Protein AF-A0A841KCP3-F1 (afdb_monomer)

Foldseek 3Di:
DQPAFEEEEEDQDPVVQVVLQVLVVVVRYHYDYHNHLVVVVVVVVPPDGQAYEYEQPHPDDGVLNSLLVDVVVHLRAYEYEYQDPDPVVQVSSVVSPHPYYDYPVGDSVVVVVSVVVSSVVVVVPPDDDDDDFDWAAQAQWTCRLVPQWTAGPVRDTDHDDQLLSQLVVVQVVAAPDFDALVNSCVSSPDPDPPDPRPVVVVSVLVNCVVRAPDSVDRQAWDADPPGGIHGHRVSDDDDPDDDDDDDDDDDDDDDDDDDDDDDDDDDDDDDDDDDDDDDDDDDFPVVLVCVLPVPLVVLVVVLVVVLVVLVVLLVLLVVLLVLLVVLLVLLVVLVVLLVCLVQDDPVVNPVSLVSNLVSLVVSLVSLVVNCVSQPDPVLNVLSVVLNVLSVVLNVLSVVLVVLVNVLSVLLVVLLVLLVVLLVLLVVQLVVLVVVLVVLVVVLVVLVVVLVLLVQLLVLLVQLLVLLVVLLVQLPDPVNHDSVVSLVSNLVSLVSNLVSCPDVVVVLSVVSVVLNVCLVPDDSVVNNVSSVVVNVSSVVVNVVSVVVSVVSVVVSVVSVVVSVLSVVLSVLSVVLSVVSVVLSVQLSVCLSVLPLVSLVVSLVVLVVSLVSLCVRPGDVVSSVVSNVSSVVSSVSSVVSSVSSVVSVVSVVVSVVSSVVSSVSSVVSSCSSVVVSVVSVVVSVVSSVVSVVVSVVVSVVSVVVSCCVPVVLVVLQVVQVVVCVVDVPDDQDDLCPDPGPVNVVSVVVVVCSVVVVVCVVVVVVVVVVVVVVVVVVVVVVVVVVVVVVVVVVVVVVVVLVVQLVVLVVQLVVLVVVLVVLVVVVVVVVVVVDDDPVSVVVNVVSNVVSVVSNCVSVVSSVVSVVVVVCVVCLVPQQAWAKDFDQVLVVVLVVVCVVLCVQLQEEEAEADDPRAIFTFRSSLVSLLVVLLVVCCSPPQADRNDYWYWYWHWDDPDQKIKIKIKIQGQWDDPVCQVPLLPQQDDPPVVVVDRSHSSVSNQCSLVPGQVWHWDKDIDGNGIIMIIIMGGRHDPPCVVVVVVVVD

Nearest PDB structures (foldseek):
  4kfc-assembly1_A  TM=5.337E-01  e=4.955E-15  Escherichia coli K-12
  4kfc-assembly1_B  TM=5.167E-01  e=1.569E-15  Escherichia coli K-12
  4kny-assembly1_B  TM=5.182E-01  e=6.362E-15  Escherichia coli K-12
  6azr-assembly1_C  TM=6.642E-01  e=7.015E-14  Thermotoga maritima MSB8
  8fk2-assembly1_B  TM=9.644E-01  e=6.933E-09  Streptococcus mutans UA159

Secondary structure (DSSP, 8-state):
---S-EEEEE-S-HHHHHHHHHHHHHTT-EEEEESSHHHHHHHHTT---SEEEEES--SSS-HHHHHHHHHHH----EEEEES---HHHHHHHHHTT-SEEEESS--HHHHHHHHHHHHHHHTT-S----PPP-EEEETTEEEEGGGTEEE-TT--EEE--HHHHHHHHHHHHSTT-EE-HHHHHHHTT---TT-TTHHHHHHHHHHHHHH-S-TTS-SSEEEETTTEEEE-TT-PPP----------------------------------------------HHHHHHHHHHHHHHHHHHHHHHHHHHHHHHHHHHHHHHHHHHHHHHHHHHHHHHHHHHHS-TTTHHHHHHHHHHHHHHHHHHHHHHGGG--SHHHHHHHHHHHHHHHHHHHHHHHHHHHHHHHHHHHHHHHHHHHHHHHHHHHHHHHHHHHHHHHHHHHHHHHHHHHHHHHHHHHHHHHHHHHHHHHHHHT-TT----HHHHHHHHHHHHHHHHHHTTTTTTHHHHHHHHHHHHHT--HHHHHHHHHHHHHHHHHHHHHHHHHHHHHHHHHHHHHHHHHHHHHHHHHHHHHHHHHHHHHHHHHHHHHTT-HHHHHHHHHHHHHHHHHHHT--S-HHHHHHHHHHHHHHHHHHHHHHHHHHHHHHHHHHHHHHHHHHHHHHHHHHHHHHHHHHHHHHHHHHHHHHHHHHHHHHHHHHHHHHHHHHHHHHHHHHHHHHHHHH-TTPPPPTTTT--SHHHHHHHHHHHHHHHHTTTTTGGGHHHHHHHHHHHHHHHHHHHHHHHHHHHHHHHHHHHHHHHHHHHHHHHHHHHHHHHHHHHHHHHHHHTT---HHHHHHHHHHHHHHHHHHHHHHHHHHHHHHHHHHHHHTTS----EEEEHHHHHHHHHHHTHHHHHHHTPEEEEE--SS-EEEE-HHHHHHHHHHHHHHIIIIIS-TT---EEEEEEEEETTEEEEEEEE-SS---HHHHTTTTSTT--S-GGGT--S-HHHHHHHIIIIIS--EEEEEE-TTS-EEEEEEEESB-TTHHHHHHTT--

Structure (mmCIF, N/CA/C/O backbone):
data_AF-A0A841KCP3-F1
#
_entry.id   AF-A0A841KCP3-F1
#
loop_
_atom_site.group_PDB
_atom_site.id
_atom_site.type_symbol
_atom_site.label_atom_id
_atom_site.label_alt_id
_atom_site.label_comp_id
_atom_site.label_asym_id
_atom_site.label_entity_id
_atom_site.label_seq_id
_atom_site.pdbx_PDB_ins_code
_atom_site.Cartn_x
_atom_site.Cartn_y
_atom_site.Cartn_z
_atom_site.occupancy
_atom_site.B_iso_or_equiv
_atom_site.auth_seq_id
_atom_site.auth_comp_id
_atom_site.auth_asym_id
_atom_site.auth_atom_id
_atom_site.pdbx_PDB_model_num
ATOM 1 N N . MET A 1 1 ? 7.882 -47.779 -9.286 1.00 39.72 1 MET A N 1
ATOM 2 C CA . MET A 1 1 ? 7.839 -46.883 -8.107 1.00 39.72 1 MET A CA 1
ATOM 3 C C . MET A 1 1 ? 8.364 -45.533 -8.555 1.00 39.72 1 MET A C 1
ATOM 5 O O . MET A 1 1 ? 9.314 -45.532 -9.327 1.00 39.72 1 MET A O 1
ATOM 9 N N . ASN A 1 2 ? 7.727 -44.424 -8.175 1.00 41.16 2 ASN A N 1
ATOM 10 C CA . ASN A 1 2 ? 8.101 -43.103 -8.686 1.00 41.16 2 ASN A CA 1
ATOM 11 C C . ASN A 1 2 ? 9.270 -42.545 -7.856 1.00 41.16 2 ASN A C 1
ATOM 13 O O . ASN A 1 2 ? 9.111 -42.350 -6.657 1.00 41.16 2 ASN A O 1
ATOM 17 N N . THR A 1 3 ? 10.439 -42.337 -8.466 1.00 56.62 3 THR A N 1
ATOM 18 C CA . THR A 1 3 ? 11.686 -41.951 -7.768 1.00 56.62 3 THR A CA 1
ATOM 19 C C . THR A 1 3 ? 11.960 -40.442 -7.816 1.00 56.62 3 THR A C 1
ATOM 21 O O . THR A 1 3 ? 13.115 -40.021 -7.796 1.00 56.62 3 THR A O 1
ATOM 24 N N . GLY A 1 4 ? 10.911 -39.631 -7.958 1.00 74.31 4 GLY A N 1
ATOM 25 C CA . GLY A 1 4 ? 10.990 -38.172 -7.896 1.00 74.31 4 GLY A CA 1
ATOM 26 C C . GLY A 1 4 ? 10.765 -37.647 -6.472 1.00 74.31 4 GLY A C 1
ATOM 27 O O . GLY A 1 4 ? 10.148 -38.350 -5.670 1.00 74.31 4 GLY A O 1
ATOM 28 N N . PRO A 1 5 ? 11.231 -36.423 -6.156 1.00 86.69 5 PRO A N 1
ATOM 29 C CA . PRO A 1 5 ? 11.044 -35.832 -4.834 1.00 86.69 5 PRO A CA 1
ATOM 30 C C . PRO A 1 5 ? 9.558 -35.654 -4.492 1.00 86.69 5 PRO A C 1
ATOM 32 O O . PRO A 1 5 ? 8.718 -35.439 -5.375 1.00 86.69 5 PRO A O 1
ATOM 35 N N . HIS A 1 6 ? 9.248 -35.778 -3.204 1.00 92.56 6 HIS A N 1
ATOM 36 C CA . HIS A 1 6 ? 7.902 -35.827 -2.654 1.00 92.56 6 HIS A CA 1
ATOM 37 C C . HIS A 1 6 ? 7.454 -34.444 -2.180 1.00 92.56 6 HIS A C 1
ATOM 39 O O . HIS A 1 6 ? 7.952 -33.916 -1.188 1.00 92.56 6 HIS A O 1
ATOM 45 N N . ILE A 1 7 ? 6.484 -33.869 -2.883 1.00 94.81 7 ILE A N 1
ATOM 46 C CA . ILE A 1 7 ? 5.868 -32.588 -2.551 1.00 94.81 7 ILE A CA 1
ATOM 47 C C . ILE A 1 7 ? 4.605 -32.839 -1.717 1.00 94.81 7 ILE A C 1
ATOM 49 O O . ILE A 1 7 ? 3.774 -33.672 -2.086 1.00 94.81 7 ILE A O 1
ATOM 53 N N . ALA A 1 8 ? 4.432 -32.107 -0.619 1.00 94.62 8 ALA A N 1
ATOM 54 C CA . ALA A 1 8 ? 3.132 -31.976 0.038 1.00 94.62 8 ALA A CA 1
ATOM 55 C C . ALA A 1 8 ? 2.440 -30.708 -0.480 1.00 94.62 8 ALA A C 1
ATOM 57 O O . ALA A 1 8 ? 3.048 -29.641 -0.456 1.00 94.62 8 ALA A O 1
ATOM 58 N N . VAL A 1 9 ? 1.195 -30.812 -0.946 1.00 94.56 9 VAL A N 1
ATOM 59 C CA . VAL A 1 9 ? 0.373 -29.659 -1.358 1.00 94.56 9 VAL A CA 1
ATOM 60 C C . VAL A 1 9 ? -0.744 -29.479 -0.337 1.00 94.56 9 VAL A C 1
ATOM 62 O O . VAL A 1 9 ? -1.522 -30.406 -0.114 1.00 94.56 9 VAL A O 1
ATOM 65 N N . VAL A 1 10 ? -0.792 -28.310 0.297 1.00 93.06 10 VAL A N 1
ATOM 66 C CA . VAL A 1 10 ? -1.649 -27.990 1.444 1.00 93.06 10 VAL A CA 1
ATOM 67 C C . VAL A 1 10 ? -2.501 -26.776 1.086 1.00 93.06 10 VAL A C 1
ATOM 69 O O . VAL A 1 10 ? -1.977 -25.673 0.949 1.00 93.06 10 VAL A O 1
ATOM 72 N N . ASP A 1 11 ? -3.787 -27.013 0.857 1.00 89.94 11 ASP A N 1
ATOM 73 C CA . ASP A 1 11 ? -4.752 -26.048 0.316 1.00 89.94 11 ASP A CA 1
ATOM 74 C C . ASP A 1 11 ? -6.158 -26.587 0.652 1.00 89.94 11 ASP A C 1
ATOM 76 O O . ASP A 1 11 ? -6.399 -27.792 0.513 1.00 89.94 11 ASP A O 1
ATOM 80 N N . ASP A 1 12 ? -7.072 -25.760 1.161 1.00 87.75 12 ASP A N 1
ATOM 81 C CA . ASP A 1 12 ? -8.410 -26.221 1.556 1.00 87.75 12 ASP A CA 1
ATOM 82 C C . ASP A 1 12 ? -9.362 -26.380 0.357 1.00 87.75 12 ASP A C 1
ATOM 84 O O . ASP A 1 12 ? -10.295 -27.192 0.402 1.00 87.75 12 ASP A O 1
ATOM 88 N N . GLU A 1 13 ? -9.094 -25.701 -0.764 1.00 88.00 13 GLU A N 1
ATOM 89 C CA . GLU A 1 13 ? -9.902 -25.817 -1.972 1.00 88.00 13 GLU A CA 1
ATOM 90 C C . GLU A 1 13 ? -9.540 -27.093 -2.749 1.00 88.00 13 GLU A C 1
ATOM 92 O O . GLU A 1 13 ? -8.538 -27.174 -3.464 1.00 88.00 13 GLU A O 1
ATOM 97 N N . LEU A 1 14 ? -10.412 -28.107 -2.656 1.00 85.44 14 LEU A N 1
ATOM 98 C CA . LEU A 1 14 ? -10.242 -29.410 -3.315 1.00 85.44 14 LEU A CA 1
ATOM 99 C C . LEU A 1 14 ? -9.833 -29.295 -4.795 1.00 85.44 14 LEU A C 1
ATOM 101 O O . LEU A 1 14 ? -8.878 -29.950 -5.202 1.00 85.44 14 LEU A O 1
ATOM 105 N N . ALA A 1 15 ? -10.508 -28.446 -5.575 1.00 80.44 15 ALA A N 1
ATOM 106 C CA . ALA A 1 15 ? -10.261 -28.310 -7.011 1.00 80.44 15 ALA A CA 1
ATOM 107 C C . ALA A 1 15 ? -8.874 -27.717 -7.326 1.00 80.44 15 ALA A C 1
ATOM 109 O O . ALA A 1 15 ? -8.154 -28.246 -8.176 1.00 80.44 15 ALA A O 1
ATOM 110 N N . THR A 1 16 ? -8.467 -26.656 -6.620 1.00 84.31 16 THR A N 1
ATOM 111 C CA . THR A 1 16 ? -7.138 -26.042 -6.783 1.00 84.31 16 THR A CA 1
ATOM 112 C C . THR A 1 16 ? -6.037 -27.002 -6.335 1.00 84.31 16 THR A C 1
ATOM 114 O O . THR A 1 16 ? -5.050 -27.197 -7.052 1.00 84.31 16 THR A O 1
ATOM 117 N N . ARG A 1 17 ? -6.240 -27.689 -5.207 1.00 91.81 17 ARG A N 1
ATOM 118 C CA . ARG A 1 17 ? -5.329 -28.708 -4.675 1.00 91.81 17 ARG A CA 1
ATOM 119 C C . ARG A 1 17 ? -5.126 -29.894 -5.622 1.00 91.81 17 ARG A C 1
ATOM 121 O O . ARG A 1 17 ? -3.988 -30.317 -5.826 1.00 91.81 17 ARG A O 1
ATOM 128 N N . GLU A 1 18 ? -6.197 -30.431 -6.207 1.00 89.38 18 GLU A N 1
ATOM 129 C CA . GLU A 1 18 ? -6.121 -31.527 -7.182 1.00 89.38 18 GLU A CA 1
ATOM 130 C C . GLU A 1 18 ? -5.447 -31.076 -8.485 1.00 89.38 18 GLU A C 1
ATOM 132 O O . GLU A 1 18 ? -4.532 -31.754 -8.957 1.00 89.38 18 GLU A O 1
ATOM 137 N N . MET A 1 19 ? -5.799 -29.893 -9.005 1.00 89.81 19 MET A N 1
ATOM 138 C CA . MET A 1 19 ? -5.176 -29.308 -10.199 1.00 89.81 19 MET A CA 1
ATOM 139 C C . MET A 1 19 ? -3.658 -29.129 -10.034 1.00 89.81 19 MET A C 1
ATOM 141 O O . MET A 1 19 ? -2.888 -29.553 -10.899 1.00 89.81 19 MET A O 1
ATOM 145 N N . VAL A 1 20 ? -3.209 -28.533 -8.922 1.00 90.00 20 VAL A N 1
ATOM 146 C CA . VAL A 1 20 ? -1.775 -28.407 -8.602 1.00 90.00 20 VAL A CA 1
ATOM 147 C C . VAL A 1 20 ? -1.146 -29.794 -8.437 1.00 90.00 20 VAL A C 1
ATOM 149 O O . VAL A 1 20 ? -0.067 -30.054 -8.975 1.00 90.00 20 VAL A O 1
ATOM 152 N N . GLY A 1 21 ? -1.835 -30.706 -7.748 1.00 91.12 21 GLY A N 1
ATOM 153 C CA . GLY A 1 21 ? -1.392 -32.075 -7.506 1.00 91.12 21 GLY A CA 1
ATOM 154 C C . GLY A 1 21 ? -1.061 -32.853 -8.777 1.00 91.12 21 GLY A C 1
ATOM 155 O O . GLY A 1 21 ? 0.053 -33.362 -8.927 1.00 91.12 21 GLY A O 1
ATOM 156 N N . ASP A 1 22 ? -2.005 -32.919 -9.711 1.00 89.25 22 ASP A N 1
ATOM 157 C CA . ASP A 1 22 ? -1.843 -33.655 -10.966 1.00 89.25 22 ASP A CA 1
ATOM 158 C C . ASP A 1 22 ? -0.855 -32.982 -11.920 1.00 89.25 22 ASP A C 1
ATOM 160 O O . ASP A 1 22 ? -0.075 -33.672 -12.587 1.00 89.25 22 ASP A O 1
ATOM 164 N N . TYR A 1 23 ? -0.781 -31.648 -11.914 1.00 89.50 23 TYR A N 1
ATOM 165 C CA . TYR A 1 23 ? 0.237 -30.926 -12.672 1.00 89.50 23 TYR A CA 1
ATOM 166 C C . TYR A 1 23 ? 1.659 -31.262 -12.199 1.00 89.50 23 TYR A C 1
ATOM 168 O O . TYR A 1 23 ? 2.558 -31.481 -13.017 1.00 89.50 23 TYR A O 1
ATOM 176 N N . LEU A 1 24 ? 1.872 -31.359 -10.883 1.00 92.12 24 LEU A N 1
ATOM 177 C CA . LEU A 1 24 ? 3.157 -31.754 -10.305 1.00 92.12 24 LEU A CA 1
ATOM 178 C C . LEU A 1 24 ? 3.469 -33.240 -10.556 1.00 92.12 24 LEU A C 1
ATOM 180 O O . LEU A 1 24 ? 4.599 -33.564 -10.935 1.00 92.12 24 LEU A O 1
ATOM 184 N N . ARG A 1 25 ? 2.481 -34.141 -10.456 1.00 92.44 25 ARG A N 1
ATOM 185 C CA . ARG A 1 25 ? 2.643 -35.566 -10.822 1.00 92.44 25 ARG A CA 1
ATOM 186 C C . ARG A 1 25 ? 3.097 -35.724 -12.277 1.00 92.44 25 ARG A C 1
ATOM 188 O O . ARG A 1 25 ? 4.064 -36.437 -12.542 1.00 92.44 25 ARG A O 1
ATOM 195 N N . MET A 1 26 ? 2.476 -34.990 -13.205 1.00 86.19 26 MET A N 1
ATOM 196 C CA . MET A 1 26 ? 2.849 -34.961 -14.627 1.00 86.19 26 MET A CA 1
ATOM 197 C C . MET A 1 26 ? 4.293 -34.470 -14.858 1.00 86.19 26 MET A C 1
ATOM 199 O O . MET A 1 26 ? 4.952 -34.902 -15.801 1.00 86.19 26 MET A O 1
ATOM 203 N N . HIS A 1 27 ? 4.818 -33.617 -13.974 1.00 85.06 27 HIS A N 1
ATOM 204 C CA . HIS A 1 27 ? 6.187 -33.089 -14.030 1.00 85.06 27 HIS A CA 1
ATOM 205 C C . HIS A 1 27 ? 7.242 -33.949 -13.306 1.00 85.06 27 HIS A C 1
ATOM 207 O O . HIS A 1 27 ? 8.395 -33.514 -13.178 1.00 85.06 27 HIS A O 1
ATOM 213 N N . GLY A 1 28 ? 6.873 -35.167 -12.891 1.00 85.25 28 GLY A N 1
ATOM 214 C CA . GLY A 1 28 ? 7.776 -36.181 -12.338 1.00 85.25 28 GLY A CA 1
ATOM 215 C C . GLY A 1 28 ? 7.915 -36.174 -10.814 1.00 85.25 28 GLY A C 1
ATOM 216 O O . GLY A 1 28 ? 8.799 -36.850 -10.293 1.00 85.25 28 GLY A O 1
ATOM 217 N N . PHE A 1 29 ? 7.074 -35.430 -10.093 1.00 92.50 29 PHE A N 1
ATOM 218 C CA . PHE A 1 29 ? 7.081 -35.397 -8.628 1.00 92.50 29 PHE A CA 1
ATOM 219 C C . PHE A 1 29 ? 6.214 -36.514 -8.020 1.00 92.50 29 PHE A C 1
ATOM 221 O O . PHE A 1 29 ? 5.213 -36.934 -8.606 1.00 92.50 29 PHE A O 1
ATOM 228 N N . ALA A 1 30 ? 6.564 -36.980 -6.820 1.00 92.19 30 ALA A N 1
ATOM 229 C CA . ALA A 1 30 ? 5.607 -37.665 -5.949 1.00 92.19 30 ALA A CA 1
ATOM 230 C C . ALA A 1 30 ? 4.790 -36.596 -5.204 1.00 92.19 30 ALA A C 1
ATOM 232 O O . ALA A 1 30 ? 5.353 -35.571 -4.825 1.00 92.19 30 ALA A O 1
ATOM 233 N N . VAL A 1 31 ? 3.474 -36.778 -5.031 1.00 94.31 31 VAL A N 1
ATOM 234 C CA . VAL A 1 31 ? 2.612 -35.709 -4.486 1.00 94.31 31 VAL A CA 1
ATOM 235 C C . VAL A 1 31 ? 1.506 -36.235 -3.573 1.00 94.31 31 VAL A C 1
ATOM 237 O O . VAL A 1 31 ? 0.583 -36.915 -4.041 1.00 94.31 31 VAL A O 1
ATOM 240 N N . THR A 1 32 ? 1.572 -35.832 -2.303 1.00 94.62 32 THR A N 1
ATOM 241 C CA . THR A 1 32 ? 0.510 -35.982 -1.295 1.00 94.62 32 THR A CA 1
ATOM 242 C C . THR A 1 32 ? -0.303 -34.689 -1.198 1.00 94.62 32 THR A C 1
ATOM 244 O O . THR A 1 32 ? 0.259 -33.595 -1.245 1.00 94.62 32 THR A O 1
ATOM 247 N N . LEU A 1 33 ? -1.626 -34.818 -1.062 1.00 94.44 33 LEU A N 1
ATOM 248 C CA . LEU A 1 33 ? -2.563 -33.700 -0.935 1.00 94.44 33 LEU A CA 1
ATOM 249 C C . LEU A 1 33 ? -3.091 -33.631 0.504 1.00 94.44 33 LEU A C 1
ATOM 251 O O . LEU A 1 33 ? -3.559 -34.636 1.035 1.00 94.44 33 LEU A O 1
ATOM 255 N N . CYS A 1 34 ? -3.038 -32.447 1.107 1.00 93.06 34 CYS A N 1
ATOM 256 C CA . CYS A 1 34 ? -3.469 -32.153 2.473 1.00 93.06 34 CYS A CA 1
ATOM 257 C C . CYS A 1 34 ? -4.531 -31.046 2.430 1.00 93.06 34 CYS A C 1
ATOM 259 O O . CYS A 1 34 ? -4.403 -30.107 1.658 1.00 93.06 34 CYS A O 1
ATOM 261 N N . ASP A 1 35 ? -5.599 -31.177 3.210 1.00 87.88 35 ASP A N 1
ATOM 262 C CA . ASP A 1 35 ? -6.709 -30.205 3.341 1.00 87.88 35 ASP A CA 1
ATOM 263 C C . ASP A 1 35 ? -6.445 -29.127 4.407 1.00 87.88 35 ASP A C 1
ATOM 265 O O . ASP A 1 35 ? -7.294 -28.283 4.672 1.00 87.88 35 ASP A O 1
ATOM 269 N N . GLY A 1 36 ? -5.269 -29.161 5.035 1.00 88.00 36 GLY A N 1
ATOM 270 C CA . GLY A 1 36 ? -4.827 -28.161 5.994 1.00 88.00 36 GLY A CA 1
ATOM 271 C C . GLY A 1 36 ? -3.715 -28.680 6.900 1.00 88.00 36 GLY A C 1
ATOM 272 O O . GLY A 1 36 ? -3.132 -29.749 6.686 1.00 88.00 36 GLY A O 1
ATOM 273 N N . ALA A 1 37 ? -3.442 -27.932 7.968 1.00 86.56 37 ALA A N 1
ATOM 274 C CA . ALA A 1 37 ? -2.389 -28.242 8.933 1.00 86.56 37 ALA A CA 1
ATOM 275 C C . ALA A 1 37 ? -2.549 -29.627 9.600 1.00 86.56 37 ALA A C 1
ATOM 277 O O . ALA A 1 37 ? -1.563 -30.316 9.873 1.00 86.56 37 ALA A O 1
ATOM 278 N N . ALA A 1 38 ? -3.787 -30.074 9.843 1.00 85.94 38 ALA A N 1
ATOM 279 C CA . ALA A 1 38 ? -4.068 -31.350 10.502 1.00 85.94 38 ALA A CA 1
ATOM 280 C C . ALA A 1 38 ? -3.658 -32.572 9.656 1.00 85.94 38 ALA A C 1
ATOM 282 O O . ALA A 1 38 ? -2.977 -33.469 10.162 1.00 85.94 38 ALA A O 1
ATOM 283 N N . SER A 1 39 ? -4.015 -32.598 8.369 1.00 89.44 39 SER A N 1
ATOM 284 C CA . SER A 1 39 ? -3.625 -33.671 7.446 1.00 89.44 39 SER A CA 1
ATOM 285 C C . SER A 1 39 ? -2.143 -33.601 7.077 1.00 89.44 39 SER A C 1
ATOM 287 O O . SER A 1 39 ? -1.499 -34.650 7.021 1.00 89.44 39 SER A O 1
ATOM 289 N N . LEU A 1 40 ? -1.559 -32.398 6.962 1.00 90.38 40 LEU A N 1
ATOM 290 C CA . LEU A 1 40 ? -0.108 -32.224 6.827 1.00 90.38 40 LEU A CA 1
ATOM 291 C C . LEU A 1 40 ? 0.648 -32.877 7.994 1.00 90.38 40 LEU A C 1
ATOM 293 O O . LEU A 1 40 ? 1.541 -33.692 7.763 1.00 90.38 40 LEU A O 1
ATOM 297 N N . ARG A 1 41 ? 0.252 -32.603 9.245 1.00 88.44 41 ARG A N 1
ATOM 298 C CA . ARG A 1 41 ? 0.839 -33.253 10.432 1.00 88.44 41 ARG A CA 1
ATOM 299 C C . ARG A 1 41 ? 0.637 -34.772 10.423 1.00 88.44 41 ARG A C 1
ATOM 301 O O . ARG A 1 41 ? 1.562 -35.512 10.755 1.00 88.44 41 ARG A O 1
ATOM 308 N N . HIS A 1 42 ? -0.536 -35.255 10.006 1.00 87.75 42 HIS A N 1
ATOM 309 C CA . HIS A 1 42 ? -0.823 -36.692 9.917 1.00 87.75 42 HIS A CA 1
ATOM 310 C C . HIS A 1 42 ? 0.015 -37.411 8.839 1.00 87.75 42 HIS A C 1
ATOM 312 O O . HIS A 1 42 ? 0.373 -38.581 9.010 1.00 87.75 42 HIS A O 1
ATOM 318 N N . PHE A 1 43 ? 0.361 -36.717 7.752 1.00 88.94 43 PHE A N 1
ATOM 319 C CA . PHE A 1 43 ? 1.295 -37.189 6.730 1.00 88.94 43 PHE A CA 1
ATOM 320 C C . PHE A 1 43 ? 2.749 -37.157 7.229 1.00 88.94 43 PHE A C 1
ATOM 322 O O . PHE A 1 43 ? 3.418 -38.192 7.206 1.00 88.94 43 PHE A O 1
ATOM 329 N N . MET A 1 44 ? 3.208 -36.026 7.779 1.00 87.38 44 MET A N 1
ATOM 330 C CA . MET A 1 44 ? 4.579 -35.856 8.288 1.00 87.38 44 MET A CA 1
ATOM 331 C C . MET A 1 44 ? 4.940 -36.831 9.417 1.00 87.38 44 MET A C 1
ATOM 333 O O . MET A 1 44 ? 6.090 -37.249 9.516 1.00 87.38 44 MET A O 1
ATOM 337 N N . ALA A 1 45 ? 3.958 -37.268 10.213 1.00 85.88 45 ALA A N 1
ATOM 338 C CA . ALA A 1 45 ? 4.124 -38.325 11.214 1.00 85.88 45 ALA A CA 1
ATOM 339 C C . ALA A 1 45 ? 4.425 -39.727 10.627 1.00 85.88 45 ALA A C 1
ATOM 341 O O . ALA A 1 45 ? 4.742 -40.646 11.381 1.00 85.88 45 ALA A O 1
ATOM 342 N N . ARG A 1 46 ? 4.312 -39.913 9.303 1.00 86.31 46 ARG A N 1
ATOM 343 C CA . ARG A 1 46 ? 4.659 -41.154 8.582 1.00 86.31 46 ARG A CA 1
ATOM 344 C C . ARG A 1 46 ? 5.802 -40.970 7.585 1.00 86.31 46 ARG A C 1
ATOM 346 O O . ARG A 1 46 ? 6.605 -41.883 7.420 1.00 86.31 46 ARG A O 1
ATOM 353 N N . GLN A 1 47 ? 5.854 -39.830 6.898 1.00 84.00 47 GLN A N 1
ATOM 354 C CA . GLN A 1 47 ? 6.851 -39.525 5.874 1.00 84.00 47 GLN A CA 1
ATOM 355 C C . GLN A 1 47 ? 7.064 -38.010 5.780 1.00 84.00 47 GLN A C 1
ATOM 357 O O . GLN A 1 47 ? 6.105 -37.262 5.614 1.00 84.00 47 GLN A O 1
ATOM 362 N N . GLN A 1 48 ? 8.316 -37.550 5.832 1.00 85.06 48 GLN A N 1
ATOM 363 C CA . GLN A 1 48 ? 8.635 -36.152 5.533 1.00 85.06 48 GLN A CA 1
ATOM 364 C C . GLN A 1 48 ? 8.599 -35.901 4.011 1.00 85.06 48 GLN A C 1
ATOM 366 O O . GLN A 1 48 ? 9.093 -36.744 3.255 1.00 85.06 48 GLN A O 1
ATOM 371 N N . PRO A 1 49 ? 8.030 -34.772 3.546 1.00 90.81 49 PRO A N 1
ATOM 372 C CA . PRO A 1 49 ? 8.180 -34.315 2.168 1.00 90.81 49 PRO A CA 1
ATOM 373 C C . PRO A 1 49 ? 9.542 -33.640 1.947 1.00 90.81 49 PRO A C 1
ATOM 375 O O . PRO A 1 49 ? 10.112 -33.053 2.865 1.00 90.81 49 PRO A O 1
ATOM 378 N N . ASP A 1 50 ? 10.013 -33.647 0.701 1.00 90.38 50 ASP A N 1
ATOM 379 C CA . ASP A 1 50 ? 11.184 -32.882 0.257 1.00 90.38 50 ASP A CA 1
ATOM 380 C C . ASP A 1 50 ? 10.881 -31.376 0.110 1.00 90.38 50 ASP A C 1
ATOM 382 O O . ASP A 1 50 ? 11.806 -30.567 0.062 1.00 90.38 50 ASP A O 1
ATOM 386 N N . LEU A 1 51 ? 9.597 -30.996 -0.007 1.00 93.50 51 LEU A N 1
ATOM 387 C CA . LEU A 1 51 ? 9.109 -29.611 -0.067 1.00 93.50 51 LEU A CA 1
ATOM 388 C C . LEU A 1 51 ? 7.601 -29.537 0.245 1.00 93.50 51 LEU A C 1
ATOM 390 O O . LEU A 1 51 ? 6.836 -30.417 -0.155 1.00 93.50 51 LEU A O 1
ATOM 394 N N . VAL A 1 52 ? 7.156 -28.460 0.896 1.00 94.00 52 VAL A N 1
ATOM 395 C CA . VAL A 1 52 ? 5.734 -28.136 1.113 1.00 94.00 52 VAL A CA 1
ATOM 396 C C . VAL A 1 52 ? 5.319 -26.949 0.236 1.00 94.00 52 VAL A C 1
ATOM 398 O O . VAL A 1 52 ? 5.982 -25.914 0.234 1.00 94.00 52 VAL A O 1
ATOM 401 N N . VAL A 1 53 ? 4.214 -27.088 -0.496 1.00 93.62 53 VAL A N 1
ATOM 402 C CA . VAL A 1 53 ? 3.460 -25.981 -1.104 1.00 93.62 53 VAL A CA 1
ATOM 403 C C . VAL A 1 53 ? 2.244 -25.727 -0.217 1.00 93.62 53 VAL A C 1
ATOM 405 O O . VAL A 1 53 ? 1.492 -26.662 0.048 1.00 93.62 53 VAL A O 1
ATOM 408 N N . LEU A 1 54 ? 2.076 -24.499 0.266 1.00 92.31 54 LEU A N 1
ATOM 409 C CA . LEU A 1 54 ? 1.152 -24.158 1.353 1.00 92.31 54 LEU A CA 1
ATOM 410 C C . LEU A 1 54 ? 0.350 -22.900 1.008 1.00 92.31 54 LEU A C 1
ATOM 412 O O . LEU A 1 54 ? 0.959 -21.857 0.788 1.00 92.31 54 LEU A O 1
ATOM 416 N N . ASP A 1 55 ? -0.982 -22.960 0.989 1.00 89.25 55 ASP A N 1
ATOM 417 C CA . ASP A 1 55 ? -1.795 -21.737 0.991 1.00 89.25 55 ASP A CA 1
ATOM 418 C C . ASP A 1 55 ? -1.751 -21.058 2.369 1.00 89.25 55 ASP A C 1
ATOM 420 O O . ASP A 1 55 ? -1.708 -21.705 3.417 1.00 89.25 55 ASP A O 1
ATOM 424 N N . LEU A 1 56 ? -1.746 -19.731 2.355 1.00 80.88 56 LEU A N 1
ATOM 425 C CA . LEU A 1 56 ? -1.809 -18.883 3.536 1.00 80.88 56 LEU A CA 1
ATOM 426 C C . LEU A 1 56 ? -3.246 -18.703 4.044 1.00 80.88 56 LEU A C 1
ATOM 428 O O . LEU A 1 56 ? -3.448 -18.623 5.255 1.00 80.88 56 LEU A O 1
ATOM 432 N N . ASN A 1 57 ? -4.239 -18.697 3.149 1.00 75.06 57 ASN A N 1
ATOM 433 C CA . ASN A 1 57 ? -5.617 -18.289 3.458 1.00 75.06 57 ASN A CA 1
ATOM 434 C C . ASN A 1 57 ? -6.554 -19.437 3.894 1.00 75.06 57 ASN A C 1
ATOM 436 O O . ASN A 1 57 ? -7.769 -19.341 3.723 1.00 75.06 57 ASN A O 1
ATOM 440 N N . MET A 1 58 ? -6.011 -20.505 4.483 1.00 79.44 58 MET A N 1
ATOM 441 C CA . MET A 1 58 ? -6.799 -21.667 4.916 1.00 79.44 58 MET A CA 1
ATOM 442 C C . MET A 1 58 ? -7.666 -21.365 6.159 1.00 79.44 58 MET A C 1
ATOM 444 O O . MET A 1 58 ? -7.199 -20.715 7.102 1.00 79.44 58 MET A O 1
ATOM 448 N N . PRO A 1 59 ? -8.907 -21.880 6.241 1.00 61.78 59 PRO A N 1
ATOM 449 C CA . PRO A 1 59 ? -9.775 -21.686 7.396 1.00 61.78 59 PRO A CA 1
ATOM 450 C C . PRO A 1 59 ? -9.329 -22.517 8.612 1.00 61.78 59 PRO A C 1
ATOM 452 O O . PRO A 1 59 ? -9.149 -23.731 8.541 1.00 61.78 59 PRO A O 1
ATOM 455 N N . GLY A 1 60 ? -9.238 -21.863 9.773 1.00 70.62 60 GLY A N 1
ATOM 456 C CA . GLY A 1 60 ? -9.060 -22.496 11.087 1.00 70.62 60 GLY A CA 1
ATOM 457 C C . GLY A 1 60 ? -7.650 -22.384 11.673 1.00 70.62 60 GLY A C 1
ATOM 458 O O . GLY A 1 60 ? -7.519 -21.987 12.828 1.00 70.62 60 GLY A O 1
ATOM 459 N N . GLU A 1 61 ? -6.606 -22.682 10.898 1.00 70.94 61 GLU A N 1
ATOM 460 C CA . GLU A 1 61 ? -5.205 -22.553 11.329 1.00 70.94 61 GLU A CA 1
ATOM 461 C C . GLU A 1 61 ? -4.381 -21.846 10.246 1.00 70.94 61 GLU A C 1
ATOM 463 O O . GLU A 1 61 ? -4.174 -22.384 9.160 1.00 70.94 61 GLU A O 1
ATOM 468 N N . ASP A 1 62 ? -3.938 -20.626 10.559 1.00 71.50 62 ASP A N 1
ATOM 469 C CA . ASP A 1 62 ? -3.248 -19.715 9.639 1.00 71.50 62 ASP A CA 1
ATOM 470 C C . ASP A 1 62 ? -1.946 -20.314 9.071 1.00 71.50 62 ASP A C 1
ATOM 472 O O . ASP A 1 62 ? -1.123 -20.883 9.799 1.00 71.50 62 ASP A O 1
ATOM 476 N N . GLY A 1 63 ? -1.724 -20.137 7.764 1.00 74.00 63 GLY A N 1
ATOM 477 C CA . GLY A 1 63 ? -0.547 -20.670 7.082 1.00 74.00 63 GLY A CA 1
ATOM 478 C C . GLY A 1 63 ? 0.786 -20.137 7.624 1.00 74.00 63 GLY A C 1
ATOM 479 O O . GLY A 1 63 ? 1.756 -20.892 7.668 1.00 74.00 63 GLY A O 1
ATOM 480 N N . LEU A 1 64 ? 0.860 -18.895 8.121 1.00 78.56 64 LEU A N 1
ATOM 481 C CA . LEU A 1 64 ? 2.081 -18.356 8.745 1.00 78.56 64 LEU A CA 1
ATOM 482 C C . LEU A 1 64 ? 2.425 -19.101 10.045 1.00 78.56 64 LEU A C 1
ATOM 484 O O . LEU A 1 64 ? 3.596 -19.373 10.328 1.00 78.56 64 LEU A O 1
ATOM 488 N N . SER A 1 65 ? 1.411 -19.488 10.819 1.00 79.62 65 SER A N 1
ATOM 489 C CA . SER A 1 65 ? 1.555 -20.337 12.004 1.00 79.62 65 SER A CA 1
ATOM 490 C C . SER A 1 65 ? 2.019 -21.755 11.640 1.00 79.62 65 SER A C 1
ATOM 492 O O . SER A 1 65 ? 2.876 -22.313 12.334 1.00 79.62 65 SER A O 1
ATOM 494 N N . VAL A 1 66 ? 1.563 -22.302 10.506 1.00 83.88 66 VAL A N 1
ATOM 495 C CA . VAL A 1 66 ? 2.073 -23.572 9.957 1.00 83.88 66 VAL A CA 1
ATOM 496 C C . VAL A 1 66 ? 3.544 -23.452 9.535 1.00 83.88 66 VAL A C 1
ATOM 498 O O . VAL A 1 66 ? 4.337 -24.315 9.907 1.00 83.88 66 VAL A O 1
ATOM 501 N N . VAL A 1 67 ? 3.957 -22.377 8.844 1.00 84.75 67 VAL A N 1
ATOM 502 C CA . VAL A 1 67 ? 5.377 -22.134 8.487 1.00 84.75 67 VAL A CA 1
ATOM 503 C C . VAL A 1 67 ? 6.261 -22.104 9.739 1.00 84.75 67 VAL A C 1
ATOM 505 O O . VAL A 1 67 ? 7.280 -22.798 9.788 1.00 84.75 67 VAL A O 1
ATOM 508 N N . ARG A 1 68 ? 5.841 -21.373 10.784 1.00 80.19 68 ARG A N 1
ATOM 509 C CA . ARG A 1 68 ? 6.546 -21.325 12.079 1.00 80.19 68 ARG A CA 1
ATOM 510 C C . ARG A 1 68 ? 6.688 -22.716 12.707 1.00 80.19 68 ARG A C 1
ATOM 512 O O . ARG A 1 68 ? 7.773 -23.063 13.167 1.00 80.19 68 ARG A O 1
ATOM 519 N N . GLN A 1 69 ? 5.626 -23.527 12.712 1.00 79.50 69 GLN A N 1
ATOM 520 C CA . GLN A 1 69 ? 5.671 -24.890 13.258 1.00 79.50 69 GLN A CA 1
ATOM 521 C C . GLN A 1 69 ? 6.563 -25.828 12.427 1.00 79.50 69 GLN A C 1
ATOM 523 O O . GLN A 1 69 ? 7.291 -26.643 13.001 1.00 79.50 69 GLN A O 1
ATOM 528 N N . LEU A 1 70 ? 6.547 -25.705 11.095 1.00 82.88 70 LEU A N 1
ATOM 529 C CA . LEU A 1 70 ? 7.417 -26.471 10.201 1.00 82.88 70 LEU A CA 1
ATOM 530 C C . LEU A 1 70 ? 8.889 -26.163 10.490 1.00 82.88 70 LEU A C 1
ATOM 532 O O . LEU A 1 70 ? 9.616 -27.066 10.896 1.00 82.88 70 LEU A O 1
ATOM 536 N N . LYS A 1 71 ? 9.316 -24.897 10.402 1.00 79.31 71 LYS A N 1
ATOM 537 C CA . LYS A 1 71 ? 10.723 -24.522 10.638 1.00 79.31 71 LYS A CA 1
ATOM 538 C C . LYS A 1 71 ? 11.191 -24.745 12.085 1.00 79.31 71 LYS A C 1
ATOM 540 O O . LYS A 1 71 ? 12.379 -24.960 12.304 1.00 79.31 71 LYS A O 1
ATOM 545 N N . ALA A 1 72 ? 10.282 -24.781 13.064 1.00 74.94 72 ALA A N 1
ATOM 546 C CA . ALA A 1 72 ? 10.596 -25.189 14.439 1.00 74.94 72 ALA A CA 1
ATOM 547 C C . ALA A 1 72 ? 10.766 -26.714 14.629 1.00 74.94 72 ALA A C 1
ATOM 549 O O . ALA A 1 72 ? 11.307 -27.136 15.651 1.00 74.94 72 ALA A O 1
ATOM 550 N N . SER A 1 73 ? 10.307 -27.544 13.683 1.00 66.62 73 SER A N 1
ATOM 551 C CA . SER A 1 73 ? 10.364 -29.017 13.760 1.00 66.62 73 SER A CA 1
ATOM 552 C C . SER A 1 73 ? 11.285 -29.675 12.720 1.00 66.62 73 SER A C 1
ATOM 554 O O . SER A 1 73 ? 11.671 -30.831 12.896 1.00 66.62 73 SER A O 1
ATOM 556 N N . GLY A 1 74 ? 11.705 -28.945 11.685 1.00 66.81 74 GLY A N 1
ATOM 557 C CA . GLY A 1 74 ? 12.762 -29.341 10.754 1.00 66.81 74 GLY A CA 1
ATOM 558 C C . GLY A 1 74 ? 12.941 -28.332 9.618 1.00 66.81 74 GLY A C 1
ATOM 559 O O . GLY A 1 74 ? 12.042 -27.548 9.324 1.00 66.81 74 GLY A O 1
ATOM 560 N N . ASP A 1 75 ? 14.081 -28.365 8.927 1.00 71.62 75 ASP A N 1
ATOM 561 C CA . ASP A 1 75 ? 14.346 -27.460 7.795 1.00 71.62 75 ASP A CA 1
ATOM 562 C C . ASP A 1 75 ? 13.710 -27.957 6.480 1.00 71.62 75 ASP A C 1
ATOM 564 O O . ASP A 1 75 ? 14.342 -28.033 5.426 1.00 71.62 75 ASP A O 1
ATOM 568 N N . VAL A 1 76 ? 12.433 -28.349 6.551 1.00 84.38 76 VAL A N 1
ATOM 569 C CA . VAL A 1 76 ? 11.647 -28.711 5.367 1.00 84.38 76 VAL A CA 1
ATOM 570 C C . VAL A 1 76 ? 11.429 -27.438 4.537 1.00 84.38 76 VAL A C 1
ATOM 572 O O . VAL A 1 76 ? 11.033 -26.414 5.107 1.00 84.38 76 VAL A O 1
ATOM 575 N N . PRO A 1 77 ? 11.680 -27.444 3.217 1.00 89.31 77 PRO A N 1
ATOM 576 C CA . PRO A 1 77 ? 11.515 -26.249 2.403 1.00 89.31 77 PRO A CA 1
ATOM 577 C C . PRO A 1 77 ? 10.041 -25.905 2.178 1.00 89.31 77 PRO A C 1
ATOM 579 O O . PRO A 1 77 ? 9.247 -26.803 1.890 1.00 89.31 77 PRO A O 1
ATOM 582 N N . VAL A 1 78 ? 9.672 -24.623 2.255 1.00 91.06 78 VAL A N 1
ATOM 583 C CA . VAL A 1 78 ? 8.270 -24.184 2.084 1.00 91.06 78 VAL A CA 1
ATOM 584 C C . VAL A 1 78 ? 8.130 -23.127 0.989 1.00 91.06 78 VAL A C 1
ATOM 586 O O . VAL A 1 78 ? 8.847 -22.129 0.990 1.00 91.06 78 VAL A O 1
ATOM 589 N N . ILE A 1 79 ? 7.172 -23.325 0.080 1.00 91.69 79 ILE A N 1
ATOM 590 C CA . ILE A 1 79 ? 6.698 -22.311 -0.870 1.00 91.69 79 ILE A CA 1
ATOM 591 C C . ILE A 1 79 ? 5.269 -21.934 -0.493 1.00 91.69 79 ILE A C 1
ATOM 593 O O . ILE A 1 79 ? 4.381 -22.787 -0.506 1.00 91.69 79 ILE A O 1
ATOM 597 N N . MET A 1 80 ? 5.038 -20.659 -0.192 1.00 88.62 80 MET A N 1
ATOM 598 C CA . MET A 1 80 ? 3.693 -20.168 0.121 1.00 88.62 80 MET A CA 1
ATOM 599 C C . MET A 1 80 ? 2.941 -19.740 -1.141 1.00 88.62 80 MET A C 1
ATOM 601 O O . MET A 1 80 ? 3.523 -19.111 -2.029 1.00 88.62 80 MET A O 1
ATOM 605 N N . LEU A 1 81 ? 1.640 -20.009 -1.172 1.00 86.06 81 LEU A N 1
ATOM 606 C CA . LEU A 1 81 ? 0.671 -19.394 -2.071 1.00 86.06 81 LEU A CA 1
ATOM 607 C C . LEU A 1 81 ? -0.103 -18.315 -1.289 1.00 86.06 81 LEU A C 1
ATOM 609 O O . LEU A 1 81 ? -0.441 -18.527 -0.130 1.00 86.06 81 LEU A O 1
ATOM 613 N N . THR A 1 82 ? -0.368 -17.157 -1.897 1.00 74.75 82 THR A N 1
ATOM 614 C CA . THR A 1 82 ? -1.191 -16.079 -1.300 1.00 74.75 82 THR A CA 1
ATOM 615 C C . THR A 1 82 ? -2.201 -15.541 -2.304 1.00 74.75 82 THR A C 1
ATOM 617 O O . THR A 1 82 ? -1.867 -15.389 -3.476 1.00 74.75 82 THR A O 1
ATOM 620 N N . ALA A 1 83 ? -3.415 -15.198 -1.867 1.00 64.88 83 ALA A N 1
ATOM 621 C CA . ALA A 1 83 ? -4.391 -14.494 -2.704 1.00 64.88 83 ALA A CA 1
ATOM 622 C C . ALA A 1 83 ? -4.029 -13.015 -2.966 1.00 64.88 83 ALA A C 1
ATOM 624 O O . ALA A 1 83 ? -4.602 -12.393 -3.860 1.00 64.88 83 ALA A O 1
ATOM 625 N N . THR A 1 84 ? -3.090 -12.440 -2.207 1.00 53.91 84 THR A N 1
ATOM 626 C CA . THR A 1 84 ? -2.739 -11.017 -2.283 1.00 53.91 84 THR A CA 1
ATOM 627 C C . THR A 1 84 ? -1.360 -10.820 -2.909 1.00 53.91 84 THR A C 1
ATOM 629 O O . THR A 1 84 ? -0.352 -11.295 -2.392 1.00 53.91 84 THR A O 1
ATOM 632 N N . ALA A 1 85 ? -1.257 -9.979 -3.942 1.00 50.50 85 ALA A N 1
ATOM 633 C CA . ALA A 1 85 ? 0.031 -9.487 -4.457 1.00 50.50 85 ALA A CA 1
ATOM 634 C C . ALA A 1 85 ? 0.708 -8.440 -3.529 1.00 50.50 85 ALA A C 1
ATOM 636 O O . ALA A 1 85 ? 1.521 -7.626 -3.972 1.00 50.50 85 ALA A O 1
ATOM 637 N N . SER A 1 86 ? 0.351 -8.443 -2.241 1.00 47.97 86 SER A N 1
ATOM 638 C CA . SER A 1 86 ? 0.835 -7.535 -1.203 1.00 47.97 86 SER A CA 1
ATOM 639 C C . SER A 1 86 ? 2.341 -7.686 -0.998 1.00 47.97 86 SER A C 1
ATOM 641 O O . SER A 1 86 ? 2.887 -8.791 -0.933 1.00 47.97 86 SER A O 1
ATOM 643 N N . ALA A 1 87 ? 3.035 -6.557 -0.856 1.00 49.56 87 ALA A N 1
ATOM 644 C CA . ALA A 1 87 ? 4.443 -6.575 -0.482 1.00 49.56 87 ALA A CA 1
ATOM 645 C C . ALA A 1 87 ? 4.651 -7.044 0.969 1.00 49.56 87 ALA A C 1
ATOM 647 O O . ALA A 1 87 ? 5.714 -7.595 1.251 1.00 49.56 87 ALA A O 1
ATOM 648 N N . ILE A 1 88 ? 3.660 -6.845 1.847 1.00 51.28 88 ILE A N 1
ATOM 649 C CA . ILE A 1 88 ? 3.732 -7.104 3.293 1.00 51.28 88 ILE A CA 1
ATOM 650 C C . ILE A 1 88 ? 3.671 -8.608 3.562 1.00 51.28 88 ILE A C 1
ATOM 652 O O . ILE A 1 88 ? 4.597 -9.155 4.148 1.00 51.28 88 ILE A O 1
ATOM 656 N N . ASP A 1 89 ? 2.647 -9.293 3.051 1.00 52.31 89 ASP A N 1
ATOM 657 C CA . ASP A 1 89 ? 2.393 -10.725 3.267 1.00 52.31 89 ASP A CA 1
ATOM 658 C C . ASP A 1 89 ? 3.603 -11.566 2.810 1.00 52.31 89 ASP A C 1
ATOM 660 O O . ASP A 1 89 ? 4.030 -12.508 3.479 1.00 52.31 89 ASP A O 1
ATOM 664 N N . ARG A 1 90 ? 4.228 -11.148 1.699 1.00 57.25 90 ARG A N 1
ATOM 665 C CA . ARG A 1 90 ? 5.501 -11.684 1.201 1.00 57.25 90 ARG A CA 1
ATOM 666 C C . ARG A 1 90 ? 6.660 -11.480 2.176 1.00 57.25 90 ARG A C 1
ATOM 668 O O . ARG A 1 90 ? 7.458 -12.396 2.345 1.00 57.25 90 ARG A O 1
ATOM 675 N N . ILE A 1 91 ? 6.817 -10.277 2.729 1.00 57.53 91 ILE A N 1
ATOM 676 C CA . ILE A 1 91 ? 7.911 -9.962 3.660 1.00 57.53 91 ILE A CA 1
ATOM 677 C C . ILE A 1 91 ? 7.741 -10.797 4.930 1.00 57.53 91 ILE A C 1
ATOM 679 O O . ILE A 1 91 ? 8.646 -11.554 5.264 1.00 57.53 91 ILE A O 1
ATOM 683 N N . VAL A 1 92 ? 6.552 -10.769 5.541 1.00 55.66 92 VAL A N 1
ATOM 684 C CA . VAL A 1 92 ? 6.232 -11.541 6.752 1.00 55.66 92 VAL A CA 1
ATOM 685 C C . VAL A 1 92 ? 6.460 -13.039 6.534 1.00 55.66 92 VAL A C 1
ATOM 687 O O . VAL A 1 92 ? 7.117 -13.684 7.346 1.00 55.66 92 VAL A O 1
ATOM 690 N N . GLY A 1 93 ? 5.984 -13.609 5.425 1.00 56.28 93 GLY A N 1
ATOM 691 C CA . GLY A 1 93 ? 6.174 -15.033 5.141 1.00 56.28 93 GLY A CA 1
ATOM 692 C C . GLY A 1 93 ? 7.642 -15.444 4.932 1.00 56.28 93 GLY A C 1
ATOM 693 O O . GLY A 1 93 ? 8.053 -16.514 5.383 1.00 56.28 93 GLY A O 1
ATOM 694 N N . LEU A 1 94 ? 8.455 -14.595 4.291 1.00 61.94 94 LEU A N 1
ATOM 695 C CA . LEU A 1 94 ? 9.894 -14.840 4.114 1.00 61.94 94 LEU A CA 1
ATOM 696 C C . LEU A 1 94 ? 10.680 -14.642 5.424 1.00 61.94 94 LEU A C 1
ATOM 698 O O . LEU A 1 94 ? 11.589 -15.418 5.709 1.00 61.94 94 LEU A O 1
ATOM 702 N N . GLU A 1 95 ? 10.318 -13.655 6.247 1.00 58.34 95 GLU A N 1
ATOM 703 C CA . GLU A 1 95 ? 10.919 -13.421 7.572 1.00 58.34 95 GLU A CA 1
ATOM 704 C C . GLU A 1 95 ? 10.586 -14.536 8.573 1.00 58.34 95 GLU A C 1
ATOM 706 O O . GLU A 1 95 ? 11.402 -14.860 9.435 1.00 58.34 95 GLU A O 1
ATOM 711 N N . LEU A 1 96 ? 9.431 -15.191 8.418 1.00 58.53 96 LEU A N 1
ATOM 712 C CA . LEU A 1 96 ? 9.068 -16.406 9.155 1.00 58.53 96 LEU A CA 1
ATOM 713 C C . LEU A 1 96 ? 9.691 -17.692 8.584 1.00 58.53 96 LEU A C 1
ATOM 715 O O . LEU A 1 96 ? 9.454 -18.773 9.123 1.00 58.53 96 LEU A O 1
ATOM 719 N N . GLY A 1 97 ? 10.533 -17.579 7.553 1.00 59.41 97 GLY A N 1
ATOM 720 C CA . GLY A 1 97 ? 11.412 -18.650 7.089 1.00 59.41 97 GLY A CA 1
ATOM 721 C C . GLY A 1 97 ? 10.925 -19.438 5.874 1.00 59.41 97 GLY A C 1
ATOM 722 O O . GLY A 1 97 ? 11.471 -20.509 5.619 1.00 59.41 97 GLY A O 1
ATOM 723 N N . ALA A 1 98 ? 9.935 -18.963 5.113 1.00 76.50 98 ALA A N 1
ATOM 724 C CA . ALA A 1 98 ? 9.598 -19.593 3.836 1.00 76.50 98 ALA A CA 1
ATOM 725 C C . ALA A 1 98 ? 10.739 -19.453 2.805 1.00 76.50 98 ALA A C 1
ATOM 727 O O . ALA A 1 98 ? 11.416 -18.428 2.720 1.00 76.50 98 ALA A O 1
ATOM 728 N N . ASP A 1 99 ? 10.937 -20.485 1.986 1.00 81.25 99 ASP A N 1
ATOM 729 C CA . ASP A 1 99 ? 12.040 -20.581 1.024 1.00 81.25 99 ASP A CA 1
ATOM 730 C C . ASP A 1 99 ? 11.754 -19.850 -0.298 1.00 81.25 99 ASP A C 1
ATOM 732 O O . ASP A 1 99 ? 12.693 -19.469 -1.015 1.00 81.25 99 ASP A O 1
ATOM 736 N N . ASP A 1 100 ? 10.472 -19.689 -0.640 1.00 82.94 100 ASP A N 1
ATOM 737 C CA . ASP A 1 100 ? 9.954 -18.850 -1.726 1.00 82.94 100 ASP A CA 1
ATOM 738 C C . ASP A 1 100 ? 8.459 -18.517 -1.499 1.00 82.94 100 ASP A C 1
ATOM 740 O O . ASP A 1 100 ? 7.807 -19.069 -0.610 1.00 82.94 100 ASP A O 1
ATOM 744 N N . TYR A 1 101 ? 7.892 -17.636 -2.323 1.00 82.31 101 TYR A N 1
ATOM 745 C CA . TYR A 1 101 ? 6.465 -17.289 -2.320 1.00 82.31 101 TYR A CA 1
ATOM 746 C C . TYR A 1 101 ? 5.929 -17.156 -3.757 1.00 82.31 101 TYR A C 1
ATOM 748 O O . TYR A 1 101 ? 6.693 -16.927 -4.700 1.00 82.31 101 TYR A O 1
ATOM 756 N N . LEU A 1 102 ? 4.610 -17.264 -3.926 1.00 83.31 102 LEU A N 1
ATOM 757 C CA . LEU A 1 102 ? 3.932 -17.114 -5.211 1.00 83.31 102 LEU A CA 1
ATOM 758 C C . LEU A 1 102 ? 2.500 -16.581 -5.008 1.00 83.31 102 LEU A C 1
ATOM 760 O O . LEU A 1 102 ? 1.793 -17.020 -4.106 1.00 83.31 102 LEU A O 1
ATOM 764 N N . ALA A 1 103 ? 2.056 -15.629 -5.832 1.00 78.81 103 ALA A N 1
ATOM 765 C CA . ALA A 1 103 ? 0.709 -15.057 -5.726 1.00 78.81 103 ALA A CA 1
ATOM 766 C C . ALA A 1 103 ? -0.294 -15.814 -6.617 1.00 78.81 103 ALA A C 1
ATOM 768 O O . ALA A 1 103 ? -0.023 -16.036 -7.796 1.00 78.81 103 ALA A O 1
ATOM 769 N N . LYS A 1 104 ? -1.453 -16.189 -6.064 1.00 77.44 104 LYS A N 1
ATOM 770 C CA . LYS A 1 104 ? -2.633 -16.666 -6.797 1.00 77.44 104 LYS A CA 1
ATOM 771 C C . LYS A 1 104 ? -3.288 -15.466 -7.526 1.00 77.44 104 LYS A C 1
ATOM 773 O O . LYS A 1 104 ? -3.362 -14.389 -6.937 1.00 77.44 104 LYS A O 1
ATOM 778 N N . PRO A 1 105 ? -3.800 -15.621 -8.764 1.00 65.94 105 PRO A N 1
ATOM 779 C CA . PRO A 1 105 ? -3.687 -16.798 -9.624 1.00 65.94 105 PRO A CA 1
ATOM 780 C C . PRO A 1 105 ? -2.258 -16.952 -10.169 1.00 65.94 105 PRO A C 1
ATOM 782 O O . PRO A 1 105 ? -1.721 -16.039 -10.792 1.00 65.94 105 PRO A O 1
ATOM 785 N N . CYS A 1 106 ? -1.656 -18.122 -9.953 1.00 71.06 106 CYS A N 1
ATOM 786 C CA . CYS A 1 106 ? -0.287 -18.412 -10.367 1.00 71.06 106 CYS A CA 1
ATOM 787 C C . CYS A 1 106 ? -0.237 -19.311 -11.607 1.00 71.06 106 CYS A C 1
ATOM 789 O O . CYS A 1 106 ? -1.127 -20.130 -11.841 1.00 71.06 106 CYS A O 1
ATOM 791 N N . GLU A 1 107 ? 0.827 -19.187 -12.402 1.00 79.62 107 GLU A N 1
ATOM 792 C CA . GLU A 1 107 ? 1.056 -20.071 -13.545 1.00 79.62 107 GLU A CA 1
ATOM 793 C C . GLU A 1 107 ? 1.811 -21.332 -13.073 1.00 79.62 107 GLU A C 1
ATOM 795 O O . GLU A 1 107 ? 2.824 -21.263 -12.370 1.00 79.62 107 GLU A O 1
ATOM 800 N N . LEU A 1 108 ? 1.289 -22.517 -13.406 1.00 85.50 108 LEU A N 1
ATOM 801 C CA . LEU A 1 108 ? 1.737 -23.780 -12.799 1.00 85.50 108 LEU A CA 1
ATOM 802 C C . LEU A 1 108 ? 3.170 -24.191 -13.200 1.00 85.50 108 LEU A C 1
ATOM 804 O O . LEU A 1 108 ? 3.826 -24.945 -12.477 1.00 85.50 108 LEU A O 1
ATOM 808 N N . ARG A 1 109 ? 3.704 -23.676 -14.313 1.00 76.62 109 ARG A N 1
ATOM 809 C CA . ARG A 1 109 ? 5.105 -23.854 -14.736 1.00 76.62 109 ARG A CA 1
ATOM 810 C C . ARG A 1 109 ? 6.028 -22.954 -13.926 1.00 76.62 109 ARG A C 1
ATOM 812 O O . ARG A 1 109 ? 7.152 -23.371 -13.646 1.00 76.62 109 ARG A O 1
ATOM 819 N N . GLU A 1 110 ? 5.569 -21.770 -13.513 1.00 80.81 110 GLU A N 1
ATOM 820 C CA . GLU A 1 110 ? 6.296 -20.935 -12.550 1.00 80.81 110 GLU A CA 1
ATOM 821 C C . GLU A 1 110 ? 6.421 -21.660 -11.204 1.00 80.81 110 GLU A C 1
ATOM 823 O O . GLU A 1 110 ? 7.529 -21.783 -10.678 1.00 80.81 110 GLU A O 1
ATOM 828 N N . LEU A 1 111 ? 5.330 -22.248 -10.698 1.00 86.62 111 LEU A N 1
ATOM 829 C CA . LEU A 1 111 ? 5.361 -23.075 -9.486 1.00 86.62 111 LEU A CA 1
ATOM 830 C C . LEU A 1 111 ? 6.352 -24.249 -9.625 1.00 86.62 111 LEU A C 1
ATOM 832 O O . LEU A 1 111 ? 7.215 -24.432 -8.766 1.00 86.62 111 LEU A O 1
ATOM 836 N N . VAL A 1 112 ? 6.321 -24.989 -10.742 1.00 88.06 112 VAL A N 1
ATOM 837 C CA . VAL A 1 112 ? 7.307 -26.051 -11.043 1.00 88.06 112 VAL A CA 1
ATOM 838 C C . VAL A 1 112 ? 8.747 -25.515 -11.090 1.00 88.06 112 VAL A C 1
ATOM 840 O O . VAL A 1 112 ? 9.667 -26.183 -10.607 1.00 88.06 112 VAL A O 1
ATOM 843 N N . ALA A 1 113 ? 8.978 -24.325 -11.652 1.00 75.38 113 ALA A N 1
ATOM 844 C CA . ALA A 1 113 ? 10.303 -23.709 -11.709 1.00 75.38 113 ALA A CA 1
ATOM 845 C C . ALA A 1 113 ? 10.817 -23.319 -10.311 1.00 75.38 113 ALA A C 1
ATOM 847 O O . ALA A 1 113 ? 11.979 -23.591 -9.991 1.00 75.38 113 ALA A O 1
ATOM 848 N N . ARG A 1 114 ? 9.949 -22.760 -9.458 1.00 85.00 114 ARG A N 1
ATOM 849 C CA . ARG A 1 114 ? 10.259 -22.407 -8.064 1.00 85.00 114 ARG A CA 1
ATOM 850 C C . ARG A 1 114 ? 10.553 -23.645 -7.223 1.00 85.00 114 ARG A C 1
ATOM 852 O O . ARG A 1 114 ? 11.628 -23.707 -6.629 1.00 85.00 114 ARG A O 1
ATOM 859 N N . ILE A 1 115 ? 9.713 -24.683 -7.292 1.00 89.75 115 ILE A N 1
ATOM 860 C CA . ILE A 1 115 ? 9.938 -25.993 -6.645 1.00 89.75 115 ILE A CA 1
ATOM 861 C C . ILE A 1 115 ? 11.312 -26.563 -7.024 1.00 89.75 115 ILE A C 1
ATOM 863 O O . ILE A 1 115 ? 12.116 -26.896 -6.152 1.00 89.75 115 ILE A O 1
ATOM 867 N N . ARG A 1 116 ? 11.643 -26.607 -8.323 1.00 87.62 116 ARG A N 1
ATOM 868 C CA . ARG A 1 116 ? 12.955 -27.089 -8.803 1.00 87.62 116 ARG A CA 1
ATOM 869 C C . ARG A 1 116 ? 14.119 -26.201 -8.350 1.00 87.62 116 ARG A C 1
ATOM 871 O O . ARG A 1 116 ? 15.229 -26.702 -8.173 1.00 87.62 116 ARG A O 1
ATOM 878 N N . SER A 1 117 ? 13.896 -24.902 -8.153 1.00 80.94 117 SER A N 1
ATOM 879 C CA . SER A 1 117 ? 14.917 -23.977 -7.652 1.00 80.94 117 SER A CA 1
ATOM 880 C C . SER A 1 117 ? 15.152 -24.118 -6.143 1.00 80.94 117 SER A C 1
ATOM 882 O O . SER A 1 117 ? 16.307 -24.090 -5.718 1.00 80.94 117 SER A O 1
ATOM 884 N N . VAL A 1 118 ? 14.091 -24.313 -5.350 1.00 84.62 118 VAL A N 1
ATOM 885 C CA . VAL A 1 118 ? 14.150 -24.569 -3.900 1.00 84.62 118 VAL A CA 1
ATOM 886 C C . VAL A 1 118 ? 14.816 -25.914 -3.616 1.00 84.62 118 VAL A C 1
ATOM 888 O O . VAL A 1 118 ? 15.859 -25.930 -2.973 1.00 84.62 118 VAL A O 1
ATOM 891 N N . LEU A 1 119 ? 14.329 -27.021 -4.191 1.00 85.25 119 LEU A N 1
ATOM 892 C CA . LEU A 1 119 ? 14.913 -28.359 -3.984 1.00 85.25 119 LEU A CA 1
ATOM 893 C C . LEU A 1 119 ? 16.419 -28.406 -4.308 1.00 85.25 119 LEU A C 1
ATOM 895 O O . LEU A 1 119 ? 17.205 -29.040 -3.609 1.00 85.25 119 LEU A O 1
ATOM 899 N N . ARG A 1 120 ? 16.851 -27.675 -5.344 1.00 77.75 120 ARG A N 1
ATOM 900 C CA . ARG A 1 120 ? 18.265 -27.534 -5.735 1.00 77.75 120 ARG A CA 1
ATOM 901 C C . ARG A 1 120 ? 19.099 -26.685 -4.759 1.00 77.75 120 ARG A C 1
ATOM 903 O O . ARG A 1 120 ? 20.322 -26.832 -4.750 1.00 77.75 120 ARG A O 1
ATOM 910 N N . ARG A 1 121 ? 18.481 -25.796 -3.970 1.00 71.88 121 ARG A N 1
ATOM 911 C CA . ARG A 1 121 ? 19.129 -25.131 -2.824 1.00 71.88 121 ARG A CA 1
ATOM 912 C C . ARG A 1 121 ? 19.286 -26.130 -1.678 1.00 71.88 121 ARG A C 1
ATOM 914 O O . ARG A 1 121 ? 20.412 -26.381 -1.267 1.00 71.88 121 ARG A O 1
ATOM 921 N N . SER A 1 122 ? 18.197 -26.761 -1.246 1.00 66.62 122 SER A N 1
ATOM 922 C CA . SER A 1 122 ? 18.161 -27.666 -0.086 1.00 66.62 122 SER A CA 1
ATOM 923 C C . SER A 1 122 ? 19.062 -28.898 -0.256 1.00 66.62 122 SER A C 1
ATOM 925 O O . SER A 1 122 ? 19.783 -29.275 0.663 1.00 66.62 122 SER A O 1
ATOM 927 N N . ALA A 1 123 ? 19.149 -29.455 -1.470 1.00 57.91 123 ALA A N 1
ATOM 928 C CA . ALA A 1 123 ? 20.065 -30.552 -1.802 1.00 57.91 123 ALA A CA 1
ATOM 929 C C . ALA A 1 123 ? 21.570 -30.191 -1.718 1.00 57.91 123 ALA A C 1
ATOM 931 O O . ALA A 1 123 ? 22.417 -31.065 -1.898 1.00 57.91 123 ALA A O 1
ATOM 932 N N . ARG A 1 124 ? 21.930 -28.923 -1.459 1.00 53.03 124 ARG A N 1
ATOM 933 C CA . ARG A 1 124 ? 23.311 -28.488 -1.176 1.00 53.03 124 ARG A CA 1
ATOM 934 C C . ARG A 1 124 ? 23.619 -28.346 0.322 1.00 53.03 124 ARG A C 1
ATOM 936 O O . ARG A 1 124 ? 24.768 -28.071 0.648 1.00 53.03 124 ARG A O 1
ATOM 943 N N . SER A 1 125 ? 22.645 -28.555 1.212 1.00 42.78 125 SER A N 1
ATOM 944 C CA . SER A 1 125 ? 22.794 -28.369 2.667 1.00 42.78 125 SER A CA 1
ATOM 945 C C . SER A 1 125 ? 23.270 -29.617 3.430 1.00 42.78 125 SER A C 1
ATOM 947 O O . SER A 1 125 ? 23.371 -29.587 4.654 1.00 42.78 125 SER A O 1
ATOM 949 N N . ALA A 1 126 ? 23.583 -30.721 2.742 1.00 36.09 126 ALA A N 1
ATOM 950 C CA . ALA A 1 126 ? 24.212 -31.881 3.376 1.00 36.09 126 ALA A CA 1
ATOM 951 C C . ALA A 1 126 ? 25.655 -31.543 3.823 1.00 36.09 126 ALA A C 1
ATOM 953 O O . ALA A 1 126 ? 26.378 -30.890 3.065 1.00 36.09 126 ALA A O 1
ATOM 954 N N . PRO A 1 127 ? 26.112 -31.991 5.011 1.00 35.56 127 PRO A N 1
ATOM 955 C CA . PRO A 1 127 ? 27.422 -31.630 5.552 1.00 35.56 127 PRO A CA 1
ATOM 956 C C . PRO A 1 127 ? 28.562 -32.337 4.804 1.00 35.56 127 PRO A C 1
ATOM 958 O O . PRO A 1 127 ? 29.036 -33.404 5.198 1.00 35.56 127 PRO A O 1
ATOM 961 N N . ALA A 1 128 ? 29.017 -31.723 3.713 1.00 28.44 128 ALA A N 1
ATOM 962 C CA . ALA A 1 128 ? 30.253 -32.100 3.047 1.00 28.44 128 ALA A CA 1
ATOM 963 C C . ALA A 1 128 ? 31.464 -31.825 3.956 1.00 28.44 128 ALA A C 1
ATOM 965 O O . ALA A 1 128 ? 31.503 -30.846 4.704 1.00 28.44 128 ALA A O 1
ATOM 966 N N . GLN A 1 129 ? 32.470 -32.695 3.872 1.00 28.58 129 GLN A N 1
ATOM 967 C CA . GLN A 1 129 ? 33.763 -32.497 4.530 1.00 28.58 129 GLN A CA 1
ATOM 968 C C . GLN A 1 129 ? 34.471 -31.251 3.956 1.00 28.58 129 GLN A C 1
ATOM 970 O O . GLN A 1 129 ? 34.173 -30.861 2.824 1.00 28.58 129 GLN A O 1
ATOM 975 N N . PRO A 1 130 ? 35.398 -30.611 4.698 1.00 33.53 130 PRO A N 1
ATOM 976 C CA . PRO A 1 130 ? 36.043 -29.366 4.275 1.00 33.53 130 PRO A CA 1
ATOM 977 C C . PRO A 1 130 ? 37.064 -29.586 3.143 1.00 33.53 130 PRO A C 1
ATOM 979 O O . PRO A 1 130 ? 38.277 -29.537 3.350 1.00 33.53 130 PRO A O 1
ATOM 982 N N . GLU A 1 131 ? 36.569 -29.802 1.926 1.00 32.53 131 GLU A N 1
ATOM 983 C CA . GLU A 1 131 ? 37.349 -29.620 0.703 1.00 32.53 131 GLU A CA 1
ATOM 984 C C . GLU A 1 131 ? 37.676 -28.129 0.498 1.00 32.53 131 GLU A C 1
ATOM 986 O O . GLU A 1 131 ? 36.958 -27.239 0.959 1.00 32.53 131 GLU A O 1
ATOM 991 N N . ALA A 1 132 ? 38.802 -27.844 -0.161 1.00 35.59 132 ALA A N 1
ATOM 992 C CA . ALA A 1 132 ? 39.354 -26.492 -0.226 1.00 35.59 132 ALA A CA 1
ATOM 993 C C . ALA A 1 132 ? 38.395 -25.483 -0.894 1.00 35.59 132 ALA A C 1
ATOM 995 O O . ALA A 1 132 ? 37.816 -25.762 -1.945 1.00 35.59 132 ALA A O 1
ATOM 996 N N . GLY A 1 133 ? 38.271 -24.297 -0.279 1.00 43.09 133 GLY A N 1
ATOM 997 C CA . GLY A 1 133 ? 37.294 -23.259 -0.636 1.00 43.09 133 GLY A CA 1
ATOM 998 C C . GLY A 1 133 ? 37.252 -22.922 -2.129 1.00 43.09 133 GLY A C 1
ATOM 999 O O . GLY A 1 133 ? 38.284 -22.893 -2.809 1.00 43.09 133 GLY A O 1
ATOM 1000 N N . ARG A 1 134 ? 36.043 -22.673 -2.649 1.00 59.62 134 ARG A N 1
ATOM 1001 C CA . ARG A 1 134 ? 35.717 -22.816 -4.079 1.00 59.62 134 ARG A CA 1
ATOM 1002 C C . ARG A 1 134 ? 36.109 -21.586 -4.905 1.00 59.62 134 ARG A C 1
ATOM 1004 O O . ARG A 1 134 ? 35.284 -20.959 -5.566 1.00 59.62 134 ARG A O 1
ATOM 1011 N N . SER A 1 135 ? 37.391 -21.235 -4.849 1.00 70.25 135 SER A N 1
ATOM 1012 C CA . SER A 1 135 ? 37.971 -20.087 -5.542 1.00 70.25 135 SER A CA 1
ATOM 1013 C C . SER A 1 135 ? 38.093 -20.335 -7.051 1.00 70.25 135 SER A C 1
ATOM 1015 O O . SER A 1 135 ? 38.685 -21.321 -7.491 1.00 70.25 135 SER A O 1
ATOM 1017 N N . VAL A 1 136 ? 37.528 -19.440 -7.864 1.00 79.00 136 VAL A N 1
ATOM 1018 C CA . VAL A 1 136 ? 37.538 -19.541 -9.335 1.00 79.00 136 VAL A CA 1
ATOM 1019 C C . VAL A 1 136 ? 38.430 -18.447 -9.908 1.00 79.00 136 VAL A C 1
ATOM 1021 O O . VAL A 1 136 ? 38.253 -17.272 -9.595 1.00 79.00 136 VAL A O 1
ATOM 1024 N N . ARG A 1 137 ? 39.404 -18.795 -10.755 1.00 82.75 137 ARG A N 1
ATOM 1025 C CA . ARG A 1 137 ? 40.322 -17.803 -11.331 1.00 82.75 137 ARG A CA 1
ATOM 1026 C C . ARG A 1 137 ? 39.647 -17.011 -12.457 1.00 82.75 137 ARG A C 1
ATOM 1028 O O . ARG A 1 137 ? 39.342 -17.557 -13.511 1.00 82.75 137 ARG A O 1
ATOM 1035 N N . PHE A 1 138 ? 39.489 -15.706 -12.255 1.00 84.44 138 PHE A N 1
ATOM 1036 C CA . PHE A 1 138 ? 39.071 -14.733 -13.263 1.00 84.44 138 PHE A CA 1
ATOM 1037 C C . PHE A 1 138 ? 40.285 -13.887 -13.666 1.00 84.44 138 PHE A C 1
ATOM 1039 O O . PHE A 1 138 ? 40.580 -12.850 -13.071 1.00 84.44 138 PHE A O 1
ATOM 1046 N N . GLY A 1 139 ? 41.019 -14.354 -14.679 1.00 83.12 139 GLY A N 1
ATOM 1047 C CA . GLY A 1 139 ? 42.174 -13.650 -15.238 1.00 83.12 139 GLY A CA 1
ATOM 1048 C C . GLY A 1 139 ? 43.302 -13.412 -14.234 1.00 83.12 139 GLY A C 1
ATOM 1049 O O . GLY A 1 139 ? 44.041 -14.335 -13.880 1.00 83.12 139 GLY A O 1
ATOM 1050 N N . THR A 1 140 ? 43.462 -12.158 -13.807 1.00 81.88 140 THR A N 1
ATOM 1051 C CA . THR A 1 140 ? 44.468 -11.739 -12.812 1.00 81.88 140 THR A CA 1
ATOM 1052 C C . THR A 1 140 ? 44.029 -11.944 -11.360 1.00 81.88 140 THR A C 1
ATOM 1054 O O . THR A 1 140 ? 44.868 -11.846 -10.472 1.00 81.88 140 THR A O 1
ATOM 1057 N N . LYS A 1 141 ? 42.744 -12.223 -11.096 1.00 85.94 141 LYS A N 1
ATOM 1058 C CA . LYS A 1 141 ? 42.188 -12.341 -9.738 1.00 85.94 141 LYS A CA 1
ATOM 1059 C C . LYS A 1 141 ? 41.585 -13.721 -9.482 1.00 85.94 141 LYS A C 1
ATOM 1061 O O . LYS A 1 141 ? 41.123 -14.402 -10.396 1.00 85.94 141 LYS A O 1
ATOM 1066 N N . TRP A 1 142 ? 41.518 -14.097 -8.215 1.00 85.06 142 TRP A N 1
ATOM 1067 C CA . TRP A 1 142 ? 40.738 -15.223 -7.711 1.00 85.06 142 TRP A CA 1
ATOM 1068 C C . TRP A 1 142 ? 39.399 -14.713 -7.186 1.00 85.06 142 TRP A C 1
ATOM 1070 O O . TRP A 1 142 ? 39.364 -13.749 -6.430 1.00 85.06 142 TRP A O 1
ATOM 1080 N N . PHE A 1 143 ? 38.299 -15.333 -7.597 1.00 86.44 143 PHE A N 1
ATOM 1081 C CA . PHE A 1 143 ? 36.959 -15.062 -7.092 1.00 86.44 143 PHE A CA 1
ATOM 1082 C C . PHE A 1 143 ? 36.633 -16.074 -5.998 1.00 86.44 143 PHE A C 1
ATOM 1084 O O . PHE A 1 143 ? 36.358 -17.240 -6.283 1.00 86.44 143 PHE A O 1
ATOM 1091 N N . ASP A 1 144 ? 36.706 -15.628 -4.746 1.00 82.12 144 ASP A N 1
ATOM 1092 C CA . ASP A 1 144 ? 36.457 -16.455 -3.569 1.00 82.12 144 ASP A CA 1
ATOM 1093 C C . ASP A 1 144 ? 34.944 -16.437 -3.275 1.00 82.12 144 ASP A C 1
ATOM 1095 O O . ASP A 1 144 ? 34.448 -15.554 -2.566 1.00 82.12 144 ASP A O 1
ATOM 1099 N N . ILE A 1 145 ? 34.214 -17.397 -3.869 1.00 76.38 145 ILE A N 1
ATOM 1100 C CA . ILE A 1 145 ? 32.737 -17.475 -3.869 1.00 76.38 145 ILE A CA 1
ATOM 1101 C C . ILE A 1 145 ? 32.163 -17.340 -2.454 1.00 76.38 145 ILE A C 1
ATOM 1103 O O . ILE A 1 145 ? 31.211 -16.592 -2.256 1.00 76.38 145 ILE A O 1
ATOM 1107 N N . ASP A 1 146 ? 32.785 -17.993 -1.475 1.00 72.69 146 ASP A N 1
ATOM 1108 C CA . ASP A 1 146 ? 32.297 -18.090 -0.095 1.00 72.69 146 ASP A CA 1
ATOM 1109 C C . ASP A 1 146 ? 32.555 -16.815 0.743 1.00 72.69 146 ASP A C 1
ATOM 1111 O O . ASP A 1 146 ? 32.017 -16.668 1.836 1.00 72.69 146 ASP A O 1
ATOM 1115 N N . THR A 1 147 ? 33.371 -15.872 0.245 1.00 71.38 147 THR A N 1
ATOM 1116 C CA . THR A 1 147 ? 33.719 -14.616 0.955 1.00 71.38 147 THR A CA 1
ATOM 1117 C C . THR A 1 147 ? 33.299 -13.341 0.215 1.00 71.38 147 THR A C 1
ATOM 1119 O O . THR A 1 147 ? 33.579 -12.234 0.680 1.00 71.38 147 THR A O 1
ATOM 1122 N N . HIS A 1 148 ? 32.631 -13.484 -0.937 1.00 78.31 148 HIS A N 1
ATOM 1123 C CA . HIS A 1 148 ? 32.143 -12.393 -1.796 1.00 78.31 148 HIS A CA 1
ATOM 1124 C C . HIS A 1 148 ? 33.238 -11.390 -2.246 1.00 78.31 148 HIS A C 1
ATOM 1126 O O . HIS A 1 148 ? 32.970 -10.201 -2.448 1.00 78.31 148 HIS A O 1
ATOM 1132 N N . ARG A 1 149 ? 34.489 -11.847 -2.410 1.00 80.25 149 ARG A N 1
ATOM 1133 C CA . ARG A 1 149 ? 35.662 -10.998 -2.707 1.00 80.25 149 ARG A CA 1
ATOM 1134 C C . ARG A 1 149 ? 36.432 -11.461 -3.946 1.00 80.25 149 ARG A C 1
ATOM 1136 O O . ARG A 1 149 ? 36.413 -12.633 -4.316 1.00 80.25 149 ARG A O 1
ATOM 1143 N N . LEU A 1 150 ? 37.147 -10.517 -4.562 1.00 84.75 150 LEU A N 1
ATOM 1144 C CA . LEU A 1 150 ? 38.252 -10.808 -5.478 1.00 84.75 150 LEU A CA 1
ATOM 1145 C C . LEU A 1 150 ? 39.574 -10.729 -4.711 1.00 84.75 150 LEU A C 1
ATOM 1147 O O . LEU A 1 150 ? 39.785 -9.773 -3.967 1.00 84.75 150 LEU A O 1
ATOM 1151 N N . ARG A 1 151 ? 40.482 -11.679 -4.921 1.00 85.94 151 ARG A N 1
ATOM 1152 C CA . ARG A 1 151 ? 41.829 -11.703 -4.339 1.00 85.94 151 ARG A CA 1
ATOM 1153 C C . ARG A 1 151 ? 42.893 -11.638 -5.434 1.00 85.94 151 ARG A C 1
ATOM 1155 O O . ARG A 1 151 ? 42.796 -12.335 -6.440 1.00 85.94 151 ARG A O 1
ATOM 1162 N N . ASP A 1 152 ? 43.890 -10.786 -5.242 1.00 79.12 152 ASP A N 1
ATOM 1163 C CA . ASP A 1 152 ? 45.020 -10.614 -6.159 1.00 79.12 152 ASP A CA 1
ATOM 1164 C C . ASP A 1 152 ? 46.054 -11.749 -6.052 1.00 79.12 152 ASP A C 1
ATOM 1166 O O . ASP A 1 152 ? 46.034 -12.512 -5.085 1.00 79.12 152 ASP A O 1
ATOM 1170 N N . GLU A 1 153 ? 47.010 -11.824 -6.984 1.00 73.12 153 GLU A N 1
ATOM 1171 C CA . GLU A 1 153 ? 48.171 -12.724 -6.824 1.00 73.12 153 GLU A CA 1
ATOM 1172 C C . GLU A 1 153 ? 49.049 -12.310 -5.619 1.00 73.12 153 GLU A C 1
ATOM 1174 O O . GLU A 1 153 ? 49.576 -13.174 -4.924 1.00 73.12 153 GLU A O 1
ATOM 1179 N N . ASP A 1 154 ? 49.066 -11.016 -5.266 1.00 71.88 154 ASP A N 1
ATOM 1180 C CA . ASP A 1 154 ? 49.632 -10.468 -4.015 1.00 71.88 154 ASP A CA 1
ATOM 1181 C C . ASP A 1 154 ? 48.788 -10.782 -2.748 1.00 71.88 154 ASP A C 1
ATOM 1183 O O . ASP A 1 154 ? 49.021 -10.216 -1.678 1.00 71.88 154 ASP A O 1
ATOM 1187 N N . GLY A 1 155 ? 47.724 -11.588 -2.847 1.00 68.00 155 GLY A N 1
ATOM 1188 C CA . GLY A 1 155 ? 46.837 -11.938 -1.726 1.00 68.00 155 GLY A CA 1
ATOM 1189 C C . GLY A 1 155 ? 45.905 -10.817 -1.230 1.00 68.00 155 GLY A C 1
ATOM 1190 O O . GLY A 1 155 ? 45.075 -11.046 -0.348 1.00 68.00 155 GLY A O 1
ATOM 1191 N N . ARG A 1 156 ? 45.991 -9.607 -1.797 1.00 77.88 156 ARG A N 1
ATOM 1192 C CA . ARG A 1 156 ? 45.144 -8.450 -1.445 1.00 77.88 156 ARG A CA 1
ATOM 1193 C C . ARG A 1 156 ? 43.687 -8.696 -1.846 1.00 77.88 156 ARG A C 1
ATOM 1195 O O . ARG A 1 156 ? 43.437 -9.086 -2.982 1.00 77.88 156 ARG A O 1
ATOM 1202 N N . THR A 1 157 ? 42.725 -8.432 -0.955 1.00 79.25 157 THR A N 1
ATOM 1203 C CA . THR A 1 157 ? 41.291 -8.639 -1.245 1.00 79.25 157 THR A CA 1
ATOM 1204 C C . THR A 1 157 ? 40.550 -7.338 -1.562 1.00 79.25 157 THR A C 1
ATOM 1206 O O . THR A 1 157 ? 40.637 -6.360 -0.821 1.00 79.25 157 THR A O 1
ATOM 1209 N N . GLN A 1 158 ? 39.770 -7.345 -2.642 1.00 79.56 158 GLN A N 1
ATOM 1210 C CA . GLN A 1 158 ? 38.868 -6.278 -3.065 1.00 79.56 158 GLN A CA 1
ATOM 1211 C C . GLN A 1 158 ? 37.404 -6.730 -2.876 1.00 79.56 158 GLN A C 1
ATOM 1213 O O .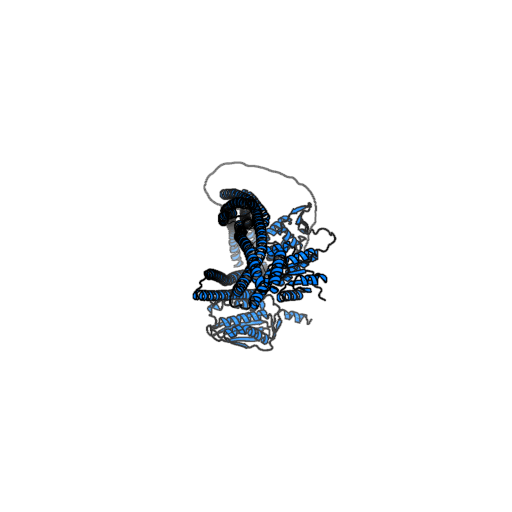 GLN A 1 158 ? 37.049 -7.827 -3.320 1.00 79.56 158 GLN A O 1
ATOM 1218 N N . PRO A 1 159 ? 36.536 -5.917 -2.244 1.00 74.00 159 PRO A N 1
ATOM 1219 C CA . PRO A 1 159 ? 35.113 -6.226 -2.128 1.00 74.00 159 PRO A CA 1
ATOM 1220 C C . PRO A 1 159 ? 34.384 -6.084 -3.474 1.00 74.00 159 PRO A C 1
ATOM 1222 O O . PRO A 1 159 ? 34.748 -5.263 -4.324 1.00 74.00 159 PRO A O 1
ATOM 1225 N N . LEU A 1 160 ? 33.319 -6.867 -3.643 1.00 78.69 160 LEU A N 1
ATOM 1226 C CA . LEU A 1 160 ? 32.395 -6.794 -4.775 1.00 78.69 160 LEU A CA 1
ATOM 1227 C C . LEU A 1 160 ? 31.061 -6.172 -4.348 1.00 78.69 160 LEU A C 1
ATOM 1229 O O . LEU A 1 160 ? 30.614 -6.350 -3.218 1.00 78.69 160 LEU A O 1
ATOM 1233 N N . THR A 1 161 ? 30.399 -5.469 -5.267 1.00 76.56 161 THR A N 1
ATOM 1234 C CA . THR A 1 161 ? 28.989 -5.079 -5.087 1.00 76.56 161 THR A CA 1
ATOM 1235 C C . THR A 1 161 ? 28.055 -6.264 -5.369 1.00 76.56 161 THR A C 1
ATOM 1237 O O . THR A 1 161 ? 28.436 -7.174 -6.107 1.00 76.56 161 THR A O 1
ATOM 1240 N N . LYS A 1 162 ? 26.818 -6.254 -4.837 1.00 71.94 162 LYS A N 1
ATOM 1241 C CA . LYS A 1 162 ? 25.831 -7.350 -4.998 1.00 71.94 162 LYS A CA 1
ATOM 1242 C C . LYS A 1 162 ? 25.712 -7.820 -6.457 1.00 71.94 162 LYS A C 1
ATOM 1244 O O . LYS A 1 162 ? 25.887 -9.001 -6.736 1.00 71.94 162 LYS A O 1
ATOM 1249 N N . SER A 1 163 ? 25.488 -6.900 -7.396 1.00 72.38 163 SER A N 1
ATOM 1250 C CA . SER A 1 163 ? 25.345 -7.244 -8.817 1.00 72.38 163 SER A CA 1
ATOM 1251 C C . SER A 1 163 ? 26.661 -7.655 -9.494 1.00 72.38 163 SER A C 1
ATOM 1253 O O . SER A 1 163 ? 26.623 -8.451 -10.424 1.00 72.38 163 SER A O 1
ATOM 1255 N N . GLU A 1 164 ? 27.831 -7.168 -9.057 1.00 83.06 164 GLU A N 1
ATOM 1256 C CA . GLU A 1 164 ? 29.120 -7.664 -9.579 1.00 83.06 164 GLU A CA 1
ATOM 1257 C C . GLU A 1 164 ? 29.412 -9.090 -9.098 1.00 83.06 164 GLU A C 1
ATOM 1259 O O . GLU A 1 164 ? 29.885 -9.908 -9.883 1.00 83.06 164 GLU A O 1
ATOM 1264 N N . PHE A 1 165 ? 29.093 -9.395 -7.835 1.00 83.19 165 PHE A N 1
ATOM 1265 C CA . PHE A 1 165 ? 29.154 -10.747 -7.284 1.00 83.19 165 PHE A CA 1
ATOM 1266 C C . PHE A 1 165 ? 28.218 -11.695 -8.042 1.00 83.19 165 PHE A C 1
ATOM 1268 O O . PHE A 1 165 ? 28.663 -12.748 -8.489 1.00 83.19 165 PHE A O 1
ATOM 1275 N N . LEU A 1 166 ? 26.955 -11.307 -8.252 1.00 79.56 166 LEU A N 1
ATOM 1276 C CA . LEU A 1 166 ? 25.978 -12.122 -8.981 1.00 79.56 166 LEU A CA 1
ATOM 1277 C C . LEU A 1 166 ? 26.389 -12.360 -10.444 1.00 79.56 166 LEU A C 1
ATOM 1279 O O . LEU A 1 166 ? 26.277 -13.487 -10.919 1.00 79.56 166 LEU A O 1
ATOM 1283 N N . LEU A 1 167 ? 26.945 -11.356 -11.133 1.00 85.50 167 LEU A N 1
ATOM 1284 C CA . LEU A 1 167 ? 27.470 -11.515 -12.496 1.00 85.50 167 LEU A CA 1
ATOM 1285 C C . LEU A 1 167 ? 28.707 -12.429 -12.548 1.00 85.50 167 LEU A C 1
ATOM 1287 O O . LEU A 1 167 ? 28.752 -13.342 -13.369 1.00 85.50 167 LEU A O 1
ATOM 1291 N N . LEU A 1 168 ? 29.698 -12.233 -11.669 1.00 87.00 168 LEU A N 1
ATOM 1292 C CA . LEU A 1 168 ? 30.873 -13.116 -11.589 1.00 87.00 168 LEU A CA 1
ATOM 1293 C C . LEU A 1 168 ? 30.476 -14.552 -11.226 1.00 87.00 168 LEU A C 1
ATOM 1295 O O . LEU A 1 168 ? 30.994 -15.500 -11.813 1.00 87.00 168 LEU A O 1
ATOM 1299 N N . LYS A 1 169 ? 29.501 -14.719 -10.328 1.00 84.25 169 LYS A N 1
ATOM 1300 C CA . LYS A 1 169 ? 28.928 -16.018 -9.977 1.00 84.25 169 LYS A CA 1
ATOM 1301 C C . LYS A 1 169 ? 28.191 -16.661 -11.156 1.00 84.25 169 LYS A C 1
ATOM 1303 O O . LYS A 1 169 ? 28.411 -17.840 -11.401 1.00 84.25 169 LYS A O 1
ATOM 1308 N N . ALA A 1 170 ? 27.404 -15.912 -11.931 1.00 82.00 170 ALA A N 1
ATOM 1309 C CA . ALA A 1 170 ? 26.747 -16.425 -13.139 1.00 82.00 170 ALA A CA 1
ATOM 1310 C C . ALA A 1 170 ? 27.759 -16.934 -14.178 1.00 82.00 170 ALA A C 1
ATOM 1312 O O . ALA A 1 170 ? 27.558 -17.986 -14.781 1.00 82.00 170 ALA A O 1
ATOM 1313 N N . PHE A 1 171 ? 28.881 -16.229 -14.351 1.00 86.94 171 PHE A N 1
ATOM 1314 C CA . PHE A 1 171 ? 29.981 -16.694 -15.196 1.00 86.94 171 PHE A CA 1
ATOM 1315 C C . PHE A 1 171 ? 30.709 -17.917 -14.611 1.00 86.94 171 PHE A C 1
ATOM 1317 O O . PHE A 1 171 ? 31.069 -18.819 -15.365 1.00 86.94 171 PHE A O 1
ATOM 1324 N N . ALA A 1 172 ? 30.890 -17.987 -13.288 1.00 83.69 172 ALA A N 1
ATOM 1325 C CA . ALA A 1 172 ? 31.524 -19.118 -12.604 1.00 83.69 172 ALA A CA 1
ATOM 1326 C C . ALA A 1 172 ? 30.658 -20.395 -12.608 1.00 83.69 172 ALA A C 1
ATOM 1328 O O . ALA A 1 172 ? 31.196 -21.494 -12.725 1.00 83.69 172 ALA A O 1
ATOM 1329 N N . ASP A 1 173 ? 29.331 -20.257 -12.522 1.00 78.75 173 ASP A N 1
ATOM 1330 C CA . ASP A 1 173 ? 28.360 -21.352 -12.653 1.00 78.75 173 ASP A CA 1
ATOM 1331 C C . ASP A 1 173 ? 28.187 -21.808 -14.126 1.00 78.75 173 ASP A C 1
ATOM 1333 O O . ASP A 1 173 ? 27.690 -22.910 -14.381 1.00 78.75 173 ASP A O 1
ATOM 1337 N N . HIS A 1 174 ? 28.589 -20.988 -15.111 1.00 81.12 174 HIS A N 1
ATOM 1338 C CA . HIS A 1 174 ? 28.412 -21.243 -16.553 1.00 81.12 174 HIS A CA 1
ATOM 1339 C C . HIS A 1 174 ? 29.671 -20.970 -17.418 1.00 81.12 174 HIS A C 1
ATOM 1341 O O . HIS A 1 174 ? 29.594 -20.229 -18.407 1.00 81.12 174 HIS A O 1
ATOM 1347 N N . PRO A 1 175 ? 30.835 -21.577 -17.116 1.00 81.44 175 PRO A N 1
ATOM 1348 C CA . PRO A 1 175 ? 32.053 -21.383 -17.901 1.00 81.44 175 PRO A CA 1
ATOM 1349 C C . PRO A 1 175 ? 31.895 -21.885 -19.345 1.00 81.44 175 PRO A C 1
ATOM 1351 O O . PRO A 1 175 ? 31.200 -22.865 -19.617 1.00 81.44 175 PRO A O 1
ATOM 1354 N N . ARG A 1 176 ? 32.555 -21.194 -20.280 1.00 78.81 176 ARG A N 1
ATOM 1355 C CA . ARG A 1 176 ? 32.532 -21.377 -21.747 1.00 78.81 176 ARG A CA 1
ATOM 1356 C C . ARG A 1 176 ? 31.159 -21.268 -22.427 1.00 78.81 176 ARG A C 1
ATOM 1358 O O . ARG A 1 176 ? 31.073 -21.382 -23.650 1.00 78.81 176 ARG A O 1
ATOM 1365 N N . ARG A 1 177 ? 30.081 -21.002 -21.682 1.00 74.12 177 ARG A N 1
ATOM 1366 C CA . ARG A 1 177 ? 28.732 -20.793 -22.224 1.00 74.12 177 ARG A CA 1
ATOM 1367 C C . ARG A 1 177 ? 28.512 -19.319 -22.571 1.00 74.12 177 ARG A C 1
ATOM 1369 O O . ARG A 1 177 ? 28.977 -18.431 -21.860 1.00 74.12 177 ARG A O 1
ATOM 1376 N N . VAL A 1 178 ? 27.778 -19.054 -23.653 1.00 78.88 178 VAL A N 1
ATOM 1377 C CA . VAL A 1 178 ? 27.281 -17.704 -23.960 1.00 78.88 178 VAL A CA 1
ATOM 1378 C C . VAL A 1 178 ? 26.028 -17.442 -23.127 1.00 78.88 178 VAL A C 1
ATOM 1380 O O . VAL A 1 178 ? 25.077 -18.222 -23.178 1.00 78.88 178 VAL A O 1
ATOM 1383 N N . LEU A 1 179 ? 26.044 -16.353 -22.365 1.00 83.38 179 LEU A N 1
ATOM 1384 C CA . LEU A 1 179 ? 24.937 -15.842 -21.566 1.00 83.38 179 LEU A CA 1
ATOM 1385 C C . LEU A 1 179 ? 24.390 -14.574 -22.236 1.00 83.38 179 LEU A C 1
ATOM 1387 O O . LEU A 1 179 ? 25.165 -13.680 -22.598 1.00 83.38 179 LEU A O 1
ATOM 1391 N N . SER A 1 180 ? 23.069 -14.505 -22.425 1.00 82.94 180 SER A N 1
ATOM 1392 C CA . SER A 1 180 ? 22.412 -13.356 -23.058 1.00 82.94 180 SER A CA 1
ATOM 1393 C C . SER A 1 180 ? 22.401 -12.130 -22.144 1.00 82.94 180 SER A C 1
ATOM 1395 O O . SER A 1 180 ? 22.533 -12.245 -20.923 1.00 82.94 180 SER A O 1
ATOM 1397 N N . ARG A 1 181 ? 22.243 -10.933 -22.727 1.00 80.06 181 ARG A N 1
ATOM 1398 C CA . ARG A 1 181 ? 22.138 -9.687 -21.945 1.00 80.06 181 ARG A CA 1
ATOM 1399 C C . ARG A 1 181 ? 20.950 -9.711 -20.991 1.00 80.06 181 ARG A C 1
ATOM 1401 O O . ARG A 1 181 ? 21.115 -9.353 -19.835 1.00 80.06 181 ARG A O 1
ATOM 1408 N N . GLU A 1 182 ? 19.809 -10.207 -21.455 1.00 71.50 182 GLU A N 1
ATOM 1409 C CA . GLU A 1 182 ? 18.580 -10.383 -20.674 1.00 71.50 182 GLU A CA 1
ATOM 1410 C C . GLU A 1 182 ? 18.802 -11.304 -19.465 1.00 71.50 182 GLU A C 1
ATOM 1412 O O . GLU A 1 182 ? 18.526 -10.915 -18.336 1.00 71.50 182 GLU A O 1
ATOM 1417 N N . TYR A 1 183 ? 19.410 -12.479 -19.670 1.00 74.69 183 TYR A N 1
ATOM 1418 C CA . TYR A 1 183 ? 19.727 -13.420 -18.588 1.00 74.69 183 TYR A CA 1
ATOM 1419 C C . TYR A 1 183 ? 20.716 -12.832 -17.565 1.00 74.69 183 TYR A C 1
ATOM 1421 O O . TYR A 1 183 ? 20.631 -13.102 -16.367 1.00 74.69 183 TYR A O 1
ATOM 1429 N N . LEU A 1 184 ? 21.649 -11.992 -18.025 1.00 78.88 184 LEU A N 1
ATOM 1430 C CA . LEU A 1 184 ? 22.584 -11.271 -17.161 1.00 78.88 184 LEU A CA 1
ATOM 1431 C C . LEU A 1 184 ? 21.949 -10.051 -16.465 1.00 78.88 184 LEU A C 1
ATOM 1433 O O . LEU A 1 184 ? 22.419 -9.689 -15.390 1.00 78.88 184 LEU A O 1
ATOM 1437 N N . LEU A 1 185 ? 20.909 -9.426 -17.032 1.00 71.31 185 LEU A N 1
ATOM 1438 C CA . LEU A 1 185 ? 20.100 -8.384 -16.376 1.00 71.31 185 LEU A CA 1
ATOM 1439 C C . LEU A 1 185 ? 19.276 -8.979 -15.233 1.00 71.31 185 LEU A C 1
ATOM 1441 O O . LEU A 1 185 ? 19.343 -8.471 -14.114 1.00 71.31 185 LEU A O 1
ATOM 1445 N N . ASP A 1 186 ? 18.566 -10.071 -15.517 1.00 66.75 186 ASP A N 1
ATOM 1446 C CA . ASP A 1 186 ? 17.690 -10.786 -14.586 1.00 66.75 186 ASP A CA 1
ATOM 1447 C C . ASP A 1 186 ? 18.468 -11.265 -13.345 1.00 66.75 186 ASP A C 1
ATOM 1449 O O . ASP A 1 186 ? 18.169 -10.878 -12.213 1.00 66.75 186 ASP A O 1
ATOM 1453 N N . ILE A 1 187 ? 19.592 -11.966 -13.549 1.00 66.31 187 ILE A N 1
ATOM 1454 C CA . ILE A 1 187 ? 20.474 -12.402 -12.450 1.00 66.31 187 ILE A CA 1
ATOM 1455 C C . ILE A 1 187 ? 21.127 -11.222 -11.703 1.00 66.31 187 ILE A C 1
ATOM 1457 O O . ILE A 1 187 ? 21.500 -11.360 -10.537 1.00 66.31 187 ILE A O 1
ATOM 1461 N N . ALA A 1 188 ? 21.275 -10.050 -12.329 1.00 61.19 188 ALA A N 1
ATOM 1462 C CA . ALA A 1 188 ? 21.890 -8.882 -11.697 1.00 61.19 188 ALA A CA 1
ATOM 1463 C C . ALA A 1 188 ? 20.931 -8.043 -10.823 1.00 61.19 188 ALA A C 1
ATOM 1465 O O . ALA A 1 188 ? 21.383 -7.014 -10.298 1.00 61.19 188 ALA A O 1
ATOM 1466 N N . ASP A 1 189 ? 19.679 -8.496 -10.645 1.00 56.41 189 ASP A N 1
ATOM 1467 C CA . ASP A 1 189 ? 18.634 -7.931 -9.770 1.00 56.41 189 ASP A CA 1
ATOM 1468 C C . ASP A 1 189 ? 18.273 -6.475 -10.126 1.00 56.41 189 ASP A C 1
ATOM 1470 O O . ASP A 1 189 ? 18.435 -5.537 -9.341 1.00 56.41 189 ASP A O 1
ATOM 1474 N N . ALA A 1 190 ? 17.856 -6.271 -11.380 1.00 44.88 190 ALA A N 1
ATOM 1475 C CA . ALA A 1 190 ? 17.566 -4.961 -11.962 1.00 44.88 190 ALA A CA 1
ATOM 1476 C C . ALA A 1 190 ? 16.087 -4.546 -11.799 1.00 44.88 190 ALA A C 1
ATOM 1478 O O . ALA A 1 190 ? 15.312 -4.591 -12.750 1.00 44.88 190 ALA A O 1
ATOM 1479 N N . ARG A 1 191 ? 15.698 -4.076 -10.606 1.00 40.53 191 ARG A N 1
ATOM 1480 C CA . ARG A 1 191 ? 14.359 -3.497 -10.337 1.00 40.53 191 ARG A CA 1
ATOM 1481 C C . ARG A 1 191 ? 14.177 -2.034 -10.807 1.00 40.53 191 ARG A C 1
ATOM 1483 O O . ARG A 1 191 ? 13.366 -1.313 -10.235 1.00 40.53 191 ARG A O 1
ATOM 1490 N N . ASP A 1 192 ? 14.899 -1.601 -11.842 1.00 35.31 192 ASP A N 1
ATOM 1491 C CA . ASP A 1 192 ? 14.794 -0.254 -12.433 1.00 35.31 192 ASP A CA 1
ATOM 1492 C C . ASP A 1 192 ? 14.144 -0.333 -13.828 1.00 35.31 192 ASP A C 1
ATOM 1494 O O . ASP A 1 192 ? 14.770 -0.787 -14.788 1.00 35.31 192 ASP A O 1
ATOM 1498 N N . ALA A 1 193 ? 12.895 0.127 -13.958 1.00 35.47 193 ALA A N 1
ATOM 1499 C CA . ALA A 1 193 ? 12.076 -0.062 -15.165 1.00 35.47 193 ALA A CA 1
ATOM 1500 C C . ALA A 1 193 ? 12.494 0.775 -16.399 1.00 35.47 193 ALA A C 1
ATOM 1502 O O . ALA A 1 193 ? 11.967 0.562 -17.488 1.00 35.47 193 ALA A O 1
ATOM 1503 N N . GLU A 1 194 ? 13.445 1.704 -16.262 1.00 36.47 194 GLU A N 1
ATOM 1504 C CA . GLU A 1 194 ? 13.879 2.616 -17.340 1.00 36.47 194 GLU A CA 1
ATOM 1505 C C . GLU A 1 194 ? 15.198 2.187 -18.027 1.00 36.47 194 GLU A C 1
ATOM 1507 O O . GLU A 1 194 ? 15.655 2.816 -18.982 1.00 36.47 194 GLU A O 1
ATOM 1512 N N . ALA A 1 195 ? 15.849 1.116 -17.559 1.00 38.53 195 ALA A N 1
ATOM 1513 C CA . ALA A 1 195 ? 17.256 0.822 -17.860 1.00 38.53 195 ALA A CA 1
ATOM 1514 C C . ALA A 1 195 ? 17.500 -0.166 -19.029 1.00 38.53 195 ALA A C 1
ATOM 1516 O O . ALA A 1 195 ? 18.294 -1.103 -18.897 1.00 38.53 195 ALA A O 1
ATOM 1517 N N . PHE A 1 196 ? 16.866 0.044 -20.190 1.00 35.25 196 PHE A N 1
ATOM 1518 C CA . PHE A 1 196 ? 17.013 -0.840 -21.362 1.00 35.25 196 PHE A CA 1
ATOM 1519 C C . PHE A 1 196 ? 18.476 -1.019 -21.835 1.00 35.25 196 PHE A C 1
ATOM 1521 O O . PHE A 1 196 ? 19.150 -0.063 -22.229 1.00 35.25 196 PHE A O 1
ATOM 1528 N N . ASP A 1 197 ? 18.920 -2.284 -21.850 1.00 44.34 197 ASP A N 1
ATOM 1529 C CA . ASP A 1 197 ? 20.102 -2.897 -22.497 1.00 44.34 197 ASP A CA 1
ATOM 1530 C C . ASP A 1 197 ? 21.509 -2.341 -22.145 1.00 44.34 197 ASP A C 1
ATOM 1532 O O . ASP A 1 197 ? 22.425 -3.091 -21.794 1.00 44.34 197 ASP A O 1
ATOM 1536 N N . ARG A 1 198 ? 21.711 -1.015 -22.140 1.00 44.69 198 ARG A N 1
ATOM 1537 C CA . ARG A 1 198 ? 23.024 -0.358 -21.937 1.00 44.69 198 ARG A CA 1
ATOM 1538 C C . ARG A 1 198 ? 23.624 -0.561 -20.534 1.00 44.69 198 ARG A C 1
ATOM 1540 O O . ARG A 1 198 ? 24.791 -0.230 -20.315 1.00 44.69 198 ARG A O 1
ATOM 1547 N N . ALA A 1 199 ? 22.860 -1.094 -19.580 1.00 61.62 199 ALA A N 1
ATOM 1548 C CA . ALA A 1 199 ? 23.303 -1.313 -18.203 1.00 61.62 199 ALA A CA 1
ATOM 1549 C C . ALA A 1 199 ? 24.321 -2.465 -18.055 1.00 61.62 199 ALA A C 1
ATOM 1551 O O . ALA A 1 199 ? 25.254 -2.349 -17.252 1.00 61.62 199 ALA A O 1
ATOM 1552 N N . ILE A 1 200 ? 24.192 -3.556 -18.826 1.00 73.94 200 ILE A N 1
ATOM 1553 C CA . ILE A 1 200 ? 25.108 -4.708 -18.717 1.00 73.94 200 ILE A CA 1
ATOM 1554 C C . ILE A 1 200 ? 26.477 -4.392 -19.300 1.00 73.94 200 ILE A C 1
ATOM 1556 O O . ILE A 1 200 ? 27.473 -4.628 -18.621 1.00 73.94 200 ILE A O 1
ATOM 1560 N N . ASP A 1 201 ? 26.565 -3.793 -20.487 1.00 74.56 201 ASP A N 1
ATOM 1561 C CA . ASP A 1 201 ? 27.854 -3.492 -21.123 1.00 74.56 201 ASP A CA 1
ATOM 1562 C C . ASP A 1 201 ? 28.736 -2.589 -20.232 1.00 74.56 201 ASP A C 1
ATOM 1564 O O . ASP A 1 201 ? 29.954 -2.786 -20.152 1.00 74.56 201 ASP A O 1
ATOM 1568 N N . VAL A 1 202 ? 28.131 -1.678 -19.455 1.00 72.25 202 VAL A N 1
ATOM 1569 C CA . VAL A 1 202 ? 28.820 -0.878 -18.424 1.00 72.25 202 VAL A CA 1
ATOM 1570 C C . VAL A 1 202 ? 29.260 -1.731 -17.225 1.00 72.25 202 VAL A C 1
ATOM 1572 O O . VAL A 1 202 ? 30.409 -1.617 -16.788 1.00 72.25 202 VAL A O 1
ATOM 1575 N N . ARG A 1 203 ? 28.391 -2.603 -16.689 1.00 78.12 203 ARG A N 1
ATOM 1576 C CA . ARG A 1 203 ? 28.718 -3.497 -15.557 1.00 78.12 203 ARG A CA 1
ATOM 1577 C C . ARG A 1 203 ? 29.828 -4.494 -15.927 1.00 78.12 203 ARG A C 1
ATOM 1579 O O . ARG A 1 203 ? 30.803 -4.615 -15.187 1.00 78.12 203 ARG A O 1
ATOM 1586 N N . ILE A 1 204 ? 29.767 -5.107 -17.110 1.00 86.06 204 ILE A N 1
ATOM 1587 C CA . ILE A 1 204 ? 30.824 -5.975 -17.653 1.00 86.06 204 ILE A CA 1
ATOM 1588 C C . ILE A 1 204 ? 32.127 -5.196 -17.869 1.00 86.06 204 ILE A C 1
ATOM 1590 O O . ILE A 1 204 ? 33.198 -5.706 -17.553 1.00 86.06 204 ILE A O 1
ATOM 1594 N N . THR A 1 205 ? 32.069 -3.944 -18.333 1.00 80.44 205 THR A N 1
ATOM 1595 C CA . THR A 1 205 ? 33.270 -3.097 -18.468 1.00 80.44 205 THR A CA 1
ATOM 1596 C C . THR A 1 205 ? 33.919 -2.794 -17.110 1.00 80.44 205 THR A C 1
ATOM 1598 O O . THR A 1 205 ? 35.147 -2.819 -17.004 1.00 80.44 205 THR A O 1
ATOM 1601 N N . ARG A 1 206 ? 33.131 -2.579 -16.045 1.00 80.69 206 ARG A N 1
ATOM 1602 C CA . ARG A 1 206 ? 33.652 -2.433 -14.669 1.00 80.69 206 ARG A CA 1
ATOM 1603 C C . ARG A 1 206 ? 34.289 -3.724 -14.149 1.00 80.69 206 ARG A C 1
ATOM 1605 O O . ARG A 1 206 ? 35.381 -3.660 -13.593 1.00 80.69 206 ARG A O 1
ATOM 1612 N N . ILE A 1 207 ? 33.663 -4.880 -14.387 1.00 86.38 207 ILE A N 1
ATOM 1613 C CA . ILE A 1 207 ? 34.224 -6.191 -14.020 1.00 86.38 207 ILE A CA 1
ATOM 1614 C C . ILE A 1 207 ? 35.539 -6.439 -14.773 1.00 86.38 207 ILE A C 1
ATOM 1616 O O . ILE A 1 207 ? 36.548 -6.743 -14.143 1.00 86.38 207 ILE A O 1
ATOM 1620 N N . ARG A 1 208 ? 35.579 -6.212 -16.095 1.00 88.75 208 ARG A N 1
ATOM 1621 C CA . ARG A 1 208 ? 36.802 -6.327 -16.913 1.00 88.75 208 ARG A CA 1
ATOM 1622 C C . ARG A 1 208 ? 37.948 -5.473 -16.372 1.00 88.75 208 ARG A C 1
ATOM 1624 O O . ARG A 1 208 ? 39.047 -5.990 -16.232 1.00 88.75 208 ARG A O 1
ATOM 1631 N N . ARG A 1 209 ? 37.690 -4.218 -15.975 1.00 82.94 209 ARG A N 1
ATOM 1632 C CA . ARG A 1 209 ? 38.689 -3.339 -15.325 1.00 82.94 209 ARG A CA 1
ATOM 1633 C C . ARG A 1 209 ? 39.256 -3.886 -14.001 1.00 82.94 209 ARG A C 1
ATOM 1635 O O . ARG A 1 209 ? 40.285 -3.384 -13.564 1.00 82.94 209 ARG A O 1
ATOM 1642 N N . LYS A 1 210 ? 38.617 -4.877 -13.364 1.00 82.62 210 LYS A N 1
ATOM 1643 C CA . LYS A 1 210 ? 39.109 -5.552 -12.146 1.00 82.62 210 LYS A CA 1
ATOM 1644 C C . LYS A 1 210 ? 39.856 -6.865 -12.427 1.00 82.62 210 LYS A C 1
ATOM 1646 O O . LYS A 1 210 ? 40.713 -7.227 -11.626 1.00 82.62 210 LYS A O 1
ATOM 1651 N N . ILE A 1 211 ? 39.535 -7.578 -13.516 1.00 85.25 211 ILE A N 1
ATOM 1652 C CA . ILE A 1 211 ? 40.007 -8.961 -13.761 1.00 85.25 211 ILE A CA 1
ATOM 1653 C C . ILE A 1 211 ? 40.921 -9.134 -14.989 1.00 85.25 211 ILE A C 1
ATOM 1655 O O . ILE A 1 211 ? 41.795 -10.004 -14.978 1.00 85.25 211 ILE A O 1
ATOM 1659 N N . GLU A 1 212 ? 40.738 -8.333 -16.043 1.00 83.81 212 GLU A N 1
ATOM 1660 C CA . GLU A 1 212 ? 41.471 -8.460 -17.310 1.00 83.81 212 GLU A CA 1
ATOM 1661 C C . GLU A 1 212 ? 42.861 -7.804 -17.215 1.00 83.81 212 GLU A C 1
ATOM 1663 O O . GLU A 1 212 ? 42.965 -6.700 -16.679 1.00 83.81 212 GLU A O 1
ATOM 1668 N N . PRO A 1 213 ? 43.919 -8.403 -17.799 1.00 77.50 213 PRO A N 1
ATOM 1669 C CA . PRO A 1 213 ? 45.214 -7.733 -17.961 1.00 77.50 213 PRO A CA 1
ATOM 1670 C C . PRO A 1 213 ? 45.144 -6.495 -18.872 1.00 77.50 213 PRO A C 1
ATOM 1672 O O . PRO A 1 213 ? 45.887 -5.539 -18.675 1.00 77.50 213 PRO A O 1
ATOM 1675 N N . ASP A 1 214 ? 44.251 -6.523 -19.866 1.00 78.31 214 ASP A N 1
ATOM 1676 C CA . ASP A 1 214 ? 43.930 -5.406 -20.757 1.00 78.31 214 ASP A CA 1
ATOM 1677 C C . ASP A 1 214 ? 42.399 -5.327 -20.939 1.00 78.31 214 ASP A C 1
ATOM 1679 O O . ASP A 1 214 ? 41.819 -6.127 -21.680 1.00 78.31 214 ASP A O 1
ATOM 1683 N N . PRO A 1 215 ? 41.713 -4.372 -20.283 1.00 77.31 215 PRO A N 1
ATOM 1684 C CA . PRO A 1 215 ? 40.267 -4.204 -20.416 1.00 77.31 215 PRO A CA 1
ATOM 1685 C C . PRO A 1 215 ? 39.792 -3.770 -21.813 1.00 77.31 215 PRO A C 1
ATOM 1687 O O . PRO A 1 215 ? 38.597 -3.890 -22.090 1.00 77.31 215 PRO A O 1
ATOM 1690 N N . ALA A 1 216 ? 40.680 -3.262 -22.680 1.00 69.62 216 ALA A N 1
ATOM 1691 C CA . ALA A 1 216 ? 40.354 -2.913 -24.064 1.00 69.62 216 ALA A CA 1
ATOM 1692 C C . ALA A 1 216 ? 40.391 -4.135 -25.000 1.00 69.62 216 ALA A C 1
ATOM 1694 O O . ALA A 1 216 ? 39.704 -4.140 -26.024 1.00 69.62 216 ALA A O 1
ATOM 1695 N N . ASN A 1 217 ? 41.131 -5.185 -24.632 1.00 75.06 217 ASN A N 1
ATOM 1696 C CA . ASN A 1 217 ? 41.269 -6.422 -25.401 1.00 75.06 217 ASN A CA 1
ATOM 1697 C C . ASN A 1 217 ? 40.977 -7.666 -24.524 1.00 75.06 217 ASN A C 1
ATOM 1699 O O . ASN A 1 217 ? 41.869 -8.481 -24.270 1.00 75.06 217 ASN A O 1
ATOM 1703 N N . PRO A 1 218 ? 39.736 -7.795 -24.007 1.00 81.69 218 PRO A N 1
ATOM 1704 C CA . PRO A 1 218 ? 39.395 -8.728 -22.936 1.00 81.69 218 PRO A CA 1
ATOM 1705 C C . PRO A 1 218 ? 39.467 -10.192 -23.383 1.00 81.69 218 PRO A C 1
ATOM 1707 O O . PRO A 1 218 ? 38.873 -10.587 -24.392 1.00 81.69 218 PRO A O 1
ATOM 1710 N N . ARG A 1 219 ? 40.170 -11.004 -22.591 1.00 80.69 219 ARG A N 1
ATOM 1711 C CA . ARG A 1 219 ? 40.468 -12.415 -22.864 1.00 80.69 219 ARG A CA 1
ATOM 1712 C C . ARG A 1 219 ? 39.630 -13.383 -22.040 1.00 80.69 219 ARG A C 1
ATOM 1714 O O . ARG A 1 219 ? 39.400 -14.493 -22.510 1.00 80.69 219 ARG A O 1
ATOM 1721 N N . PHE A 1 220 ? 39.200 -12.987 -20.842 1.00 84.75 220 PHE A N 1
ATOM 1722 C CA . PHE A 1 220 ? 38.525 -13.877 -19.896 1.00 84.75 220 PHE A CA 1
ATOM 1723 C C . PHE A 1 220 ? 37.004 -13.711 -19.931 1.00 84.75 220 PHE A C 1
ATOM 1725 O O . PHE A 1 220 ? 36.305 -14.714 -19.967 1.00 84.75 220 PHE A O 1
ATOM 1732 N N . ILE A 1 221 ? 36.461 -12.491 -20.014 1.00 89.25 221 ILE A N 1
ATOM 1733 C CA . ILE A 1 221 ? 35.035 -12.268 -20.326 1.00 89.25 221 ILE A CA 1
ATOM 1734 C C . ILE A 1 221 ? 34.929 -11.691 -21.736 1.00 89.25 221 ILE A C 1
ATOM 1736 O O . ILE A 1 221 ? 35.090 -10.486 -21.947 1.00 89.25 221 ILE A O 1
ATOM 1740 N N . ARG A 1 222 ? 34.624 -12.538 -22.722 1.00 85.50 222 ARG A N 1
ATOM 1741 C CA . ARG A 1 222 ? 34.557 -12.188 -24.149 1.00 85.50 222 ARG A CA 1
ATOM 1742 C C . ARG A 1 222 ? 33.161 -11.692 -24.539 1.00 85.50 222 ARG A C 1
ATOM 1744 O O . ARG A 1 222 ? 32.158 -12.287 -24.156 1.00 85.50 222 ARG A O 1
ATOM 1751 N N . THR A 1 223 ? 33.085 -10.623 -25.339 1.00 85.00 223 THR A N 1
ATOM 1752 C CA . THR A 1 223 ? 31.820 -10.209 -25.976 1.00 85.00 223 THR A CA 1
ATOM 1753 C C . THR A 1 223 ? 31.546 -11.107 -27.181 1.00 85.00 223 THR A C 1
ATOM 1755 O O . THR A 1 223 ? 32.376 -11.188 -28.088 1.00 85.00 223 THR A O 1
ATOM 1758 N N . VAL A 1 224 ? 30.369 -11.723 -27.237 1.00 81.31 224 VAL A N 1
ATOM 1759 C CA . VAL A 1 224 ? 29.850 -12.394 -28.432 1.00 81.31 224 VAL A CA 1
ATOM 1760 C C . VAL A 1 224 ? 28.858 -11.436 -29.090 1.00 81.31 224 VAL A C 1
ATOM 1762 O O . VAL A 1 224 ? 27.773 -11.191 -28.563 1.00 81.31 224 VAL A O 1
ATOM 1765 N N . ARG A 1 225 ? 29.258 -10.825 -30.216 1.00 67.81 225 ARG A N 1
ATOM 1766 C CA . ARG A 1 225 ? 28.431 -9.835 -30.933 1.00 67.81 225 ARG A CA 1
ATOM 1767 C C . ARG A 1 225 ? 27.055 -10.435 -31.257 1.00 67.81 225 ARG A C 1
ATOM 1769 O O . ARG A 1 225 ? 26.972 -11.597 -31.636 1.00 67.81 225 ARG A O 1
ATOM 1776 N N . GLY A 1 226 ? 25.994 -9.655 -31.054 1.00 59.84 226 GLY A N 1
ATOM 1777 C CA . GLY A 1 226 ? 24.600 -10.089 -31.213 1.00 59.84 226 GLY A CA 1
ATOM 1778 C C . GLY A 1 226 ? 24.036 -10.974 -30.090 1.00 59.84 226 GLY A C 1
ATOM 1779 O O . GLY A 1 226 ? 22.844 -10.895 -29.838 1.00 59.84 226 GLY A O 1
ATOM 1780 N N . LEU A 1 227 ? 24.858 -11.763 -29.381 1.00 64.06 227 LEU A N 1
ATOM 1781 C CA . LEU A 1 227 ? 24.363 -12.804 -28.461 1.00 64.06 227 LEU A CA 1
ATOM 1782 C C . LEU A 1 227 ? 24.599 -12.533 -26.966 1.00 64.06 227 LEU A C 1
ATOM 1784 O O . LEU A 1 227 ? 23.827 -13.022 -26.150 1.00 64.06 227 LEU A O 1
ATOM 1788 N N . GLY A 1 228 ? 25.634 -11.774 -26.584 1.00 83.56 228 GLY A N 1
ATOM 1789 C CA . GLY A 1 228 ? 25.912 -11.442 -25.177 1.00 83.56 228 GLY A CA 1
ATOM 1790 C C . GLY A 1 228 ? 27.368 -11.668 -24.770 1.00 83.56 228 GLY A C 1
ATOM 1791 O O . GLY A 1 228 ? 28.285 -11.173 -25.430 1.00 83.56 228 GLY A O 1
ATOM 1792 N N . TYR A 1 229 ? 27.594 -12.391 -23.671 1.00 88.88 229 TYR A N 1
ATOM 1793 C CA . TYR A 1 229 ? 28.915 -12.551 -23.049 1.00 88.88 229 TYR A CA 1
ATOM 1794 C C . TYR A 1 229 ? 29.224 -14.003 -22.689 1.00 88.88 229 TYR A C 1
ATOM 1796 O O . TYR A 1 229 ? 28.337 -14.748 -22.292 1.00 88.88 229 TYR A O 1
ATOM 1804 N N . ALA A 1 230 ? 30.493 -14.395 -22.788 1.00 84.62 230 ALA A N 1
ATOM 1805 C CA . ALA A 1 230 ? 30.971 -15.713 -22.372 1.00 84.62 230 ALA A CA 1
ATOM 1806 C C . ALA A 1 230 ? 32.230 -15.583 -21.509 1.00 84.62 230 ALA A C 1
ATOM 1808 O O . ALA A 1 230 ? 33.092 -14.749 -21.801 1.00 84.62 230 ALA A O 1
ATOM 1809 N N . PHE A 1 231 ? 32.345 -16.418 -20.476 1.00 90.06 231 PHE A N 1
ATOM 1810 C CA . PHE A 1 231 ? 33.541 -16.515 -19.639 1.00 90.06 231 PHE A CA 1
ATOM 1811 C C . PHE A 1 231 ? 34.420 -17.686 -20.086 1.00 90.06 231 PHE A C 1
ATOM 1813 O O . PHE A 1 231 ? 33.947 -18.816 -20.156 1.00 90.06 231 PHE A O 1
ATOM 1820 N N . GLU A 1 232 ? 35.689 -17.418 -20.378 1.00 83.94 232 GLU A N 1
ATOM 1821 C CA . GLU A 1 232 ? 36.675 -18.387 -20.852 1.00 83.94 232 GLU A CA 1
ATOM 1822 C C . GLU A 1 232 ? 37.815 -18.504 -19.820 1.00 83.94 232 GLU A C 1
ATOM 1824 O O . GLU A 1 232 ? 38.694 -17.636 -19.792 1.00 83.94 232 GLU A O 1
ATOM 1829 N N . PRO A 1 233 ? 37.816 -19.538 -18.950 1.00 76.75 233 PRO A N 1
ATOM 1830 C CA . PRO A 1 233 ? 38.740 -19.626 -17.813 1.00 76.75 233 PRO A CA 1
ATOM 1831 C C . PRO A 1 233 ? 40.223 -19.564 -18.199 1.00 76.75 233 PRO A C 1
ATOM 1833 O O . PRO A 1 233 ? 41.025 -18.946 -17.501 1.00 76.75 233 PRO A O 1
ATOM 1836 N N . ASP A 1 234 ? 40.585 -20.162 -19.336 1.00 74.44 234 ASP A N 1
ATOM 1837 C CA . ASP A 1 234 ? 41.975 -20.283 -19.790 1.00 74.44 234 ASP A CA 1
ATOM 1838 C C . ASP A 1 234 ? 42.483 -19.037 -20.542 1.00 74.44 234 ASP A C 1
ATOM 1840 O O . ASP A 1 234 ? 43.655 -18.961 -20.919 1.00 74.44 234 ASP A O 1
ATOM 1844 N N . GLY A 1 235 ? 41.603 -18.064 -20.827 1.00 61.91 235 GLY A N 1
ATOM 1845 C CA . GLY A 1 235 ? 41.923 -16.877 -21.631 1.00 61.91 235 GLY A CA 1
ATOM 1846 C C . GLY A 1 235 ? 42.468 -17.207 -23.028 1.00 61.91 235 GLY A C 1
ATOM 1847 O O . GLY A 1 235 ? 43.280 -16.448 -23.577 1.00 61.91 235 GLY A O 1
ATOM 1848 N N . ALA A 1 236 ? 42.100 -18.374 -23.565 1.00 51.56 236 ALA A N 1
ATOM 1849 C CA . ALA A 1 236 ? 42.667 -18.963 -24.770 1.00 51.56 236 ALA A CA 1
ATOM 1850 C C . ALA A 1 236 ? 41.961 -18.465 -26.041 1.00 51.56 236 ALA A C 1
ATOM 1852 O O . ALA A 1 236 ? 40.738 -18.490 -26.152 1.00 51.56 236 ALA A O 1
ATOM 1853 N N . LEU A 1 237 ? 42.747 -18.058 -27.040 1.00 46.44 237 LEU A N 1
ATOM 1854 C CA . LEU A 1 237 ? 42.229 -17.813 -28.385 1.00 46.44 237 LEU A CA 1
ATOM 1855 C C . LEU A 1 237 ? 42.015 -19.158 -29.103 1.00 46.44 237 LEU A C 1
ATOM 1857 O O . LEU A 1 237 ? 42.911 -20.010 -29.043 1.00 46.44 237 LEU A O 1
ATOM 1861 N N . PRO A 1 238 ? 40.896 -19.359 -29.826 1.00 35.72 238 PRO A N 1
ATOM 1862 C CA . PRO A 1 238 ? 40.736 -20.531 -30.679 1.00 35.72 238 PRO A CA 1
ATOM 1863 C C . PRO A 1 238 ? 41.837 -20.534 -31.747 1.00 35.72 238 PRO A C 1
ATOM 1865 O O . PRO A 1 238 ? 42.017 -19.561 -32.482 1.00 35.72 238 PRO A O 1
ATOM 1868 N N . ARG A 1 239 ? 42.604 -21.627 -31.819 1.00 30.69 239 ARG A N 1
ATOM 1869 C CA . ARG A 1 239 ? 43.703 -21.767 -32.780 1.00 30.69 239 ARG A CA 1
ATOM 1870 C C . ARG A 1 239 ? 43.156 -21.908 -34.199 1.00 30.69 239 ARG A C 1
ATOM 1872 O O . ARG A 1 239 ? 42.751 -22.997 -34.593 1.00 30.69 239 ARG A O 1
ATOM 1879 N N . VAL A 1 240 ? 43.241 -20.842 -34.992 1.00 30.38 240 VAL A N 1
ATOM 1880 C CA . VAL A 1 240 ? 43.208 -20.965 -36.455 1.00 30.38 240 VAL A CA 1
ATOM 1881 C C . VAL A 1 240 ? 44.506 -21.647 -36.891 1.00 30.38 240 VAL A C 1
ATOM 1883 O O . VAL A 1 240 ? 45.599 -21.105 -36.724 1.00 30.38 240 VAL A O 1
ATOM 1886 N N . SER A 1 241 ? 44.393 -22.873 -37.391 1.00 28.34 241 SER A N 1
ATOM 1887 C CA . SER A 1 241 ? 45.523 -23.701 -37.808 1.00 28.34 241 SER A CA 1
ATOM 1888 C C . SER A 1 241 ? 45.929 -23.400 -39.251 1.00 28.34 241 SER A C 1
ATOM 1890 O O . SER A 1 241 ? 45.342 -23.947 -40.181 1.00 28.34 241 SER A O 1
ATOM 1892 N N . CYS A 1 242 ? 46.958 -22.573 -39.446 1.00 27.34 242 CYS A N 1
ATOM 1893 C CA . CYS A 1 242 ? 47.603 -22.411 -40.752 1.00 27.34 242 CYS A CA 1
ATOM 1894 C C . CYS A 1 242 ? 48.572 -23.575 -41.031 1.00 27.34 242 CYS A C 1
ATOM 1896 O O . CYS A 1 242 ? 49.497 -23.782 -40.237 1.00 27.34 242 CYS A O 1
ATOM 1898 N N . PRO A 1 243 ? 48.446 -24.292 -42.162 1.00 32.47 243 PRO A N 1
ATOM 1899 C CA . PRO A 1 243 ? 49.502 -25.166 -42.651 1.00 32.47 243 PRO A CA 1
ATOM 1900 C C . PRO A 1 243 ? 50.717 -24.367 -43.162 1.00 32.47 243 PRO A C 1
ATOM 1902 O O . PRO A 1 243 ? 50.587 -23.363 -43.854 1.00 32.47 243 PRO A O 1
ATOM 1905 N N . THR A 1 244 ? 51.897 -24.868 -42.800 1.00 33.12 244 THR A N 1
ATOM 1906 C CA . THR A 1 244 ? 53.254 -24.688 -43.373 1.00 33.12 244 THR A CA 1
ATOM 1907 C C . THR A 1 244 ? 53.354 -24.256 -44.851 1.00 33.12 244 THR A C 1
ATOM 1909 O O . THR A 1 244 ? 52.546 -24.701 -45.656 1.00 33.12 244 THR A O 1
ATOM 1912 N N . GLY A 1 245 ? 54.389 -23.540 -45.330 1.00 28.75 245 GLY A N 1
ATOM 1913 C CA . GLY A 1 245 ? 55.700 -23.128 -44.769 1.00 28.75 245 GLY A CA 1
ATOM 1914 C C . GLY A 1 245 ? 56.463 -22.216 -45.778 1.00 28.75 245 GLY A C 1
ATOM 1915 O O . GLY A 1 245 ? 55.831 -21.696 -46.685 1.00 28.75 245 GLY A O 1
ATOM 1916 N N . THR A 1 246 ? 57.791 -21.976 -45.760 1.00 28.53 246 THR A N 1
ATOM 1917 C CA . THR A 1 246 ? 58.910 -22.775 -45.206 1.00 28.53 246 THR A CA 1
ATOM 1918 C C . THR A 1 246 ? 60.262 -21.994 -45.161 1.00 28.53 246 THR A C 1
ATOM 1920 O O . THR A 1 246 ? 60.737 -21.630 -46.228 1.00 28.53 246 THR A O 1
ATOM 1923 N N . ARG A 1 247 ? 60.942 -21.899 -43.986 1.00 32.75 247 ARG A N 1
ATOM 1924 C CA . ARG A 1 247 ? 62.424 -21.680 -43.749 1.00 32.75 247 ARG A CA 1
ATOM 1925 C C . ARG A 1 247 ? 63.067 -20.366 -44.311 1.00 32.75 247 ARG A C 1
ATOM 1927 O O . ARG A 1 247 ? 62.496 -19.748 -45.189 1.00 32.75 247 ARG A O 1
ATOM 1934 N N . ASN A 1 248 ? 64.226 -19.811 -43.892 1.00 30.06 248 ASN A N 1
ATOM 1935 C CA . ASN A 1 248 ? 65.315 -20.072 -42.901 1.00 30.06 248 ASN A CA 1
ATOM 1936 C C . ASN A 1 248 ? 66.040 -18.691 -42.594 1.00 30.06 248 ASN A C 1
ATOM 1938 O O . ASN A 1 248 ? 65.513 -17.684 -43.049 1.00 30.06 248 ASN A O 1
ATOM 1942 N N . ILE A 1 249 ? 67.177 -18.445 -41.889 1.00 29.12 249 ILE A N 1
ATOM 1943 C CA . ILE A 1 249 ? 68.263 -19.241 -41.255 1.00 29.12 249 ILE A CA 1
ATOM 1944 C C . ILE A 1 249 ? 68.986 -18.488 -40.077 1.00 29.12 249 ILE A C 1
ATOM 1946 O O . ILE A 1 249 ? 69.099 -17.269 -40.078 1.00 29.12 249 ILE A O 1
ATOM 1950 N N . VAL A 1 250 ? 69.500 -19.246 -39.094 1.00 29.81 250 VAL A N 1
ATOM 1951 C CA . VAL A 1 250 ? 70.738 -19.130 -38.248 1.00 29.81 250 VAL A CA 1
ATOM 1952 C C . VAL A 1 250 ? 71.454 -17.768 -37.926 1.00 29.81 250 VAL A C 1
ATOM 1954 O O . VAL A 1 250 ? 72.284 -17.283 -38.680 1.00 29.81 250 VAL A O 1
ATOM 1957 N N . SER A 1 251 ? 71.271 -17.304 -36.672 1.00 26.39 251 SER A N 1
ATOM 1958 C CA . SER A 1 251 ? 72.250 -16.943 -35.588 1.00 26.39 251 SER A CA 1
ATOM 1959 C C . SER A 1 251 ? 73.412 -15.893 -35.653 1.00 26.39 251 SER A C 1
ATOM 1961 O O . SER A 1 251 ? 74.273 -15.935 -36.520 1.00 26.39 251 SER A O 1
ATOM 1963 N N . CYS A 1 252 ? 73.584 -15.207 -34.496 1.00 22.86 252 CYS A N 1
ATOM 1964 C CA . CYS A 1 252 ? 74.829 -15.007 -33.687 1.00 22.86 252 CYS A CA 1
ATOM 1965 C C . CYS A 1 252 ? 75.641 -13.665 -33.656 1.00 22.86 252 CYS A C 1
ATOM 1967 O O . CYS A 1 252 ? 76.466 -13.382 -34.510 1.00 22.86 252 CYS A O 1
ATOM 1969 N N . ARG A 1 253 ? 75.542 -12.981 -32.492 1.00 26.53 253 ARG A N 1
ATOM 1970 C CA . ARG A 1 253 ? 76.572 -12.252 -31.680 1.00 26.53 253 ARG A CA 1
ATOM 1971 C C . ARG A 1 253 ? 77.393 -11.020 -32.181 1.00 26.53 253 ARG A C 1
ATOM 1973 O O . ARG A 1 253 ? 78.330 -11.142 -32.951 1.00 26.53 253 ARG A O 1
ATOM 1980 N N . LYS A 1 254 ? 77.276 -9.965 -31.340 1.00 27.77 254 LYS A N 1
ATOM 1981 C CA . LYS A 1 254 ? 78.319 -9.076 -30.725 1.00 27.77 254 LYS A CA 1
ATOM 1982 C C . LYS A 1 254 ? 78.848 -7.788 -31.424 1.00 27.77 254 LYS A C 1
ATOM 1984 O O . LYS A 1 254 ? 79.689 -7.846 -32.303 1.00 27.77 254 LYS A O 1
ATOM 1989 N N . ARG A 1 255 ? 78.599 -6.676 -30.695 1.00 27.50 255 ARG A N 1
ATOM 1990 C CA . ARG A 1 255 ? 79.497 -5.548 -30.298 1.00 27.50 255 ARG A CA 1
ATOM 1991 C C . ARG A 1 255 ? 79.877 -4.404 -31.275 1.00 27.50 255 ARG A C 1
ATOM 1993 O O . ARG A 1 255 ? 80.626 -4.604 -32.212 1.00 27.50 255 ARG A O 1
ATOM 2000 N N . ASN A 1 256 ? 79.559 -3.190 -30.792 1.00 27.39 256 ASN A N 1
ATOM 2001 C CA . ASN A 1 256 ? 80.362 -1.944 -30.739 1.00 27.39 256 ASN A CA 1
ATOM 2002 C C . ASN A 1 256 ? 80.818 -1.244 -32.045 1.00 27.39 256 ASN A C 1
ATOM 2004 O O . ASN A 1 256 ? 81.513 -1.833 -32.859 1.00 27.39 256 ASN A O 1
ATOM 2008 N N . GLY A 1 257 ? 80.602 0.081 -32.148 1.00 24.77 257 GLY A N 1
ATOM 2009 C CA . GLY A 1 257 ? 81.246 0.926 -33.175 1.00 24.77 257 GLY A CA 1
ATOM 2010 C C . GLY A 1 257 ? 80.855 2.415 -33.134 1.00 24.77 257 GLY A C 1
ATOM 2011 O O . GLY A 1 257 ? 79.704 2.758 -33.347 1.00 24.77 257 GLY A O 1
ATOM 2012 N N . ALA A 1 258 ? 81.815 3.291 -32.840 1.00 24.73 258 ALA A N 1
ATOM 2013 C CA . ALA A 1 258 ? 81.686 4.723 -32.542 1.00 24.73 258 ALA A CA 1
ATOM 2014 C C . ALA A 1 258 ? 81.051 5.684 -33.596 1.00 24.73 258 ALA A C 1
ATOM 2016 O O . ALA A 1 258 ? 81.185 5.529 -34.804 1.00 24.73 258 ALA A O 1
ATOM 2017 N N . LEU A 1 259 ? 80.477 6.769 -33.049 1.00 26.39 259 LEU A N 1
ATOM 2018 C CA . LEU A 1 259 ? 80.486 8.194 -33.480 1.00 26.39 259 LEU A CA 1
ATOM 2019 C C . LEU A 1 259 ? 81.840 8.702 -34.082 1.00 26.39 259 LEU A C 1
ATOM 2021 O O . LEU A 1 259 ? 82.827 7.991 -33.904 1.00 26.39 259 LEU A O 1
ATOM 2025 N N . PRO A 1 260 ? 82.007 9.965 -34.594 1.00 53.00 260 PRO A N 1
ATOM 2026 C CA . PRO A 1 260 ? 81.073 11.084 -34.904 1.00 53.00 260 PRO A CA 1
ATOM 2027 C C . PRO A 1 260 ? 81.439 11.882 -36.217 1.00 53.00 260 PRO A C 1
ATOM 2029 O O . PRO A 1 260 ? 82.160 11.387 -37.069 1.00 53.00 260 PRO A O 1
ATOM 2032 N N . HIS A 1 261 ? 81.045 13.179 -36.278 1.00 28.19 261 HIS A N 1
ATOM 2033 C CA . HIS A 1 261 ? 81.691 14.355 -36.942 1.00 28.19 261 HIS A CA 1
ATOM 2034 C C . HIS A 1 261 ? 81.116 14.844 -38.301 1.00 28.19 261 HIS A C 1
ATOM 2036 O O . HIS A 1 261 ? 80.917 14.056 -39.208 1.00 28.19 261 HIS A O 1
ATOM 2042 N N . ARG A 1 262 ? 80.602 16.097 -38.418 1.00 28.22 262 ARG A N 1
ATOM 2043 C CA . ARG A 1 262 ? 81.211 17.477 -38.476 1.00 28.22 262 ARG A CA 1
ATOM 2044 C C . ARG A 1 262 ? 81.624 17.859 -39.927 1.00 28.22 262 ARG A C 1
ATOM 2046 O O . ARG A 1 262 ? 82.033 16.981 -40.659 1.00 28.22 262 ARG A O 1
ATOM 2053 N N . ARG A 1 263 ? 81.592 19.123 -40.407 1.00 27.95 263 ARG A N 1
ATOM 2054 C CA . ARG A 1 263 ? 81.366 20.468 -39.799 1.00 27.95 263 ARG A CA 1
ATOM 2055 C C . ARG A 1 263 ? 80.958 21.517 -40.878 1.00 27.95 263 ARG A C 1
ATOM 2057 O O . ARG A 1 263 ? 81.276 21.310 -42.035 1.00 27.95 263 ARG A O 1
ATOM 2064 N N . ARG A 1 264 ? 80.366 22.653 -40.442 1.00 27.89 264 ARG A N 1
ATOM 2065 C CA . ARG A 1 264 ? 80.452 24.072 -40.939 1.00 27.89 264 ARG A CA 1
ATOM 2066 C C . ARG A 1 264 ? 80.999 24.335 -42.373 1.00 27.89 264 ARG A C 1
ATOM 2068 O O . ARG A 1 264 ? 82.089 23.877 -42.684 1.00 27.89 264 ARG A O 1
ATOM 2075 N N . LYS A 1 265 ? 80.444 25.278 -43.155 1.00 28.52 265 LYS A N 1
ATOM 2076 C CA . LYS A 1 265 ? 80.532 26.748 -42.918 1.00 28.52 265 LYS A CA 1
ATOM 2077 C C . LYS A 1 265 ? 79.578 27.588 -43.810 1.00 28.52 265 LYS A C 1
ATOM 2079 O O . LYS A 1 265 ? 79.400 27.265 -44.974 1.00 28.52 265 LYS A O 1
ATOM 2084 N N . SER A 1 266 ? 79.104 28.720 -43.276 1.00 27.42 266 SER A N 1
ATOM 2085 C CA . SER A 1 266 ? 78.650 29.949 -43.989 1.00 27.42 266 SER A CA 1
ATOM 2086 C C . SER A 1 266 ? 79.860 30.923 -44.181 1.00 27.42 266 SER A C 1
ATOM 2088 O O . SER A 1 266 ? 80.936 30.521 -43.719 1.00 27.42 266 SER A O 1
ATOM 2090 N N . PRO A 1 267 ? 79.791 32.168 -44.749 1.00 42.25 267 PRO A N 1
ATOM 2091 C CA . PRO A 1 267 ? 78.645 33.112 -44.830 1.00 42.25 267 PRO A CA 1
ATOM 2092 C C . PRO A 1 267 ? 78.542 34.007 -46.114 1.00 42.25 267 PRO A C 1
ATOM 2094 O O . PRO A 1 267 ? 79.330 33.846 -47.035 1.00 42.25 267 PRO A O 1
ATOM 2097 N N . ALA A 1 268 ? 77.650 35.024 -46.063 1.00 28.53 268 ALA A N 1
ATOM 2098 C CA . ALA A 1 268 ? 77.719 36.337 -46.761 1.00 28.53 268 ALA A CA 1
ATOM 2099 C C . ALA A 1 268 ? 77.446 36.376 -48.300 1.00 28.53 268 ALA A C 1
ATOM 2101 O O . ALA A 1 268 ? 77.733 35.408 -48.988 1.00 28.53 268 ALA A O 1
ATOM 2102 N N . THR A 1 269 ? 76.885 37.430 -48.934 1.00 30.45 269 THR A N 1
ATOM 2103 C CA . THR A 1 269 ? 76.236 38.696 -48.476 1.00 30.45 269 THR A CA 1
ATOM 2104 C C . THR A 1 269 ? 75.384 39.350 -49.596 1.00 30.45 269 THR A C 1
ATOM 2106 O O . THR A 1 269 ? 75.619 39.086 -50.764 1.00 30.45 269 THR A O 1
ATOM 2109 N N . ALA A 1 270 ? 74.529 40.316 -49.210 1.00 29.72 270 ALA A N 1
ATOM 2110 C CA . ALA A 1 270 ? 74.059 41.490 -49.985 1.00 29.72 270 ALA A CA 1
ATOM 2111 C C . ALA A 1 270 ? 72.946 41.380 -51.073 1.00 29.72 270 ALA A C 1
ATOM 2113 O O . ALA A 1 270 ? 73.123 40.852 -52.161 1.00 29.72 270 ALA A O 1
ATOM 2114 N N . ARG A 1 271 ? 71.825 42.037 -50.727 1.00 29.34 271 ARG A N 1
ATOM 2115 C CA . ARG A 1 271 ? 70.762 42.737 -51.496 1.00 29.34 271 ARG A CA 1
ATOM 2116 C C . ARG A 1 271 ? 70.859 42.869 -53.036 1.00 29.34 271 ARG A C 1
ATOM 2118 O O . ARG A 1 271 ? 71.847 43.367 -53.561 1.00 29.34 271 ARG A O 1
ATOM 2125 N N . GLY A 1 272 ? 69.702 42.683 -53.682 1.00 28.77 272 GLY A N 1
ATOM 2126 C CA . GLY A 1 272 ? 69.290 43.218 -54.993 1.00 28.77 272 GLY A CA 1
ATOM 2127 C C . GLY A 1 272 ? 67.758 43.102 -55.126 1.00 28.77 272 GLY A C 1
ATOM 2128 O O . GLY A 1 272 ? 67.177 42.260 -54.441 1.00 28.77 272 GLY A O 1
ATOM 2129 N N . GLN A 1 273 ? 67.091 43.952 -55.916 1.00 30.16 273 GLN A N 1
ATOM 2130 C CA . GLN A 1 273 ? 65.617 44.041 -55.976 1.00 30.16 273 GLN A CA 1
ATOM 2131 C C . GLN A 1 273 ? 65.010 43.636 -57.336 1.00 30.16 273 GLN A C 1
ATOM 2133 O O . GLN A 1 273 ? 65.666 43.739 -58.369 1.00 30.16 273 GLN A O 1
ATOM 2138 N N . ASP A 1 274 ? 63.715 43.296 -57.264 1.00 26.72 274 ASP A N 1
ATOM 2139 C CA . ASP A 1 274 ? 62.656 43.406 -58.287 1.00 26.72 274 ASP A CA 1
ATOM 2140 C C . ASP A 1 274 ? 62.320 42.247 -59.256 1.00 26.72 274 ASP A C 1
ATOM 2142 O O . ASP A 1 274 ? 63.101 41.351 -59.552 1.00 26.72 274 ASP A O 1
ATOM 2146 N N . ALA A 1 275 ? 61.062 42.325 -59.724 1.00 26.53 275 ALA A N 1
ATOM 2147 C CA . ALA A 1 275 ? 60.431 41.636 -60.859 1.00 26.53 275 ALA A CA 1
ATOM 2148 C C . ALA A 1 275 ? 60.258 40.096 -60.823 1.00 26.53 275 ALA A C 1
ATOM 2150 O O . ALA A 1 275 ? 60.898 39.338 -61.543 1.00 26.53 275 ALA A O 1
ATOM 2151 N N . CYS A 1 276 ? 59.240 39.670 -60.068 1.00 29.64 276 CYS A N 1
ATOM 2152 C CA . CYS A 1 276 ? 58.276 38.603 -60.395 1.00 29.64 276 CYS A CA 1
ATOM 2153 C C . CYS A 1 276 ? 58.420 37.867 -61.757 1.00 29.64 276 CYS A C 1
ATOM 2155 O O . CYS A 1 276 ? 58.034 38.423 -62.786 1.00 29.64 276 CYS A O 1
ATOM 2157 N N . GLN A 1 277 ? 58.797 36.575 -61.736 1.00 30.83 277 GLN A N 1
ATOM 2158 C CA . GLN A 1 277 ? 58.215 35.505 -62.578 1.00 30.83 277 GLN A CA 1
ATOM 2159 C C . GLN A 1 277 ? 58.658 34.082 -62.142 1.00 30.83 277 GLN A C 1
ATOM 2161 O O . GLN A 1 277 ? 59.510 33.918 -61.275 1.00 30.83 277 GLN A O 1
ATOM 2166 N N . SER A 1 278 ? 58.036 33.052 -62.740 1.00 30.36 278 SER A N 1
ATOM 2167 C CA . SER A 1 278 ? 58.309 31.598 -62.615 1.00 30.36 278 SER A CA 1
ATOM 2168 C C . SER A 1 278 ? 58.290 30.949 -61.211 1.00 30.36 278 SER A C 1
ATOM 2170 O O . SER A 1 278 ? 59.313 30.781 -60.555 1.00 30.36 278 SER A O 1
ATOM 2172 N N . VAL A 1 279 ? 57.125 30.418 -60.819 1.00 42.31 279 VAL A N 1
ATOM 2173 C CA . VAL A 1 279 ? 57.014 29.331 -59.822 1.00 42.31 279 VAL A CA 1
ATOM 2174 C C . VAL A 1 279 ? 57.339 27.999 -60.514 1.00 42.31 279 VAL A C 1
ATOM 2176 O O . VAL A 1 279 ? 56.662 27.665 -61.486 1.00 42.31 279 VAL A O 1
ATOM 2179 N N . GLY A 1 280 ? 58.331 27.224 -60.043 1.00 40.50 280 GLY A N 1
ATOM 2180 C CA . GLY A 1 280 ? 58.732 26.011 -60.784 1.00 40.50 280 GLY A CA 1
ATOM 2181 C C . GLY A 1 280 ? 59.647 24.952 -60.146 1.00 40.50 280 GLY A C 1
ATOM 2182 O O . GLY A 1 280 ? 59.941 23.977 -60.833 1.00 40.50 280 GLY A O 1
ATOM 2183 N N . GLU A 1 281 ? 60.103 25.061 -58.889 1.00 38.06 281 GLU A N 1
ATOM 2184 C CA . GLU A 1 281 ? 61.074 24.085 -58.347 1.00 38.06 281 GLU A CA 1
ATOM 2185 C C . GLU A 1 281 ? 60.469 22.841 -57.661 1.00 38.06 281 GLU A C 1
ATOM 2187 O O . GLU A 1 281 ? 59.531 22.887 -56.864 1.00 38.06 281 GLU A O 1
ATOM 2192 N N . LEU A 1 282 ? 61.054 21.690 -58.000 1.00 44.12 282 LEU A N 1
ATOM 2193 C CA . LEU A 1 282 ? 60.547 20.336 -57.800 1.00 44.12 282 LEU A CA 1
ATOM 2194 C C . LEU A 1 282 ? 60.413 19.889 -56.327 1.00 44.12 282 LEU A C 1
ATOM 2196 O O . LEU A 1 282 ? 61.403 19.594 -55.656 1.00 44.12 282 LEU A O 1
ATOM 2200 N N . MET A 1 283 ? 59.182 19.621 -55.873 1.00 49.47 283 MET A N 1
ATOM 2201 C CA . MET A 1 283 ? 58.945 18.768 -54.696 1.00 49.47 283 MET A CA 1
ATOM 2202 C C . MET A 1 283 ? 58.887 17.276 -55.068 1.00 49.47 283 MET A C 1
ATOM 2204 O O . MET A 1 283 ? 57.887 16.811 -55.622 1.00 49.47 283 MET A O 1
ATOM 2208 N N . ARG A 1 284 ? 59.922 16.515 -54.675 1.00 57.34 284 ARG A N 1
ATOM 2209 C CA . ARG A 1 284 ? 59.956 15.035 -54.729 1.00 57.34 284 ARG A CA 1
ATOM 2210 C C . ARG A 1 284 ? 58.776 14.401 -53.978 1.00 57.34 284 ARG A C 1
ATOM 2212 O O . ARG A 1 284 ? 58.374 14.899 -52.923 1.00 57.34 284 ARG A O 1
ATOM 2219 N N . ILE A 1 285 ? 58.293 13.252 -54.466 1.00 54.84 285 ILE A N 1
ATOM 2220 C CA . ILE A 1 285 ? 57.081 12.562 -53.975 1.00 54.84 285 ILE A CA 1
ATOM 2221 C C . ILE A 1 285 ? 57.088 12.368 -52.446 1.00 54.84 285 ILE A C 1
ATOM 2223 O O . ILE A 1 285 ? 56.093 12.661 -51.781 1.00 54.84 285 ILE A O 1
ATOM 2227 N N . ARG A 1 286 ? 58.231 11.976 -51.865 1.00 52.38 286 ARG A N 1
ATOM 2228 C CA . ARG A 1 286 ? 58.397 11.740 -50.416 1.00 52.38 286 ARG A CA 1
ATOM 2229 C C . ARG A 1 286 ? 57.944 12.910 -49.527 1.00 52.38 286 ARG A C 1
ATOM 2231 O O . ARG A 1 286 ? 57.391 12.673 -48.457 1.00 52.38 286 ARG A O 1
ATOM 2238 N N . ASN A 1 287 ? 58.144 14.158 -49.955 1.00 55.72 287 ASN A N 1
ATOM 2239 C CA . ASN A 1 287 ? 57.767 15.325 -49.150 1.00 55.72 287 ASN A CA 1
ATOM 2240 C C . ASN A 1 287 ? 56.257 15.619 -49.227 1.00 55.72 287 ASN A C 1
ATOM 2242 O O . ASN A 1 287 ? 55.686 16.123 -48.264 1.00 55.72 287 ASN A O 1
ATOM 2246 N N . LYS A 1 288 ? 55.592 15.245 -50.329 1.00 56.84 288 LYS A N 1
ATOM 2247 C CA . LYS A 1 288 ? 54.130 15.362 -50.467 1.00 56.84 288 LYS A CA 1
ATOM 2248 C C . LYS A 1 288 ? 53.401 14.366 -49.557 1.00 56.84 288 LYS A C 1
ATOM 2250 O O . LYS A 1 288 ? 52.402 14.726 -48.946 1.00 56.84 288 LYS A O 1
ATOM 2255 N N . ILE A 1 289 ? 53.945 13.154 -49.396 1.00 58.88 289 ILE A N 1
ATOM 2256 C CA . ILE A 1 289 ? 53.409 12.129 -48.479 1.00 58.88 289 ILE A CA 1
ATOM 2257 C C . ILE A 1 289 ? 53.410 12.632 -47.024 1.00 58.88 289 ILE A C 1
ATOM 2259 O O . ILE A 1 289 ? 52.408 12.484 -46.328 1.00 58.88 289 ILE A O 1
ATOM 2263 N N . MET A 1 290 ? 54.486 13.295 -46.579 1.00 57.28 290 MET A N 1
ATOM 2264 C CA . MET A 1 290 ? 54.552 13.910 -45.242 1.00 57.28 290 MET A CA 1
ATOM 2265 C C . MET A 1 290 ? 53.453 14.956 -45.007 1.00 57.28 290 MET A C 1
ATOM 2267 O O . MET A 1 290 ? 52.867 14.983 -43.927 1.00 57.28 290 MET A O 1
ATOM 2271 N N . LEU A 1 291 ? 53.145 15.791 -46.007 1.00 60.12 291 LEU A N 1
ATOM 2272 C CA . LEU A 1 291 ? 52.112 16.826 -45.891 1.00 60.12 291 LEU A CA 1
ATOM 2273 C C . LEU A 1 291 ? 50.698 16.227 -45.780 1.00 60.12 291 LEU A C 1
ATOM 2275 O O . LEU A 1 291 ? 49.883 16.714 -45.002 1.00 60.12 291 LEU A O 1
ATOM 2279 N N . VAL A 1 292 ? 50.430 15.155 -46.534 1.00 59.09 292 VAL A N 1
ATOM 2280 C CA . VAL A 1 292 ? 49.131 14.456 -46.555 1.00 59.09 292 VAL A CA 1
ATOM 2281 C C . VAL A 1 292 ? 48.919 13.592 -45.304 1.00 59.09 292 VAL A C 1
ATOM 2283 O O . VAL A 1 292 ? 47.787 13.459 -44.854 1.00 59.09 292 VAL A O 1
ATOM 2286 N N . GLY A 1 293 ? 49.980 13.023 -44.720 1.00 59.97 293 GLY A N 1
ATOM 2287 C CA . GLY A 1 293 ? 49.882 12.188 -43.516 1.00 59.97 293 GLY A CA 1
ATOM 2288 C C . GLY A 1 293 ? 50.007 12.951 -42.192 1.00 59.97 293 GLY A C 1
ATOM 2289 O O . GLY A 1 293 ? 49.192 12.771 -41.291 1.00 59.97 293 GLY A O 1
ATOM 2290 N N . GLY A 1 294 ? 51.028 13.801 -42.045 1.00 69.88 294 GLY A N 1
ATOM 2291 C CA . GLY A 1 294 ? 51.423 14.342 -40.739 1.00 69.88 294 GLY A CA 1
ATOM 2292 C C . GLY A 1 294 ? 50.444 15.358 -40.146 1.00 69.88 294 GLY A C 1
ATOM 2293 O O . GLY A 1 294 ? 50.166 15.314 -38.949 1.00 69.88 294 GLY A O 1
ATOM 2294 N N . ILE A 1 295 ? 49.897 16.254 -40.973 1.00 70.69 295 ILE A N 1
ATOM 2295 C CA . ILE A 1 295 ? 49.008 17.329 -40.504 1.00 70.69 295 ILE A CA 1
ATOM 2296 C C . ILE A 1 295 ? 47.649 16.774 -40.027 1.00 70.69 295 ILE A C 1
ATOM 2298 O O . ILE A 1 295 ? 47.260 17.105 -38.906 1.00 70.69 295 ILE A O 1
ATOM 2302 N N . PRO A 1 296 ? 46.950 15.884 -40.768 1.00 69.88 296 PRO A N 1
ATOM 2303 C CA . PRO A 1 296 ? 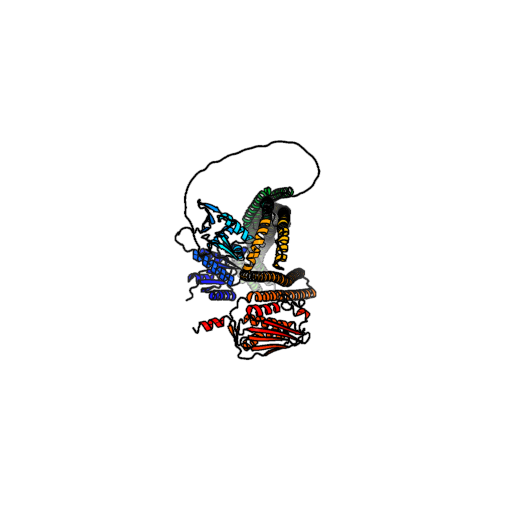45.715 15.271 -40.272 1.00 69.88 296 PRO A CA 1
ATOM 2304 C C . PRO A 1 296 ? 45.901 14.463 -38.981 1.00 69.88 296 PRO A C 1
ATOM 2306 O O . PRO A 1 296 ? 45.050 14.535 -38.099 1.00 69.88 296 PRO A O 1
ATOM 2309 N N . ILE A 1 297 ? 47.026 13.749 -38.825 1.00 75.25 297 ILE A N 1
ATOM 2310 C CA . ILE A 1 297 ? 47.331 12.992 -37.597 1.00 75.25 297 ILE A CA 1
ATOM 2311 C C . ILE A 1 297 ? 47.517 13.935 -36.397 1.00 75.25 297 ILE A C 1
ATOM 2313 O O . ILE A 1 297 ? 46.986 13.663 -35.321 1.00 75.25 297 ILE A O 1
ATOM 2317 N N . ALA A 1 298 ? 48.213 15.064 -36.571 1.00 77.31 298 ALA A N 1
ATOM 2318 C CA . ALA A 1 298 ? 48.381 16.058 -35.510 1.00 77.31 298 ALA A CA 1
ATOM 2319 C C . ALA A 1 298 ? 47.045 16.707 -35.094 1.00 77.31 298 ALA A C 1
ATOM 2321 O O . ALA A 1 298 ? 46.790 16.881 -33.902 1.00 77.31 298 ALA A O 1
ATOM 2322 N N . ILE A 1 299 ? 46.167 17.007 -36.059 1.00 76.94 299 ILE A N 1
ATOM 2323 C CA . ILE A 1 299 ? 44.819 17.538 -35.796 1.00 76.94 299 ILE A CA 1
ATOM 2324 C C . ILE A 1 299 ? 43.966 16.501 -35.048 1.00 76.94 299 ILE A C 1
ATOM 2326 O O . ILE A 1 299 ? 43.356 16.832 -34.032 1.00 76.94 299 ILE A O 1
ATOM 2330 N N . ALA A 1 300 ? 43.973 15.238 -35.487 1.00 74.75 300 ALA A N 1
ATOM 2331 C CA . ALA A 1 300 ? 43.248 14.155 -34.824 1.00 74.75 300 ALA A CA 1
ATOM 2332 C C . ALA A 1 300 ? 43.722 13.930 -33.374 1.00 74.75 300 ALA A C 1
ATOM 2334 O O . ALA A 1 300 ? 42.896 13.741 -32.482 1.00 74.75 300 ALA A O 1
ATOM 2335 N N . ALA A 1 301 ? 45.032 14.018 -33.115 1.00 80.44 301 ALA A N 1
ATOM 2336 C CA . ALA A 1 301 ? 45.585 13.938 -31.764 1.00 80.44 301 ALA A CA 1
ATOM 2337 C C . ALA A 1 301 ? 45.125 15.106 -30.868 1.00 80.44 301 ALA A C 1
ATOM 2339 O O . ALA A 1 301 ? 44.761 14.885 -29.714 1.00 80.44 301 ALA A O 1
ATOM 2340 N N . GLY A 1 302 ? 45.075 16.334 -31.400 1.00 81.81 302 GLY A N 1
ATOM 2341 C CA . GLY A 1 302 ? 44.543 17.497 -30.679 1.00 81.81 302 GLY A CA 1
ATOM 2342 C C . GLY A 1 302 ? 43.060 17.347 -30.318 1.00 81.81 302 GLY A C 1
ATOM 2343 O O . GLY A 1 302 ? 42.677 17.578 -29.171 1.00 81.81 302 GLY A O 1
ATOM 2344 N N . ILE A 1 303 ? 42.241 16.880 -31.268 1.00 81.25 303 ILE A N 1
ATOM 2345 C CA . ILE A 1 303 ? 40.814 16.590 -31.046 1.00 81.25 303 ILE A CA 1
ATOM 2346 C C . ILE A 1 303 ? 40.639 15.497 -29.979 1.00 81.25 303 ILE A C 1
ATOM 2348 O O . ILE A 1 303 ? 39.797 15.643 -29.096 1.00 81.25 303 ILE A O 1
ATOM 2352 N N . ALA A 1 304 ? 41.458 14.439 -30.000 1.00 77.19 304 ALA A N 1
ATOM 2353 C CA . ALA A 1 304 ? 41.391 13.360 -29.013 1.00 77.19 304 ALA A CA 1
ATOM 2354 C C . ALA A 1 304 ? 41.689 13.835 -27.576 1.00 77.19 304 ALA A C 1
ATOM 2356 O O . ALA A 1 304 ? 41.009 13.413 -26.641 1.00 77.19 304 ALA A O 1
ATOM 2357 N N . VAL A 1 305 ? 42.656 14.743 -27.387 1.00 84.69 305 VAL A N 1
ATOM 2358 C CA . VAL A 1 305 ? 42.957 15.328 -26.064 1.00 84.69 305 VAL A CA 1
ATOM 2359 C C . VAL A 1 305 ? 41.816 16.227 -25.577 1.00 84.69 305 VAL A C 1
ATOM 2361 O O . VAL A 1 305 ? 41.422 16.131 -24.415 1.00 84.69 305 VAL A O 1
ATOM 2364 N N . ALA A 1 306 ? 41.238 17.054 -26.455 1.00 81.56 306 ALA A N 1
ATOM 2365 C CA . ALA A 1 306 ? 40.082 17.884 -26.112 1.00 81.56 306 ALA A CA 1
ATOM 2366 C C . ALA A 1 306 ? 38.854 17.032 -25.736 1.00 81.56 306 ALA A C 1
ATOM 2368 O O . ALA A 1 306 ? 38.217 17.278 -24.711 1.00 81.56 306 ALA A O 1
ATOM 2369 N N . ALA A 1 307 ? 38.570 15.981 -26.512 1.00 79.81 307 ALA A N 1
ATOM 2370 C CA . ALA A 1 307 ? 37.495 15.032 -26.237 1.00 79.81 307 ALA A CA 1
ATOM 2371 C C . ALA A 1 307 ? 37.681 14.307 -24.893 1.00 79.81 307 ALA A C 1
ATOM 2373 O O . ALA A 1 307 ? 36.718 14.146 -24.146 1.00 79.81 307 ALA A O 1
ATOM 2374 N N . TRP A 1 308 ? 38.912 13.909 -24.552 1.00 82.94 308 TRP A N 1
ATOM 2375 C CA . TRP A 1 308 ? 39.224 13.265 -23.273 1.00 82.94 308 TRP A CA 1
ATOM 2376 C C . TRP A 1 308 ? 38.994 14.193 -22.069 1.00 82.94 308 TRP A C 1
ATOM 2378 O O . TRP A 1 308 ? 38.390 13.776 -21.079 1.00 82.94 308 TRP A O 1
ATOM 2388 N N . LEU A 1 309 ? 39.410 15.462 -22.166 1.00 84.75 309 LEU A N 1
ATOM 2389 C CA . LEU A 1 309 ? 39.168 16.456 -21.115 1.00 84.75 309 LEU A CA 1
ATOM 2390 C C . LEU A 1 309 ? 37.668 16.700 -20.902 1.00 84.75 309 LEU A C 1
ATOM 2392 O O . LEU A 1 309 ? 37.203 16.638 -19.763 1.00 84.75 309 LEU A O 1
ATOM 2396 N N . LEU A 1 310 ? 36.909 16.905 -21.982 1.00 84.00 310 LEU A N 1
ATOM 2397 C CA . LEU A 1 310 ? 35.461 17.119 -21.918 1.00 84.00 310 LEU A CA 1
ATOM 2398 C C . LEU A 1 310 ? 34.711 15.891 -21.370 1.00 84.00 310 LEU A C 1
ATOM 2400 O O . LEU A 1 310 ? 33.819 16.033 -20.536 1.00 84.00 310 LEU A O 1
ATOM 2404 N N . LEU A 1 311 ? 35.114 14.675 -21.755 1.00 80.69 311 LEU A N 1
ATOM 2405 C CA . LEU A 1 311 ? 34.539 13.437 -21.219 1.00 80.69 311 LEU A CA 1
ATOM 2406 C C . LEU A 1 311 ? 34.725 13.330 -19.692 1.00 80.69 311 LEU A C 1
ATOM 2408 O O . LEU A 1 311 ? 33.811 12.895 -18.993 1.00 80.69 311 LEU A O 1
ATOM 2412 N N . SER A 1 312 ? 35.862 13.801 -19.161 1.00 81.81 312 SER A N 1
ATOM 2413 C CA . SER A 1 312 ? 36.118 13.849 -17.711 1.00 81.81 312 SER A CA 1
ATOM 2414 C C . SER A 1 312 ? 35.217 14.834 -16.951 1.00 81.81 312 SER A C 1
ATOM 2416 O O . SER A 1 312 ? 35.090 14.743 -15.728 1.00 81.81 312 SER A O 1
ATOM 2418 N N . GLU A 1 313 ? 34.618 15.806 -17.642 1.00 82.62 313 GLU A N 1
ATOM 2419 C CA . GLU A 1 313 ? 33.599 16.687 -17.073 1.00 82.62 313 GLU A CA 1
ATOM 2420 C C . GLU A 1 313 ? 32.193 16.094 -17.208 1.00 82.62 313 GLU A C 1
ATOM 2422 O O . GLU A 1 313 ? 31.412 16.182 -16.261 1.00 82.62 313 GLU A O 1
ATOM 2427 N N . ALA A 1 314 ? 31.890 15.422 -18.323 1.00 81.56 314 ALA A N 1
ATOM 2428 C CA . ALA A 1 314 ? 30.615 14.731 -18.521 1.00 81.56 314 ALA A CA 1
ATOM 2429 C C . ALA A 1 314 ? 30.397 13.613 -17.488 1.00 81.56 314 ALA A C 1
ATOM 2431 O O . ALA A 1 314 ? 29.307 13.493 -16.928 1.00 81.56 314 ALA A O 1
ATOM 2432 N N . GLU A 1 315 ? 31.439 12.838 -17.154 1.00 84.00 315 GLU A N 1
ATOM 2433 C CA . GLU A 1 315 ? 31.362 11.850 -16.068 1.00 84.00 315 GLU A CA 1
ATOM 2434 C C . GLU A 1 315 ? 31.087 12.502 -14.698 1.00 84.00 315 GLU A C 1
ATOM 2436 O O . GLU A 1 315 ? 30.394 11.904 -13.872 1.00 84.00 315 GLU A O 1
ATOM 2441 N N . ARG A 1 316 ? 31.553 13.738 -14.456 1.00 84.31 316 ARG A N 1
ATOM 2442 C CA . ARG A 1 316 ? 31.276 14.487 -13.215 1.00 84.31 316 ARG A CA 1
ATOM 2443 C C . ARG A 1 316 ? 29.846 15.029 -13.168 1.00 84.31 316 ARG A C 1
ATOM 2445 O O . ARG A 1 316 ? 29.162 14.775 -12.180 1.00 84.31 316 ARG A O 1
ATOM 2452 N N . ALA A 1 317 ? 29.372 15.684 -14.230 1.00 84.75 317 ALA A N 1
ATOM 2453 C CA . ALA A 1 317 ? 27.994 16.180 -14.314 1.00 84.75 317 ALA A CA 1
ATOM 2454 C C . ALA A 1 317 ? 26.975 15.032 -14.174 1.00 84.75 317 ALA A C 1
ATOM 2456 O O . ALA A 1 317 ? 26.089 15.072 -13.320 1.00 84.75 317 ALA A O 1
ATOM 2457 N N . ARG A 1 318 ? 27.187 13.929 -14.909 1.00 86.75 318 ARG A N 1
ATOM 2458 C CA . ARG A 1 318 ? 26.348 12.724 -14.822 1.00 86.75 318 ARG A CA 1
ATOM 2459 C C . ARG A 1 318 ? 26.375 12.066 -13.437 1.00 86.75 318 ARG A C 1
ATOM 2461 O O . ARG A 1 318 ? 25.358 11.534 -13.002 1.00 86.75 318 ARG A O 1
ATOM 2468 N N . SER A 1 319 ? 27.510 12.103 -12.734 1.00 88.44 319 SER A N 1
ATOM 2469 C CA . SER A 1 319 ? 27.588 11.620 -11.346 1.00 88.44 319 SER A CA 1
ATOM 2470 C C . SER A 1 319 ? 26.766 12.492 -10.391 1.00 88.44 319 SER A C 1
ATOM 2472 O O . SER A 1 319 ? 26.131 11.957 -9.486 1.00 88.44 319 SER A O 1
ATOM 2474 N N . GLY A 1 320 ? 26.723 13.809 -10.626 1.00 88.19 320 GLY A N 1
ATOM 2475 C CA . GLY A 1 320 ? 25.855 14.737 -9.899 1.00 88.19 320 GLY A CA 1
ATOM 2476 C C . GLY A 1 320 ? 24.370 14.438 -10.117 1.00 88.19 320 GLY A C 1
ATOM 2477 O O . GLY A 1 320 ? 23.642 14.266 -9.144 1.00 88.19 320 GLY A O 1
ATOM 2478 N N . ALA A 1 321 ? 23.938 14.268 -11.371 1.00 88.69 321 ALA A N 1
ATOM 2479 C CA . ALA A 1 321 ? 22.551 13.923 -11.709 1.00 88.69 321 ALA A CA 1
ATOM 2480 C C . ALA A 1 321 ? 22.089 12.598 -11.068 1.00 88.69 321 ALA A C 1
ATOM 2482 O O . ALA A 1 321 ? 21.033 12.541 -10.440 1.00 88.69 321 ALA A O 1
ATOM 2483 N N . VAL A 1 322 ? 22.911 11.541 -11.136 1.00 90.44 322 VAL A N 1
ATOM 2484 C CA . VAL A 1 322 ? 22.604 10.243 -10.499 1.00 90.44 322 VAL A CA 1
ATOM 2485 C C . VAL A 1 322 ? 22.462 10.368 -8.976 1.00 90.44 322 VAL A C 1
ATOM 2487 O O . VAL A 1 322 ? 21.614 9.699 -8.384 1.00 90.44 322 VAL A O 1
ATOM 2490 N N . LEU A 1 323 ? 23.269 11.222 -8.339 1.00 90.12 323 LEU A N 1
ATOM 2491 C CA . LEU A 1 323 ? 23.220 11.458 -6.897 1.00 90.12 323 LEU A CA 1
ATOM 2492 C C . LEU A 1 323 ? 22.021 12.336 -6.494 1.00 90.12 323 LEU A C 1
ATOM 2494 O O . LEU A 1 323 ? 21.363 12.026 -5.505 1.00 90.12 323 LEU A O 1
ATOM 2498 N N . ALA A 1 324 ? 21.672 13.357 -7.282 1.00 89.38 324 ALA A N 1
ATOM 2499 C CA . ALA A 1 324 ? 20.464 14.163 -7.084 1.00 89.38 324 ALA A CA 1
ATOM 2500 C C . ALA A 1 324 ? 19.183 13.311 -7.187 1.00 89.38 324 ALA A C 1
ATOM 2502 O O . ALA A 1 324 ? 18.328 13.368 -6.302 1.00 89.38 324 ALA A O 1
ATOM 2503 N N . GLY A 1 325 ? 19.094 12.432 -8.191 1.00 86.94 325 GLY A N 1
ATOM 2504 C CA . GLY A 1 325 ? 17.990 11.477 -8.325 1.00 86.94 325 GLY A CA 1
ATOM 2505 C C . GLY A 1 325 ? 17.946 10.407 -7.221 1.00 86.94 325 GLY A C 1
ATOM 2506 O O . GLY A 1 325 ? 16.877 9.873 -6.924 1.00 86.94 325 GLY A O 1
ATOM 2507 N N . ALA A 1 326 ? 19.078 10.094 -6.576 1.00 88.50 326 ALA A N 1
ATOM 2508 C CA . ALA A 1 326 ? 19.105 9.238 -5.387 1.00 88.50 326 ALA A CA 1
ATOM 2509 C C . ALA A 1 326 ? 18.540 9.962 -4.153 1.00 88.50 326 ALA A C 1
ATOM 2511 O O . ALA A 1 326 ? 17.655 9.414 -3.498 1.00 88.50 326 ALA A O 1
ATOM 2512 N N . ILE A 1 327 ? 18.964 11.211 -3.915 1.00 90.50 327 ILE A N 1
ATOM 2513 C CA . ILE A 1 327 ? 18.446 12.079 -2.842 1.00 90.50 327 ILE A CA 1
ATOM 2514 C C . ILE A 1 327 ? 16.927 12.248 -2.972 1.00 90.50 327 ILE A C 1
ATOM 2516 O O . ILE A 1 327 ? 16.210 12.120 -1.982 1.00 90.50 327 ILE A O 1
ATOM 2520 N N . TYR A 1 328 ? 16.422 12.472 -4.192 1.00 88.25 328 TYR A N 1
ATOM 2521 C CA . TYR A 1 328 ? 14.984 12.579 -4.465 1.00 88.25 328 TYR A CA 1
ATOM 2522 C C . TYR A 1 328 ? 14.206 11.332 -4.009 1.00 88.25 328 TYR A C 1
ATOM 2524 O O . TYR A 1 328 ? 13.178 11.456 -3.343 1.00 88.25 328 TYR A O 1
ATOM 2532 N N . ARG A 1 329 ? 14.709 10.124 -4.309 1.00 87.56 329 ARG A N 1
ATOM 2533 C CA . ARG A 1 329 ? 14.064 8.866 -3.892 1.00 87.56 329 ARG A CA 1
ATOM 2534 C C . ARG A 1 329 ? 14.173 8.612 -2.390 1.00 87.56 329 ARG A C 1
ATOM 2536 O O . ARG A 1 329 ? 13.159 8.287 -1.779 1.00 87.56 329 ARG A O 1
ATOM 2543 N N . ASP A 1 330 ? 15.356 8.772 -1.793 1.00 87.75 330 ASP A N 1
ATOM 2544 C CA . ASP A 1 330 ? 15.540 8.542 -0.352 1.00 87.75 330 ASP A CA 1
ATOM 2545 C C . ASP A 1 330 ? 14.677 9.518 0.486 1.00 87.75 330 ASP A C 1
ATOM 2547 O O . ASP A 1 330 ? 14.147 9.112 1.521 1.00 87.75 330 ASP A O 1
ATOM 2551 N N . LEU A 1 331 ? 14.427 10.754 0.014 1.00 89.56 331 LEU A N 1
ATOM 2552 C CA . LEU A 1 331 ? 13.466 11.670 0.653 1.00 89.56 331 LEU A CA 1
ATOM 2553 C C . LEU A 1 331 ? 12.003 11.233 0.527 1.00 89.56 331 LEU A C 1
ATOM 2555 O O . LEU A 1 331 ? 11.268 11.348 1.504 1.00 89.56 331 LEU A O 1
ATOM 2559 N N . LEU A 1 332 ? 11.559 10.749 -0.639 1.00 89.31 332 LEU A N 1
ATOM 2560 C CA . LEU A 1 332 ? 10.178 10.269 -0.792 1.00 89.31 332 LEU A CA 1
ATOM 2561 C C . LEU A 1 332 ? 9.897 9.075 0.132 1.00 89.31 332 LEU A C 1
ATOM 2563 O O . LEU A 1 332 ? 8.824 8.998 0.726 1.00 89.31 332 LEU A O 1
ATOM 2567 N N . VAL A 1 333 ? 10.880 8.187 0.323 1.00 92.38 333 VAL A N 1
ATOM 2568 C CA . VAL A 1 333 ? 10.776 7.102 1.312 1.00 92.38 333 VAL A CA 1
ATOM 2569 C C . VAL A 1 333 ? 10.793 7.657 2.741 1.00 92.38 333 VAL A C 1
ATOM 2571 O O . VAL A 1 333 ? 9.999 7.207 3.559 1.00 92.38 333 VAL A O 1
ATOM 2574 N N . ALA A 1 334 ? 11.625 8.658 3.056 1.00 90.81 334 ALA A N 1
ATOM 2575 C CA . ALA A 1 334 ? 11.623 9.292 4.381 1.00 90.81 334 ALA A CA 1
ATOM 2576 C C . ALA A 1 334 ? 10.275 9.959 4.720 1.00 90.81 334 ALA A C 1
ATOM 2578 O O . ALA A 1 334 ? 9.813 9.855 5.853 1.00 90.81 334 ALA A O 1
ATOM 2579 N N . MET A 1 335 ? 9.619 10.591 3.741 1.00 91.12 335 MET A N 1
ATOM 2580 C CA . MET A 1 335 ? 8.268 11.142 3.899 1.00 91.12 335 MET A CA 1
ATOM 2581 C C . MET A 1 335 ? 7.228 10.043 4.141 1.00 91.12 335 MET A C 1
ATOM 2583 O O . MET A 1 335 ? 6.469 10.152 5.095 1.00 91.12 335 MET A O 1
ATOM 2587 N N . SER A 1 336 ? 7.249 8.952 3.364 1.00 92.88 336 SER A N 1
ATOM 2588 C CA . SER A 1 336 ? 6.365 7.800 3.612 1.00 92.88 336 SER A CA 1
ATOM 2589 C C . SER A 1 336 ? 6.550 7.242 5.026 1.00 92.88 336 SER A C 1
ATOM 2591 O O . SER A 1 336 ? 5.575 7.041 5.733 1.00 92.88 336 SER A O 1
ATOM 2593 N N . VAL A 1 337 ? 7.797 7.077 5.482 1.00 92.50 337 VAL A N 1
ATOM 2594 C CA . VAL A 1 337 ? 8.106 6.543 6.820 1.00 92.50 337 VAL A CA 1
ATOM 2595 C C . VAL A 1 337 ? 7.697 7.505 7.947 1.00 92.50 337 VAL A C 1
ATOM 2597 O O . VAL A 1 337 ? 7.356 7.050 9.041 1.00 92.50 337 VAL A O 1
ATOM 2600 N N . ARG A 1 338 ? 7.674 8.825 7.704 1.00 93.44 338 ARG A N 1
ATOM 2601 C CA . ARG A 1 338 ? 7.022 9.785 8.612 1.00 93.44 338 ARG A CA 1
ATOM 2602 C C . ARG A 1 338 ? 5.517 9.534 8.661 1.00 93.44 338 ARG A C 1
ATOM 2604 O O . ARG A 1 338 ? 4.961 9.507 9.752 1.00 93.44 338 ARG A O 1
ATOM 2611 N N . ASP A 1 339 ? 4.865 9.381 7.517 1.00 91.94 339 ASP A N 1
ATOM 2612 C CA . ASP A 1 339 ? 3.408 9.225 7.448 1.00 91.94 339 ASP A CA 1
ATOM 2613 C C . ASP A 1 339 ? 2.970 7.910 8.114 1.00 91.94 339 ASP A C 1
ATOM 2615 O O . ASP A 1 339 ? 2.021 7.900 8.902 1.00 91.94 339 ASP A O 1
ATOM 2619 N N . ASP A 1 340 ? 3.759 6.848 7.923 1.00 91.81 340 ASP A N 1
ATOM 2620 C CA . ASP A 1 340 ? 3.652 5.590 8.661 1.00 91.81 340 ASP A CA 1
ATOM 2621 C C . ASP A 1 340 ? 3.791 5.826 10.180 1.00 91.81 340 ASP A C 1
ATOM 2623 O O . ASP A 1 340 ? 2.912 5.427 10.938 1.00 91.81 340 ASP A O 1
ATOM 2627 N N . TYR A 1 341 ? 4.830 6.537 10.651 1.00 93.62 341 TYR A N 1
ATOM 2628 C CA . TYR A 1 341 ? 5.001 6.882 12.077 1.00 93.62 341 TYR A CA 1
ATOM 2629 C C . TYR A 1 341 ? 3.805 7.671 12.642 1.00 93.62 341 TYR A C 1
ATOM 2631 O O . TYR A 1 341 ? 3.360 7.425 13.766 1.00 93.62 341 TYR A O 1
ATOM 2639 N N . VAL A 1 342 ? 3.282 8.632 11.872 1.00 90.19 342 VAL A N 1
ATOM 2640 C CA . VAL A 1 342 ? 2.135 9.461 12.263 1.00 90.19 342 VAL A CA 1
ATOM 2641 C C . VAL A 1 342 ? 0.885 8.592 12.437 1.00 90.19 342 VAL A C 1
ATOM 2643 O O . VAL A 1 342 ? 0.137 8.832 13.390 1.00 90.19 342 VAL A O 1
ATOM 2646 N N . GLY A 1 343 ? 0.668 7.589 11.579 1.00 86.75 343 GLY A N 1
ATOM 2647 C CA . GLY A 1 343 ? -0.474 6.667 11.644 1.00 86.75 343 GLY A CA 1
ATOM 2648 C C . GLY A 1 343 ? -0.317 5.458 12.583 1.00 86.75 343 GLY A C 1
ATOM 2649 O O . GLY A 1 343 ? -1.321 4.963 13.091 1.00 86.75 343 GLY A O 1
ATOM 2650 N N . ALA A 1 344 ? 0.910 4.993 12.830 1.00 88.00 344 ALA A N 1
ATOM 2651 C CA . ALA A 1 344 ? 1.217 3.765 13.571 1.00 88.00 344 ALA A CA 1
ATOM 2652 C C . ALA A 1 344 ? 0.736 3.782 15.033 1.00 88.00 344 ALA A C 1
ATOM 2654 O O . ALA A 1 344 ? 0.631 4.845 15.659 1.00 88.00 344 ALA A O 1
ATOM 2655 N N . ASN A 1 345 ? 0.514 2.602 15.624 1.00 85.94 345 ASN A N 1
ATOM 2656 C CA . ASN A 1 345 ? 0.230 2.484 17.056 1.00 85.94 345 ASN A CA 1
ATOM 2657 C C . ASN A 1 345 ? 1.490 2.800 17.890 1.00 85.94 345 ASN A C 1
ATOM 2659 O O . ASN A 1 345 ? 2.607 2.618 17.402 1.00 85.94 345 ASN A O 1
ATOM 2663 N N . PRO A 1 346 ? 1.370 3.209 19.171 1.00 84.81 346 PRO A N 1
ATOM 2664 C CA . PRO A 1 346 ? 2.533 3.552 19.999 1.00 84.81 346 PRO A CA 1
ATOM 2665 C C . PRO A 1 346 ? 3.611 2.457 20.091 1.00 84.81 346 PRO A C 1
ATOM 2667 O O . PRO A 1 346 ? 4.792 2.774 20.159 1.00 84.81 346 PRO A O 1
ATOM 2670 N N . ALA A 1 347 ? 3.225 1.177 20.030 1.00 84.06 347 ALA A N 1
ATOM 2671 C CA . ALA A 1 347 ? 4.151 0.037 20.055 1.00 84.06 347 ALA A CA 1
ATOM 2672 C C . ALA A 1 347 ? 4.916 -0.202 18.732 1.00 84.06 347 ALA A C 1
ATOM 2674 O O . ALA A 1 347 ? 5.885 -0.954 18.713 1.00 84.06 347 ALA A O 1
ATOM 2675 N N . GLU A 1 348 ? 4.482 0.415 17.632 1.00 88.88 348 GLU A N 1
ATOM 2676 C CA . GLU A 1 348 ? 5.033 0.228 16.279 1.00 88.88 348 GLU A CA 1
ATOM 2677 C C . GLU A 1 348 ? 5.905 1.421 15.844 1.00 88.88 348 GLU A C 1
ATOM 2679 O O . GLU A 1 348 ? 6.637 1.343 14.861 1.00 88.88 348 GLU A O 1
ATOM 2684 N N . ARG A 1 349 ? 5.854 2.535 16.587 1.00 90.25 349 ARG A N 1
ATOM 2685 C CA . ARG A 1 349 ? 6.466 3.824 16.224 1.00 90.25 349 ARG A CA 1
ATOM 2686 C C . ARG A 1 349 ? 7.997 3.839 16.242 1.00 90.25 349 ARG A C 1
ATOM 2688 O O . ARG A 1 349 ? 8.589 4.506 15.394 1.00 90.25 349 ARG A O 1
ATOM 2695 N N . ASP A 1 350 ? 8.650 3.114 17.148 1.00 90.44 350 ASP A N 1
ATOM 2696 C CA . ASP A 1 350 ? 10.116 3.163 17.282 1.00 90.44 350 ASP A CA 1
ATOM 2697 C C . ASP A 1 350 ? 10.867 2.712 16.004 1.00 90.44 350 ASP A C 1
ATOM 2699 O O . ASP A 1 350 ? 11.713 3.479 15.529 1.00 90.44 350 ASP A O 1
ATOM 2703 N N . PRO A 1 351 ? 10.528 1.574 15.354 1.00 93.38 351 PRO A N 1
ATOM 2704 C CA . PRO A 1 351 ? 11.077 1.203 14.046 1.00 93.38 351 PRO A CA 1
ATOM 2705 C C . PRO A 1 351 ? 10.939 2.282 12.961 1.00 93.38 351 PRO A C 1
ATOM 2707 O O . PRO A 1 351 ? 11.895 2.536 12.223 1.00 93.38 351 PRO A O 1
ATOM 2710 N N . HIS A 1 352 ? 9.785 2.955 12.867 1.00 93.88 352 HIS A N 1
ATOM 2711 C CA . HIS A 1 352 ? 9.594 4.036 11.893 1.00 93.88 352 HIS A CA 1
ATOM 2712 C C . HIS A 1 352 ? 10.458 5.262 12.235 1.00 93.88 352 HIS A C 1
ATOM 2714 O O . HIS A 1 352 ? 11.071 5.847 11.341 1.00 93.88 352 HIS A O 1
ATOM 2720 N N . ALA A 1 353 ? 10.595 5.616 13.518 1.00 93.56 353 ALA A N 1
ATOM 2721 C CA . ALA A 1 353 ? 11.471 6.704 13.957 1.00 93.56 353 ALA A CA 1
ATOM 2722 C C . ALA A 1 353 ? 12.957 6.425 13.665 1.00 93.56 353 ALA A C 1
ATOM 2724 O O . ALA A 1 353 ? 13.676 7.321 13.218 1.00 93.56 353 ALA A O 1
ATOM 2725 N N . GLU A 1 354 ? 13.434 5.196 13.889 1.00 94.50 354 GLU A N 1
ATOM 2726 C CA . GLU A 1 354 ? 14.805 4.805 13.534 1.00 94.50 354 GLU A CA 1
ATOM 2727 C C . GLU A 1 354 ? 15.027 4.829 12.022 1.00 94.50 354 GLU A C 1
ATOM 2729 O O . GLU A 1 354 ? 16.015 5.397 11.547 1.00 94.50 354 GLU A O 1
ATOM 2734 N N . ARG A 1 355 ? 14.083 4.281 11.251 1.00 95.19 355 ARG A N 1
ATOM 2735 C CA . ARG A 1 355 ? 14.176 4.245 9.790 1.00 95.19 355 ARG A CA 1
ATOM 2736 C C . ARG A 1 355 ? 14.121 5.640 9.166 1.00 95.19 355 ARG A C 1
ATOM 2738 O O . ARG A 1 355 ? 14.857 5.901 8.215 1.00 95.19 355 ARG A O 1
ATOM 2745 N N . PHE A 1 356 ? 13.316 6.548 9.716 1.00 95.62 356 PHE A N 1
ATOM 2746 C CA . PHE A 1 356 ? 13.316 7.956 9.325 1.00 95.62 356 PHE A CA 1
ATOM 2747 C C . PHE A 1 356 ? 14.691 8.593 9.566 1.00 95.62 356 PHE A C 1
ATOM 2749 O O . PHE A 1 356 ? 15.265 9.179 8.646 1.00 95.62 356 PHE A O 1
ATOM 2756 N N . ARG A 1 357 ? 15.251 8.437 10.777 1.00 94.62 357 ARG A N 1
ATOM 2757 C CA . ARG A 1 357 ? 16.571 8.982 11.141 1.00 94.62 357 ARG A CA 1
ATOM 2758 C C . ARG A 1 357 ? 17.682 8.444 10.232 1.00 94.62 357 ARG A C 1
ATOM 2760 O O . ARG A 1 357 ? 18.532 9.219 9.793 1.00 94.62 357 ARG A O 1
ATOM 2767 N N . GLU A 1 358 ? 17.647 7.158 9.877 1.00 94.81 358 GLU A N 1
ATOM 2768 C CA . GLU A 1 358 ? 18.590 6.552 8.926 1.00 94.81 358 GLU A CA 1
ATOM 2769 C C . GLU A 1 358 ? 18.501 7.189 7.526 1.00 94.81 358 GLU A C 1
ATOM 2771 O O . GLU A 1 358 ? 19.524 7.556 6.941 1.00 94.81 358 GLU A O 1
ATOM 2776 N N . LEU A 1 359 ? 17.286 7.350 6.988 1.00 93.81 359 LEU A N 1
ATOM 2777 C CA . LEU A 1 359 ? 17.056 7.915 5.653 1.00 93.81 359 LEU A CA 1
ATOM 2778 C C . LEU A 1 359 ? 17.408 9.409 5.589 1.00 93.81 359 LEU A C 1
ATOM 2780 O O . LEU A 1 359 ? 18.072 9.838 4.645 1.00 93.81 359 LEU A O 1
ATOM 2784 N N . ALA A 1 360 ? 17.040 10.188 6.610 1.00 92.88 360 ALA A N 1
ATOM 2785 C CA . ALA A 1 360 ? 17.377 11.606 6.705 1.00 92.88 360 ALA A CA 1
ATOM 2786 C C . ALA A 1 360 ? 18.900 11.824 6.778 1.00 92.88 360 ALA A C 1
ATOM 2788 O O . ALA A 1 360 ? 19.452 12.609 6.002 1.00 92.88 360 ALA A O 1
ATOM 2789 N N . ALA A 1 361 ? 19.603 11.071 7.635 1.00 93.19 361 ALA A N 1
ATOM 2790 C CA . ALA A 1 361 ? 21.062 11.126 7.731 1.00 93.19 361 ALA A CA 1
ATOM 2791 C C . ALA A 1 361 ? 21.741 10.711 6.412 1.00 93.19 361 ALA A C 1
ATOM 2793 O O . ALA A 1 361 ? 22.682 11.368 5.955 1.00 93.19 361 ALA A O 1
ATOM 2794 N N . ARG A 1 362 ? 21.235 9.662 5.750 1.00 94.50 362 ARG A N 1
ATOM 2795 C CA . ARG A 1 362 ? 21.723 9.207 4.440 1.00 94.50 362 ARG A CA 1
ATOM 2796 C C . ARG A 1 362 ? 21.566 10.289 3.367 1.00 94.50 362 ARG A C 1
ATOM 2798 O O . ARG A 1 362 ? 22.539 10.588 2.673 1.00 94.50 362 ARG A O 1
ATOM 2805 N N . ALA A 1 363 ? 20.390 10.907 3.256 1.00 93.31 363 ALA A N 1
ATOM 2806 C CA . ALA A 1 363 ? 20.137 11.994 2.311 1.00 93.31 363 ALA A CA 1
ATOM 2807 C C . ALA A 1 363 ? 21.023 13.224 2.592 1.00 93.31 363 ALA A C 1
ATOM 2809 O O . ALA A 1 363 ? 21.529 13.853 1.662 1.00 93.31 363 ALA A O 1
ATOM 2810 N N . GLN A 1 364 ? 21.303 13.531 3.864 1.00 93.62 364 GLN A N 1
ATOM 2811 C CA . GLN A 1 364 ? 22.199 14.627 4.243 1.00 93.62 364 GLN A CA 1
ATOM 2812 C C . GLN A 1 364 ? 23.667 14.345 3.860 1.00 93.62 364 GLN A C 1
ATOM 2814 O O . GLN A 1 364 ? 24.349 15.233 3.339 1.00 93.62 364 GLN A O 1
ATOM 2819 N N . VAL A 1 365 ? 24.140 13.102 4.021 1.00 94.44 365 VAL A N 1
ATOM 2820 C CA . VAL A 1 365 ? 25.465 12.648 3.546 1.00 94.44 365 VAL A CA 1
ATOM 2821 C C . VAL A 1 365 ? 25.554 12.663 2.014 1.00 94.44 365 VAL A C 1
ATOM 2823 O O . VAL A 1 365 ? 26.581 13.062 1.456 1.00 94.44 365 VAL A O 1
ATOM 2826 N N . GLN A 1 366 ? 24.483 12.287 1.310 1.00 92.94 366 GLN A N 1
ATOM 2827 C CA . GLN A 1 366 ? 24.411 12.390 -0.150 1.00 92.94 366 GLN A CA 1
ATOM 2828 C C . GLN A 1 366 ? 24.452 13.853 -0.620 1.00 92.94 366 GLN A C 1
ATOM 2830 O O . GLN A 1 366 ? 25.235 14.170 -1.512 1.00 92.94 366 GLN A O 1
ATOM 2835 N N . LEU A 1 367 ? 23.703 14.767 0.011 1.00 93.38 367 LEU A N 1
ATOM 2836 C CA . LEU A 1 367 ? 23.759 16.206 -0.286 1.00 93.38 367 LEU A CA 1
ATOM 2837 C C . LEU A 1 367 ? 25.158 16.794 -0.040 1.00 93.38 367 LEU A C 1
ATOM 2839 O O . LEU A 1 367 ? 25.670 17.541 -0.873 1.00 93.38 367 LEU A O 1
ATOM 2843 N N . ALA A 1 368 ? 25.823 16.408 1.055 1.00 92.75 368 ALA A N 1
ATOM 2844 C CA . ALA A 1 368 ? 27.218 16.782 1.309 1.00 92.75 368 ALA A CA 1
ATOM 2845 C C . ALA A 1 368 ? 28.187 16.229 0.244 1.00 92.75 368 ALA A C 1
ATOM 2847 O O . ALA A 1 368 ? 29.155 16.897 -0.115 1.00 92.75 368 ALA A O 1
ATOM 2848 N N . SER A 1 369 ? 27.894 15.050 -0.311 1.00 93.00 369 SER A N 1
ATOM 2849 C CA . SER A 1 369 ? 28.650 14.440 -1.416 1.00 93.00 369 SER A CA 1
ATOM 2850 C C . SER A 1 369 ? 28.339 15.069 -2.786 1.00 93.00 369 SER A C 1
ATOM 2852 O O . SER A 1 369 ? 29.162 14.987 -3.697 1.00 93.00 369 SER A O 1
ATOM 2854 N N . LEU A 1 370 ? 27.184 15.728 -2.933 1.00 93.19 370 LEU A N 1
ATOM 2855 C CA . LEU A 1 370 ? 26.759 16.447 -4.140 1.00 93.19 370 LEU A CA 1
ATOM 2856 C C . LEU A 1 370 ? 27.313 17.881 -4.197 1.00 93.19 370 LEU A C 1
ATOM 2858 O O . LEU A 1 370 ? 27.620 18.377 -5.280 1.00 93.19 370 LEU A O 1
ATOM 2862 N N . ALA A 1 371 ? 27.522 18.528 -3.046 1.00 91.19 371 ALA A N 1
ATOM 2863 C CA . ALA A 1 371 ? 28.130 19.859 -2.942 1.00 91.19 371 ALA A CA 1
ATOM 2864 C C . ALA A 1 371 ? 29.444 20.048 -3.749 1.00 91.19 371 ALA A C 1
ATOM 2866 O O . ALA A 1 371 ? 29.535 21.039 -4.476 1.00 91.19 371 ALA A O 1
ATOM 2867 N N . PRO A 1 372 ? 30.447 19.138 -3.717 1.00 92.06 372 PRO A N 1
ATOM 2868 C CA . PRO A 1 372 ? 31.661 19.267 -4.535 1.00 92.06 372 PRO A CA 1
ATOM 2869 C C . PRO A 1 372 ? 31.454 19.001 -6.039 1.00 92.06 372 PRO A C 1
ATOM 2871 O O . PRO A 1 372 ? 32.363 19.264 -6.825 1.00 92.06 372 PRO A O 1
ATOM 2874 N N . LEU A 1 373 ? 30.289 18.488 -6.453 1.00 90.25 373 LEU A N 1
ATOM 2875 C CA . LEU A 1 373 ? 29.927 18.285 -7.863 1.00 90.25 373 LEU A CA 1
ATOM 2876 C C . LEU A 1 373 ? 29.169 19.488 -8.456 1.00 90.25 373 LEU A C 1
ATOM 2878 O O . LEU A 1 373 ? 29.035 19.573 -9.674 1.00 90.25 373 LEU A O 1
ATOM 2882 N N . ALA A 1 374 ? 28.703 20.427 -7.624 1.00 91.06 374 ALA A N 1
ATOM 2883 C CA . ALA A 1 374 ? 27.939 21.602 -8.039 1.00 91.06 374 ALA A CA 1
ATOM 2884 C C . ALA A 1 374 ? 28.805 22.620 -8.813 1.00 91.06 374 ALA A C 1
ATOM 2886 O O . ALA A 1 374 ? 29.516 23.458 -8.240 1.00 91.06 374 ALA A O 1
ATOM 2887 N N . ARG A 1 375 ? 28.720 22.562 -10.146 1.00 86.81 375 ARG A N 1
ATOM 2888 C CA . ARG A 1 375 ? 29.447 23.427 -11.080 1.00 86.81 375 ARG A CA 1
ATOM 2889 C C . ARG A 1 375 ? 28.990 24.878 -10.980 1.00 86.81 375 ARG A C 1
ATOM 2891 O O . ARG A 1 375 ? 29.831 25.760 -10.796 1.00 86.81 375 ARG A O 1
ATOM 2898 N N . THR A 1 376 ? 27.688 25.134 -11.093 1.00 89.00 376 THR A N 1
ATOM 2899 C CA . THR A 1 376 ? 27.131 26.494 -11.186 1.00 89.00 376 THR A CA 1
ATOM 2900 C C . THR A 1 376 ? 26.934 27.136 -9.807 1.00 89.00 376 THR A C 1
ATOM 2902 O O . THR A 1 376 ? 26.872 26.459 -8.779 1.00 89.00 376 THR A O 1
ATOM 2905 N N . GLN A 1 377 ? 26.832 28.470 -9.755 1.00 90.69 377 GLN A N 1
ATOM 2906 C CA . GLN A 1 377 ? 26.519 29.174 -8.501 1.00 90.69 377 GLN A CA 1
ATOM 2907 C C . GLN A 1 377 ? 25.096 28.858 -8.005 1.00 90.69 377 GLN A C 1
ATOM 2909 O O . GLN A 1 377 ? 24.845 28.882 -6.802 1.00 90.69 377 GLN A O 1
ATOM 2914 N N . GLU A 1 378 ? 24.186 28.542 -8.923 1.00 92.19 378 GLU A N 1
ATOM 2915 C CA . GLU A 1 378 ? 22.798 28.168 -8.655 1.00 92.19 378 GLU A CA 1
ATOM 2916 C C . GLU A 1 378 ? 22.695 26.770 -8.034 1.00 92.19 378 GLU A C 1
ATOM 2918 O O . GLU A 1 378 ? 22.162 26.644 -6.933 1.00 92.19 378 GLU A O 1
ATOM 2923 N N . GLN A 1 379 ? 23.335 25.759 -8.640 1.00 92.56 379 GLN A N 1
ATOM 2924 C CA . GLN A 1 379 ? 23.457 24.411 -8.068 1.00 92.56 379 GLN A CA 1
ATOM 2925 C C . GLN A 1 379 ? 24.014 24.465 -6.634 1.00 92.56 379 GLN A C 1
ATOM 2927 O O . GLN A 1 379 ? 23.462 23.836 -5.735 1.00 92.56 379 GLN A O 1
ATOM 2932 N N . ARG A 1 380 ? 25.069 25.258 -6.379 1.00 93.69 380 ARG A N 1
ATOM 2933 C CA . ARG A 1 380 ? 25.644 25.403 -5.024 1.00 93.69 380 ARG A CA 1
ATOM 2934 C C . ARG A 1 380 ? 24.666 26.029 -4.029 1.00 93.69 380 ARG A C 1
ATOM 2936 O O . ARG A 1 380 ? 24.575 25.556 -2.900 1.00 93.69 380 ARG A O 1
ATOM 2943 N N . ARG A 1 381 ? 23.935 27.075 -4.437 1.00 93.75 381 ARG A N 1
ATOM 2944 C CA . ARG A 1 381 ? 22.920 27.730 -3.593 1.00 93.75 381 ARG A CA 1
ATOM 2945 C C . ARG A 1 381 ? 21.792 26.770 -3.225 1.00 93.75 381 ARG A C 1
ATOM 2947 O O . ARG A 1 381 ? 21.409 26.737 -2.059 1.00 93.75 381 ARG A O 1
ATOM 2954 N N . GLU A 1 382 ? 21.295 25.983 -4.178 1.00 93.50 382 GLU A N 1
ATOM 2955 C CA . GLU A 1 382 ? 20.232 25.013 -3.898 1.00 93.50 382 GLU A CA 1
ATOM 2956 C C . GLU A 1 382 ? 20.712 23.820 -3.064 1.00 93.50 382 GLU A C 1
ATOM 2958 O O . GLU A 1 382 ? 20.012 23.455 -2.123 1.00 93.50 382 GLU A O 1
ATOM 2963 N N . VAL A 1 383 ? 21.926 23.284 -3.278 1.00 94.69 383 VAL A N 1
ATOM 2964 C CA . VAL A 1 383 ? 22.479 22.246 -2.380 1.00 94.69 383 VAL A CA 1
ATOM 2965 C C . VAL A 1 383 ? 22.516 22.739 -0.929 1.00 94.69 383 VAL A C 1
ATOM 2967 O O . VAL A 1 383 ? 21.974 22.064 -0.058 1.00 94.69 383 VAL A O 1
ATOM 2970 N N . THR A 1 384 ? 23.080 23.922 -0.654 1.00 93.81 384 THR A N 1
ATOM 2971 C CA . THR A 1 384 ? 23.135 24.459 0.720 1.00 93.81 384 THR A CA 1
ATOM 2972 C C . THR A 1 384 ? 21.742 24.771 1.273 1.00 93.81 384 THR A C 1
ATOM 2974 O O . THR A 1 384 ? 21.413 24.366 2.385 1.00 93.81 384 THR A O 1
ATOM 2977 N N . SER A 1 385 ? 20.875 25.412 0.484 1.00 93.12 385 SER A N 1
ATOM 2978 C CA . SER A 1 385 ? 19.507 25.735 0.909 1.00 93.12 385 SER A CA 1
ATOM 2979 C C . SER A 1 385 ? 18.670 24.483 1.214 1.00 93.12 385 SER A C 1
ATOM 2981 O O . SER A 1 385 ? 17.820 24.500 2.111 1.00 93.12 385 SER A O 1
ATOM 2983 N N . PHE A 1 386 ? 18.919 23.377 0.510 1.00 94.75 386 PHE A N 1
ATOM 2984 C CA . PHE A 1 386 ? 18.285 22.091 0.775 1.00 94.75 386 PHE A CA 1
ATOM 2985 C C . PHE A 1 386 ? 18.916 21.377 1.982 1.00 94.75 386 PHE A C 1
ATOM 2987 O O . PHE A 1 386 ? 18.167 20.885 2.823 1.00 94.75 386 PHE A O 1
ATOM 2994 N N . GLN A 1 387 ? 20.244 21.405 2.158 1.00 94.12 387 GLN A N 1
ATOM 2995 C CA . GLN A 1 387 ? 20.911 20.900 3.373 1.00 94.12 387 GLN A CA 1
ATOM 2996 C C . GLN A 1 387 ? 20.337 21.536 4.648 1.00 94.12 387 GLN A C 1
ATOM 2998 O O . GLN A 1 387 ? 19.967 20.814 5.575 1.00 94.12 387 GLN A O 1
ATOM 3003 N N . ASP A 1 388 ? 20.180 22.863 4.664 1.00 92.94 388 ASP A N 1
ATOM 3004 C CA . ASP A 1 388 ? 19.581 23.599 5.784 1.00 92.94 388 ASP A CA 1
ATOM 3005 C C . ASP A 1 388 ? 18.111 23.212 6.027 1.00 92.94 388 ASP A C 1
ATOM 3007 O O . ASP A 1 388 ? 17.635 23.201 7.163 1.00 92.94 388 ASP A O 1
ATOM 3011 N N . THR A 1 389 ? 17.366 22.915 4.958 1.00 93.00 389 THR A N 1
ATOM 3012 C CA . THR A 1 389 ? 15.937 22.569 5.039 1.00 93.00 389 THR A CA 1
ATOM 3013 C C . THR A 1 389 ? 15.734 21.135 5.522 1.00 93.00 389 THR A C 1
ATOM 3015 O O . THR A 1 389 ? 14.910 20.912 6.405 1.00 93.00 389 THR A O 1
ATOM 3018 N N . LEU A 1 390 ? 16.535 20.185 5.030 1.00 94.25 390 LEU A N 1
ATOM 3019 C CA . LEU A 1 390 ? 16.539 18.800 5.500 1.00 94.25 390 LEU A CA 1
ATOM 3020 C C . LEU A 1 390 ? 16.977 18.710 6.970 1.00 94.25 390 LEU A C 1
ATOM 3022 O O . LEU A 1 390 ? 16.365 17.976 7.739 1.00 94.25 390 LEU A O 1
ATOM 3026 N N . ALA A 1 391 ? 17.976 19.500 7.385 1.00 92.38 391 ALA A N 1
ATOM 3027 C CA . ALA A 1 391 ? 18.403 19.571 8.783 1.00 92.38 391 ALA A CA 1
ATOM 3028 C C . ALA A 1 391 ? 17.278 20.067 9.711 1.00 92.38 391 ALA A C 1
ATOM 3030 O O . ALA A 1 391 ? 17.037 19.467 10.758 1.00 92.38 391 ALA A O 1
ATOM 3031 N N . ARG A 1 392 ? 16.546 21.121 9.311 1.00 92.25 392 ARG A N 1
ATOM 3032 C CA . ARG A 1 392 ? 15.358 21.595 10.046 1.00 92.25 392 ARG A CA 1
ATOM 3033 C C . ARG A 1 392 ? 14.246 20.546 10.096 1.00 92.25 392 ARG A C 1
ATOM 3035 O O . ARG A 1 392 ? 13.641 20.376 11.146 1.00 92.25 392 ARG A O 1
ATOM 3042 N N . TYR A 1 393 ? 13.988 19.842 8.995 1.00 93.50 393 TYR A N 1
ATOM 3043 C CA . TYR A 1 393 ? 12.957 18.804 8.935 1.00 93.50 393 TYR A CA 1
ATOM 3044 C C . TYR A 1 393 ? 13.281 17.594 9.819 1.00 93.50 393 TYR A C 1
ATOM 3046 O O . TYR A 1 393 ? 12.402 17.102 10.521 1.00 93.50 393 TYR A O 1
ATOM 3054 N N . ALA A 1 394 ? 14.542 17.150 9.836 1.00 93.44 394 ALA A N 1
ATOM 3055 C CA . ALA A 1 394 ? 14.991 16.077 10.719 1.00 93.44 394 ALA A CA 1
ATOM 3056 C C . ALA A 1 394 ? 14.820 16.465 12.196 1.00 93.44 394 ALA A C 1
ATOM 3058 O O . ALA A 1 394 ? 14.149 15.752 12.937 1.00 93.44 394 ALA A O 1
ATOM 3059 N N . ALA A 1 395 ? 15.302 17.652 12.587 1.00 93.06 395 ALA A N 1
ATOM 3060 C CA . ALA A 1 395 ? 15.107 18.179 13.938 1.00 93.06 395 ALA A CA 1
ATOM 3061 C C . ALA A 1 395 ? 13.618 18.343 14.305 1.00 93.06 395 ALA A C 1
ATOM 3063 O O . ALA A 1 395 ? 13.240 18.117 15.450 1.00 93.06 395 ALA A O 1
ATOM 3064 N N . ARG A 1 396 ? 12.753 18.679 13.335 1.00 93.31 396 ARG A N 1
ATOM 3065 C CA . ARG A 1 396 ? 11.298 18.729 13.536 1.00 93.31 396 ARG A CA 1
ATOM 3066 C C . ARG A 1 396 ? 10.645 17.369 13.727 1.00 93.31 396 ARG A C 1
ATOM 3068 O O . ARG A 1 396 ? 9.698 17.277 14.502 1.00 93.31 396 ARG A O 1
ATOM 3075 N N . MET A 1 397 ? 11.145 16.329 13.067 1.00 94.50 397 MET A N 1
ATOM 3076 C CA . MET A 1 397 ? 10.695 14.968 13.343 1.00 94.50 397 MET A CA 1
ATOM 3077 C C . MET A 1 397 ? 11.144 14.523 14.738 1.00 94.50 397 MET A C 1
ATOM 3079 O O . MET A 1 397 ? 10.339 13.945 15.457 1.00 94.50 397 MET A O 1
ATOM 3083 N N . ASP A 1 398 ? 12.366 14.850 15.169 1.00 93.75 398 ASP A N 1
ATOM 3084 C CA . ASP A 1 398 ? 12.831 14.540 16.529 1.00 93.75 398 ASP A CA 1
ATOM 3085 C C . ASP A 1 398 ? 12.033 15.314 17.611 1.00 93.75 398 ASP A C 1
ATOM 3087 O O . ASP A 1 398 ? 11.609 14.709 18.600 1.00 93.75 398 ASP A O 1
ATOM 3091 N N . ASP A 1 399 ? 11.727 16.607 17.395 1.00 93.12 399 ASP A N 1
ATOM 3092 C CA . ASP A 1 399 ? 10.773 17.397 18.207 1.00 93.12 399 ASP A CA 1
ATOM 3093 C C . ASP A 1 399 ? 9.409 16.678 18.311 1.00 93.12 399 ASP A C 1
ATOM 3095 O O . ASP A 1 399 ? 8.840 16.532 19.399 1.00 93.12 399 ASP A O 1
ATOM 3099 N N . TYR A 1 400 ? 8.867 16.243 17.166 1.00 93.81 400 TYR A N 1
ATOM 3100 C CA . TYR A 1 400 ? 7.553 15.608 17.064 1.00 93.81 400 TYR A CA 1
ATOM 3101 C C . TYR A 1 400 ? 7.521 14.219 17.712 1.00 93.81 400 TYR A C 1
ATOM 3103 O O . TYR A 1 400 ? 6.561 13.909 18.420 1.00 93.81 400 TYR A O 1
ATOM 3111 N N . ILE A 1 401 ? 8.570 13.407 17.540 1.00 93.19 401 ILE A N 1
ATOM 3112 C CA . ILE A 1 401 ? 8.743 12.112 18.210 1.00 93.19 401 ILE A CA 1
ATOM 3113 C C . ILE A 1 401 ? 8.726 12.321 19.727 1.00 93.19 401 ILE A C 1
ATOM 3115 O O . ILE A 1 401 ? 7.929 11.691 20.419 1.00 93.19 401 ILE A O 1
ATOM 3119 N N . ALA A 1 402 ? 9.528 13.257 20.246 1.00 91.44 402 ALA A N 1
ATOM 3120 C CA . ALA A 1 402 ? 9.617 13.515 21.683 1.00 91.44 402 ALA A CA 1
ATOM 3121 C C . ALA A 1 402 ? 8.272 13.957 22.295 1.00 91.44 402 ALA A C 1
ATOM 3123 O O . ALA A 1 402 ? 7.884 13.464 23.356 1.00 91.44 402 ALA A O 1
ATOM 3124 N N . VAL A 1 403 ? 7.526 14.843 21.621 1.00 90.94 403 VAL A N 1
ATOM 3125 C CA . VAL A 1 403 ? 6.165 15.227 22.048 1.00 90.94 403 VAL A CA 1
ATOM 3126 C C . VAL A 1 403 ? 5.194 14.044 21.943 1.00 90.94 403 VAL A C 1
ATOM 3128 O O . VAL A 1 403 ? 4.356 13.858 22.825 1.00 90.94 403 VAL A O 1
ATOM 3131 N N . THR A 1 404 ? 5.320 13.212 20.908 1.00 90.88 404 THR A N 1
ATOM 3132 C CA . THR A 1 404 ? 4.449 12.050 20.686 1.00 90.88 404 THR A CA 1
ATOM 3133 C C . THR A 1 404 ? 4.620 10.992 21.773 1.00 90.88 404 THR A C 1
ATOM 3135 O O . THR A 1 404 ? 3.623 10.590 22.366 1.00 90.88 404 THR A O 1
ATOM 3138 N N . THR A 1 405 ? 5.854 10.627 22.137 1.00 89.12 405 THR A N 1
ATOM 3139 C CA . THR A 1 405 ? 6.127 9.684 23.237 1.00 89.12 405 THR A CA 1
ATOM 3140 C C . THR A 1 405 ? 5.589 10.184 24.586 1.00 89.12 405 THR A C 1
ATOM 3142 O O . THR A 1 405 ? 5.100 9.391 25.393 1.00 89.12 405 THR A O 1
ATOM 3145 N N . VAL A 1 406 ? 5.633 11.500 24.842 1.00 88.75 406 VAL A N 1
ATOM 3146 C CA . VAL A 1 406 ? 5.030 12.098 26.048 1.00 88.75 406 VAL A CA 1
ATOM 3147 C C . VAL A 1 406 ? 3.503 11.994 26.013 1.00 88.75 406 VAL A C 1
ATOM 3149 O O . VAL A 1 406 ? 2.904 11.583 27.007 1.00 88.75 406 VAL A O 1
ATOM 3152 N N . ASN A 1 407 ? 2.865 12.301 24.882 1.00 86.88 407 ASN A N 1
ATOM 3153 C CA . ASN A 1 407 ? 1.408 12.225 24.759 1.00 86.88 407 ASN A CA 1
ATOM 3154 C C . ASN A 1 407 ? 0.890 10.780 24.820 1.00 86.88 407 ASN A C 1
ATOM 3156 O O . ASN A 1 407 ? -0.089 10.528 25.517 1.00 86.88 407 ASN A O 1
ATOM 3160 N N . ASP A 1 408 ? 1.563 9.818 24.182 1.00 87.00 408 ASP A N 1
ATOM 3161 C CA . ASP A 1 408 ? 1.209 8.392 24.264 1.00 87.00 408 ASP A CA 1
ATOM 3162 C C . ASP A 1 408 ? 1.236 7.897 25.719 1.00 87.00 408 ASP A C 1
ATOM 3164 O O . ASP A 1 408 ? 0.323 7.201 26.175 1.00 87.00 408 ASP A O 1
ATOM 3168 N N . ARG A 1 409 ? 2.244 8.329 26.490 1.00 86.81 409 ARG A N 1
ATOM 3169 C CA . ARG A 1 409 ? 2.328 8.059 27.929 1.00 86.81 409 ARG A CA 1
ATOM 3170 C C . ARG A 1 409 ? 1.185 8.709 28.711 1.00 86.81 409 ARG A C 1
ATOM 3172 O O . ARG A 1 409 ? 0.602 8.052 29.572 1.00 86.81 409 ARG A O 1
ATOM 3179 N N . LEU A 1 410 ? 0.846 9.967 28.424 1.00 85.06 410 LEU A N 1
ATOM 3180 C CA . LEU A 1 410 ? -0.285 10.648 29.065 1.00 85.06 410 LEU A CA 1
ATOM 3181 C C . LEU A 1 410 ? -1.612 9.935 28.767 1.00 85.06 410 LEU A C 1
ATOM 3183 O O . LEU A 1 410 ? -2.391 9.722 29.692 1.00 85.06 410 LEU A O 1
ATOM 3187 N N . ILE A 1 411 ? -1.839 9.483 27.529 1.00 84.56 411 ILE A N 1
ATOM 3188 C CA . ILE A 1 411 ? -3.030 8.717 27.117 1.00 84.56 411 ILE A CA 1
ATOM 3189 C C . ILE A 1 411 ? -3.099 7.357 27.841 1.00 84.56 411 ILE A C 1
ATOM 3191 O O . ILE A 1 411 ? -4.175 6.947 28.292 1.00 84.56 411 ILE A O 1
ATOM 3195 N N . ALA A 1 412 ? -1.965 6.674 28.025 1.00 84.06 412 ALA A N 1
ATOM 3196 C CA . ALA A 1 412 ? -1.895 5.436 28.803 1.00 84.06 412 ALA A CA 1
ATOM 3197 C C . ALA A 1 412 ? -2.196 5.669 30.299 1.00 84.06 412 ALA A C 1
ATOM 3199 O O . ALA A 1 412 ? -3.044 4.984 30.877 1.00 84.06 412 ALA A O 1
ATOM 3200 N N . GLU A 1 413 ? -1.573 6.679 30.920 1.00 83.94 413 GLU A N 1
ATOM 3201 C CA . GLU A 1 413 ? -1.839 7.054 32.316 1.00 83.94 413 GLU A CA 1
ATOM 3202 C C . GLU A 1 413 ? -3.299 7.521 32.512 1.00 83.94 413 GLU A C 1
ATOM 3204 O O . GLU A 1 413 ? -3.922 7.194 33.524 1.00 83.94 413 GLU A O 1
ATOM 3209 N N . MET A 1 414 ? -3.884 8.222 31.533 1.00 82.50 414 MET A N 1
ATOM 3210 C CA . MET A 1 414 ? -5.300 8.616 31.508 1.00 82.50 414 MET A CA 1
ATOM 3211 C C . MET A 1 414 ? -6.246 7.414 31.453 1.00 82.50 414 MET A C 1
ATOM 3213 O O . MET A 1 414 ? -7.245 7.384 32.175 1.00 82.50 414 MET A O 1
ATOM 3217 N N . SER A 1 415 ? -5.921 6.408 30.639 1.00 79.56 415 SER A N 1
ATOM 3218 C CA . SER A 1 415 ? -6.730 5.191 30.491 1.00 79.56 415 SER A CA 1
ATOM 3219 C C . SER A 1 415 ? -6.748 4.367 31.788 1.00 79.56 415 SER A C 1
ATOM 3221 O O . SER A 1 415 ? -7.808 3.915 32.221 1.00 79.56 415 SER A O 1
ATOM 3223 N N . LEU A 1 416 ? -5.606 4.269 32.482 1.00 81.06 416 LEU A N 1
ATOM 3224 C CA . LEU A 1 416 ? -5.510 3.645 33.811 1.00 81.06 416 LEU A CA 1
ATOM 3225 C C . LEU A 1 416 ? -6.374 4.373 34.863 1.00 81.06 416 LEU A C 1
ATOM 3227 O O . LEU A 1 416 ? -7.003 3.745 35.714 1.00 81.06 416 LEU A O 1
ATOM 3231 N N . ARG A 1 417 ? -6.432 5.708 34.795 1.00 78.62 417 ARG A N 1
ATOM 3232 C CA . ARG A 1 417 ? -7.230 6.550 35.704 1.00 78.62 417 ARG A CA 1
ATOM 3233 C C . ARG A 1 417 ? -8.730 6.439 35.447 1.00 78.62 417 ARG A C 1
ATOM 3235 O O . ARG A 1 417 ? -9.494 6.379 36.406 1.00 78.62 417 ARG A O 1
ATOM 3242 N N . ALA A 1 418 ? -9.141 6.344 34.183 1.00 76.19 418 ALA A N 1
ATOM 3243 C CA . ALA A 1 418 ? -10.530 6.065 33.823 1.00 76.19 418 ALA A CA 1
ATOM 3244 C C . ALA A 1 418 ? -10.998 4.717 34.405 1.00 76.19 418 ALA A C 1
ATOM 3246 O O . ALA A 1 418 ? -12.078 4.652 34.984 1.00 76.19 418 ALA A O 1
ATOM 3247 N N . ALA A 1 419 ? -10.162 3.672 34.354 1.00 78.06 419 ALA A N 1
ATOM 3248 C CA . ALA A 1 419 ? -10.475 2.389 34.988 1.00 78.06 419 ALA A CA 1
ATOM 3249 C C . ALA A 1 419 ? -10.653 2.510 36.517 1.00 78.06 419 ALA A C 1
ATOM 3251 O O . ALA A 1 419 ? -11.613 1.970 37.061 1.00 78.06 419 ALA A O 1
ATOM 3252 N N . ARG A 1 420 ? -9.800 3.283 37.210 1.00 79.75 420 ARG A N 1
ATOM 3253 C CA . ARG A 1 420 ? -9.945 3.530 38.661 1.00 79.75 420 ARG A CA 1
ATOM 3254 C C . ARG A 1 420 ? -11.244 4.272 39.012 1.00 79.75 420 ARG A C 1
ATOM 3256 O O . ARG A 1 420 ? -11.865 3.949 40.021 1.00 79.75 420 ARG A O 1
ATOM 3263 N N . LEU A 1 421 ? -11.665 5.233 38.186 1.00 76.00 421 LEU A N 1
ATOM 3264 C CA . LEU A 1 421 ? -12.949 5.932 38.340 1.00 76.00 421 LEU A CA 1
ATOM 3265 C C . LEU A 1 421 ? -14.149 4.977 38.232 1.00 76.00 421 LEU A C 1
ATOM 3267 O O . LEU A 1 421 ? -15.089 5.093 39.015 1.00 76.00 421 LEU A O 1
ATOM 3271 N N . VAL A 1 422 ? -14.097 4.004 37.315 1.00 77.31 422 VAL A N 1
ATOM 3272 C CA . VAL A 1 422 ? -15.120 2.948 37.205 1.00 77.31 422 VAL A CA 1
ATOM 3273 C C . VAL A 1 422 ? -15.172 2.109 38.484 1.00 77.31 422 VAL A C 1
ATOM 3275 O O . VAL A 1 422 ? -16.250 1.950 39.049 1.00 77.31 422 VAL A O 1
ATOM 3278 N N . THR A 1 423 ? -14.022 1.652 38.998 1.00 81.50 423 THR A N 1
ATOM 3279 C CA . THR A 1 423 ? -13.962 0.861 40.242 1.00 81.50 423 THR A CA 1
ATOM 3280 C C . THR A 1 423 ? -14.566 1.607 41.438 1.00 81.50 423 THR A C 1
ATOM 3282 O O . THR A 1 423 ? -15.350 1.027 42.183 1.00 81.50 423 THR A O 1
ATOM 3285 N N . LEU A 1 424 ? -14.270 2.903 41.600 1.00 77.19 424 LEU A N 1
ATOM 3286 C CA . LEU A 1 424 ? -14.844 3.720 42.680 1.00 77.19 424 LEU A CA 1
ATOM 3287 C C . LEU A 1 424 ? -16.374 3.850 42.568 1.00 77.19 424 LEU A C 1
ATOM 3289 O O . LEU A 1 424 ? -17.075 3.777 43.578 1.00 77.19 424 LEU A O 1
ATOM 3293 N N . ALA A 1 425 ? -16.908 3.993 41.351 1.00 74.19 425 ALA A N 1
ATOM 3294 C CA . ALA A 1 425 ? -18.351 4.052 41.123 1.00 74.19 425 ALA A CA 1
ATOM 3295 C C . ALA A 1 425 ? -19.048 2.697 41.384 1.00 74.19 425 ALA A C 1
ATOM 3297 O O . ALA A 1 425 ? -20.155 2.662 41.928 1.00 74.19 425 ALA A O 1
ATOM 3298 N N . GLU A 1 426 ? -18.394 1.578 41.056 1.00 79.00 426 GLU A N 1
ATOM 3299 C CA . GLU A 1 426 ? -18.874 0.229 41.384 1.00 79.00 426 GLU A CA 1
ATOM 3300 C C . GLU A 1 426 ? -18.850 -0.039 42.898 1.00 79.00 426 GLU A C 1
ATOM 3302 O O . GLU A 1 426 ? -19.830 -0.552 43.442 1.00 79.00 426 GLU A O 1
ATOM 3307 N N . GLU A 1 427 ? -17.798 0.379 43.611 1.00 80.75 427 GLU A N 1
ATOM 3308 C CA . GLU A 1 427 ? -17.734 0.309 45.078 1.00 80.75 427 GLU A CA 1
ATOM 3309 C C . GLU A 1 427 ? -18.821 1.146 45.767 1.00 80.75 427 GLU A C 1
ATOM 3311 O O . GLU A 1 427 ? -19.390 0.713 46.774 1.00 80.75 427 GLU A O 1
ATOM 3316 N N . ALA A 1 428 ? -19.102 2.347 45.250 1.00 73.62 428 ALA A N 1
ATOM 3317 C CA . ALA A 1 428 ? -20.160 3.216 45.759 1.00 73.62 428 ALA A CA 1
ATOM 3318 C C . ALA A 1 428 ? -21.531 2.542 45.616 1.00 73.62 428 ALA A C 1
ATOM 3320 O O . ALA A 1 428 ? -22.286 2.432 46.588 1.00 73.62 428 ALA A O 1
ATOM 3321 N N . ARG A 1 429 ? -21.817 2.003 44.423 1.00 78.88 429 ARG A N 1
ATOM 3322 C CA . ARG A 1 429 ? -23.046 1.257 44.145 1.00 78.88 429 ARG A CA 1
ATOM 3323 C C . ARG A 1 429 ? -23.175 0.007 45.016 1.00 78.88 429 ARG A C 1
ATOM 3325 O O . ARG A 1 429 ? -24.248 -0.227 45.562 1.00 78.88 429 ARG A O 1
ATOM 3332 N N . ALA A 1 430 ? -22.110 -0.781 45.171 1.00 81.19 430 ALA A N 1
ATOM 3333 C CA . ALA A 1 430 ? -22.135 -2.003 45.975 1.00 81.19 430 ALA A CA 1
ATOM 3334 C C . ALA A 1 430 ? -22.477 -1.718 47.449 1.00 81.19 430 ALA A C 1
ATOM 3336 O O . ALA A 1 430 ? -23.268 -2.446 48.051 1.00 81.19 430 ALA A O 1
ATOM 3337 N N . ARG A 1 431 ? -21.942 -0.623 48.012 1.00 80.56 431 ARG A N 1
ATOM 3338 C CA . ARG A 1 431 ? -22.282 -0.160 49.367 1.00 80.56 431 ARG A CA 1
ATOM 3339 C C . ARG A 1 431 ? -23.747 0.280 49.476 1.00 80.56 431 ARG A C 1
ATOM 3341 O O . ARG A 1 431 ? -24.422 -0.131 50.418 1.00 80.56 431 ARG A O 1
ATOM 3348 N N . GLN A 1 432 ? -24.258 1.042 48.505 1.00 78.81 432 GLN A N 1
ATOM 3349 C CA . GLN A 1 432 ? -25.662 1.473 48.499 1.00 78.81 432 GLN A CA 1
ATOM 3350 C C . GLN A 1 432 ? -26.631 0.285 48.373 1.00 78.81 432 GLN A C 1
ATOM 3352 O O . GLN A 1 432 ? -27.594 0.189 49.128 1.00 78.81 432 GLN A O 1
ATOM 3357 N N . HIS A 1 433 ? -26.338 -0.664 47.482 1.00 80.88 433 HIS A N 1
ATOM 3358 C CA . HIS A 1 433 ? -27.164 -1.853 47.263 1.00 80.88 433 HIS A CA 1
ATOM 3359 C C . HIS A 1 433 ? -27.247 -2.746 48.516 1.00 80.88 433 HIS A C 1
ATOM 3361 O O . HIS A 1 433 ? -28.318 -3.247 48.858 1.00 80.88 433 HIS A O 1
ATOM 3367 N N . ALA A 1 434 ? -26.137 -2.896 49.251 1.00 82.62 434 ALA A N 1
ATOM 3368 C CA . ALA A 1 434 ? -26.120 -3.607 50.530 1.00 82.62 434 ALA A CA 1
ATOM 3369 C C . ALA A 1 434 ? -26.982 -2.910 51.603 1.00 82.62 434 ALA A C 1
ATOM 3371 O O . ALA A 1 434 ? -27.716 -3.581 52.326 1.00 82.62 434 ALA A O 1
ATOM 3372 N N . SER A 1 435 ? -26.949 -1.573 51.664 1.00 79.06 435 SER A N 1
ATOM 3373 C CA . SER A 1 435 ? -27.811 -0.770 52.546 1.00 79.06 435 SER A CA 1
ATOM 3374 C C . SER A 1 435 ? -29.298 -0.942 52.198 1.00 79.06 435 SER A C 1
ATOM 3376 O O . SER A 1 435 ? -30.134 -1.156 53.075 1.00 79.06 435 SER A O 1
ATOM 3378 N N . ASN A 1 436 ? -29.631 -0.926 50.905 1.00 81.06 436 ASN A N 1
ATOM 3379 C CA . ASN A 1 436 ? -31.001 -1.102 50.419 1.00 81.06 436 ASN A CA 1
ATOM 3380 C C . ASN A 1 436 ? -31.561 -2.502 50.747 1.00 81.06 436 ASN A C 1
ATOM 3382 O O . ASN A 1 436 ? -32.734 -2.629 51.104 1.00 81.06 436 ASN A O 1
ATOM 3386 N N . ALA A 1 437 ? -30.730 -3.548 50.704 1.00 83.19 437 ALA A N 1
ATOM 3387 C CA . ALA A 1 437 ? -31.128 -4.906 51.085 1.00 83.19 437 ALA A CA 1
ATOM 3388 C C . ALA A 1 437 ? -31.492 -5.042 52.581 1.00 83.19 437 ALA A C 1
ATOM 3390 O O . ALA A 1 437 ? -32.427 -5.774 52.923 1.00 83.19 437 ALA A O 1
ATOM 3391 N N . ASP A 1 438 ? -30.806 -4.318 53.471 1.00 86.38 438 ASP A N 1
ATOM 3392 C CA . ASP A 1 438 ? -31.090 -4.311 54.915 1.00 86.38 438 ASP A CA 1
ATOM 3393 C C . ASP A 1 438 ? -32.416 -3.589 55.234 1.00 86.38 438 ASP A C 1
ATOM 3395 O O . ASP A 1 438 ? -33.247 -4.089 56.002 1.00 86.38 438 ASP A O 1
ATOM 3399 N N . ILE A 1 439 ? -32.689 -2.476 54.538 1.00 85.94 439 ILE A N 1
ATOM 3400 C CA . ILE A 1 439 ? -33.979 -1.765 54.601 1.00 85.94 439 ILE A CA 1
ATOM 3401 C C . ILE A 1 439 ? -35.124 -2.676 54.129 1.00 85.94 439 ILE A C 1
ATOM 3403 O O . ILE A 1 439 ? -36.133 -2.794 54.824 1.00 85.94 439 ILE A O 1
ATOM 3407 N N . ILE A 1 440 ? -34.971 -3.370 52.994 1.00 84.88 440 ILE A N 1
ATOM 3408 C CA . ILE A 1 440 ? -35.986 -4.302 52.462 1.00 84.88 440 ILE A CA 1
ATOM 3409 C C . ILE A 1 440 ? -36.239 -5.469 53.430 1.00 84.88 440 ILE A C 1
ATOM 3411 O O . ILE A 1 440 ? -37.389 -5.876 53.629 1.00 84.88 440 ILE A O 1
ATOM 3415 N N . THR A 1 441 ? -35.187 -5.988 54.068 1.00 88.75 441 THR A N 1
ATOM 3416 C CA . THR A 1 441 ? -35.295 -7.055 55.077 1.00 88.75 441 THR A CA 1
ATOM 3417 C C . THR A 1 441 ? -36.084 -6.566 56.294 1.00 88.75 441 THR A C 1
ATOM 3419 O O . THR A 1 441 ? -37.091 -7.174 56.665 1.00 88.75 441 THR A O 1
ATOM 3422 N N . THR A 1 442 ? -35.711 -5.405 56.840 1.00 90.00 442 THR A N 1
ATOM 3423 C CA . THR A 1 442 ? -36.401 -4.758 57.967 1.00 90.00 442 THR A CA 1
ATOM 3424 C C . THR A 1 442 ? -37.871 -4.469 57.646 1.00 90.00 442 THR A C 1
ATOM 3426 O O . THR A 1 442 ? -38.760 -4.796 58.435 1.00 90.00 442 THR A O 1
ATOM 3429 N N . LEU A 1 443 ? -38.157 -3.917 56.463 1.00 90.00 443 LEU A N 1
ATOM 3430 C CA . LEU A 1 443 ? -39.515 -3.638 55.991 1.00 90.00 443 LEU A CA 1
ATOM 3431 C C . LEU A 1 443 ? -40.361 -4.921 55.908 1.00 90.00 443 LEU A C 1
ATOM 3433 O O . LEU A 1 443 ? -41.521 -4.925 56.321 1.00 90.00 443 LEU A O 1
ATOM 3437 N N . THR A 1 444 ? -39.770 -6.020 55.432 1.00 89.38 444 THR A N 1
ATOM 3438 C CA . THR A 1 444 ? -40.435 -7.329 55.327 1.00 89.38 444 THR A CA 1
ATOM 3439 C C . THR A 1 444 ? -40.804 -7.888 56.704 1.00 89.38 444 THR A C 1
ATOM 3441 O O . THR A 1 444 ? -41.921 -8.378 56.891 1.00 89.38 444 THR A O 1
ATOM 3444 N N . GLU A 1 445 ? -39.920 -7.779 57.701 1.00 91.56 445 GLU A N 1
ATOM 3445 C CA . GLU A 1 445 ? -40.248 -8.178 59.076 1.00 91.56 445 GLU A CA 1
ATOM 3446 C C . GLU A 1 445 ? -41.364 -7.318 59.684 1.00 91.56 445 GLU A C 1
ATOM 3448 O O . GLU A 1 445 ? -42.266 -7.845 60.347 1.00 91.56 445 GLU A O 1
ATOM 3453 N N . LYS A 1 446 ? -41.320 -6.000 59.454 1.00 90.31 446 LYS A N 1
ATOM 3454 C CA . LYS A 1 446 ? -42.291 -5.032 59.984 1.00 90.31 446 LYS A CA 1
ATOM 3455 C C . LYS A 1 446 ? -43.677 -5.208 59.356 1.00 90.31 446 LYS A C 1
ATOM 3457 O O . LYS A 1 446 ? -44.664 -5.229 60.088 1.00 90.31 446 LYS A O 1
ATOM 3462 N N . ASP A 1 447 ? -43.773 -5.459 58.050 1.00 89.81 447 ASP A N 1
ATOM 3463 C CA . ASP A 1 447 ? -45.038 -5.823 57.396 1.00 89.81 447 ASP A CA 1
ATOM 3464 C C . ASP A 1 447 ? -45.604 -7.150 57.940 1.00 89.81 447 ASP A C 1
ATOM 3466 O O . ASP A 1 447 ? -46.781 -7.225 58.297 1.00 89.81 447 ASP A O 1
ATOM 3470 N N . GLN A 1 448 ? -44.775 -8.184 58.128 1.00 90.62 448 GLN A N 1
ATOM 3471 C CA . GLN A 1 448 ? -45.230 -9.426 58.769 1.00 90.62 448 GLN A CA 1
ATOM 3472 C C . GLN A 1 448 ? -45.710 -9.212 60.214 1.00 90.62 448 GLN A C 1
ATOM 3474 O O . GLN A 1 448 ? -46.581 -9.941 60.692 1.00 90.62 448 GLN A O 1
ATOM 3479 N N . GLN A 1 449 ? -45.133 -8.268 60.962 1.00 90.44 449 GLN A N 1
ATOM 3480 C CA . GLN A 1 449 ? -45.637 -7.873 62.284 1.00 90.44 449 GLN A CA 1
ATOM 3481 C C . GLN A 1 449 ? -46.982 -7.129 62.167 1.00 90.44 449 GLN A C 1
ATOM 3483 O O . GLN A 1 449 ? -47.905 -7.423 62.927 1.00 90.44 449 GLN A O 1
ATOM 3488 N N . LEU A 1 450 ? -47.133 -6.249 61.172 1.00 92.44 450 LEU A N 1
ATOM 3489 C CA . LEU A 1 450 ? -48.339 -5.450 60.945 1.00 92.44 450 LEU A CA 1
ATOM 3490 C C . LEU A 1 450 ? -49.541 -6.286 60.490 1.00 92.44 450 LEU A C 1
ATOM 3492 O O . LEU A 1 450 ? -50.660 -6.011 60.924 1.00 92.44 450 LEU A O 1
ATOM 3496 N N . ARG A 1 451 ? -49.327 -7.316 59.660 1.00 89.94 451 ARG A N 1
ATOM 3497 C CA . ARG A 1 451 ? -50.370 -8.294 59.303 1.00 89.94 451 ARG A CA 1
ATOM 3498 C C . ARG A 1 451 ? -50.907 -8.987 60.559 1.00 89.94 451 ARG A C 1
ATOM 3500 O O . ARG A 1 451 ? -52.081 -8.841 60.861 1.00 89.94 451 ARG A O 1
ATOM 3507 N N . ARG A 1 452 ? -50.023 -9.578 61.374 1.00 89.44 452 ARG A N 1
ATOM 3508 C CA . ARG A 1 452 ? -50.400 -10.264 62.627 1.00 89.44 452 ARG A CA 1
ATOM 3509 C C . ARG A 1 452 ? -51.133 -9.363 63.627 1.00 89.44 452 ARG A C 1
ATOM 3511 O O . ARG A 1 452 ? -52.086 -9.810 64.253 1.00 89.44 452 ARG A O 1
ATOM 3518 N N . LEU A 1 453 ? -50.722 -8.099 63.778 1.00 91.06 453 LEU A N 1
ATOM 3519 C CA . LEU A 1 453 ? -51.455 -7.145 64.626 1.00 91.06 453 LEU A CA 1
ATOM 3520 C C . LEU A 1 453 ? -52.849 -6.830 64.069 1.00 91.06 453 LEU A C 1
ATOM 3522 O O . LEU A 1 453 ? -53.796 -6.735 64.844 1.00 91.06 453 LEU A O 1
ATOM 3526 N N . ARG A 1 454 ? -52.992 -6.704 62.743 1.00 91.25 454 ARG A N 1
ATOM 3527 C CA . ARG A 1 454 ? -54.294 -6.522 62.089 1.00 91.25 454 ARG A CA 1
ATOM 3528 C C . ARG A 1 454 ? -55.202 -7.729 62.312 1.00 91.25 454 ARG A C 1
ATOM 3530 O O . ARG A 1 454 ? -56.338 -7.531 62.718 1.00 91.25 454 ARG A O 1
ATOM 3537 N N . ASP A 1 455 ? -54.683 -8.944 62.140 1.00 91.19 455 ASP A N 1
ATOM 3538 C CA . ASP A 1 455 ? -55.436 -10.186 62.353 1.00 91.19 455 ASP A CA 1
ATOM 3539 C C . ASP A 1 455 ? -56.000 -10.251 63.791 1.00 91.19 455 ASP A C 1
ATOM 3541 O O . ASP A 1 455 ? -57.186 -10.508 63.986 1.00 91.19 455 ASP A O 1
ATOM 3545 N N . ILE A 1 456 ? -55.188 -9.906 64.803 1.00 92.19 456 ILE A N 1
ATOM 3546 C CA . ILE A 1 456 ? -55.623 -9.817 66.211 1.00 92.19 456 ILE A CA 1
ATOM 3547 C C . ILE A 1 456 ? -56.680 -8.717 66.415 1.00 92.19 456 ILE A C 1
ATOM 3549 O O . ILE A 1 456 ? -57.682 -8.948 67.092 1.00 92.19 456 ILE A O 1
ATOM 3553 N N . VAL A 1 457 ? -56.474 -7.521 65.851 1.00 93.00 457 VAL A N 1
ATOM 3554 C CA . VAL A 1 457 ? -57.402 -6.382 65.984 1.00 93.00 457 VAL A CA 1
ATOM 3555 C C . VAL A 1 457 ? -58.755 -6.682 65.332 1.00 93.00 457 VAL A C 1
ATOM 3557 O O . VAL A 1 457 ? -59.793 -6.439 65.949 1.00 93.00 457 VAL A O 1
ATOM 3560 N N . ASP A 1 458 ? -58.764 -7.265 64.134 1.00 92.75 458 ASP A N 1
ATOM 3561 C CA . ASP A 1 458 ? -59.984 -7.624 63.412 1.00 92.75 458 ASP A CA 1
ATOM 3562 C C . ASP A 1 458 ? -60.741 -8.753 64.136 1.00 92.75 458 ASP A C 1
ATOM 3564 O O . ASP A 1 458 ? -61.953 -8.643 64.346 1.00 92.75 458 ASP A O 1
ATOM 3568 N N . SER A 1 459 ? -60.045 -9.790 64.626 1.00 93.12 459 SER A N 1
ATOM 3569 C CA . SER A 1 459 ? -60.650 -10.828 65.477 1.00 93.12 459 SER A CA 1
ATOM 3570 C C . SER A 1 459 ? -61.199 -10.269 66.797 1.00 93.12 459 SER A C 1
ATOM 3572 O O . SER A 1 459 ? -62.259 -10.697 67.258 1.00 93.12 459 SER A O 1
ATOM 3574 N N . ALA A 1 460 ? -60.539 -9.275 67.398 1.00 93.06 460 ALA A N 1
ATOM 3575 C CA . ALA A 1 460 ? -61.024 -8.620 68.611 1.00 93.06 460 ALA A CA 1
ATOM 3576 C C . ALA A 1 460 ? -62.243 -7.720 68.341 1.00 93.06 460 ALA A C 1
ATOM 3578 O O . ALA A 1 460 ? -63.174 -7.691 69.148 1.00 93.06 460 ALA A O 1
ATOM 3579 N N . TYR A 1 461 ? -62.320 -7.050 67.187 1.00 95.50 461 TYR A N 1
ATOM 3580 C CA . TYR A 1 461 ? -63.541 -6.350 66.779 1.00 95.50 461 TYR A CA 1
ATOM 3581 C C . TYR A 1 461 ? -64.708 -7.316 66.520 1.00 95.50 461 TYR A C 1
ATOM 3583 O O . TYR A 1 461 ? -65.832 -7.011 66.929 1.00 95.50 461 TYR A O 1
ATOM 3591 N N . GLN A 1 462 ? -64.457 -8.489 65.925 1.00 94.38 462 GLN A N 1
ATOM 3592 C CA . GLN A 1 462 ? -65.469 -9.543 65.764 1.00 94.38 462 GLN A CA 1
ATOM 3593 C C . GLN A 1 462 ? -65.969 -10.061 67.120 1.0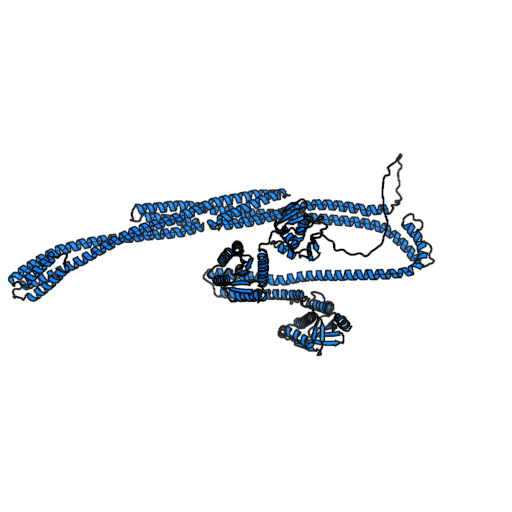0 94.38 462 GLN A C 1
ATOM 3595 O O . GLN A 1 462 ? -67.180 -10.072 67.360 1.00 94.38 462 GLN A O 1
ATOM 3600 N N . LEU A 1 463 ? -65.064 -10.403 68.047 1.00 94.44 463 LEU A N 1
ATOM 3601 C CA . LEU A 1 463 ? -65.441 -10.804 69.406 1.00 94.44 463 LEU A CA 1
ATOM 3602 C C . LEU A 1 463 ? -66.270 -9.710 70.090 1.00 94.44 463 LEU A C 1
ATOM 3604 O O . LEU A 1 463 ? -67.360 -9.993 70.589 1.00 94.44 463 LEU A O 1
ATOM 3608 N N . ARG A 1 464 ? -65.828 -8.447 70.049 1.00 95.31 464 ARG A N 1
ATOM 3609 C CA . ARG A 1 464 ? -66.576 -7.336 70.651 1.00 95.31 464 ARG A CA 1
ATOM 3610 C C . ARG A 1 464 ? -67.979 -7.183 70.052 1.00 95.31 464 ARG A C 1
ATOM 3612 O O . ARG A 1 464 ? -68.923 -6.946 70.801 1.00 95.31 464 ARG A O 1
ATOM 3619 N N . ALA A 1 465 ? -68.145 -7.361 68.740 1.00 93.19 465 ALA A N 1
ATOM 3620 C CA . ALA A 1 465 ? -69.459 -7.327 68.095 1.00 93.19 465 ALA A CA 1
ATOM 3621 C C . ALA A 1 465 ? -70.382 -8.461 68.588 1.00 93.19 465 ALA A C 1
ATOM 3623 O O . ALA A 1 465 ? -71.541 -8.208 68.920 1.00 93.19 465 ALA A O 1
ATOM 3624 N N . THR A 1 466 ? -69.867 -9.691 68.715 1.00 93.94 466 THR A N 1
ATOM 3625 C CA . THR A 1 466 ? -70.648 -10.818 69.265 1.00 93.94 466 THR A CA 1
ATOM 3626 C C . THR A 1 466 ? -71.002 -10.633 70.745 1.00 93.94 466 THR A C 1
ATOM 3628 O O . THR A 1 466 ? -72.123 -10.949 71.140 1.00 93.94 466 THR A O 1
ATOM 3631 N N . LEU A 1 467 ? -70.110 -10.042 71.553 1.00 93.00 467 LEU A N 1
ATOM 3632 C CA . LEU A 1 467 ? -70.372 -9.709 72.959 1.00 93.00 467 LEU A CA 1
ATOM 3633 C C . LEU A 1 467 ? -71.480 -8.654 73.104 1.00 93.00 467 LEU A C 1
ATOM 3635 O O . LEU A 1 467 ? -72.367 -8.832 73.936 1.00 93.00 467 LEU A O 1
ATOM 3639 N N . TRP A 1 468 ? -71.498 -7.614 72.261 1.00 91.88 468 TRP A N 1
ATOM 3640 C CA . TRP A 1 468 ? -72.616 -6.657 72.201 1.00 91.88 468 TRP A CA 1
ATOM 3641 C C . TRP A 1 468 ? -73.938 -7.331 71.801 1.00 91.88 468 TRP A C 1
ATOM 3643 O O . TRP A 1 468 ? -74.984 -7.032 72.383 1.00 91.88 468 TRP A O 1
ATOM 3653 N N . GLY A 1 469 ? -73.905 -8.272 70.851 1.00 89.25 469 GLY A N 1
ATOM 3654 C CA . GLY A 1 469 ? -75.070 -9.079 70.474 1.00 89.25 469 GLY A CA 1
ATOM 3655 C C . GLY A 1 469 ? -75.609 -9.910 71.644 1.00 89.25 469 GLY A C 1
ATOM 3656 O O . GLY A 1 469 ? -76.799 -9.845 71.955 1.00 89.25 469 GLY A O 1
ATOM 3657 N N . LEU A 1 470 ? -74.726 -10.627 72.344 1.00 90.06 470 LEU A N 1
ATOM 3658 C CA . LEU A 1 470 ? -75.055 -11.417 73.532 1.00 90.06 470 LEU A CA 1
ATOM 3659 C C . LEU A 1 470 ? -75.613 -10.541 74.667 1.00 90.06 470 LEU A C 1
ATOM 3661 O O . LEU A 1 470 ? -76.679 -10.844 75.201 1.00 90.06 470 LEU A O 1
ATOM 3665 N N . GLN A 1 471 ? -74.961 -9.418 74.982 1.00 89.12 471 GLN A N 1
ATOM 3666 C CA . GLN A 1 471 ? -75.426 -8.460 75.991 1.00 89.12 471 GLN A CA 1
ATOM 3667 C C . GLN A 1 471 ? -76.823 -7.911 75.655 1.00 89.12 471 GLN A C 1
ATOM 3669 O O . GLN A 1 471 ? -77.686 -7.841 76.531 1.00 89.12 471 GLN A O 1
ATOM 3674 N N . THR A 1 472 ? -77.082 -7.611 74.377 1.00 88.25 472 THR A N 1
ATOM 3675 C CA . THR A 1 472 ? -78.397 -7.155 73.895 1.00 88.25 472 THR A CA 1
ATOM 3676 C C . THR A 1 472 ? -79.483 -8.217 74.091 1.00 88.25 472 THR A C 1
ATOM 3678 O O . THR A 1 472 ? -80.602 -7.874 74.462 1.00 88.25 472 THR A O 1
ATOM 3681 N N . VAL A 1 473 ? -79.184 -9.505 73.873 1.00 88.06 473 VAL A N 1
ATOM 3682 C CA . VAL A 1 473 ? -80.136 -10.612 74.107 1.00 88.06 473 VAL A CA 1
ATOM 3683 C C . VAL A 1 473 ? -80.382 -10.840 75.602 1.00 88.06 473 VAL A C 1
ATOM 3685 O O . VAL A 1 473 ? -81.524 -11.057 76.012 1.00 88.06 473 VAL A O 1
ATOM 3688 N N . LEU A 1 474 ? -79.341 -10.740 76.434 1.00 85.00 474 LEU A N 1
ATOM 3689 C CA . LEU A 1 474 ? -79.447 -10.898 77.888 1.00 85.00 474 LEU A CA 1
ATOM 3690 C C . LEU A 1 474 ? -80.290 -9.793 78.545 1.00 85.00 474 LEU A C 1
ATOM 3692 O O . LEU A 1 474 ? -81.014 -10.082 79.494 1.00 85.00 474 LEU A O 1
ATOM 3696 N N . GLN A 1 475 ? -80.244 -8.565 78.017 1.00 83.94 475 GLN A N 1
ATOM 3697 C CA . GLN A 1 475 ? -81.007 -7.412 78.516 1.00 83.94 475 GLN A CA 1
ATOM 3698 C C . GLN A 1 475 ? -82.491 -7.388 78.097 1.00 83.94 475 GLN A C 1
ATOM 3700 O O . GLN A 1 475 ? -83.229 -6.509 78.546 1.00 83.94 475 GLN A O 1
ATOM 3705 N N . ARG A 1 476 ? -82.968 -8.317 77.254 1.00 83.81 476 ARG A N 1
ATOM 3706 C CA . ARG A 1 476 ? -84.384 -8.330 76.851 1.00 83.81 476 ARG A CA 1
ATOM 3707 C C . ARG A 1 476 ? -85.299 -8.808 77.989 1.00 83.81 476 ARG A C 1
ATOM 3709 O O . ARG A 1 476 ? -85.050 -9.874 78.554 1.00 83.81 476 ARG A O 1
ATOM 3716 N N . PRO A 1 477 ? -86.417 -8.106 78.264 1.00 70.12 477 PRO A N 1
ATOM 3717 C CA . PRO A 1 477 ? -87.385 -8.511 79.286 1.00 70.12 477 PRO A CA 1
ATOM 3718 C C . PRO A 1 477 ? -88.247 -9.719 78.873 1.00 70.12 477 PRO A C 1
ATOM 3720 O O . PRO A 1 477 ? -89.019 -10.217 79.684 1.00 70.12 477 PRO A O 1
ATOM 3723 N N . ASP A 1 478 ? -88.136 -10.184 77.624 1.00 72.88 478 ASP A N 1
ATOM 3724 C CA . ASP A 1 478 ? -88.897 -11.313 77.070 1.00 72.88 478 ASP A CA 1
ATOM 3725 C C . ASP A 1 478 ? -88.316 -12.699 77.414 1.00 72.88 478 ASP A C 1
ATOM 3727 O O . ASP A 1 478 ? -88.952 -13.716 77.144 1.00 72.88 478 ASP A O 1
ATOM 3731 N N . GLY A 1 479 ? -87.117 -12.760 78.004 1.00 69.06 479 GLY A N 1
ATOM 3732 C CA . GLY A 1 479 ? -86.455 -14.024 78.327 1.00 69.06 479 GLY A CA 1
ATOM 3733 C C . GLY A 1 479 ? -85.813 -14.746 77.134 1.00 69.06 479 GLY A C 1
ATOM 3734 O O . GLY A 1 479 ? -85.443 -15.908 77.292 1.00 69.06 479 GLY A O 1
ATOM 3735 N N . SER A 1 480 ? -85.615 -14.078 75.986 1.00 78.31 480 SER A N 1
ATOM 3736 C CA . SER A 1 480 ? -84.945 -14.599 74.773 1.00 78.31 480 SER A CA 1
ATOM 3737 C C . SER A 1 480 ? -83.759 -15.523 75.083 1.00 78.31 480 SER A C 1
ATOM 3739 O O . SER A 1 480 ? -82.918 -15.177 75.915 1.00 78.31 480 SER A O 1
ATOM 3741 N N . ASP A 1 481 ? -83.670 -16.673 74.412 1.00 83.06 481 ASP A N 1
ATOM 3742 C CA . ASP A 1 481 ? -82.583 -17.646 74.586 1.00 83.06 481 ASP A CA 1
ATOM 3743 C C . ASP A 1 481 ? -81.224 -17.077 74.106 1.00 83.06 481 ASP A C 1
ATOM 3745 O O . ASP A 1 481 ? -81.097 -16.717 72.931 1.00 83.06 481 ASP A O 1
ATOM 3749 N N . PRO A 1 482 ? -80.191 -16.988 74.972 1.00 85.12 482 PRO A N 1
ATOM 3750 C CA . PRO A 1 482 ? -78.867 -16.508 74.582 1.00 85.12 482 PRO A CA 1
ATOM 3751 C C . PRO A 1 482 ? -78.035 -17.529 73.788 1.00 85.12 482 PRO A C 1
ATOM 3753 O O . PRO A 1 482 ? -77.007 -17.136 73.238 1.00 85.12 482 PRO A O 1
ATOM 3756 N N . SER A 1 483 ? -78.433 -18.806 73.706 1.00 85.62 483 SER A N 1
ATOM 3757 C CA . SER A 1 483 ? -77.584 -19.916 73.227 1.00 85.62 483 SER A CA 1
ATOM 3758 C C . SER A 1 483 ? -76.935 -19.677 71.857 1.00 85.62 483 SER A C 1
ATOM 3760 O O . SER A 1 483 ? -75.753 -19.966 71.673 1.00 85.62 483 SER A O 1
ATOM 3762 N N . PHE A 1 484 ? -77.662 -19.088 70.902 1.00 87.38 484 PHE A N 1
ATOM 3763 C CA . PHE A 1 484 ? -77.117 -18.773 69.574 1.00 87.38 484 PHE A CA 1
ATOM 3764 C C . PHE A 1 484 ? -76.080 -17.635 69.603 1.00 87.38 484 PHE A C 1
ATOM 3766 O O . PHE A 1 484 ? -75.031 -17.735 68.966 1.00 87.38 484 PHE A O 1
ATOM 3773 N N . ALA A 1 485 ? -76.333 -16.572 70.374 1.00 87.88 485 ALA A N 1
ATOM 3774 C CA . ALA A 1 485 ? -75.390 -15.462 70.531 1.00 87.88 485 ALA A CA 1
ATOM 3775 C C . ALA A 1 485 ? -74.142 -15.886 71.328 1.00 87.88 485 ALA A C 1
ATOM 3777 O O . ALA A 1 485 ? -73.030 -15.461 71.016 1.00 87.88 485 ALA A O 1
ATOM 3778 N N . LEU A 1 486 ? -74.316 -16.779 72.308 1.00 89.75 486 LEU A N 1
ATOM 3779 C CA . LEU A 1 486 ? -73.232 -17.398 73.067 1.00 89.75 486 LEU A CA 1
ATOM 3780 C C . LEU A 1 486 ? -72.342 -18.272 72.166 1.00 89.75 486 LEU A C 1
ATOM 3782 O O . LEU A 1 486 ? -71.122 -18.151 72.225 1.00 89.75 486 LEU A O 1
ATOM 3786 N N . ALA A 1 487 ? -72.926 -19.076 71.271 1.00 87.81 487 ALA A N 1
ATOM 3787 C CA . ALA A 1 487 ? -72.169 -19.870 70.300 1.00 87.81 487 ALA A CA 1
ATOM 3788 C C . ALA A 1 487 ? -71.380 -18.997 69.299 1.00 87.81 487 ALA A C 1
ATOM 3790 O O . ALA A 1 487 ? -70.217 -19.285 69.012 1.00 87.81 487 ALA A O 1
ATOM 3791 N N . GLN A 1 488 ? -71.965 -17.894 68.808 1.00 91.94 488 GLN A N 1
ATOM 3792 C CA . GLN A 1 488 ? -71.240 -16.926 67.968 1.00 91.94 488 GLN A CA 1
ATOM 3793 C C . GLN A 1 488 ? -70.061 -16.286 68.716 1.00 91.94 488 GLN A C 1
ATOM 3795 O O . GLN A 1 488 ? -68.961 -16.189 68.171 1.00 91.94 488 GLN A O 1
ATOM 3800 N N . MET A 1 489 ? -70.272 -15.900 69.976 1.00 93.69 489 MET A N 1
ATOM 3801 C CA . MET A 1 489 ? -69.233 -15.355 70.850 1.00 93.69 489 MET A CA 1
ATOM 3802 C C . MET A 1 489 ? -68.104 -16.360 71.112 1.00 93.69 489 MET A C 1
ATOM 3804 O O . MET A 1 489 ? -66.935 -15.987 71.036 1.00 93.69 489 MET A O 1
ATOM 3808 N N . GLN A 1 490 ? -68.420 -17.635 71.350 1.00 91.81 490 GLN A N 1
ATOM 3809 C CA . GLN A 1 490 ? -67.419 -18.690 71.552 1.00 91.81 490 GLN A CA 1
ATOM 3810 C C . GLN A 1 490 ? -66.577 -18.921 70.293 1.00 91.81 490 GLN A C 1
ATOM 3812 O O . GLN A 1 490 ? -65.358 -19.081 70.384 1.00 91.81 490 GLN A O 1
ATOM 3817 N N . HIS A 1 491 ? -67.196 -18.879 69.110 1.00 92.38 491 HIS A N 1
ATOM 3818 C CA . HIS A 1 491 ? -66.478 -18.987 67.842 1.00 92.38 491 HIS A CA 1
ATOM 3819 C C . HIS A 1 491 ? -65.522 -17.799 67.625 1.00 92.38 491 HIS A C 1
ATOM 3821 O O . HIS A 1 491 ? -64.342 -18.008 67.343 1.00 92.38 491 HIS A O 1
ATOM 3827 N N . ALA A 1 492 ? -65.983 -16.564 67.856 1.00 92.12 492 ALA A N 1
ATOM 3828 C CA . ALA A 1 492 ? -65.143 -15.368 67.756 1.00 92.12 492 ALA A CA 1
ATOM 3829 C C . ALA A 1 492 ? -64.018 -15.332 68.815 1.00 92.12 492 ALA A C 1
ATOM 3831 O O . ALA A 1 492 ? -62.896 -14.927 68.515 1.00 92.12 492 ALA A O 1
ATOM 3832 N N . ALA A 1 493 ? -64.282 -15.811 70.037 1.00 91.88 493 ALA A N 1
ATOM 3833 C CA . ALA A 1 493 ? -63.270 -15.960 71.085 1.00 91.88 493 ALA A CA 1
ATOM 3834 C C . ALA A 1 493 ? -62.214 -17.018 70.724 1.00 91.88 493 ALA A C 1
ATOM 3836 O O . ALA A 1 493 ? -61.037 -16.835 71.029 1.00 91.88 493 ALA A O 1
ATOM 3837 N N . THR A 1 494 ? -62.613 -18.092 70.034 1.00 91.69 494 THR A N 1
ATOM 3838 C CA . THR A 1 494 ? -61.687 -19.116 69.524 1.00 91.69 494 THR A CA 1
ATOM 3839 C C . THR A 1 494 ? -60.779 -18.529 68.442 1.00 91.69 494 THR A C 1
ATOM 3841 O O . THR A 1 494 ? -59.561 -18.615 68.572 1.00 91.69 494 THR A O 1
ATOM 3844 N N . GLY A 1 495 ? -61.344 -17.839 67.443 1.00 90.69 495 GLY A N 1
ATOM 3845 C CA . GLY A 1 495 ? -60.566 -17.186 66.382 1.00 90.69 495 GLY A CA 1
ATOM 3846 C C . GLY A 1 495 ? -59.588 -16.125 66.906 1.00 90.69 495 GLY A C 1
ATOM 3847 O O . GLY A 1 495 ? -58.434 -16.087 66.487 1.00 90.69 495 GLY A O 1
ATOM 3848 N N . LEU A 1 496 ? -59.996 -15.316 67.892 1.00 93.62 496 LEU A N 1
ATOM 3849 C CA . LEU A 1 496 ? -59.082 -14.386 68.565 1.00 93.62 496 LEU A CA 1
ATOM 3850 C C . LEU A 1 496 ? -57.996 -15.115 69.378 1.00 93.62 496 LEU A C 1
ATOM 3852 O O . LEU A 1 496 ? -56.847 -14.676 69.390 1.00 93.62 496 LEU A O 1
ATOM 3856 N N . GLY A 1 497 ? -58.326 -16.231 70.035 1.00 90.38 497 GLY A N 1
ATOM 3857 C CA . GLY A 1 497 ? -57.349 -17.075 70.728 1.00 90.38 497 GLY A CA 1
ATOM 3858 C C . GLY A 1 497 ? -56.283 -17.648 69.786 1.00 90.38 497 GLY A C 1
ATOM 3859 O O . GLY A 1 497 ? -55.100 -17.652 70.128 1.00 90.38 497 GLY A O 1
ATOM 3860 N N . GLU A 1 498 ? -56.683 -18.060 68.582 1.00 90.38 498 GLU A N 1
ATOM 3861 C CA . GLU A 1 498 ? -55.775 -18.503 67.518 1.00 90.38 498 GLU A CA 1
ATOM 3862 C C . GLU A 1 498 ? -54.901 -17.349 66.993 1.00 90.38 498 GLU A C 1
ATOM 3864 O O . GLU A 1 498 ? -53.682 -17.508 66.899 1.00 90.38 498 GLU A O 1
ATOM 3869 N N . ALA A 1 499 ? -55.484 -16.168 66.742 1.00 89.69 499 ALA A N 1
ATOM 3870 C CA . ALA A 1 499 ? -54.760 -14.981 66.271 1.00 89.69 499 ALA A CA 1
ATOM 3871 C C . ALA A 1 499 ? -53.715 -14.460 67.283 1.00 89.69 499 ALA A C 1
ATOM 3873 O O . ALA A 1 499 ? -52.619 -14.049 66.897 1.00 89.69 499 ALA A O 1
ATOM 3874 N N . LEU A 1 500 ? -54.021 -14.510 68.586 1.00 89.44 500 LEU A N 1
ATOM 3875 C CA . LEU A 1 500 ? -53.088 -14.167 69.673 1.00 89.44 500 LEU A CA 1
ATOM 3876 C C . LEU A 1 500 ? -51.897 -15.145 69.751 1.00 89.44 500 LEU A C 1
ATOM 3878 O O . LEU A 1 500 ? -50.765 -14.748 70.064 1.00 89.44 500 LEU A O 1
ATOM 3882 N N . GLY A 1 501 ? -52.148 -16.421 69.446 1.00 83.56 501 GLY A N 1
ATOM 3883 C CA . GLY A 1 501 ? -51.140 -17.469 69.329 1.00 83.56 501 GLY A CA 1
ATOM 3884 C C . GLY A 1 501 ? -50.270 -17.658 70.579 1.00 83.56 501 GLY A C 1
ATOM 3885 O O . GLY A 1 501 ? -50.638 -17.343 71.710 1.00 83.56 501 GLY A O 1
ATOM 3886 N N . THR A 1 502 ? -49.061 -18.192 70.383 1.00 72.06 502 THR A N 1
ATOM 3887 C CA . THR A 1 502 ? -48.151 -18.526 71.493 1.00 72.06 502 THR A CA 1
ATOM 3888 C C . THR A 1 502 ? -47.452 -17.311 72.110 1.00 72.06 502 THR A C 1
ATOM 3890 O O . THR A 1 502 ? -47.134 -17.342 73.299 1.00 72.06 502 THR A O 1
ATOM 3893 N N . ARG A 1 503 ? -47.229 -16.226 71.349 1.00 71.88 503 ARG A N 1
ATOM 3894 C CA . ARG A 1 503 ? -46.566 -15.003 71.854 1.00 71.88 503 ARG A CA 1
ATOM 3895 C C . ARG A 1 503 ? -47.439 -14.204 72.823 1.00 71.88 503 ARG A C 1
ATOM 3897 O O . ARG A 1 503 ? -46.901 -13.680 73.791 1.00 71.88 503 ARG A O 1
ATOM 3904 N N . ARG A 1 504 ? -48.759 -14.148 72.608 1.00 83.94 504 ARG A N 1
ATOM 3905 C CA . ARG A 1 504 ? -49.743 -13.606 73.567 1.00 83.94 504 ARG A CA 1
ATOM 3906 C C . ARG A 1 504 ? -50.434 -14.730 74.344 1.00 83.94 504 ARG A C 1
ATOM 3908 O O . ARG A 1 504 ? -51.624 -14.694 74.647 1.00 83.94 504 ARG A O 1
ATOM 3915 N N . GLY A 1 505 ? -49.661 -15.765 74.676 1.00 80.69 505 GLY A N 1
ATOM 3916 C CA . GLY A 1 505 ? -50.146 -16.966 75.350 1.00 80.69 505 GLY A CA 1
ATOM 3917 C C . GLY A 1 505 ? -50.587 -16.753 76.803 1.00 80.69 505 GLY A C 1
ATOM 3918 O O . GLY A 1 505 ? -50.962 -17.730 77.447 1.00 80.69 505 GLY A O 1
ATOM 3919 N N . GLY A 1 506 ? -50.505 -15.540 77.360 1.00 85.38 506 GLY A N 1
ATOM 3920 C CA . GLY A 1 506 ? -51.167 -15.173 78.617 1.00 85.38 506 GLY A CA 1
ATOM 3921 C C . GLY A 1 506 ? -52.609 -14.747 78.351 1.00 85.38 506 GLY A C 1
ATOM 3922 O O . GLY A 1 506 ? -53.546 -15.367 78.848 1.00 85.38 506 GLY A O 1
ATOM 3923 N N . GLU A 1 507 ? -52.774 -13.759 77.475 1.00 89.06 507 GLU A N 1
ATOM 3924 C CA . GLU A 1 507 ? -54.057 -13.217 77.028 1.00 89.06 507 GLU A CA 1
ATOM 3925 C C . GLU A 1 507 ? -54.940 -14.285 76.365 1.00 89.06 507 GLU A C 1
ATOM 3927 O O . GLU A 1 507 ? -56.121 -14.387 76.685 1.00 89.06 507 GLU A O 1
ATOM 3932 N N . ALA A 1 508 ? -54.368 -15.152 75.521 1.00 89.38 508 ALA A N 1
ATOM 3933 C CA . ALA A 1 508 ? -55.098 -16.265 74.909 1.00 89.38 508 ALA A CA 1
ATOM 3934 C C . ALA A 1 508 ? -55.631 -17.280 75.946 1.00 89.38 508 ALA A C 1
ATOM 3936 O O . ALA A 1 508 ? -56.693 -17.871 75.745 1.00 89.38 508 ALA A O 1
ATOM 3937 N N . ARG A 1 509 ? -54.931 -17.462 77.080 1.00 88.38 509 ARG A N 1
ATOM 3938 C CA . ARG A 1 509 ? -55.414 -18.290 78.200 1.00 88.38 509 ARG A CA 1
ATOM 3939 C C . ARG A 1 509 ? -56.518 -17.587 78.984 1.00 88.38 509 ARG A C 1
ATOM 3941 O O . ARG A 1 509 ? -57.549 -18.206 79.213 1.00 88.38 509 ARG A O 1
ATOM 3948 N N . GLU A 1 510 ? -56.351 -16.306 79.324 1.00 90.62 510 GLU A N 1
ATOM 3949 C CA . GLU A 1 510 ? -57.393 -15.529 80.016 1.00 90.62 510 GLU A CA 1
ATOM 3950 C C . GLU A 1 510 ? -58.699 -15.489 79.200 1.00 90.62 510 GLU A C 1
ATOM 3952 O O . GLU A 1 510 ? -59.778 -15.715 79.746 1.00 90.62 510 GLU A O 1
ATOM 3957 N N . LEU A 1 511 ? -58.602 -15.300 77.879 1.00 92.50 511 LEU A N 1
ATOM 3958 C CA . LEU A 1 511 ? -59.736 -15.373 76.957 1.00 92.50 511 LEU A CA 1
ATOM 3959 C C . LEU A 1 511 ? -60.395 -16.760 76.949 1.00 92.50 511 LEU A C 1
ATOM 3961 O O . LEU A 1 511 ? -61.618 -16.855 77.045 1.00 92.50 511 LEU A O 1
ATOM 3965 N N . GLY A 1 512 ? -59.603 -17.832 76.862 1.00 89.50 512 GLY A N 1
ATOM 3966 C CA . GLY A 1 512 ? -60.105 -19.208 76.898 1.00 89.50 512 GLY A CA 1
ATOM 3967 C C . GLY A 1 512 ? -60.755 -19.587 78.234 1.00 89.50 512 GLY A C 1
ATOM 3968 O O . GLY A 1 512 ? -61.728 -20.339 78.259 1.00 89.50 512 GLY A O 1
ATOM 3969 N N . ASP A 1 513 ? -60.270 -19.047 79.351 1.00 90.12 513 ASP A N 1
ATOM 3970 C CA . ASP A 1 513 ? -60.860 -19.248 80.677 1.00 90.12 513 ASP A CA 1
ATOM 3971 C C . ASP A 1 513 ? -62.173 -18.470 80.831 1.00 90.12 513 ASP A C 1
ATOM 3973 O O . ASP A 1 513 ? -63.181 -19.042 81.249 1.00 90.12 513 ASP A O 1
ATOM 3977 N N . LEU A 1 514 ? -62.209 -17.200 80.414 1.00 89.06 514 LEU A N 1
ATOM 3978 C CA . LEU A 1 514 ? -63.425 -16.381 80.429 1.00 89.06 514 LEU A CA 1
ATOM 3979 C C . LEU A 1 514 ? -64.501 -16.908 79.461 1.00 89.06 514 LEU A C 1
ATOM 3981 O O . LEU A 1 514 ? -65.682 -16.918 79.805 1.00 89.06 514 LEU A O 1
ATOM 3985 N N . SER A 1 515 ? -64.113 -17.386 78.274 1.00 90.88 515 SER A N 1
ATOM 3986 C CA . SER A 1 515 ? -65.038 -17.978 77.298 1.00 90.88 515 SER A CA 1
ATOM 3987 C C . SER A 1 515 ? -65.621 -19.310 77.788 1.00 90.88 515 SER A C 1
ATOM 3989 O O . SER A 1 515 ? -66.819 -19.551 77.635 1.00 90.88 515 SER A O 1
ATOM 3991 N N . ARG A 1 516 ? -64.820 -20.141 78.473 1.00 90.12 516 ARG A N 1
ATOM 3992 C CA . ARG A 1 516 ? -65.317 -21.363 79.130 1.00 90.12 516 ARG A CA 1
ATOM 3993 C C . ARG A 1 516 ? -66.215 -21.060 80.328 1.00 90.12 516 ARG A C 1
ATOM 3995 O O . ARG A 1 516 ? -67.237 -21.719 80.471 1.00 90.12 516 ARG A O 1
ATOM 4002 N N . ALA A 1 517 ? -65.900 -20.041 81.129 1.00 87.69 517 ALA A N 1
ATOM 4003 C CA . ALA A 1 517 ? -66.782 -19.589 82.204 1.00 87.69 517 ALA A CA 1
ATOM 4004 C C . ALA A 1 517 ? -68.144 -19.116 81.661 1.00 87.69 517 ALA A C 1
ATOM 4006 O O . ALA A 1 517 ? -69.177 -19.475 82.219 1.00 87.69 517 ALA A O 1
ATOM 4007 N N . ALA A 1 518 ? -68.163 -18.387 80.538 1.00 86.06 518 ALA A N 1
ATOM 4008 C CA . ALA A 1 518 ? -69.401 -18.005 79.852 1.00 86.06 518 ALA A CA 1
ATOM 4009 C C . ALA A 1 518 ? -70.186 -19.220 79.320 1.00 86.06 518 ALA A C 1
ATOM 4011 O O . ALA A 1 518 ? -71.413 -19.216 79.342 1.00 86.06 518 ALA A O 1
ATOM 4012 N N . ALA A 1 519 ? -69.498 -20.274 78.867 1.00 85.25 519 ALA A N 1
ATOM 4013 C CA . ALA A 1 519 ? -70.126 -21.497 78.364 1.00 85.25 519 ALA A CA 1
ATOM 4014 C C . ALA A 1 519 ? -70.883 -22.304 79.436 1.00 85.25 519 ALA A C 1
ATOM 4016 O O . ALA A 1 519 ? -71.794 -23.053 79.092 1.00 85.25 519 ALA A O 1
ATOM 4017 N N . SER A 1 520 ? -70.507 -22.169 80.713 1.00 85.19 520 SER A N 1
ATOM 4018 C CA . SER A 1 520 ? -71.084 -22.919 81.839 1.00 85.19 520 SER A CA 1
ATOM 4019 C C . SER A 1 520 ? -71.877 -22.061 82.834 1.00 85.19 520 SER A C 1
ATOM 4021 O O . SER A 1 520 ? -72.210 -22.548 83.912 1.00 85.19 520 SER A O 1
ATOM 4023 N N . ALA A 1 521 ? -72.129 -20.787 82.527 1.00 84.00 521 ALA A N 1
ATOM 4024 C CA . ALA A 1 521 ? -72.793 -19.854 83.435 1.00 84.00 521 ALA A CA 1
ATOM 4025 C C . ALA A 1 521 ? -74.323 -19.886 83.308 1.00 84.00 521 ALA A C 1
ATOM 4027 O O . ALA A 1 521 ? -74.870 -19.927 82.204 1.00 84.00 521 ALA A O 1
ATOM 4028 N N . GLU A 1 522 ? -75.024 -19.768 84.437 1.00 80.88 522 GLU A N 1
ATOM 4029 C CA . GLU A 1 522 ? -76.454 -19.459 84.427 1.00 80.88 522 GLU A CA 1
ATOM 4030 C C . GLU A 1 522 ? -76.703 -18.020 83.942 1.00 80.88 522 GLU A C 1
ATOM 4032 O O . GLU A 1 522 ? -75.824 -17.156 84.000 1.00 80.88 522 GLU A O 1
ATOM 4037 N N . ARG A 1 523 ? -77.928 -17.732 83.475 1.00 78.44 523 ARG A N 1
ATOM 4038 C CA . ARG A 1 523 ? -78.286 -16.451 82.828 1.00 78.44 523 ARG A CA 1
ATOM 4039 C C . ARG A 1 523 ? -77.942 -15.211 83.669 1.00 78.44 523 ARG A C 1
ATOM 4041 O O . ARG A 1 523 ? -77.638 -14.168 83.094 1.00 78.44 523 ARG A O 1
ATOM 4048 N N . ALA A 1 524 ? -77.998 -15.320 84.998 1.00 74.69 524 ALA A N 1
ATOM 4049 C CA . ALA A 1 524 ? -77.662 -14.236 85.920 1.00 74.69 524 ALA A CA 1
ATOM 4050 C C . ALA A 1 524 ? -76.162 -13.884 85.881 1.00 74.69 524 ALA A C 1
ATOM 4052 O O . ALA A 1 524 ? -75.808 -12.725 85.663 1.00 74.69 524 ALA A O 1
ATOM 4053 N N . ASP A 1 525 ? -75.285 -14.882 86.008 1.00 82.38 525 ASP A N 1
ATOM 4054 C CA . ASP A 1 525 ? -73.829 -14.691 85.994 1.00 82.38 525 ASP A CA 1
ATOM 4055 C C . ASP A 1 525 ? -73.294 -14.402 84.585 1.00 82.38 525 ASP A C 1
ATOM 4057 O O . ASP A 1 525 ? -72.336 -13.641 84.416 1.00 82.38 525 ASP A O 1
ATOM 4061 N N . LEU A 1 526 ? -73.940 -14.956 83.553 1.00 86.19 526 LEU A N 1
ATOM 4062 C CA . LEU A 1 526 ? -73.555 -14.773 82.154 1.00 86.19 526 LEU A CA 1
ATOM 4063 C C . LEU A 1 526 ? -73.538 -13.291 81.735 1.00 86.19 526 LEU A C 1
ATOM 4065 O O . LEU A 1 526 ? -72.698 -12.898 80.924 1.00 86.19 526 LEU A O 1
ATOM 4069 N N . ALA A 1 527 ? -74.397 -12.446 82.315 1.00 84.81 527 ALA A N 1
ATOM 4070 C CA . ALA A 1 527 ? -74.372 -11.000 82.083 1.00 84.81 527 ALA A CA 1
ATOM 4071 C C . ALA A 1 527 ? -73.078 -10.347 82.608 1.00 84.81 527 ALA A C 1
ATOM 4073 O O . ALA A 1 527 ? -72.392 -9.652 81.855 1.00 84.81 527 ALA A O 1
ATOM 4074 N N . ALA A 1 528 ? -72.696 -10.632 83.857 1.00 85.94 528 ALA A N 1
ATOM 4075 C CA . ALA A 1 528 ? -71.474 -10.105 84.471 1.00 85.94 528 ALA A CA 1
ATOM 4076 C C . ALA A 1 528 ? -70.198 -10.654 83.804 1.00 85.94 528 ALA A C 1
ATOM 4078 O O . ALA A 1 528 ? -69.207 -9.938 83.642 1.00 85.94 528 ALA A O 1
ATOM 4079 N N . ILE A 1 529 ? -70.223 -11.915 83.360 1.00 88.12 529 ILE A N 1
ATOM 4080 C CA . ILE A 1 529 ? -69.127 -12.525 82.596 1.00 88.12 529 ILE A CA 1
ATOM 4081 C C . ILE A 1 529 ? -69.004 -11.871 81.209 1.00 88.12 529 ILE A C 1
ATOM 4083 O O . ILE A 1 529 ? -67.891 -11.543 80.796 1.00 88.12 529 ILE A O 1
ATOM 4087 N N . THR A 1 530 ? -70.123 -11.601 80.525 1.00 89.69 530 THR A N 1
ATOM 4088 C CA . THR A 1 530 ? -70.145 -10.889 79.230 1.00 89.69 530 THR A CA 1
ATOM 4089 C C . THR A 1 530 ? -69.581 -9.472 79.360 1.00 89.69 530 THR A C 1
ATOM 4091 O O . THR A 1 530 ? -68.753 -9.072 78.545 1.00 89.69 530 THR A O 1
ATOM 4094 N N . GLU A 1 531 ? -69.949 -8.728 80.407 1.00 88.88 531 GLU A N 1
ATOM 4095 C CA 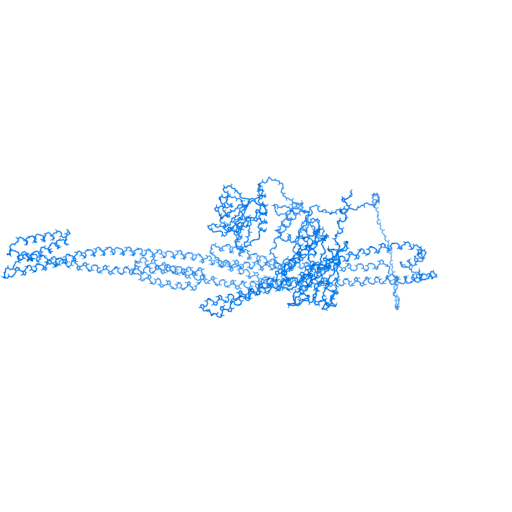. GLU A 1 531 ? -69.399 -7.393 80.684 1.00 88.88 531 GLU A CA 1
ATOM 4096 C C . GLU A 1 531 ? -67.889 -7.439 80.985 1.00 88.88 531 GLU A C 1
ATOM 4098 O O . GLU A 1 531 ? -67.113 -6.650 80.440 1.00 88.88 531 GLU A O 1
ATOM 4103 N N . ARG A 1 532 ? -67.437 -8.417 81.782 1.00 90.44 532 ARG A N 1
ATOM 4104 C CA . ARG A 1 532 ? -66.011 -8.631 82.082 1.00 90.44 532 ARG A CA 1
ATOM 4105 C C . ARG A 1 532 ? -65.194 -8.969 80.829 1.00 90.44 532 ARG A C 1
ATOM 4107 O O . ARG A 1 532 ? -64.066 -8.489 80.701 1.00 90.44 532 ARG A O 1
ATOM 4114 N N . LEU A 1 533 ? -65.761 -9.751 79.910 1.00 91.50 533 LEU A N 1
ATOM 4115 C CA . LEU A 1 533 ? -65.192 -10.053 78.592 1.00 91.50 533 LEU A CA 1
ATOM 4116 C C . LEU A 1 533 ? -65.174 -8.837 77.665 1.00 91.50 533 LEU A C 1
ATOM 4118 O O . LEU A 1 533 ? -64.174 -8.619 76.987 1.00 91.50 533 LEU A O 1
ATOM 4122 N N . LEU A 1 534 ? -66.229 -8.020 77.660 1.00 92.06 534 LEU A N 1
ATOM 4123 C CA . LEU A 1 534 ? -66.278 -6.782 76.882 1.00 92.06 534 LEU A CA 1
ATOM 4124 C C . LEU A 1 534 ? -65.176 -5.820 77.348 1.00 92.06 534 LEU A C 1
ATOM 4126 O O . LEU A 1 534 ? -64.351 -5.383 76.549 1.00 92.06 534 LEU A O 1
ATOM 4130 N N . ALA A 1 535 ? -65.076 -5.602 78.662 1.00 91.06 535 ALA A N 1
ATOM 4131 C CA . ALA A 1 535 ? -64.031 -4.788 79.271 1.00 91.06 535 ALA A CA 1
ATOM 4132 C C . ALA A 1 535 ? -62.616 -5.359 79.054 1.00 91.06 535 ALA A C 1
ATOM 4134 O O . ALA A 1 535 ? -61.651 -4.597 79.006 1.00 91.06 535 ALA A O 1
ATOM 4135 N N . TRP A 1 536 ? -62.461 -6.683 78.944 1.00 93.75 536 TRP A N 1
ATOM 4136 C CA . TRP A 1 536 ? -61.199 -7.325 78.556 1.00 93.75 536 TRP A CA 1
ATOM 4137 C C . TRP A 1 536 ? -60.863 -7.055 77.083 1.00 93.75 536 TRP A C 1
ATOM 4139 O O . TRP A 1 536 ? -59.760 -6.603 76.774 1.00 93.75 536 TRP A O 1
ATOM 4149 N N . CYS A 1 537 ? -61.838 -7.228 76.192 1.00 93.50 537 CYS A N 1
ATOM 4150 C CA . CYS A 1 537 ? -61.685 -7.033 74.755 1.00 93.50 537 CYS A CA 1
ATOM 4151 C C . CYS A 1 537 ? -61.386 -5.568 74.397 1.00 93.50 537 CYS A C 1
ATOM 4153 O O . CYS A 1 537 ? -60.548 -5.307 73.538 1.00 93.50 537 CYS A O 1
ATOM 4155 N N . ASP A 1 538 ? -62.004 -4.603 75.086 1.00 92.69 538 ASP A N 1
ATOM 4156 C CA . ASP A 1 538 ? -61.713 -3.174 74.909 1.00 92.69 538 ASP A CA 1
ATOM 4157 C C . ASP A 1 538 ? -60.335 -2.769 75.464 1.00 92.69 538 ASP A C 1
ATOM 4159 O O . ASP A 1 538 ? -59.689 -1.881 74.900 1.00 92.69 538 ASP A O 1
ATOM 4163 N N . ARG A 1 539 ? -59.825 -3.438 76.514 1.00 92.81 539 ARG A N 1
ATOM 4164 C CA . ARG A 1 539 ? -58.421 -3.267 76.943 1.00 92.81 539 ARG A CA 1
ATOM 4165 C C . ARG A 1 539 ? -57.456 -3.780 75.877 1.00 92.81 539 ARG A C 1
ATOM 4167 O O . ARG A 1 539 ? -56.522 -3.056 75.541 1.00 92.81 539 ARG A O 1
ATOM 4174 N N . LEU A 1 540 ? -57.699 -4.976 75.332 1.00 92.31 540 LEU A N 1
ATOM 4175 C CA . LEU A 1 540 ? -56.882 -5.545 74.258 1.00 92.31 540 LEU A CA 1
ATOM 4176 C C . LEU A 1 540 ? -56.897 -4.633 73.023 1.00 92.31 540 LEU A C 1
ATOM 4178 O O . LEU A 1 540 ? -55.842 -4.172 72.602 1.00 92.31 540 LEU A O 1
ATOM 4182 N N . LEU A 1 541 ? -58.079 -4.273 72.510 1.00 92.88 541 LEU A N 1
ATOM 4183 C CA . LEU A 1 541 ? -58.225 -3.368 71.363 1.00 92.88 541 LEU A CA 1
ATOM 4184 C C . LEU A 1 541 ? -57.492 -2.037 71.571 1.00 92.88 541 LEU A C 1
ATOM 4186 O O . LEU A 1 541 ? -56.822 -1.565 70.657 1.00 92.88 541 LEU A O 1
ATOM 4190 N N . LYS A 1 542 ? -57.556 -1.439 72.769 1.00 91.62 542 LYS A N 1
ATOM 4191 C CA . LYS A 1 542 ? -56.827 -0.196 73.064 1.00 91.62 542 LYS A CA 1
ATOM 4192 C C . LYS A 1 542 ? -55.306 -0.363 72.956 1.00 91.62 542 LYS A C 1
ATOM 4194 O O . LYS A 1 542 ? -54.638 0.561 72.491 1.00 91.62 542 LYS A O 1
ATOM 4199 N N . ILE A 1 543 ? -54.759 -1.503 73.378 1.00 91.00 543 ILE A N 1
ATOM 4200 C CA . ILE A 1 543 ? -53.323 -1.800 73.278 1.00 91.00 543 ILE A CA 1
ATOM 4201 C C . ILE A 1 543 ? -52.954 -2.086 71.817 1.00 91.00 543 ILE A C 1
ATOM 4203 O O . ILE A 1 543 ? -52.105 -1.393 71.257 1.00 91.00 543 ILE A O 1
ATOM 4207 N N . GLU A 1 544 ? -53.630 -3.039 71.175 1.00 91.50 544 GLU A N 1
ATOM 4208 C CA . GLU A 1 544 ? -53.244 -3.521 69.845 1.00 91.50 544 GLU A CA 1
ATOM 4209 C C . GLU A 1 544 ? -53.476 -2.481 68.741 1.00 91.50 544 GLU A C 1
ATOM 4211 O O . GLU A 1 544 ? -52.621 -2.335 67.876 1.00 91.50 544 GLU A O 1
ATOM 4216 N N . VAL A 1 545 ? -54.542 -1.668 68.798 1.00 91.25 545 VAL A N 1
ATOM 4217 C CA . VAL A 1 545 ? -54.743 -0.553 67.844 1.00 91.25 545 VAL A CA 1
ATOM 4218 C C . VAL A 1 545 ? -53.678 0.538 68.022 1.00 91.25 545 VAL A C 1
ATOM 4220 O O . VAL A 1 545 ? -53.289 1.190 67.051 1.00 91.25 545 VAL A O 1
ATOM 4223 N N . THR A 1 546 ? -53.160 0.734 69.239 1.00 91.38 546 THR A N 1
ATOM 4224 C CA . THR A 1 546 ? -52.052 1.675 69.481 1.00 91.38 546 THR A CA 1
ATOM 4225 C C . THR A 1 546 ? -50.738 1.122 68.922 1.00 91.38 546 THR A C 1
ATOM 4227 O O . THR A 1 546 ? -50.029 1.839 68.217 1.00 91.38 546 THR A O 1
ATOM 4230 N N . ALA A 1 547 ? -50.447 -0.163 69.157 1.00 89.19 547 ALA A N 1
ATOM 4231 C CA . ALA A 1 547 ? -49.278 -0.845 68.597 1.00 89.19 547 ALA A CA 1
ATOM 4232 C C . ALA A 1 547 ? -49.323 -0.913 67.059 1.00 89.19 547 ALA A C 1
ATOM 4234 O O . ALA A 1 547 ? -48.319 -0.659 66.397 1.00 89.19 547 ALA A O 1
ATOM 4235 N N . GLN A 1 548 ? -50.499 -1.185 66.484 1.00 91.88 548 GLN A N 1
ATOM 4236 C CA . GLN A 1 548 ? -50.736 -1.195 65.042 1.00 91.88 548 GLN A CA 1
ATOM 4237 C C . GLN A 1 548 ? -50.435 0.172 64.420 1.00 91.88 548 GLN A C 1
ATOM 4239 O O . GLN A 1 548 ? -49.733 0.226 63.415 1.00 91.88 548 GLN A O 1
ATOM 4244 N N . ARG A 1 549 ? -50.910 1.274 65.021 1.00 90.31 549 ARG A N 1
ATOM 4245 C CA . ARG A 1 549 ? -50.633 2.635 64.528 1.00 90.31 549 ARG A CA 1
ATOM 4246 C C . ARG A 1 549 ? -49.148 2.985 64.577 1.00 90.31 549 ARG A C 1
ATOM 4248 O O . ARG A 1 549 ? -48.624 3.450 63.572 1.00 90.31 549 ARG A O 1
ATOM 4255 N N . ALA A 1 550 ? -48.476 2.716 65.697 1.00 90.31 550 ALA A N 1
ATOM 4256 C CA . ALA A 1 550 ? -47.036 2.953 65.820 1.00 90.31 550 ALA A CA 1
ATOM 4257 C C . ALA A 1 550 ? -46.250 2.178 64.746 1.00 90.31 550 ALA A C 1
ATOM 4259 O O . ALA A 1 550 ? -45.411 2.747 64.054 1.00 90.31 550 ALA A O 1
ATOM 4260 N N . LEU A 1 551 ? -46.596 0.906 64.527 1.00 91.69 551 LEU A N 1
ATOM 4261 C CA . LEU A 1 551 ? -45.959 0.080 63.505 1.00 91.69 551 LEU A CA 1
ATOM 4262 C C . LEU A 1 551 ? -46.300 0.518 62.067 1.00 91.69 551 LEU A C 1
ATOM 4264 O O . LEU A 1 551 ? -45.455 0.401 61.185 1.00 91.69 551 LEU A O 1
ATOM 4268 N N . GLN A 1 552 ? -47.502 1.046 61.808 1.00 91.00 552 GLN A N 1
ATOM 4269 C CA . GLN A 1 552 ? -47.829 1.668 60.516 1.00 91.00 552 GLN A CA 1
ATOM 4270 C C . GLN A 1 552 ? -46.971 2.907 60.246 1.00 91.00 552 GLN A C 1
ATOM 4272 O O . GLN A 1 552 ? -46.570 3.120 59.105 1.00 91.00 552 GLN A O 1
ATOM 4277 N N . GLU A 1 553 ? -46.679 3.704 61.274 1.00 91.50 553 GLU A N 1
ATOM 4278 C CA . GLU A 1 553 ? -45.852 4.907 61.155 1.00 91.50 553 GLU A CA 1
ATOM 4279 C C . GLU A 1 553 ? -44.364 4.559 60.965 1.00 91.50 553 GLU A C 1
ATOM 4281 O O . GLU A 1 553 ? -43.719 5.124 60.083 1.00 91.50 553 GLU A O 1
ATOM 4286 N N . GLU A 1 554 ? -43.847 3.541 61.666 1.00 91.00 554 GLU A N 1
ATOM 4287 C CA . GLU A 1 554 ? -42.521 2.959 61.392 1.00 91.00 554 GLU A CA 1
ATOM 4288 C C . GLU A 1 554 ? -42.406 2.420 59.953 1.00 91.00 554 GLU A C 1
ATOM 4290 O O . GLU A 1 554 ? -41.427 2.695 59.260 1.00 91.00 554 GLU A O 1
ATOM 4295 N N . VAL A 1 555 ? -43.410 1.673 59.472 1.00 90.50 555 VAL A N 1
ATOM 4296 C CA . VAL A 1 555 ? -43.440 1.155 58.091 1.00 90.50 555 VAL A CA 1
ATOM 4297 C C . VAL A 1 555 ? -43.515 2.294 57.071 1.00 90.50 555 VAL A C 1
ATOM 4299 O O . VAL A 1 555 ? -42.846 2.223 56.043 1.00 90.50 555 VAL A O 1
ATOM 4302 N N . ALA A 1 556 ? -44.270 3.361 57.345 1.00 87.19 556 ALA A N 1
ATOM 4303 C CA . ALA A 1 556 ? -44.330 4.533 56.472 1.00 87.19 556 ALA A CA 1
ATOM 4304 C C . ALA A 1 556 ? -42.975 5.260 56.383 1.00 87.19 556 ALA A C 1
ATOM 4306 O O . ALA A 1 556 ? -42.551 5.614 55.286 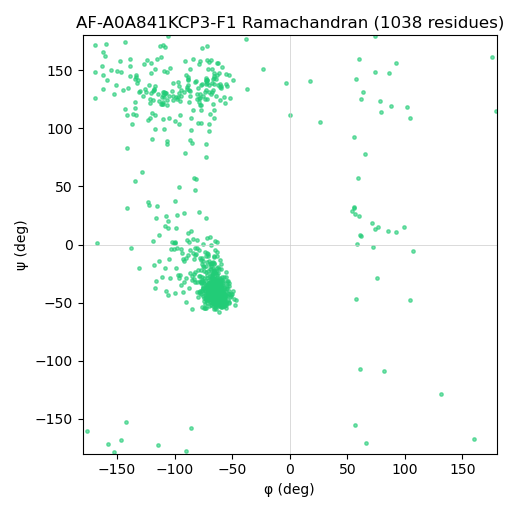1.00 87.19 556 ALA A O 1
ATOM 4307 N N . GLN A 1 557 ? -42.265 5.422 57.505 1.00 89.50 557 GLN A N 1
ATOM 4308 C CA . GLN A 1 557 ? -40.916 6.002 57.520 1.00 89.50 557 GLN A CA 1
ATOM 4309 C C . GLN A 1 557 ? -39.914 5.126 56.750 1.00 89.50 557 GLN A C 1
ATOM 4311 O O . GLN A 1 557 ? -39.173 5.637 55.911 1.00 89.50 557 GLN A O 1
ATOM 4316 N N . LEU A 1 558 ? -39.932 3.804 56.964 1.00 89.31 558 LEU A N 1
ATOM 4317 C CA . LEU A 1 558 ? -39.082 2.857 56.230 1.00 89.31 558 LEU A CA 1
ATOM 4318 C C . LEU A 1 558 ? -39.378 2.834 54.722 1.00 89.31 558 LEU A C 1
ATOM 4320 O O . LEU A 1 558 ? -38.449 2.688 53.931 1.00 89.31 558 LEU A O 1
ATOM 4324 N N . LEU A 1 559 ? -40.638 3.013 54.307 1.00 85.94 559 LEU A N 1
ATOM 4325 C CA . LEU A 1 559 ? -40.996 3.160 52.892 1.00 85.94 559 LEU A CA 1
ATOM 4326 C C . LEU A 1 559 ? -40.408 4.439 52.285 1.00 85.94 559 LEU A C 1
ATOM 4328 O O . LEU A 1 559 ? -39.823 4.361 51.208 1.00 85.94 559 LEU A O 1
ATOM 4332 N N . THR A 1 560 ? -40.504 5.585 52.968 1.00 85.69 560 THR A N 1
ATOM 4333 C CA . THR A 1 560 ? -39.893 6.844 52.503 1.00 85.69 560 THR A CA 1
ATOM 4334 C C . THR A 1 560 ? -38.379 6.698 52.349 1.00 85.69 560 THR A C 1
ATOM 4336 O O . THR A 1 560 ? -37.856 6.940 51.262 1.00 85.69 560 THR A O 1
ATOM 4339 N N . TYR A 1 561 ? -37.686 6.187 53.375 1.00 86.12 561 TYR A N 1
ATOM 4340 C CA . TYR A 1 561 ? -36.245 5.927 53.294 1.00 86.12 561 TYR A CA 1
ATOM 4341 C C . TYR A 1 561 ? -35.886 4.923 52.187 1.00 86.12 561 TYR A C 1
ATOM 4343 O O . TYR A 1 561 ? -34.881 5.097 51.504 1.00 86.12 561 TYR A O 1
ATOM 4351 N N . SER A 1 562 ? -36.713 3.897 51.952 1.00 83.25 562 SER A N 1
ATOM 4352 C CA . SER A 1 562 ? -36.505 2.943 50.855 1.00 83.25 562 SER A CA 1
ATOM 4353 C C . SER A 1 562 ? -36.682 3.563 49.464 1.00 83.25 562 SER A C 1
ATOM 4355 O O . SER A 1 562 ? -36.099 3.045 48.511 1.00 83.25 562 SER A O 1
ATOM 4357 N N . VAL A 1 563 ? -37.480 4.626 49.317 1.00 83.12 563 VAL A N 1
ATOM 4358 C CA . VAL A 1 563 ? -37.607 5.371 48.054 1.00 83.12 563 VAL A CA 1
ATOM 4359 C C . VAL A 1 563 ? -36.376 6.252 47.851 1.00 83.12 563 VAL A C 1
ATOM 4361 O O . VAL A 1 563 ? -35.690 6.088 46.845 1.00 83.12 563 VAL A O 1
ATOM 4364 N N . GLU A 1 564 ? -36.029 7.088 48.833 1.00 83.19 564 GLU A N 1
ATOM 4365 C CA . GLU A 1 564 ? -34.854 7.977 48.786 1.00 83.19 564 GLU A CA 1
ATOM 4366 C C . GLU A 1 564 ? -33.548 7.196 48.530 1.00 83.19 564 GLU A C 1
ATOM 4368 O O . GLU A 1 564 ? -32.722 7.575 47.695 1.00 83.19 564 GLU A O 1
ATOM 4373 N N . ALA A 1 565 ? -33.368 6.048 49.191 1.00 81.25 565 ALA A N 1
ATOM 4374 C CA . ALA A 1 565 ? -32.171 5.220 49.055 1.00 81.25 565 ALA A CA 1
ATOM 4375 C C . ALA A 1 565 ? -32.105 4.434 47.722 1.00 81.25 565 ALA A C 1
ATOM 4377 O O . ALA A 1 565 ? -31.008 4.104 47.253 1.00 81.25 565 ALA A O 1
ATOM 4378 N N . ASN A 1 566 ? -33.249 4.187 47.070 1.00 81.38 566 ASN A N 1
ATOM 4379 C CA . ASN A 1 566 ? -33.341 3.626 45.714 1.00 81.38 566 ASN A CA 1
ATOM 4380 C C . ASN A 1 566 ? -33.117 4.703 44.634 1.00 81.38 566 ASN A C 1
ATOM 4382 O O . ASN A 1 566 ? -32.385 4.462 43.676 1.00 81.38 566 ASN A O 1
ATOM 4386 N N . GLU A 1 567 ? -33.662 5.912 44.805 1.00 83.06 567 GLU A N 1
ATOM 4387 C CA . GLU A 1 567 ? -33.335 7.065 43.949 1.00 83.06 567 GLU A CA 1
ATOM 4388 C C . GLU A 1 567 ? -31.827 7.371 43.999 1.00 83.06 567 GLU A C 1
ATOM 4390 O O . GLU A 1 567 ? -31.197 7.587 42.962 1.00 83.06 567 GLU A O 1
ATOM 4395 N N . THR A 1 568 ? -31.218 7.262 45.184 1.00 82.06 568 THR A N 1
ATOM 4396 C CA . THR A 1 568 ? -29.764 7.382 45.391 1.00 82.06 568 THR A CA 1
ATOM 4397 C C . THR A 1 568 ? -28.967 6.280 44.678 1.00 82.06 568 THR A C 1
ATOM 4399 O O . THR A 1 568 ? -27.937 6.565 44.058 1.00 82.06 568 THR A O 1
ATOM 4402 N N . GLU A 1 569 ? -29.433 5.023 44.699 1.00 81.19 569 GLU A N 1
ATOM 4403 C CA . GLU A 1 569 ? -28.809 3.931 43.932 1.00 81.19 569 GLU A CA 1
ATOM 4404 C C . GLU A 1 569 ? -28.892 4.187 42.417 1.00 81.19 569 GLU A C 1
ATOM 4406 O O . GLU A 1 569 ? -27.891 4.036 41.711 1.00 81.19 569 GLU A O 1
ATOM 4411 N N . GLN A 1 570 ? -30.043 4.647 41.913 1.00 81.81 570 GLN A N 1
ATOM 4412 C CA . GLN A 1 570 ? -30.223 4.979 40.495 1.00 81.81 570 GLN A CA 1
ATOM 4413 C C . GLN A 1 570 ? -29.364 6.173 40.061 1.00 81.81 570 GLN A C 1
ATOM 4415 O O . GLN A 1 570 ? -28.741 6.124 38.999 1.00 81.81 570 GLN A O 1
ATOM 4420 N N . ALA A 1 571 ? -29.264 7.221 40.882 1.00 80.69 571 ALA A N 1
ATOM 4421 C CA . ALA A 1 571 ? -28.399 8.367 40.614 1.00 80.69 571 ALA A CA 1
ATOM 4422 C C . ALA A 1 571 ? -26.913 7.956 40.562 1.00 80.69 571 ALA A C 1
ATOM 4424 O O . ALA A 1 571 ? -26.201 8.320 39.623 1.00 80.69 571 ALA A O 1
ATOM 4425 N N . THR A 1 572 ? -26.472 7.108 41.497 1.00 80.81 572 THR A N 1
ATOM 4426 C CA . THR A 1 572 ? -25.110 6.542 41.525 1.00 80.81 572 THR A CA 1
ATOM 4427 C C . THR A 1 572 ? -24.834 5.677 40.286 1.00 80.81 572 THR A C 1
ATOM 4429 O O . THR A 1 572 ? -23.799 5.827 39.634 1.00 80.81 572 THR A O 1
ATOM 4432 N N . GLN A 1 573 ? -25.785 4.825 39.888 1.00 80.62 573 GLN A N 1
ATOM 4433 C CA . GLN A 1 573 ? -25.686 4.006 38.674 1.00 80.62 573 GLN A CA 1
ATOM 4434 C C . GLN A 1 573 ? -25.628 4.861 37.394 1.00 80.62 573 GLN A C 1
ATOM 4436 O O . GLN A 1 573 ? -24.873 4.537 36.475 1.00 80.62 573 GLN A O 1
ATOM 4441 N N . ASN A 1 574 ? -26.371 5.969 37.328 1.00 82.56 574 ASN A N 1
ATOM 4442 C CA . ASN A 1 574 ? -26.310 6.898 36.197 1.00 82.56 574 ASN A CA 1
ATOM 4443 C C . ASN A 1 574 ? -24.937 7.582 36.090 1.00 82.56 574 ASN A C 1
ATOM 4445 O O . ASN A 1 574 ? -24.414 7.718 34.983 1.00 82.56 574 ASN A O 1
ATOM 4449 N N . VAL A 1 575 ? -24.312 7.943 37.219 1.00 81.38 575 VAL A N 1
ATOM 4450 C CA . VAL A 1 575 ? -22.937 8.476 37.248 1.00 81.38 575 VAL A CA 1
ATOM 4451 C C . VAL A 1 575 ? -21.918 7.425 36.799 1.00 81.38 575 VAL A C 1
ATOM 4453 O O . VAL A 1 575 ? -21.037 7.748 36.000 1.00 81.38 575 VAL A O 1
ATOM 4456 N N . ALA A 1 576 ? -22.064 6.159 37.206 1.00 77.56 576 ALA A N 1
ATOM 4457 C CA . ALA A 1 576 ? -21.204 5.062 36.747 1.00 77.56 576 ALA A CA 1
ATOM 4458 C C . ALA A 1 576 ? -21.272 4.860 35.217 1.00 77.56 576 ALA A C 1
ATOM 4460 O O . ALA A 1 576 ? -20.243 4.812 34.539 1.00 77.56 576 ALA A O 1
ATOM 4461 N N . VAL A 1 577 ? -22.484 4.819 34.647 1.00 81.69 577 VAL A N 1
ATOM 4462 C CA . VAL A 1 577 ? -22.697 4.691 33.191 1.00 81.69 577 VAL A CA 1
ATOM 4463 C C . VAL A 1 577 ? -22.182 5.918 32.433 1.00 81.69 577 VAL A C 1
ATOM 4465 O O . VAL A 1 577 ? -21.545 5.770 31.387 1.00 81.69 577 VAL A O 1
ATOM 4468 N N . ALA A 1 578 ? -22.404 7.127 32.957 1.00 83.69 578 ALA A N 1
ATOM 4469 C CA . ALA A 1 578 ? -21.878 8.355 32.367 1.00 83.69 578 ALA A CA 1
ATOM 4470 C C . ALA A 1 578 ? -20.339 8.378 32.373 1.00 83.69 578 ALA A C 1
ATOM 4472 O O . ALA A 1 578 ? -19.741 8.765 31.372 1.00 83.69 578 ALA A O 1
ATOM 4473 N N . THR A 1 579 ? -19.710 7.898 33.450 1.00 82.50 579 THR A N 1
ATOM 4474 C CA . THR A 1 579 ? -18.249 7.774 33.598 1.00 82.50 579 THR A CA 1
ATOM 4475 C C . THR A 1 579 ? -17.665 6.802 32.574 1.00 82.50 579 THR A C 1
ATOM 4477 O O . THR A 1 579 ? -16.748 7.167 31.839 1.00 82.50 579 THR A O 1
ATOM 4480 N N . LEU A 1 580 ? -18.233 5.595 32.463 1.00 80.69 580 LEU A N 1
ATOM 4481 C CA . LEU A 1 580 ? -17.837 4.583 31.473 1.00 80.69 580 LEU A CA 1
ATOM 4482 C C . LEU A 1 580 ? -17.907 5.127 30.042 1.00 80.69 580 LEU A C 1
ATOM 4484 O O . LEU A 1 580 ? -16.933 5.064 29.288 1.00 80.69 580 LEU A O 1
ATOM 4488 N N . ARG A 1 581 ? -19.057 5.708 29.686 1.00 84.69 581 ARG A N 1
ATOM 4489 C CA . ARG A 1 581 ? -19.310 6.247 28.349 1.00 84.69 581 ARG A CA 1
ATOM 4490 C C . ARG A 1 581 ? -18.390 7.424 28.022 1.00 84.69 581 ARG A C 1
ATOM 4492 O O . ARG A 1 581 ? -17.826 7.469 26.933 1.00 84.69 581 ARG A O 1
ATOM 4499 N N . LEU A 1 582 ? -18.207 8.350 28.964 1.00 86.00 582 LEU A N 1
ATOM 4500 C CA . LEU A 1 582 ? -17.265 9.462 28.840 1.00 86.00 582 LEU A CA 1
ATOM 4501 C C . LEU A 1 582 ? -15.831 8.949 28.645 1.00 86.00 582 LEU A C 1
ATOM 4503 O O . LEU A 1 582 ? -15.116 9.480 27.798 1.00 86.00 582 LEU A O 1
ATOM 4507 N N . GLY A 1 583 ? -15.427 7.904 29.373 1.00 83.38 583 GLY A N 1
ATOM 4508 C CA . GLY A 1 583 ? -14.123 7.256 29.228 1.00 83.38 583 GLY A CA 1
ATOM 4509 C C . GLY A 1 583 ? -13.887 6.714 27.816 1.00 83.38 583 GLY A C 1
ATOM 4510 O O . GLY A 1 583 ? -12.884 7.066 27.196 1.00 83.38 583 GLY A O 1
ATOM 4511 N N . GLN A 1 584 ? -14.831 5.936 27.273 1.00 83.69 584 GLN A N 1
ATOM 4512 C CA . GLN A 1 584 ? -14.754 5.429 25.895 1.00 83.69 584 GLN A CA 1
ATOM 4513 C C . GLN A 1 584 ? -14.737 6.563 24.861 1.00 83.69 584 GLN A C 1
ATOM 4515 O O . GLN A 1 584 ? -13.827 6.635 24.037 1.00 83.69 584 GLN A O 1
ATOM 4520 N N . GLU A 1 585 ? -15.698 7.489 24.932 1.00 86.56 585 GLU A N 1
ATOM 4521 C CA . GLU A 1 585 ? -15.815 8.593 23.971 1.00 86.56 585 GLU A CA 1
ATOM 4522 C C . GLU A 1 585 ? -14.626 9.577 24.038 1.00 86.56 585 GLU A C 1
ATOM 4524 O O . GLU A 1 585 ? -14.352 10.273 23.059 1.00 86.56 585 GLU A O 1
ATOM 4529 N N . THR A 1 586 ? -13.912 9.638 25.169 1.00 87.94 586 THR A N 1
ATOM 4530 C CA . THR A 1 586 ? -12.653 10.390 25.309 1.00 87.94 586 THR A CA 1
ATOM 4531 C C . THR A 1 586 ? -11.477 9.607 24.734 1.00 87.94 586 THR A C 1
ATOM 4533 O O . THR A 1 586 ? -10.691 10.176 23.982 1.00 87.94 586 THR A O 1
ATOM 4536 N N . HIS A 1 587 ? -11.364 8.307 25.023 1.00 84.50 587 HIS A N 1
ATOM 4537 C CA . HIS A 1 587 ? -10.315 7.457 24.455 1.00 84.50 587 HIS A CA 1
ATOM 4538 C C . HIS A 1 587 ? -10.371 7.447 22.917 1.00 84.50 587 HIS A C 1
ATOM 4540 O O . HIS A 1 587 ? -9.341 7.608 22.268 1.00 84.50 587 HIS A O 1
ATOM 4546 N N . GLU A 1 588 ? -11.566 7.364 22.321 1.00 84.62 588 GLU A N 1
ATOM 4547 C CA . GLU A 1 588 ? -11.733 7.500 20.868 1.00 84.62 588 GLU A CA 1
ATOM 4548 C C . GLU A 1 588 ? -11.247 8.855 20.331 1.00 84.62 588 GLU A C 1
ATOM 4550 O O . GLU A 1 588 ? -10.588 8.895 19.294 1.00 84.62 588 GLU A O 1
ATOM 4555 N N . ALA A 1 589 ? -11.544 9.960 21.022 1.00 87.44 589 ALA A N 1
ATOM 4556 C CA . ALA A 1 589 ? -11.113 11.296 20.609 1.00 87.44 589 ALA A CA 1
ATOM 4557 C C . ALA A 1 589 ? -9.583 11.450 20.664 1.00 87.44 589 ALA A C 1
ATOM 4559 O O . ALA A 1 589 ? -8.976 11.954 19.718 1.00 87.44 589 ALA A O 1
ATOM 4560 N N . LEU A 1 590 ? -8.958 10.959 21.741 1.00 86.12 590 LEU A N 1
ATOM 4561 C CA . LEU A 1 590 ? -7.506 10.979 21.932 1.00 86.12 590 LEU A CA 1
ATOM 4562 C C . LEU A 1 590 ? -6.787 10.120 20.881 1.00 86.12 590 LEU A C 1
ATOM 4564 O O . LEU A 1 590 ? -5.859 10.601 20.232 1.00 86.12 590 LEU A O 1
ATOM 4568 N N . THR A 1 591 ? -7.258 8.892 20.642 1.00 82.19 591 THR A N 1
ATOM 4569 C CA . THR A 1 591 ? -6.696 7.978 19.632 1.00 82.19 591 THR A CA 1
ATOM 4570 C C . THR A 1 591 ? -6.849 8.522 18.205 1.00 82.19 591 THR A C 1
ATOM 4572 O O . THR A 1 591 ? -5.950 8.352 17.386 1.00 82.19 591 THR A O 1
ATOM 4575 N N . ARG A 1 592 ? -7.935 9.252 17.904 1.00 84.81 592 ARG A N 1
ATOM 4576 C CA . ARG A 1 592 ? -8.122 9.961 16.620 1.00 84.81 592 ARG A CA 1
ATOM 4577 C C . ARG A 1 592 ? -7.383 11.308 16.529 1.00 84.81 592 ARG A C 1
ATOM 4579 O O . ARG A 1 592 ? -7.454 11.947 15.483 1.00 84.81 592 ARG A O 1
ATOM 4586 N N . ARG A 1 593 ? -6.703 11.756 17.596 1.00 84.81 593 ARG A N 1
ATOM 4587 C CA . ARG A 1 593 ? -6.095 13.099 17.737 1.00 84.81 593 ARG A CA 1
ATOM 4588 C C . ARG A 1 593 ? -7.075 14.267 17.487 1.00 84.81 593 ARG A C 1
ATOM 4590 O O . ARG A 1 593 ? -6.664 15.358 17.086 1.00 84.81 593 ARG A O 1
ATOM 4597 N N . ASP A 1 594 ? -8.364 14.056 17.760 1.00 90.75 594 ASP A N 1
ATOM 4598 C CA . ASP A 1 594 ? -9.424 15.066 17.638 1.00 90.75 594 ASP A CA 1
ATOM 4599 C C . ASP A 1 594 ? -9.493 15.902 18.928 1.00 90.75 594 ASP A C 1
ATOM 4601 O O . ASP A 1 594 ? -10.220 15.588 19.878 1.00 90.75 594 ASP A O 1
ATOM 4605 N N . ALA A 1 595 ? -8.679 16.961 18.966 1.00 92.00 595 ALA A N 1
ATOM 4606 C CA . ALA A 1 595 ? -8.586 17.881 20.097 1.00 92.00 595 ALA A CA 1
ATOM 4607 C C . ALA A 1 595 ? -9.929 18.554 20.427 1.00 92.00 595 ALA A C 1
ATOM 4609 O O . ALA A 1 595 ? -10.247 18.724 21.603 1.00 92.00 595 ALA A O 1
ATOM 4610 N N . ASP A 1 596 ? -10.737 18.889 19.419 1.00 91.69 596 ASP A N 1
ATOM 4611 C CA . ASP A 1 596 ? -12.005 19.594 19.617 1.00 91.69 596 ASP A CA 1
ATOM 4612 C C . ASP A 1 596 ? -13.079 18.645 20.171 1.00 91.69 596 ASP A C 1
ATOM 4614 O O . ASP A 1 596 ? -13.909 19.037 20.994 1.00 91.69 596 ASP A O 1
ATOM 4618 N N . LEU A 1 597 ? -13.084 17.373 19.752 1.00 91.12 597 LEU A N 1
ATOM 4619 C CA . LEU A 1 597 ? -13.937 16.345 20.352 1.00 91.12 597 LEU A CA 1
ATOM 4620 C C . LEU A 1 597 ? -13.517 16.052 21.787 1.00 91.12 597 LEU A C 1
ATOM 4622 O O . LEU A 1 597 ? -14.391 15.977 22.651 1.00 91.12 597 LEU A O 1
ATOM 4626 N N . ALA A 1 598 ? -12.215 15.934 22.049 1.00 91.12 598 ALA A N 1
ATOM 4627 C CA . ALA A 1 598 ? -11.687 15.749 23.395 1.00 91.12 598 ALA A CA 1
ATOM 4628 C C . ALA A 1 598 ? -12.020 16.950 24.303 1.00 91.12 598 ALA A C 1
ATOM 4630 O O . ALA A 1 598 ? -12.444 16.747 25.439 1.00 91.12 598 ALA A O 1
ATOM 4631 N N . GLU A 1 599 ? -11.961 18.187 23.801 1.00 93.38 599 GLU A N 1
ATOM 4632 C CA . GLU A 1 599 ? -12.395 19.389 24.529 1.00 93.38 599 GLU A CA 1
ATOM 4633 C C . GLU A 1 599 ? -13.907 19.390 24.808 1.00 93.38 599 GLU A C 1
ATOM 4635 O O . GLU A 1 599 ? -14.329 19.717 25.918 1.00 93.38 599 GLU A O 1
ATOM 4640 N N . ARG A 1 600 ? -14.741 18.904 23.875 1.00 92.69 600 ARG A N 1
ATOM 4641 C CA . ARG A 1 600 ? -16.173 18.661 24.142 1.00 92.69 600 ARG A CA 1
ATOM 4642 C C . ARG A 1 600 ? -16.397 17.604 25.237 1.00 92.69 600 ARG A C 1
ATOM 4644 O O . ARG A 1 600 ? -17.357 17.729 25.999 1.00 92.69 600 ARG A O 1
ATOM 4651 N N . LYS A 1 601 ? -15.528 16.590 25.370 1.00 91.62 601 LYS A N 1
ATOM 4652 C CA . LYS A 1 601 ? -15.574 15.633 26.501 1.00 91.62 601 LYS A CA 1
ATOM 4653 C C . LYS A 1 601 ? -15.079 16.259 27.805 1.00 91.62 601 LYS A C 1
ATOM 4655 O O . LYS A 1 601 ? -15.708 16.062 28.844 1.00 91.62 601 LYS A O 1
ATOM 4660 N N . LEU A 1 602 ? -14.032 17.084 27.753 1.00 91.75 602 LEU A N 1
ATOM 4661 C CA . LEU A 1 602 ? -13.564 17.864 28.898 1.00 91.75 602 LEU A CA 1
ATOM 4662 C C . LEU A 1 602 ? -14.669 18.798 29.416 1.00 91.75 602 LEU A C 1
ATOM 4664 O O . LEU A 1 602 ? -14.911 18.823 30.619 1.00 91.75 602 LEU A O 1
ATOM 4668 N N . ALA A 1 603 ? -15.415 19.477 28.544 1.00 89.94 603 ALA A N 1
ATOM 4669 C CA . ALA A 1 603 ? -16.593 20.247 28.946 1.00 89.94 603 ALA A CA 1
ATOM 4670 C C . ALA A 1 603 ? -17.648 19.355 29.632 1.00 89.94 603 ALA A C 1
ATOM 4672 O O . ALA A 1 603 ? -18.012 19.611 30.780 1.00 89.94 603 ALA A O 1
ATOM 4673 N N . ARG A 1 604 ? -18.061 18.250 28.987 1.00 88.31 604 ARG A N 1
ATOM 4674 C CA . ARG A 1 604 ? -19.091 17.331 29.512 1.00 88.31 604 ARG A CA 1
ATOM 4675 C C . ARG A 1 604 ? -18.737 16.702 30.866 1.00 88.31 604 ARG A C 1
ATOM 4677 O O . ARG A 1 604 ? -19.622 16.412 31.664 1.00 88.31 604 ARG A O 1
ATOM 4684 N N . SER A 1 605 ? -17.451 16.500 31.140 1.00 86.88 605 SER A N 1
ATOM 4685 C CA . SER A 1 605 ? -16.975 15.976 32.427 1.00 86.88 605 SER A CA 1
ATOM 4686 C C . SER A 1 605 ? -17.115 16.954 33.603 1.00 86.88 605 SER A C 1
ATOM 4688 O O . SER A 1 605 ? -17.000 16.527 34.747 1.00 86.88 605 SER A O 1
ATOM 4690 N N . GLY A 1 606 ? -17.367 18.245 33.344 1.00 86.88 606 GLY A N 1
ATOM 4691 C CA . GLY A 1 606 ? -17.685 19.224 34.391 1.00 86.88 606 GLY A CA 1
ATOM 4692 C C . GLY A 1 606 ? -19.050 18.932 35.005 1.00 86.88 606 GLY A C 1
ATOM 4693 O O . GLY A 1 606 ? -19.138 18.683 36.200 1.00 86.88 606 GLY A O 1
ATOM 4694 N N . GLU A 1 607 ? -20.069 18.787 34.151 1.00 87.62 607 GLU A N 1
ATOM 4695 C CA . GLU A 1 607 ? -21.424 18.391 34.562 1.00 87.62 607 GLU A CA 1
ATOM 4696 C C . GLU A 1 607 ? -21.427 17.079 35.369 1.00 87.62 607 GLU A C 1
ATOM 4698 O O . GLU A 1 607 ? -22.233 16.900 36.275 1.00 87.62 607 GLU A O 1
ATOM 4703 N N . LEU A 1 608 ? -20.515 16.149 35.059 1.00 85.50 608 LEU A N 1
ATOM 4704 C CA . LEU A 1 608 ? -20.380 14.885 35.788 1.00 85.50 608 LEU A CA 1
ATOM 4705 C C . LEU A 1 608 ? -19.818 15.073 37.210 1.00 85.50 608 LEU A C 1
ATOM 4707 O O . LEU A 1 608 ? -20.243 14.362 38.120 1.00 85.50 608 LEU A O 1
ATOM 4711 N N . ALA A 1 609 ? -18.907 16.031 37.411 1.00 86.69 609 ALA A N 1
ATOM 4712 C CA . ALA A 1 609 ? -18.427 16.414 38.739 1.00 86.69 609 ALA A CA 1
ATOM 4713 C C . ALA A 1 609 ? -19.535 17.109 39.549 1.00 86.69 609 ALA A C 1
ATOM 4715 O O . ALA A 1 609 ? -19.736 16.768 40.713 1.00 86.69 609 ALA A O 1
ATOM 4716 N N . ASP A 1 610 ? -20.299 18.006 38.916 1.00 87.69 610 ASP A N 1
ATOM 4717 C CA . ASP A 1 610 ? -21.434 18.695 39.544 1.00 87.69 610 ASP A CA 1
ATOM 4718 C C . ASP A 1 610 ? -22.518 17.696 39.999 1.00 87.69 610 ASP A C 1
ATOM 4720 O O . ASP A 1 610 ? -23.026 17.785 41.116 1.00 87.69 610 ASP A O 1
ATOM 4724 N N . ILE A 1 611 ? -22.828 16.689 39.170 1.00 85.75 611 ILE A N 1
ATOM 4725 C CA . ILE A 1 611 ? -23.759 15.605 39.528 1.00 85.75 611 ILE A CA 1
ATOM 4726 C C . ILE A 1 611 ? -23.202 14.761 40.687 1.00 85.75 611 ILE A C 1
ATOM 4728 O O . ILE A 1 611 ? -23.949 14.446 41.612 1.00 85.75 611 ILE A O 1
ATOM 4732 N N . ALA A 1 612 ? -21.909 14.415 40.686 1.00 84.62 612 ALA A N 1
ATOM 4733 C CA . ALA A 1 612 ? -21.291 13.658 41.781 1.00 84.62 612 ALA A CA 1
ATOM 4734 C C . ALA A 1 612 ? -21.309 14.434 43.116 1.00 84.62 612 ALA A C 1
ATOM 4736 O O . ALA A 1 612 ? -21.575 13.850 44.170 1.00 84.62 612 ALA A O 1
ATOM 4737 N N . ALA A 1 613 ? -21.109 15.755 43.073 1.00 86.56 613 ALA A N 1
ATOM 4738 C CA . ALA A 1 613 ? -21.220 16.650 44.226 1.00 86.56 613 ALA A CA 1
ATOM 4739 C C . ALA A 1 613 ? -22.663 16.829 44.744 1.00 86.56 613 ALA A C 1
ATOM 4741 O O . ALA A 1 613 ? -22.854 17.256 45.881 1.00 86.56 613 ALA A O 1
ATOM 4742 N N . ALA A 1 614 ? -23.675 16.471 43.948 1.00 87.19 614 ALA A N 1
ATOM 4743 C CA . ALA A 1 614 ? -25.084 16.489 44.345 1.00 87.19 614 ALA A CA 1
ATOM 4744 C C . ALA A 1 614 ? -25.603 15.141 44.897 1.00 87.19 614 ALA A C 1
ATOM 4746 O O . ALA A 1 614 ? -26.732 15.084 45.385 1.00 87.19 614 ALA A O 1
ATOM 4747 N N . LEU A 1 615 ? -24.821 14.054 44.830 1.00 83.69 615 LEU A N 1
ATOM 4748 C CA . LEU A 1 615 ? -25.244 12.736 45.325 1.00 83.69 615 LEU A CA 1
ATOM 4749 C C . LEU A 1 615 ? -25.328 12.696 46.869 1.00 83.69 615 LEU A C 1
ATOM 4751 O O . LEU A 1 615 ? -24.342 13.026 47.530 1.00 83.69 615 LEU A O 1
ATOM 4755 N N . PRO A 1 616 ? -26.428 12.203 47.472 1.00 79.25 616 PRO A N 1
ATOM 4756 C CA . PRO A 1 616 ? -26.555 12.028 48.924 1.00 79.25 616 PRO A CA 1
ATOM 4757 C C . PRO A 1 616 ? -25.877 10.725 49.401 1.00 79.25 616 PRO A C 1
ATOM 4759 O O . PRO A 1 616 ? -26.500 9.854 50.004 1.00 79.25 616 PRO A O 1
ATOM 4762 N N . ILE A 1 617 ? -24.586 10.573 49.097 1.00 80.06 617 ILE A N 1
ATOM 4763 C CA . ILE A 1 617 ? -23.762 9.402 49.448 1.00 80.06 617 ILE A CA 1
ATOM 4764 C C . ILE A 1 617 ? -22.786 9.722 50.594 1.00 80.06 617 ILE A C 1
ATOM 4766 O O . ILE A 1 617 ? -22.736 10.836 51.110 1.00 80.06 617 ILE A O 1
ATOM 4770 N N . SER A 1 618 ? -21.985 8.736 51.014 1.00 78.94 618 SER A N 1
ATOM 4771 C CA . SER A 1 618 ? -20.942 8.946 52.028 1.00 78.94 618 SER A CA 1
ATOM 4772 C C . SER A 1 618 ? -19.959 10.057 51.600 1.00 78.94 618 SER A C 1
ATOM 4774 O O . SER A 1 618 ? -19.360 9.929 50.527 1.00 78.94 618 SER A O 1
ATOM 4776 N N . PRO A 1 619 ? -19.708 11.090 52.436 1.00 79.88 619 PRO A N 1
ATOM 4777 C CA . PRO A 1 619 ? -18.830 12.212 52.083 1.00 79.88 619 PRO A CA 1
ATOM 4778 C C . PRO A 1 619 ? -17.402 11.812 51.693 1.00 79.88 619 PRO A C 1
ATOM 4780 O O . PRO A 1 619 ? -16.769 12.499 50.896 1.00 79.88 619 PRO A O 1
ATOM 4783 N N . LEU A 1 620 ? -16.899 10.686 52.215 1.00 80.38 620 LEU A N 1
ATOM 4784 C CA . LEU A 1 620 ? -15.594 10.138 51.835 1.00 80.38 620 LEU A CA 1
ATOM 4785 C C . LEU A 1 620 ? -15.586 9.713 50.356 1.00 80.38 620 LEU A C 1
ATOM 4787 O O . LEU A 1 620 ? -14.767 10.200 49.587 1.00 80.38 620 LEU A O 1
ATOM 4791 N N . ILE A 1 621 ? -16.563 8.893 49.950 1.00 79.25 621 ILE A N 1
ATOM 4792 C CA . ILE A 1 621 ? -16.724 8.422 48.562 1.00 79.25 621 ILE A CA 1
ATOM 4793 C C . ILE A 1 621 ? -16.966 9.608 47.622 1.00 79.25 621 ILE A C 1
ATOM 4795 O O . ILE A 1 621 ? -16.399 9.664 46.535 1.00 79.25 621 ILE A O 1
ATOM 4799 N N . GLN A 1 622 ? -17.786 10.574 48.044 1.00 83.62 622 GLN A N 1
ATOM 4800 C CA . GLN A 1 622 ? -18.049 11.784 47.268 1.00 83.62 622 GLN A CA 1
ATOM 4801 C C . GLN A 1 622 ? -16.771 12.598 47.028 1.00 83.62 622 GLN A C 1
ATOM 4803 O O . GLN A 1 622 ? -16.531 13.024 45.901 1.00 83.62 622 GLN A O 1
ATOM 4808 N N . THR A 1 623 ? -15.928 12.758 48.054 1.00 85.56 623 THR A N 1
ATOM 4809 C CA . THR A 1 623 ? -14.623 13.427 47.928 1.00 85.56 623 THR A CA 1
ATOM 4810 C C . THR A 1 623 ? -13.708 12.647 46.981 1.00 85.56 623 THR A C 1
ATOM 4812 O O . THR A 1 623 ? -13.239 13.216 45.999 1.00 85.56 623 THR A O 1
ATOM 4815 N N . ASP A 1 624 ? -13.548 11.332 47.189 1.00 84.81 624 ASP A N 1
ATOM 4816 C CA . ASP A 1 624 ? -12.731 10.455 46.335 1.00 84.81 624 ASP A CA 1
ATOM 4817 C C . ASP A 1 624 ? -13.159 10.517 44.852 1.00 84.81 624 ASP A C 1
ATOM 4819 O O . ASP A 1 624 ? -12.315 10.512 43.952 1.00 84.81 624 ASP A O 1
ATOM 4823 N N . MET A 1 625 ? -14.468 10.599 44.578 1.00 83.62 625 MET A N 1
ATOM 4824 C CA . MET A 1 625 ? -15.016 10.736 43.224 1.00 83.62 625 MET A CA 1
ATOM 4825 C C . MET A 1 625 ? -14.756 12.123 42.619 1.00 83.62 625 MET A C 1
ATOM 4827 O O . MET A 1 625 ? -14.343 12.202 41.461 1.00 83.62 625 MET A O 1
ATOM 4831 N N . ILE A 1 626 ? -14.972 13.208 43.369 1.00 86.62 626 ILE A N 1
ATOM 4832 C CA . ILE A 1 626 ? -14.736 14.584 42.895 1.00 86.62 626 ILE A CA 1
ATOM 4833 C C . ILE A 1 626 ? -13.247 14.805 42.604 1.00 86.62 626 ILE A C 1
ATOM 4835 O O . ILE A 1 626 ? -12.907 15.326 41.537 1.00 86.62 626 ILE A O 1
ATOM 4839 N N . ASP A 1 627 ? -12.363 14.361 43.498 1.00 87.31 627 ASP A N 1
ATOM 4840 C CA . ASP A 1 627 ? -10.913 14.463 43.325 1.00 87.31 627 ASP A CA 1
ATOM 4841 C C . ASP A 1 627 ? -10.454 13.651 42.108 1.00 87.31 627 ASP A C 1
ATOM 4843 O O . ASP A 1 627 ? -9.743 14.173 41.247 1.00 87.31 627 ASP A O 1
ATOM 4847 N N . ALA A 1 628 ? -10.921 12.405 41.959 1.00 84.81 628 ALA A N 1
ATOM 4848 C CA . ALA A 1 628 ? -10.561 11.566 40.818 1.00 84.81 628 ALA A CA 1
ATOM 4849 C C . ALA A 1 628 ? -11.086 12.112 39.473 1.00 84.81 628 ALA A C 1
ATOM 4851 O O . ALA A 1 628 ? -10.376 12.022 38.468 1.00 84.81 628 ALA A O 1
ATOM 4852 N N . ILE A 1 629 ? -12.283 12.717 39.431 1.00 87.12 629 ILE A N 1
ATOM 4853 C CA . ILE A 1 629 ? -12.790 13.407 38.230 1.00 87.12 629 ILE A CA 1
ATOM 4854 C C . ILE A 1 629 ? -11.960 14.671 37.953 1.00 87.12 629 ILE A C 1
ATOM 4856 O O . ILE A 1 629 ? -11.629 14.946 36.800 1.00 87.12 629 ILE A O 1
ATOM 4860 N N . THR A 1 630 ? -11.570 15.425 38.982 1.00 88.38 630 THR A N 1
ATOM 4861 C CA . THR A 1 630 ? -10.785 16.664 38.840 1.00 88.38 630 THR A CA 1
ATOM 4862 C C . THR A 1 630 ? -9.361 16.387 38.345 1.00 88.38 630 THR A C 1
ATOM 4864 O O . THR A 1 630 ? -8.922 16.994 37.367 1.00 88.38 630 THR A O 1
ATOM 4867 N N . GLU A 1 631 ? -8.671 15.402 38.924 1.00 87.12 631 GLU A N 1
ATOM 4868 C CA . GLU A 1 631 ? -7.327 14.980 38.497 1.00 87.12 631 GLU A CA 1
ATOM 4869 C C . GLU A 1 631 ? -7.342 14.310 37.102 1.00 87.12 631 GLU A C 1
ATOM 4871 O O . GLU A 1 631 ? -6.340 14.305 36.379 1.00 87.12 631 GLU A O 1
ATOM 4876 N N . TRP A 1 632 ? -8.486 13.749 36.686 1.00 87.56 632 TRP A N 1
ATOM 4877 C CA . TRP A 1 632 ? -8.711 13.279 35.315 1.00 87.56 632 TRP A CA 1
ATOM 4878 C C . TRP A 1 632 ? -8.917 14.454 34.342 1.00 87.56 632 TRP A C 1
ATOM 4880 O O . TRP A 1 632 ? -8.302 14.482 33.276 1.00 87.56 632 TRP A O 1
ATOM 4890 N N . ARG A 1 633 ? -9.710 15.464 34.725 1.00 90.31 633 ARG A N 1
ATOM 4891 C CA . ARG A 1 633 ? -9.971 16.682 33.934 1.00 90.31 633 ARG A CA 1
ATOM 4892 C C . ARG A 1 633 ? -8.703 17.477 33.640 1.00 90.31 633 ARG A C 1
ATOM 4894 O O . ARG A 1 633 ? -8.486 17.860 32.492 1.00 90.31 633 ARG A O 1
ATOM 4901 N N . GLU A 1 634 ? -7.858 17.695 34.645 1.00 89.62 634 GLU A N 1
ATOM 4902 C CA . GLU A 1 634 ? -6.586 18.414 34.489 1.00 89.62 634 GLU A CA 1
ATOM 4903 C C . GLU A 1 634 ? -5.678 17.728 33.453 1.00 89.62 634 GLU A C 1
ATOM 4905 O O . GLU A 1 634 ? -5.185 18.364 32.518 1.00 89.62 634 GLU A O 1
ATOM 4910 N N . ARG A 1 635 ? -5.523 16.403 33.567 1.00 88.44 635 ARG A N 1
ATOM 4911 C CA . ARG A 1 635 ? -4.715 15.595 32.642 1.00 88.44 635 ARG A CA 1
ATOM 4912 C C . ARG A 1 635 ? -5.313 15.494 31.241 1.00 88.44 635 ARG A C 1
ATOM 4914 O O . ARG A 1 635 ? -4.559 15.468 30.268 1.00 88.44 635 ARG A O 1
ATOM 4921 N N . LEU A 1 636 ? -6.638 15.484 31.106 1.00 90.50 636 LEU A N 1
ATOM 4922 C CA . LEU A 1 636 ? -7.274 15.562 29.794 1.00 90.50 636 LEU A CA 1
ATOM 4923 C C . LEU A 1 636 ? -6.978 16.922 29.142 1.00 90.50 636 LEU A C 1
ATOM 4925 O O . LEU A 1 636 ? -6.616 16.959 27.970 1.00 90.50 636 LEU A O 1
ATOM 4929 N N . GLY A 1 637 ? -7.029 18.019 29.906 1.00 91.69 637 GLY A N 1
ATOM 4930 C CA . GLY A 1 637 ? -6.641 19.354 29.441 1.00 91.69 637 GLY A CA 1
ATOM 4931 C C . GLY A 1 637 ? -5.199 19.425 28.925 1.00 91.69 637 GLY A C 1
ATOM 4932 O O . GLY A 1 637 ? -4.969 19.900 27.812 1.00 91.69 637 GLY A O 1
ATOM 4933 N N . THR A 1 638 ? -4.225 18.894 29.674 1.00 90.56 638 THR A N 1
ATOM 4934 C CA . THR A 1 638 ? -2.822 18.868 29.213 1.00 90.56 638 THR A CA 1
ATOM 4935 C C . THR A 1 638 ? -2.612 17.947 28.008 1.00 90.56 638 THR A C 1
ATOM 4937 O O . THR A 1 638 ? -1.825 18.279 27.121 1.00 90.56 638 THR A O 1
ATOM 4940 N N . THR A 1 639 ? -3.357 16.841 27.913 1.00 90.62 639 THR A N 1
ATOM 4941 C CA . THR A 1 639 ? -3.306 15.932 26.754 1.00 90.62 639 THR A CA 1
ATOM 4942 C C . THR A 1 639 ? -3.920 16.570 25.498 1.00 90.62 639 THR A C 1
ATOM 4944 O O . THR A 1 639 ? -3.357 16.430 24.414 1.00 90.62 639 THR A O 1
ATOM 4947 N N . ILE A 1 640 ? -5.018 17.328 25.622 1.00 92.12 640 ILE A N 1
ATOM 4948 C CA . ILE A 1 640 ? -5.630 18.092 24.515 1.00 92.12 640 ILE A CA 1
ATOM 4949 C C . ILE A 1 640 ? -4.641 19.110 23.945 1.00 92.12 640 ILE A C 1
ATOM 4951 O O . ILE A 1 640 ? -4.454 19.171 22.730 1.00 92.12 640 ILE A O 1
ATOM 4955 N N . GLU A 1 641 ? -3.970 19.879 24.804 1.00 90.88 641 GLU A N 1
ATOM 4956 C CA . GLU A 1 641 ? -2.984 20.867 24.356 1.00 90.88 641 GLU A CA 1
ATOM 4957 C C . GLU A 1 641 ? -1.741 20.194 23.745 1.00 90.88 641 GLU A C 1
ATOM 4959 O O . GLU A 1 641 ? -1.212 20.645 22.726 1.00 90.88 641 GLU A O 1
ATOM 4964 N N . GLY A 1 642 ? -1.336 19.037 24.282 1.00 89.94 642 GLY A N 1
ATOM 4965 C CA . GLY A 1 642 ? -0.344 18.161 23.659 1.00 89.94 642 GLY A CA 1
ATOM 4966 C C . GLY A 1 642 ? -0.736 17.728 22.240 1.00 89.94 642 GLY A C 1
ATOM 4967 O O . GLY A 1 642 ? 0.106 17.767 21.339 1.00 89.94 642 GLY A O 1
ATOM 4968 N N . ILE A 1 643 ? -1.998 17.350 22.018 1.00 90.12 643 ILE A N 1
ATOM 4969 C CA . ILE A 1 643 ? -2.523 16.942 20.705 1.00 90.12 643 ILE A CA 1
ATOM 4970 C C . ILE A 1 643 ? -2.622 18.138 19.747 1.00 90.12 643 ILE A C 1
ATOM 4972 O O . ILE A 1 643 ? -2.219 18.021 18.591 1.00 90.12 643 ILE A O 1
ATOM 4976 N N . ARG A 1 644 ? -3.066 19.316 20.209 1.00 92.44 644 ARG A N 1
ATOM 4977 C CA . ARG A 1 644 ? -3.030 20.555 19.403 1.00 92.44 644 ARG A CA 1
ATOM 4978 C C . ARG A 1 644 ? -1.614 20.866 18.925 1.00 92.44 644 ARG A C 1
ATOM 4980 O O . ARG A 1 644 ? -1.411 21.138 17.741 1.00 92.44 644 ARG A O 1
ATOM 4987 N N . LYS A 1 645 ? -0.626 20.751 19.819 1.00 90.81 645 LYS A N 1
ATOM 4988 C CA . LYS A 1 645 ? 0.793 20.931 19.494 1.00 90.81 645 LYS A CA 1
ATOM 4989 C C . LYS A 1 645 ? 1.291 19.899 18.473 1.00 90.81 645 LYS A C 1
ATOM 4991 O O . LYS A 1 645 ? 1.985 20.287 17.537 1.00 90.81 645 LYS A O 1
ATOM 4996 N N . GLN A 1 646 ? 0.909 18.622 18.597 1.00 91.50 646 GLN A N 1
ATOM 4997 C CA . GLN A 1 646 ? 1.201 17.598 17.580 1.00 91.50 646 GLN A CA 1
ATOM 4998 C C . GLN A 1 646 ? 0.588 17.947 16.219 1.00 91.50 646 GLN A C 1
ATOM 5000 O O . GLN A 1 646 ? 1.289 17.898 15.214 1.00 91.50 646 GLN A O 1
ATOM 5005 N N . ASN A 1 647 ? -0.689 18.324 16.174 1.00 91.00 647 ASN A N 1
ATOM 5006 C CA . ASN A 1 647 ? -1.385 18.626 14.921 1.00 91.00 647 ASN A CA 1
ATOM 5007 C C . ASN A 1 647 ? -0.783 19.867 14.226 1.00 91.00 647 ASN A C 1
ATOM 5009 O O . ASN A 1 647 ? -0.614 19.870 13.007 1.00 91.00 647 ASN A O 1
ATOM 5013 N N . ALA A 1 648 ? -0.358 20.877 14.994 1.00 91.00 648 ALA A N 1
ATOM 5014 C CA . ALA A 1 648 ? 0.398 22.019 14.475 1.00 91.00 648 ALA A CA 1
ATOM 5015 C C . ALA A 1 648 ? 1.800 21.628 13.956 1.00 91.00 648 ALA A C 1
ATOM 5017 O O . ALA A 1 648 ? 2.232 22.133 12.921 1.00 91.00 648 ALA A O 1
ATOM 5018 N N . MET A 1 649 ? 2.497 20.707 14.635 1.00 92.38 649 MET A N 1
ATOM 5019 C CA . MET A 1 649 ? 3.785 20.168 14.173 1.00 92.38 649 MET A CA 1
ATOM 5020 C C . MET A 1 649 ? 3.649 19.371 12.871 1.00 92.38 649 MET A C 1
ATOM 5022 O O . MET A 1 649 ? 4.476 19.548 11.981 1.00 92.38 649 MET A O 1
ATOM 5026 N N . ILE A 1 650 ? 2.598 18.556 12.714 1.00 91.25 650 ILE A N 1
ATOM 5027 C CA . ILE A 1 650 ? 2.319 17.834 11.460 1.00 91.25 650 ILE A CA 1
ATOM 5028 C C . ILE A 1 650 ? 2.164 18.832 10.300 1.00 91.25 650 ILE A C 1
ATOM 5030 O O . ILE A 1 650 ? 2.810 18.660 9.269 1.00 91.25 650 ILE A O 1
ATOM 5034 N N . ALA A 1 651 ? 1.416 19.925 10.490 1.00 90.19 651 ALA A N 1
ATOM 5035 C CA . ALA A 1 651 ? 1.235 20.957 9.465 1.00 90.19 651 ALA A CA 1
ATOM 5036 C C . ALA A 1 651 ? 2.540 21.707 9.095 1.00 90.19 651 ALA A C 1
ATOM 5038 O O . ALA A 1 651 ? 2.820 21.898 7.909 1.00 90.19 651 ALA A O 1
ATOM 5039 N N . ASP A 1 652 ? 3.369 22.084 10.081 1.00 90.62 652 ASP A N 1
ATOM 5040 C CA . ASP A 1 652 ? 4.710 22.676 9.868 1.00 90.62 652 ASP A CA 1
ATOM 5041 C C . ASP A 1 652 ? 5.627 21.707 9.089 1.00 90.62 652 ASP A C 1
ATOM 5043 O O . ASP A 1 652 ? 6.351 22.083 8.157 1.00 90.62 652 ASP A O 1
ATOM 5047 N N . MET A 1 653 ? 5.539 20.414 9.413 1.00 91.56 653 MET A N 1
ATOM 5048 C CA . MET A 1 653 ? 6.260 19.352 8.718 1.00 91.56 653 MET A CA 1
ATOM 5049 C C . MET A 1 653 ? 5.739 19.094 7.302 1.00 91.56 653 MET A C 1
ATOM 5051 O O . MET A 1 653 ? 6.562 18.860 6.424 1.00 91.56 653 MET A O 1
ATOM 5055 N N . ASP A 1 654 ? 4.433 19.158 7.036 1.00 90.31 654 ASP A N 1
ATOM 5056 C CA . ASP A 1 654 ? 3.864 19.009 5.686 1.00 90.31 654 ASP A CA 1
ATOM 5057 C C . ASP A 1 654 ? 4.253 20.170 4.769 1.00 90.31 654 ASP A C 1
ATOM 5059 O O . ASP A 1 654 ? 4.680 19.952 3.631 1.00 90.31 654 ASP A O 1
ATOM 5063 N N . GLN A 1 655 ? 4.208 21.404 5.280 1.00 89.44 655 GLN A N 1
ATOM 5064 C CA . GLN A 1 655 ? 4.707 22.571 4.553 1.00 89.44 655 GLN A CA 1
ATOM 5065 C C . GLN A 1 655 ? 6.209 22.431 4.244 1.00 89.44 655 GLN A C 1
ATOM 5067 O O . GLN A 1 655 ? 6.650 22.711 3.124 1.00 89.44 655 GLN A O 1
ATOM 5072 N N . THR A 1 656 ? 6.995 21.943 5.208 1.00 90.69 656 THR A N 1
ATOM 5073 C CA . THR A 1 656 ? 8.431 21.687 5.023 1.00 90.69 656 THR A CA 1
ATOM 5074 C C . THR A 1 656 ? 8.690 20.532 4.046 1.00 90.69 656 THR A C 1
ATOM 5076 O O . THR A 1 656 ? 9.582 20.633 3.204 1.00 90.69 656 THR A O 1
ATOM 5079 N N . ALA A 1 657 ? 7.891 19.464 4.085 1.00 89.56 657 ALA A N 1
ATOM 5080 C CA . ALA A 1 657 ? 7.987 18.325 3.177 1.00 89.56 657 ALA A CA 1
ATOM 5081 C C . ALA A 1 657 ? 7.699 18.736 1.725 1.00 89.56 657 ALA A C 1
ATOM 5083 O O . ALA A 1 657 ? 8.498 18.447 0.832 1.00 89.56 657 ALA A O 1
ATOM 5084 N N . ALA A 1 658 ? 6.632 19.507 1.488 1.00 88.75 658 ALA A N 1
ATOM 5085 C CA . ALA A 1 658 ? 6.331 20.073 0.174 1.00 88.75 658 ALA A CA 1
ATOM 5086 C C . ALA A 1 658 ? 7.479 20.961 -0.352 1.00 88.75 658 ALA A C 1
ATOM 5088 O O . ALA A 1 658 ? 7.879 20.841 -1.515 1.00 88.75 658 ALA A O 1
ATOM 5089 N N . ALA A 1 659 ? 8.066 21.800 0.511 1.00 88.81 659 ALA A N 1
ATOM 5090 C CA . ALA A 1 659 ? 9.220 22.630 0.160 1.00 88.81 659 ALA A CA 1
ATOM 5091 C C . ALA A 1 659 ? 10.467 21.795 -0.195 1.00 88.81 659 ALA A C 1
ATOM 5093 O O . ALA A 1 659 ? 11.185 22.127 -1.141 1.00 88.81 659 ALA A O 1
ATOM 5094 N N . MET A 1 660 ? 10.716 20.689 0.511 1.00 90.25 660 MET A N 1
ATOM 5095 C CA . MET A 1 660 ? 11.807 19.767 0.188 1.00 90.25 660 MET A CA 1
ATOM 5096 C C . MET A 1 660 ? 11.574 18.995 -1.110 1.00 90.25 660 MET A C 1
ATOM 5098 O O . MET A 1 660 ? 12.519 18.856 -1.877 1.00 90.25 660 MET A O 1
ATOM 5102 N N . VAL A 1 661 ? 10.354 18.534 -1.411 1.00 90.19 661 VAL A N 1
ATOM 5103 C CA . VAL A 1 661 ? 10.054 17.875 -2.700 1.00 90.19 661 VAL A CA 1
ATOM 5104 C C . VAL A 1 661 ? 10.269 18.844 -3.864 1.00 90.19 661 VAL A C 1
ATOM 5106 O O . VAL A 1 661 ? 10.859 18.464 -4.879 1.00 90.19 661 VAL A O 1
ATOM 5109 N N . ALA A 1 662 ? 9.863 20.109 -3.708 1.00 89.81 662 ALA A N 1
ATOM 5110 C CA . ALA A 1 662 ? 10.123 21.156 -4.693 1.00 89.81 662 ALA A CA 1
ATOM 5111 C C . ALA A 1 662 ? 11.631 21.409 -4.888 1.00 89.81 662 ALA A C 1
ATOM 5113 O O . ALA A 1 662 ? 12.098 21.466 -6.027 1.00 89.81 662 ALA A O 1
ATOM 5114 N N . LYS A 1 663 ? 12.411 21.489 -3.799 1.00 90.75 663 LYS A N 1
ATOM 5115 C CA . LYS A 1 663 ? 13.876 21.631 -3.862 1.00 90.75 663 LYS A CA 1
ATOM 5116 C C . LYS A 1 663 ? 14.575 20.407 -4.444 1.00 90.75 663 LYS A C 1
ATOM 5118 O O . LYS A 1 663 ? 15.467 20.565 -5.267 1.00 90.75 663 LYS A O 1
ATOM 5123 N N . ALA A 1 664 ? 14.154 19.200 -4.082 1.00 89.00 664 ALA A N 1
ATOM 5124 C CA . ALA A 1 664 ? 14.723 17.958 -4.591 1.00 89.00 664 ALA A CA 1
ATOM 5125 C C . ALA A 1 664 ? 14.473 17.793 -6.099 1.00 89.00 664 ALA A C 1
ATOM 5127 O O . ALA A 1 664 ? 15.379 17.377 -6.817 1.00 89.00 664 ALA A O 1
ATOM 5128 N N . ARG A 1 665 ? 13.286 18.187 -6.590 1.00 90.62 665 ARG A N 1
ATOM 5129 C CA . ARG A 1 665 ? 12.993 18.271 -8.029 1.00 90.62 665 ARG A CA 1
ATOM 5130 C C . ARG A 1 665 ? 13.860 19.332 -8.711 1.00 90.62 665 ARG A C 1
ATOM 5132 O O . ARG A 1 665 ? 14.610 18.988 -9.611 1.00 90.62 665 ARG A O 1
ATOM 5139 N N . SER A 1 666 ? 13.845 20.574 -8.220 1.00 91.88 666 SER A N 1
ATOM 5140 C CA . SER A 1 666 ? 14.681 21.668 -8.749 1.00 91.88 666 SER A CA 1
ATOM 5141 C C . SER A 1 666 ? 16.161 21.273 -8.849 1.00 91.88 666 SER A C 1
ATOM 5143 O O . SER A 1 666 ? 16.805 21.477 -9.874 1.00 91.88 666 SER A O 1
ATOM 5145 N N . LEU A 1 667 ? 16.692 20.616 -7.815 1.00 92.12 667 LEU A N 1
ATOM 5146 C CA . LEU A 1 667 ? 18.069 20.137 -7.777 1.00 92.12 667 LEU A CA 1
ATOM 5147 C C . LEU A 1 667 ? 18.331 19.002 -8.779 1.00 92.12 667 LEU A C 1
ATOM 5149 O O . LEU A 1 667 ? 19.361 19.013 -9.450 1.00 92.12 667 LEU A O 1
ATOM 5153 N N . ASN A 1 668 ? 17.412 18.041 -8.904 1.00 91.50 668 ASN A N 1
ATOM 5154 C CA . ASN A 1 668 ? 17.482 16.994 -9.923 1.00 91.50 668 ASN A CA 1
ATOM 5155 C C . ASN A 1 668 ? 17.511 17.594 -11.337 1.00 91.50 668 ASN A C 1
ATOM 5157 O O . ASN A 1 668 ? 18.346 17.205 -12.153 1.00 91.50 668 ASN A O 1
ATOM 5161 N N . ASP A 1 669 ? 16.654 18.576 -11.603 1.00 90.69 669 ASP A N 1
ATOM 5162 C CA . ASP A 1 669 ? 16.510 19.206 -12.914 1.00 90.69 669 ASP A CA 1
ATOM 5163 C C . ASP A 1 669 ? 17.751 20.062 -13.250 1.00 90.69 669 ASP A C 1
ATOM 5165 O O . ASP A 1 669 ? 18.308 19.943 -14.343 1.00 90.69 669 ASP A O 1
ATOM 5169 N N . LEU A 1 670 ? 18.275 20.824 -12.278 1.00 92.25 670 LEU A N 1
ATOM 5170 C CA . LEU A 1 670 ? 19.516 21.612 -12.389 1.00 92.25 670 LEU A CA 1
ATOM 5171 C C . LEU A 1 670 ? 20.783 20.769 -12.614 1.00 92.25 670 LEU A C 1
ATOM 5173 O O . LEU A 1 670 ? 21.754 21.273 -13.182 1.00 92.25 670 LEU A O 1
ATOM 5177 N N . PHE A 1 671 ? 20.820 19.519 -12.146 1.00 91.62 671 PHE A N 1
ATOM 5178 C CA . PHE A 1 671 ? 21.946 18.608 -12.388 1.00 91.62 671 PHE A CA 1
ATOM 5179 C C . PHE A 1 671 ? 21.762 17.751 -13.647 1.00 91.62 671 PHE A C 1
ATOM 5181 O O . PHE A 1 671 ? 22.747 17.443 -14.317 1.00 91.62 671 PHE A O 1
ATOM 5188 N N . THR A 1 672 ? 20.525 17.388 -13.995 1.00 89.00 672 THR A N 1
ATOM 5189 C CA . THR A 1 672 ? 20.223 16.622 -15.215 1.00 89.00 672 THR A CA 1
ATOM 5190 C C . THR A 1 672 ? 20.404 17.497 -16.454 1.00 89.00 672 THR A C 1
ATOM 5192 O O . THR A 1 672 ? 21.160 17.124 -17.346 1.00 89.00 672 THR A O 1
ATOM 5195 N N . GLY A 1 673 ? 19.851 18.716 -16.462 1.00 88.44 673 GLY A N 1
ATOM 5196 C CA . GLY A 1 673 ? 20.012 19.657 -17.576 1.00 88.44 673 GLY A CA 1
ATOM 5197 C C . GLY A 1 673 ? 21.464 20.091 -17.825 1.00 88.44 673 GLY A C 1
ATOM 5198 O O . GLY A 1 673 ? 21.860 20.258 -18.974 1.00 88.44 673 GLY A O 1
ATOM 5199 N N . ASP A 1 674 ? 22.285 20.210 -16.775 1.00 87.88 674 ASP A N 1
ATOM 5200 C CA . ASP A 1 674 ? 23.734 20.467 -16.889 1.00 87.88 674 ASP A CA 1
ATOM 5201 C C . ASP A 1 674 ? 24.476 19.260 -17.500 1.00 87.88 674 ASP A C 1
ATOM 5203 O O . ASP A 1 674 ? 25.366 19.429 -18.332 1.00 87.88 674 ASP A O 1
ATOM 5207 N N . ALA A 1 675 ? 24.075 18.028 -17.159 1.00 86.69 675 ALA A N 1
ATOM 5208 C CA . ALA A 1 675 ? 24.638 16.812 -17.749 1.00 86.69 675 ALA A CA 1
ATOM 5209 C C . ALA A 1 675 ? 24.238 16.621 -19.226 1.00 86.69 675 ALA A C 1
ATOM 5211 O O . ALA A 1 675 ? 25.098 16.274 -20.042 1.00 86.69 675 ALA A O 1
ATOM 5212 N N . ASP A 1 676 ? 22.976 16.881 -19.573 1.00 86.75 676 ASP A N 1
ATOM 5213 C CA . ASP A 1 676 ? 22.463 16.776 -20.943 1.00 86.75 676 ASP A CA 1
ATOM 5214 C C . ASP A 1 676 ? 23.055 17.869 -21.844 1.00 86.75 676 ASP A C 1
ATOM 5216 O O . ASP A 1 676 ? 23.574 17.564 -22.920 1.00 86.75 676 ASP A O 1
ATOM 5220 N N . TRP A 1 677 ? 23.105 19.124 -21.372 1.00 88.19 677 TRP A N 1
ATOM 5221 C CA . TRP A 1 677 ? 23.753 20.226 -22.093 1.00 88.19 677 TRP A CA 1
ATOM 5222 C C . TRP A 1 677 ? 25.236 19.944 -22.370 1.00 88.19 677 TRP A C 1
ATOM 5224 O O . TRP A 1 677 ? 25.718 20.198 -23.477 1.00 88.19 677 TRP A O 1
ATOM 5234 N N . LEU A 1 678 ? 25.965 19.368 -21.403 1.00 84.94 678 LEU A N 1
ATOM 5235 C CA . LEU A 1 678 ? 27.358 18.974 -21.626 1.00 84.94 678 LEU A CA 1
ATOM 5236 C C . LEU A 1 678 ? 27.476 17.837 -22.654 1.00 84.94 678 LEU A C 1
ATOM 5238 O O . LEU A 1 678 ? 28.415 17.830 -23.452 1.00 84.94 678 LEU A O 1
ATOM 5242 N N . GLY A 1 679 ? 26.536 16.887 -22.645 1.00 81.12 679 GLY A N 1
ATOM 5243 C CA . GLY A 1 679 ? 26.456 15.798 -23.620 1.00 81.12 679 GLY A CA 1
ATOM 5244 C C . GLY A 1 679 ? 26.274 16.314 -25.048 1.00 81.12 679 GLY A C 1
ATOM 5245 O O . GLY A 1 679 ? 27.067 15.972 -25.932 1.00 81.12 679 GLY A O 1
ATOM 5246 N N . ASP A 1 680 ? 25.300 17.199 -25.254 1.00 83.62 680 ASP A N 1
ATOM 5247 C CA . ASP A 1 680 ? 25.040 17.837 -26.546 1.00 83.62 680 ASP A CA 1
ATOM 5248 C C . ASP A 1 680 ? 26.211 18.715 -26.996 1.00 83.62 680 ASP A C 1
ATOM 5250 O O . ASP A 1 680 ? 26.622 18.644 -28.158 1.00 83.62 680 ASP A O 1
ATOM 5254 N N . PHE A 1 681 ? 26.804 19.509 -26.098 1.00 84.38 681 PHE A N 1
ATOM 5255 C CA . PHE A 1 681 ? 27.978 20.326 -26.415 1.00 84.38 681 PHE A CA 1
ATOM 5256 C C . PHE A 1 681 ? 29.151 19.464 -26.912 1.00 84.38 681 PHE A C 1
ATOM 5258 O O . PHE A 1 681 ? 29.773 19.780 -27.930 1.00 84.38 681 PHE A O 1
ATOM 5265 N N . ILE A 1 682 ? 29.414 18.330 -26.254 1.00 83.56 682 ILE A N 1
ATOM 5266 C CA . ILE A 1 682 ? 30.441 17.365 -26.672 1.00 83.56 682 ILE A CA 1
ATOM 5267 C C . ILE A 1 682 ? 30.102 16.745 -28.031 1.00 83.56 682 ILE A C 1
ATOM 5269 O O . ILE A 1 682 ? 30.987 16.643 -28.884 1.00 83.56 682 ILE A O 1
ATOM 5273 N N . GLY A 1 683 ? 28.838 16.378 -28.263 1.00 79.56 683 GLY A N 1
ATOM 5274 C CA . GLY A 1 683 ? 28.366 15.874 -29.554 1.00 79.56 683 GLY A CA 1
ATOM 5275 C C . GLY A 1 683 ? 28.655 16.852 -30.696 1.00 79.56 683 GLY A C 1
ATOM 5276 O O . GLY A 1 683 ? 29.292 16.481 -31.684 1.00 79.56 683 GLY A O 1
ATOM 5277 N N . HIS A 1 684 ? 28.280 18.122 -30.528 1.00 85.38 684 HIS A N 1
ATOM 5278 C CA . HIS A 1 684 ? 28.533 19.173 -31.516 1.00 85.38 684 HIS A CA 1
ATOM 5279 C C . HIS A 1 684 ? 30.033 19.410 -31.750 1.00 85.38 684 HIS A C 1
ATOM 5281 O O . HIS A 1 684 ? 30.467 19.462 -32.902 1.00 85.38 684 HIS A O 1
ATOM 5287 N N . VAL A 1 685 ? 30.848 19.498 -30.691 1.00 82.81 685 VAL A N 1
ATOM 5288 C CA . VAL A 1 685 ? 32.308 19.687 -30.808 1.00 82.81 685 VAL A CA 1
ATOM 5289 C C . VAL A 1 685 ? 32.972 18.520 -31.550 1.00 82.81 685 VAL A C 1
ATOM 5291 O O . VAL A 1 685 ? 33.824 18.750 -32.412 1.00 82.81 685 VAL A O 1
ATOM 5294 N N . LEU A 1 686 ? 32.563 17.276 -31.275 1.00 80.94 686 LEU A N 1
ATOM 5295 C CA . LEU A 1 686 ? 33.075 16.090 -31.967 1.00 80.94 686 LEU A CA 1
ATOM 5296 C C . LEU A 1 686 ? 32.670 16.058 -33.445 1.00 80.94 686 LEU A C 1
ATOM 5298 O O . LEU A 1 686 ? 33.523 15.796 -34.294 1.00 80.94 686 LEU A O 1
ATOM 5302 N N . VAL A 1 687 ? 31.407 16.357 -33.768 1.00 82.81 687 VAL A N 1
ATOM 5303 C CA . VAL A 1 687 ? 30.920 16.397 -35.158 1.00 82.81 687 VAL A CA 1
ATOM 5304 C C . VAL A 1 687 ? 31.630 17.496 -35.949 1.00 82.81 687 VAL A C 1
ATOM 5306 O O . VAL A 1 687 ? 32.173 17.214 -37.013 1.00 82.81 687 VAL A O 1
ATOM 5309 N N . ILE A 1 688 ? 31.729 18.717 -35.411 1.00 84.50 688 ILE A N 1
ATOM 5310 C CA . ILE A 1 688 ? 32.435 19.832 -36.064 1.00 84.50 688 ILE A CA 1
ATOM 5311 C C . ILE A 1 688 ? 33.920 19.491 -36.266 1.00 84.50 688 ILE A C 1
ATOM 5313 O O . ILE A 1 688 ? 34.447 19.665 -37.367 1.00 84.50 688 ILE A O 1
ATOM 5317 N N . GLY A 1 689 ? 34.593 18.953 -35.241 1.00 81.06 689 GLY A N 1
ATOM 5318 C CA . GLY A 1 689 ? 35.995 18.537 -35.328 1.00 81.06 689 GLY A CA 1
ATOM 5319 C C . GLY A 1 689 ? 36.231 17.453 -36.385 1.00 81.06 689 GLY A C 1
ATOM 5320 O O . GLY A 1 689 ? 37.161 17.563 -37.189 1.00 81.06 689 GLY A O 1
ATOM 5321 N N . ALA A 1 690 ? 35.359 16.442 -36.439 1.00 79.94 690 ALA A N 1
ATOM 5322 C CA . ALA A 1 690 ? 35.405 15.389 -37.449 1.00 79.94 690 ALA A CA 1
ATOM 5323 C C . ALA A 1 690 ? 35.151 15.934 -38.864 1.00 79.94 690 ALA A C 1
ATOM 5325 O O . ALA A 1 690 ? 35.900 15.601 -39.783 1.00 79.94 690 ALA A O 1
ATOM 5326 N N . THR A 1 691 ? 34.159 16.813 -39.049 1.00 81.75 691 THR A N 1
ATOM 5327 C CA . THR A 1 691 ? 33.856 17.437 -40.347 1.00 81.75 691 THR A CA 1
ATOM 5328 C C . THR A 1 691 ? 35.016 18.297 -40.847 1.00 81.75 691 THR A C 1
ATOM 5330 O O . THR A 1 691 ? 35.414 18.158 -42.004 1.00 81.75 691 THR A O 1
ATOM 5333 N N . VAL A 1 692 ? 35.616 19.136 -39.994 1.00 81.81 692 VAL A N 1
ATOM 5334 C CA . VAL A 1 692 ? 36.783 19.960 -40.362 1.00 81.81 692 VAL A CA 1
ATOM 5335 C C . VAL A 1 692 ? 37.995 19.082 -40.692 1.00 81.81 692 VAL A C 1
ATOM 5337 O O . VAL A 1 692 ? 38.657 19.314 -41.706 1.00 81.81 692 VAL A O 1
ATOM 5340 N N . GLY A 1 693 ? 38.263 18.042 -39.895 1.00 77.81 693 GLY A N 1
ATOM 5341 C CA . GLY A 1 693 ? 39.345 17.088 -40.156 1.00 77.81 693 GLY A CA 1
ATOM 5342 C C . GLY A 1 693 ? 39.171 16.330 -41.478 1.00 77.81 693 GLY A C 1
ATOM 5343 O O . GLY A 1 693 ? 40.118 16.226 -42.261 1.00 77.81 693 GLY A O 1
ATOM 5344 N N . LEU A 1 694 ? 37.953 15.861 -41.767 1.00 80.12 694 LEU A N 1
ATOM 5345 C CA . LEU A 1 694 ? 37.616 15.151 -43.003 1.00 80.12 694 LEU A CA 1
ATOM 5346 C C . LEU A 1 694 ? 37.675 16.081 -44.223 1.00 80.12 694 LEU A C 1
ATOM 5348 O O . LEU A 1 694 ? 38.189 15.672 -45.265 1.00 80.12 694 LEU A O 1
ATOM 5352 N N . LEU A 1 695 ? 37.238 17.340 -44.096 1.00 81.06 695 LEU A N 1
ATOM 5353 C CA . LEU A 1 695 ? 37.360 18.355 -45.146 1.00 81.06 695 LEU A CA 1
ATOM 5354 C C . LEU A 1 695 ? 38.835 18.631 -45.484 1.00 81.06 695 LEU A C 1
ATOM 5356 O O . LEU A 1 695 ? 39.224 18.533 -46.648 1.00 81.06 695 LEU A O 1
ATOM 5360 N N . PHE A 1 696 ? 39.674 18.907 -44.478 1.00 77.75 696 PHE A N 1
ATOM 5361 C CA . PHE A 1 696 ? 41.113 19.130 -44.676 1.00 77.75 696 PHE A CA 1
ATOM 5362 C C . PHE A 1 696 ? 41.811 17.904 -45.278 1.00 77.75 696 PHE A C 1
ATOM 5364 O O . PHE A 1 696 ? 42.582 18.044 -46.230 1.00 77.75 696 PHE A O 1
ATOM 5371 N N . GLY A 1 697 ? 41.506 16.702 -44.776 1.00 73.19 697 GLY A N 1
ATOM 5372 C CA . GLY A 1 697 ? 42.015 15.446 -45.327 1.00 73.19 697 GLY A CA 1
ATOM 5373 C C . GLY A 1 697 ? 41.608 15.242 -46.789 1.00 73.19 697 GLY A C 1
ATOM 5374 O O . GLY A 1 697 ? 42.451 14.902 -47.617 1.00 73.19 697 GLY A O 1
ATOM 5375 N N . SER A 1 698 ? 40.351 15.531 -47.133 1.00 76.19 698 SER A N 1
ATOM 5376 C CA . SER A 1 698 ? 39.822 15.401 -48.498 1.00 76.19 698 SER A CA 1
ATOM 5377 C C . SER A 1 698 ? 40.450 16.405 -49.467 1.00 76.19 698 SER A C 1
ATOM 5379 O O . SER A 1 698 ? 40.816 16.031 -50.580 1.00 76.19 698 SER A O 1
ATOM 5381 N N . VAL A 1 699 ? 40.645 17.660 -49.050 1.00 75.94 699 VAL A N 1
ATOM 5382 C CA . VAL A 1 699 ? 41.321 18.687 -49.864 1.00 75.94 699 VAL A CA 1
ATOM 5383 C C . VAL A 1 699 ? 42.797 18.332 -50.082 1.00 75.94 699 VAL A C 1
ATOM 5385 O O . VAL A 1 699 ? 43.284 18.413 -51.213 1.00 75.94 699 VAL A O 1
ATOM 5388 N N . ALA A 1 700 ? 43.502 17.867 -49.044 1.00 67.00 700 ALA A N 1
ATOM 5389 C CA . ALA A 1 700 ? 44.888 17.410 -49.159 1.00 67.00 700 ALA A CA 1
ATOM 5390 C C . ALA A 1 700 ? 45.018 16.172 -50.069 1.00 67.00 700 ALA A C 1
ATOM 5392 O O . ALA A 1 700 ? 45.886 16.134 -50.947 1.00 67.00 700 ALA A O 1
ATOM 5393 N N . ALA A 1 701 ? 44.122 15.192 -49.916 1.00 67.38 701 ALA A N 1
ATOM 5394 C CA . ALA A 1 701 ? 44.064 14.001 -50.758 1.00 67.38 701 ALA A CA 1
ATOM 5395 C C . ALA A 1 701 ? 43.735 14.344 -52.220 1.00 67.38 701 ALA A C 1
ATOM 5397 O O . ALA A 1 701 ? 44.392 13.834 -53.125 1.00 67.38 701 ALA A O 1
ATOM 5398 N N . PHE A 1 702 ? 42.788 15.255 -52.472 1.00 74.62 702 PHE A N 1
ATOM 5399 C CA . PHE A 1 702 ? 42.444 15.714 -53.820 1.00 74.62 702 PHE A CA 1
ATOM 5400 C C . PHE A 1 702 ? 43.604 16.461 -54.491 1.00 74.62 702 PHE A C 1
ATOM 5402 O O . PHE A 1 702 ? 43.905 16.205 -55.658 1.00 74.62 702 PHE A O 1
ATOM 5409 N N . ALA A 1 703 ? 44.306 17.335 -53.763 1.00 65.25 703 ALA A N 1
ATOM 5410 C CA . ALA A 1 703 ? 45.493 18.022 -54.273 1.00 65.25 703 ALA A CA 1
ATOM 5411 C C . ALA A 1 703 ? 46.615 17.029 -54.635 1.00 65.25 703 ALA A C 1
ATOM 5413 O O . ALA A 1 703 ? 47.195 17.111 -55.724 1.00 65.25 703 ALA A O 1
ATOM 5414 N N . ALA A 1 704 ? 46.876 16.044 -53.769 1.00 64.00 704 ALA A N 1
ATOM 5415 C CA . ALA A 1 704 ? 47.839 14.980 -54.031 1.00 64.00 704 ALA A CA 1
ATOM 5416 C C . ALA A 1 704 ? 47.434 14.136 -55.252 1.00 64.00 704 ALA A C 1
ATOM 5418 O O . ALA A 1 704 ? 48.217 14.020 -56.200 1.00 64.00 704 ALA A O 1
ATOM 5419 N N . ALA A 1 705 ? 46.195 13.634 -55.278 1.00 64.50 705 ALA A N 1
ATOM 5420 C CA . ALA A 1 705 ? 45.643 12.829 -56.364 1.00 64.50 705 ALA A CA 1
ATOM 5421 C C . ALA A 1 705 ? 45.667 13.576 -57.703 1.00 64.50 705 ALA A C 1
ATOM 5423 O O . ALA A 1 705 ? 46.112 13.014 -58.704 1.00 64.50 705 ALA A O 1
ATOM 5424 N N . ARG A 1 706 ? 45.280 14.858 -57.748 1.00 68.56 706 ARG A N 1
ATOM 5425 C CA . ARG A 1 706 ? 45.349 15.685 -58.966 1.00 68.56 706 ARG A CA 1
ATOM 5426 C C . ARG A 1 706 ? 46.787 15.866 -59.456 1.00 68.56 706 ARG A C 1
ATOM 5428 O O . ARG A 1 706 ? 47.019 15.815 -60.663 1.00 68.56 706 ARG A O 1
ATOM 5435 N N . SER A 1 707 ? 47.754 16.009 -58.544 1.00 64.94 707 SER A N 1
ATOM 5436 C CA . SER A 1 707 ? 49.178 16.138 -58.894 1.00 64.94 707 SER A CA 1
ATOM 5437 C C . SER A 1 707 ? 49.809 14.862 -59.477 1.00 64.94 707 SER A C 1
ATOM 5439 O O . SER A 1 707 ? 50.873 14.943 -60.086 1.00 64.94 707 SER A O 1
ATOM 5441 N N . ILE A 1 708 ? 49.149 13.706 -59.323 1.00 63.53 708 ILE A N 1
ATOM 5442 C CA . ILE A 1 708 ? 49.597 12.390 -59.810 1.00 63.53 708 ILE A CA 1
ATOM 5443 C C . ILE A 1 708 ? 48.782 11.946 -61.042 1.00 63.53 708 ILE A C 1
ATOM 5445 O O . ILE A 1 708 ? 49.339 11.490 -62.039 1.00 63.53 708 ILE A O 1
ATOM 5449 N N . THR A 1 709 ? 47.458 12.121 -61.013 1.00 60.75 709 THR A N 1
ATOM 5450 C CA . THR A 1 709 ? 46.533 11.597 -62.037 1.00 60.75 709 THR A CA 1
ATOM 5451 C C . THR A 1 709 ? 46.499 12.402 -63.336 1.00 60.75 709 THR A C 1
ATOM 5453 O O . THR A 1 709 ? 46.301 11.805 -64.392 1.00 60.75 709 THR A O 1
ATOM 5456 N N . MET A 1 710 ? 46.714 13.726 -63.317 1.00 62.31 710 MET A N 1
ATOM 5457 C CA . MET A 1 710 ? 46.767 14.509 -64.564 1.00 62.31 710 MET A CA 1
ATOM 5458 C C . MET A 1 710 ? 47.955 14.122 -65.466 1.00 62.31 710 MET A C 1
ATOM 5460 O O . MET A 1 710 ? 47.721 13.897 -66.655 1.00 62.31 710 MET A O 1
ATOM 5464 N N . PRO A 1 711 ? 49.194 13.977 -64.950 1.00 60.69 711 PRO A N 1
ATOM 5465 C CA . PRO A 1 711 ? 50.302 13.403 -65.715 1.00 60.69 711 PRO A CA 1
ATOM 5466 C C . PRO A 1 711 ? 50.004 11.993 -66.243 1.00 60.69 711 PRO A C 1
ATOM 5468 O O . PRO A 1 711 ? 50.188 11.737 -67.432 1.00 60.69 711 PRO A O 1
ATOM 5471 N N . LEU A 1 712 ? 49.467 11.101 -65.399 1.00 63.19 712 LEU A N 1
ATOM 5472 C CA . LEU A 1 712 ? 49.128 9.731 -65.806 1.00 63.19 712 LEU A CA 1
ATOM 5473 C C . LEU A 1 712 ? 48.082 9.685 -66.931 1.00 63.19 712 LEU A C 1
ATOM 5475 O O . LEU A 1 712 ? 48.248 8.905 -67.861 1.00 63.19 712 LEU A O 1
ATOM 5479 N N . ARG A 1 713 ? 47.054 10.547 -66.915 1.00 62.38 713 ARG A N 1
ATOM 5480 C CA . ARG A 1 713 ? 46.063 10.623 -68.007 1.00 62.38 713 ARG A CA 1
ATOM 5481 C C . ARG A 1 713 ? 46.661 11.088 -69.339 1.00 62.38 713 ARG A C 1
ATOM 5483 O O . ARG A 1 713 ? 46.204 10.635 -70.383 1.00 62.38 713 ARG A O 1
ATOM 5490 N N . ARG A 1 714 ? 47.686 11.951 -69.330 1.00 61.84 714 ARG A N 1
ATOM 5491 C CA . ARG A 1 714 ? 48.409 12.329 -70.562 1.00 61.84 714 ARG A CA 1
ATOM 5492 C C . ARG A 1 714 ? 49.239 11.164 -71.096 1.00 61.84 714 ARG A C 1
ATOM 5494 O O . ARG A 1 714 ? 49.140 10.845 -72.275 1.00 61.84 714 ARG A O 1
ATOM 5501 N N . LEU A 1 715 ? 49.973 10.481 -70.217 1.00 62.50 715 LEU A N 1
ATOM 5502 C CA . LEU A 1 715 ? 50.761 9.296 -70.568 1.00 62.50 715 LEU A CA 1
ATOM 5503 C C . LEU A 1 715 ? 49.869 8.146 -71.086 1.00 62.50 715 LEU A C 1
ATOM 5505 O O . LEU A 1 715 ? 50.211 7.499 -72.072 1.00 62.50 715 LEU A O 1
ATOM 5509 N N . GLN A 1 716 ? 48.682 7.966 -70.496 1.00 60.34 716 GLN A N 1
ATOM 5510 C CA . GLN A 1 716 ? 47.636 7.051 -70.968 1.00 60.34 716 GLN A CA 1
ATOM 5511 C C . GLN A 1 716 ? 47.094 7.440 -72.353 1.00 60.34 716 GLN A C 1
ATOM 5513 O O . GLN A 1 716 ? 46.905 6.564 -73.191 1.00 60.34 716 GLN A O 1
ATOM 5518 N N . GLY A 1 717 ? 46.866 8.732 -72.618 1.00 63.50 717 GLY A N 1
ATOM 5519 C CA . GLY A 1 717 ? 46.443 9.219 -73.936 1.00 63.50 717 GLY A CA 1
ATOM 5520 C C . GLY A 1 717 ? 47.466 8.906 -75.031 1.00 63.50 717 GLY A C 1
ATOM 5521 O O . GLY A 1 717 ? 47.104 8.372 -76.077 1.00 63.50 717 GLY A O 1
ATOM 5522 N N . SER A 1 718 ? 48.753 9.138 -74.754 1.00 60.06 718 SER A N 1
ATOM 5523 C CA . SER A 1 718 ? 49.845 8.776 -75.667 1.00 60.06 718 SER A CA 1
ATOM 5524 C C . SER A 1 718 ? 49.955 7.263 -75.893 1.00 60.06 718 SER A C 1
ATOM 5526 O O . SER A 1 718 ? 50.228 6.839 -77.010 1.00 60.06 718 SER A O 1
ATOM 5528 N N . MET A 1 719 ? 49.702 6.435 -74.869 1.00 54.50 719 MET A N 1
ATOM 5529 C CA . MET A 1 719 ? 49.634 4.973 -75.023 1.00 54.50 719 MET A CA 1
ATOM 5530 C C . MET A 1 719 ? 48.420 4.507 -75.840 1.00 54.50 719 MET A C 1
ATOM 5532 O O . MET A 1 719 ? 48.538 3.547 -76.593 1.00 54.50 719 MET A O 1
ATOM 5536 N N . LEU A 1 720 ? 47.263 5.166 -75.710 1.00 59.66 720 LEU A N 1
ATOM 5537 C CA . LEU A 1 720 ? 46.056 4.828 -76.474 1.00 59.66 720 LEU A CA 1
ATOM 5538 C C . LEU A 1 720 ? 46.213 5.137 -77.967 1.00 59.66 720 LEU A C 1
ATOM 5540 O O . LEU A 1 720 ? 45.803 4.327 -78.792 1.00 59.66 720 LEU A O 1
ATOM 5544 N N . ALA A 1 721 ? 46.862 6.252 -78.318 1.00 57.97 721 ALA A N 1
ATOM 5545 C CA . ALA A 1 721 ? 47.222 6.545 -79.707 1.00 57.97 721 ALA A CA 1
ATOM 5546 C C . ALA A 1 721 ? 48.154 5.465 -80.295 1.00 57.97 721 ALA A C 1
ATOM 5548 O O . ALA A 1 721 ? 47.938 5.003 -81.412 1.00 57.97 721 ALA A O 1
ATOM 5549 N N . LEU A 1 722 ? 49.127 5.000 -79.502 1.00 55.03 722 LEU A N 1
ATOM 5550 C CA . LEU A 1 722 ? 50.073 3.938 -79.871 1.00 55.03 722 LEU A CA 1
ATOM 5551 C C . LEU A 1 722 ? 49.434 2.541 -80.013 1.00 55.03 722 LEU A C 1
ATOM 5553 O O . LEU A 1 722 ? 50.036 1.643 -80.592 1.00 55.03 722 LEU A O 1
ATOM 5557 N N . ALA A 1 723 ? 48.240 2.338 -79.450 1.00 53.16 723 ALA A N 1
ATOM 5558 C CA . ALA A 1 723 ? 47.502 1.077 -79.521 1.00 53.16 723 ALA A CA 1
ATOM 5559 C C . ALA A 1 723 ? 46.530 1.008 -80.715 1.00 53.16 723 ALA A C 1
ATOM 5561 O O . ALA A 1 723 ? 46.043 -0.075 -81.033 1.00 53.16 723 ALA A O 1
ATOM 5562 N N . ALA A 1 724 ? 46.236 2.145 -81.358 1.00 55.97 724 ALA A N 1
ATOM 5563 C CA . ALA A 1 724 ? 45.356 2.228 -82.525 1.00 55.97 724 ALA A CA 1
ATOM 5564 C C . ALA A 1 724 ? 46.110 2.079 -83.862 1.00 55.97 724 ALA A C 1
ATOM 5566 O O . ALA A 1 724 ? 45.536 1.585 -84.829 1.00 55.97 724 ALA A O 1
ATOM 5567 N N . ASP A 1 725 ? 47.388 2.470 -83.905 1.00 52.81 725 ASP A N 1
ATOM 5568 C CA . ASP A 1 725 ? 48.294 2.278 -85.044 1.00 52.81 725 ASP A CA 1
ATOM 5569 C C . ASP A 1 725 ? 49.673 1.796 -84.537 1.00 52.81 725 ASP A C 1
ATOM 5571 O O . ASP A 1 725 ? 50.386 2.573 -83.894 1.00 52.81 725 ASP A O 1
ATOM 5575 N N . PRO A 1 726 ? 50.085 0.543 -84.826 1.00 52.38 726 PRO A N 1
ATOM 5576 C CA . PRO A 1 726 ? 51.385 0.001 -84.415 1.00 52.38 726 PRO A CA 1
ATOM 5577 C C . PRO A 1 726 ? 52.619 0.706 -85.005 1.00 52.38 726 PRO A C 1
ATOM 5579 O O . PRO A 1 726 ? 53.736 0.403 -84.584 1.00 52.38 726 PRO A O 1
ATOM 5582 N N . LEU A 1 727 ? 52.451 1.605 -85.983 1.00 51.25 727 LEU A N 1
ATOM 5583 C CA . LEU A 1 727 ? 53.529 2.407 -86.576 1.00 51.25 727 LEU A CA 1
ATOM 5584 C C . LEU A 1 727 ? 53.565 3.858 -86.061 1.00 51.25 727 LEU A C 1
ATOM 5586 O O . LEU A 1 727 ? 54.433 4.634 -86.472 1.00 51.25 727 LEU A O 1
ATOM 5590 N N . ALA A 1 728 ? 52.686 4.225 -85.122 1.00 53.03 728 ALA A N 1
ATOM 5591 C CA . ALA A 1 728 ? 52.758 5.507 -84.432 1.00 53.03 728 ALA A CA 1
ATOM 5592 C C . ALA A 1 728 ? 54.083 5.658 -83.647 1.00 53.03 728 ALA A C 1
ATOM 5594 O O . ALA A 1 728 ? 54.580 4.731 -83.006 1.00 53.03 728 ALA A O 1
ATOM 5595 N N . GLY A 1 729 ? 54.682 6.852 -83.716 1.00 58.09 729 GLY A N 1
ATOM 5596 C CA . GLY A 1 729 ? 56.022 7.130 -83.185 1.00 58.09 729 GLY A CA 1
ATOM 5597 C C . GLY A 1 729 ? 56.139 7.177 -81.651 1.00 58.09 729 GLY A C 1
ATOM 5598 O O . GLY A 1 729 ? 55.155 7.195 -80.918 1.00 58.09 729 GLY A O 1
ATOM 5599 N N . ARG A 1 730 ? 57.388 7.233 -81.161 1.00 57.88 730 ARG A N 1
ATOM 5600 C CA . ARG A 1 730 ? 57.749 7.180 -79.726 1.00 57.88 730 ARG A CA 1
ATOM 5601 C C . ARG A 1 730 ? 57.008 8.206 -78.852 1.00 57.88 730 ARG A C 1
ATOM 5603 O O . ARG A 1 730 ? 56.807 9.353 -79.241 1.00 57.88 730 ARG A O 1
ATOM 5610 N N . ILE A 1 731 ? 56.721 7.808 -77.609 1.00 58.84 731 ILE A N 1
ATOM 5611 C CA . ILE A 1 731 ? 56.031 8.627 -76.596 1.00 58.84 731 ILE A CA 1
ATOM 5612 C C . ILE A 1 731 ? 56.866 9.867 -76.210 1.00 58.84 731 ILE A C 1
ATOM 5614 O O . ILE A 1 731 ? 58.026 9.751 -75.817 1.00 58.84 731 ILE A O 1
ATOM 5618 N N . ALA A 1 732 ? 56.248 11.052 -76.268 1.00 54.69 732 ALA A N 1
ATOM 5619 C CA . ALA A 1 732 ? 56.928 12.355 -76.321 1.00 54.69 732 ALA A CA 1
ATOM 5620 C C . ALA A 1 732 ? 57.349 13.017 -74.978 1.00 54.69 732 ALA A C 1
ATOM 5622 O O . ALA A 1 732 ? 57.721 14.186 -74.982 1.00 54.69 732 ALA A O 1
ATOM 5623 N N . GLU A 1 733 ? 57.311 12.324 -73.830 1.00 59.50 733 GLU A N 1
ATOM 5624 C CA . GLU A 1 733 ? 57.763 12.867 -72.520 1.00 59.50 733 GLU A CA 1
ATOM 5625 C C . GLU A 1 733 ? 58.995 12.120 -71.942 1.00 59.50 733 GLU A C 1
ATOM 5627 O O . GLU A 1 733 ? 59.148 11.983 -70.726 1.00 59.50 733 GLU A O 1
ATOM 5632 N N . SER A 1 734 ? 59.906 11.632 -72.797 1.00 53.91 734 SER A N 1
ATOM 5633 C CA . SER A 1 734 ? 61.086 10.834 -72.396 1.00 53.91 734 SER A CA 1
ATOM 5634 C C . SER A 1 734 ? 62.095 11.542 -71.486 1.00 53.91 734 SER A C 1
ATOM 5636 O O . SER A 1 734 ? 62.887 10.865 -70.829 1.00 53.91 734 SER A O 1
ATOM 5638 N N . ASP A 1 735 ? 62.078 12.874 -71.435 1.00 53.25 735 ASP A N 1
ATOM 5639 C CA . ASP A 1 735 ? 63.186 13.684 -70.902 1.00 53.25 735 ASP A CA 1
ATOM 5640 C C . ASP A 1 735 ? 62.956 14.157 -69.455 1.00 53.25 735 ASP A C 1
ATOM 5642 O O . ASP A 1 735 ? 63.790 14.843 -68.854 1.00 53.25 735 ASP A O 1
ATOM 5646 N N . ARG A 1 736 ? 61.830 13.758 -68.851 1.00 60.12 736 ARG A N 1
ATOM 5647 C CA . ARG A 1 736 ? 61.512 14.076 -67.456 1.00 60.12 736 ARG A CA 1
ATOM 5648 C C . ARG A 1 736 ? 62.467 13.380 -66.481 1.00 60.12 736 ARG A C 1
ATOM 5650 O O . ARG A 1 736 ? 62.856 12.222 -66.663 1.00 60.12 736 ARG A O 1
ATOM 5657 N N . ARG A 1 737 ? 62.817 14.104 -65.414 1.00 58.72 737 ARG A N 1
ATOM 5658 C CA . ARG A 1 737 ? 63.727 13.680 -64.328 1.00 58.72 737 ARG A CA 1
ATOM 5659 C C . ARG A 1 737 ? 62.991 13.392 -63.010 1.00 58.72 737 ARG A C 1
ATOM 5661 O O . ARG A 1 737 ? 63.575 13.511 -61.935 1.00 58.72 737 ARG A O 1
ATOM 5668 N N . ASP A 1 738 ? 61.706 13.066 -63.106 1.00 61.06 738 ASP A N 1
ATOM 5669 C CA . ASP A 1 738 ? 60.875 12.548 -62.022 1.00 61.06 738 ASP A CA 1
ATOM 5670 C C . ASP A 1 738 ? 60.521 11.074 -62.271 1.00 61.06 738 ASP A C 1
ATOM 5672 O O . ASP A 1 738 ? 60.774 10.531 -63.348 1.00 61.06 738 ASP A O 1
ATOM 5676 N N . GLU A 1 739 ? 59.917 10.431 -61.273 1.00 58.88 739 GLU A N 1
ATOM 5677 C CA . GLU A 1 739 ? 59.575 9.006 -61.289 1.00 58.88 739 GLU A CA 1
ATOM 5678 C C . GLU A 1 739 ? 58.613 8.636 -62.448 1.00 58.88 739 GLU A C 1
ATOM 5680 O O . GLU A 1 739 ? 58.569 7.491 -62.895 1.00 58.88 739 GLU A O 1
ATOM 5685 N N . LEU A 1 740 ? 57.879 9.616 -62.992 1.00 58.12 740 LEU A N 1
ATOM 5686 C CA . LEU A 1 740 ? 57.018 9.470 -64.175 1.00 58.12 740 LEU A CA 1
ATOM 5687 C C . LEU A 1 740 ? 57.815 9.454 -65.493 1.00 58.12 740 LEU A C 1
ATOM 5689 O O . LEU A 1 740 ? 57.428 8.756 -66.431 1.00 58.12 740 LEU A O 1
ATOM 5693 N N . GLY A 1 741 ? 58.941 10.169 -65.566 1.00 60.56 741 GLY A N 1
ATOM 5694 C CA . GLY A 1 741 ? 59.876 10.087 -66.692 1.00 60.56 741 GLY A CA 1
ATOM 5695 C C . GLY A 1 741 ? 60.517 8.706 -66.832 1.00 60.56 741 GLY A C 1
ATOM 5696 O O . GLY A 1 741 ? 60.689 8.215 -67.948 1.00 60.56 741 GLY A O 1
ATOM 5697 N N . ASP A 1 742 ? 60.801 8.030 -65.715 1.00 58.75 742 ASP A N 1
ATOM 5698 C CA . ASP A 1 742 ? 61.263 6.636 -65.738 1.00 58.75 742 ASP A CA 1
ATOM 5699 C C . ASP A 1 742 ? 60.177 5.686 -66.263 1.00 58.75 742 ASP A C 1
ATOM 5701 O O . ASP A 1 742 ? 60.471 4.802 -67.070 1.00 58.75 742 ASP A O 1
ATOM 5705 N N . MET A 1 743 ? 58.906 5.920 -65.915 1.00 54.69 743 MET A N 1
ATOM 5706 C CA . MET A 1 743 ? 57.781 5.167 -66.484 1.00 54.69 743 MET A CA 1
ATOM 5707 C C . MET A 1 743 ? 57.608 5.413 -67.992 1.00 54.69 743 MET A C 1
ATOM 5709 O O . MET A 1 743 ? 57.306 4.470 -68.719 1.00 54.69 743 MET A O 1
ATOM 5713 N N . ALA A 1 744 ? 57.851 6.630 -68.495 1.00 58.16 744 ALA A N 1
ATOM 5714 C CA . ALA A 1 744 ? 57.835 6.918 -69.935 1.00 58.16 744 ALA A CA 1
ATOM 5715 C C . ALA A 1 744 ? 58.973 6.204 -70.695 1.00 58.16 744 ALA A C 1
ATOM 5717 O O . ALA A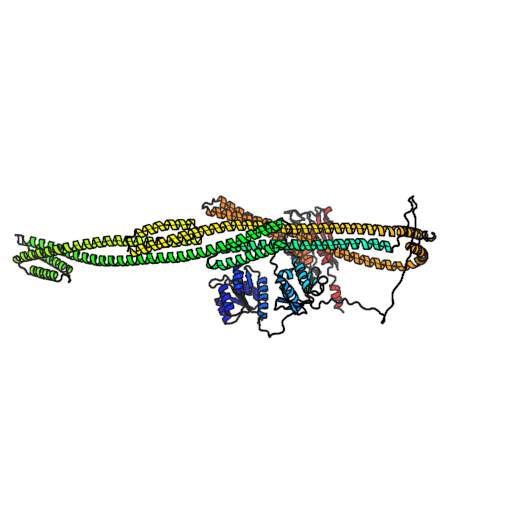 1 744 ? 58.784 5.756 -71.827 1.00 58.16 744 ALA A O 1
ATOM 5718 N N . ARG A 1 745 ? 60.142 6.032 -70.062 1.00 60.66 745 ARG A N 1
ATOM 5719 C CA . ARG A 1 745 ? 61.254 5.237 -70.611 1.00 60.66 745 ARG A CA 1
ATOM 5720 C C . ARG A 1 745 ? 60.939 3.736 -70.594 1.00 60.66 745 ARG A C 1
ATOM 5722 O O . ARG A 1 745 ? 61.148 3.068 -71.604 1.00 60.66 745 ARG A O 1
ATOM 5729 N N . ALA A 1 746 ? 60.349 3.225 -69.511 1.00 55.69 746 ALA A N 1
ATOM 5730 C CA . ALA A 1 746 ? 59.871 1.843 -69.424 1.00 55.69 746 ALA A CA 1
ATOM 5731 C C . ALA A 1 746 ? 58.720 1.540 -70.406 1.00 55.69 746 ALA A C 1
ATOM 5733 O O . ALA A 1 746 ? 58.645 0.436 -70.938 1.00 55.69 746 ALA A O 1
ATOM 5734 N N . ALA A 1 747 ? 57.854 2.512 -70.708 1.00 55.56 747 ALA A N 1
ATOM 5735 C CA . ALA A 1 747 ? 56.748 2.354 -71.654 1.00 55.56 747 ALA A CA 1
ATOM 5736 C C . ALA A 1 747 ? 57.216 1.934 -73.058 1.00 55.56 747 ALA A C 1
ATOM 5738 O O . ALA A 1 747 ? 56.630 1.029 -73.645 1.00 55.56 747 ALA A O 1
ATOM 5739 N N . ASN A 1 748 ? 58.310 2.520 -73.561 1.00 54.81 748 ASN A N 1
ATOM 5740 C CA . ASN A 1 748 ? 58.903 2.127 -74.847 1.00 54.81 748 ASN A CA 1
ATOM 5741 C C . ASN A 1 748 ? 59.444 0.680 -74.838 1.00 54.81 748 ASN A C 1
ATOM 5743 O O . ASN A 1 748 ? 59.509 0.058 -75.892 1.00 54.81 748 ASN A O 1
ATOM 5747 N N . ILE A 1 749 ? 59.800 0.129 -73.669 1.00 57.47 749 ILE A N 1
ATOM 5748 C CA . ILE A 1 749 ? 60.182 -1.286 -73.510 1.00 57.47 749 ILE A CA 1
ATOM 5749 C C . ILE A 1 749 ? 58.921 -2.165 -73.488 1.00 57.47 749 ILE A C 1
ATOM 5751 O O . ILE A 1 749 ? 58.877 -3.199 -74.155 1.00 57.47 749 ILE A O 1
ATOM 5755 N N . PHE A 1 750 ? 57.862 -1.721 -72.800 1.00 48.91 750 PHE A N 1
ATOM 5756 C CA . PHE A 1 750 ? 56.585 -2.436 -72.719 1.00 48.91 750 PHE A CA 1
ATOM 5757 C C . PHE A 1 750 ? 55.850 -2.592 -74.059 1.00 48.91 750 PHE A C 1
ATOM 5759 O O . PHE A 1 750 ? 55.049 -3.513 -74.172 1.00 48.91 750 PHE A O 1
ATOM 5766 N N . VAL A 1 751 ? 56.128 -1.785 -75.091 1.00 55.69 751 VAL A N 1
ATOM 5767 C CA . VAL A 1 751 ? 55.579 -2.019 -76.447 1.00 55.69 751 VAL A CA 1
ATOM 5768 C C . VAL A 1 751 ? 56.026 -3.384 -76.987 1.00 55.69 751 VAL A C 1
ATOM 5770 O O . VAL A 1 751 ? 55.197 -4.172 -77.432 1.00 55.69 751 VAL A O 1
ATOM 5773 N N . THR A 1 752 ? 57.309 -3.724 -76.833 1.00 51.19 752 THR A N 1
ATOM 5774 C CA . THR A 1 752 ? 57.861 -5.066 -77.119 1.00 51.19 752 THR A CA 1
ATOM 5775 C C . THR A 1 752 ? 57.262 -6.174 -76.241 1.00 51.19 752 THR A C 1
ATOM 5777 O O . THR A 1 752 ? 57.260 -7.340 -76.625 1.00 51.19 752 THR A O 1
ATOM 5780 N N . GLU A 1 753 ? 56.748 -5.819 -75.062 1.00 51.00 753 GLU A N 1
ATOM 5781 C CA . GLU A 1 753 ? 56.149 -6.731 -74.081 1.00 51.00 753 GLU A CA 1
ATOM 5782 C C . GLU A 1 753 ? 54.627 -6.908 -74.289 1.00 51.00 753 GLU A C 1
ATOM 5784 O O . GLU A 1 753 ? 54.029 -7.816 -73.719 1.00 51.00 753 GLU A O 1
ATOM 5789 N N . ILE A 1 754 ? 53.958 -6.092 -75.115 1.00 51.25 754 ILE A N 1
ATOM 5790 C CA . ILE A 1 754 ? 52.508 -6.228 -75.361 1.00 51.25 754 ILE A CA 1
ATOM 5791 C C . ILE A 1 754 ? 52.186 -7.528 -76.115 1.00 51.25 754 ILE A C 1
ATOM 5793 O O . ILE A 1 754 ? 51.185 -8.169 -75.800 1.00 51.25 754 ILE A O 1
ATOM 5797 N N . SER A 1 755 ? 53.098 -8.032 -76.952 1.00 50.03 755 SER A N 1
ATOM 5798 C CA . SER A 1 755 ? 53.036 -9.393 -77.520 1.00 50.03 755 SER A CA 1
ATOM 5799 C C . SER A 1 755 ? 53.115 -10.517 -76.465 1.00 50.03 755 SER A C 1
ATOM 5801 O O . SER A 1 755 ? 52.971 -11.692 -76.791 1.00 50.03 755 SER A O 1
ATOM 5803 N N . ARG A 1 756 ? 53.354 -10.189 -75.186 1.00 50.50 756 ARG A N 1
ATOM 5804 C CA . ARG A 1 756 ? 53.313 -11.121 -74.047 1.00 50.50 756 ARG A CA 1
ATOM 5805 C C . ARG A 1 756 ? 51.956 -11.117 -73.329 1.00 50.50 756 ARG A C 1
ATOM 5807 O O . ARG A 1 756 ? 51.591 -12.151 -72.766 1.00 50.50 756 ARG A O 1
ATOM 5814 N N . ARG A 1 757 ? 51.201 -10.007 -73.396 1.00 48.69 757 ARG A N 1
ATOM 5815 C CA . ARG A 1 757 ? 49.931 -9.776 -72.668 1.00 48.69 757 ARG A CA 1
ATOM 5816 C C . ARG A 1 757 ? 48.767 -10.669 -73.083 1.00 48.69 757 ARG A C 1
ATOM 5818 O O . ARG A 1 757 ? 47.809 -10.785 -72.326 1.00 48.69 757 ARG A O 1
ATOM 5825 N N . GLU A 1 758 ? 48.854 -11.349 -74.223 1.00 49.91 758 GLU A N 1
ATOM 5826 C CA . GLU A 1 758 ? 47.882 -12.377 -74.622 1.00 49.91 758 GLU A CA 1
ATOM 5827 C C . GLU A 1 758 ? 47.729 -13.480 -73.549 1.00 49.91 758 GLU A C 1
ATOM 5829 O O . GLU A 1 758 ? 46.652 -14.046 -73.375 1.00 49.91 758 GLU A O 1
ATOM 5834 N N . ARG A 1 759 ? 48.778 -13.729 -72.746 1.00 49.59 759 ARG A N 1
ATOM 5835 C CA . ARG A 1 759 ? 48.723 -14.647 -71.594 1.00 49.59 759 ARG A CA 1
ATOM 5836 C C . ARG A 1 759 ? 48.032 -14.064 -70.360 1.00 49.59 759 ARG A C 1
ATOM 5838 O O . ARG A 1 759 ? 47.361 -14.810 -69.647 1.00 49.59 759 ARG A O 1
ATOM 5845 N N . ASP A 1 760 ? 48.152 -12.761 -70.123 1.00 52.06 760 ASP A N 1
ATOM 5846 C CA . ASP A 1 760 ? 47.619 -12.096 -68.923 1.00 52.06 760 ASP A CA 1
ATOM 5847 C C . ASP A 1 760 ? 46.084 -11.985 -68.963 1.00 52.06 760 ASP A C 1
ATOM 5849 O O . ASP A 1 760 ? 45.431 -11.875 -67.924 1.00 52.06 760 ASP A O 1
ATOM 5853 N N . LEU A 1 761 ? 45.486 -12.123 -70.155 1.00 50.16 761 LEU A N 1
ATOM 5854 C CA . LEU A 1 761 ? 44.036 -12.207 -70.358 1.00 50.16 761 LEU A CA 1
ATOM 5855 C C . LEU A 1 761 ? 43.380 -13.339 -69.537 1.00 50.16 761 LEU A C 1
ATOM 5857 O O . LEU A 1 761 ? 42.202 -13.246 -69.198 1.00 50.16 761 LEU A O 1
ATOM 5861 N N . ARG A 1 762 ? 44.135 -14.384 -69.151 1.00 50.41 762 ARG A N 1
ATOM 5862 C CA . ARG A 1 762 ? 43.654 -15.428 -68.227 1.00 50.41 762 ARG A CA 1
ATOM 5863 C C . ARG A 1 762 ? 43.444 -14.922 -66.794 1.00 50.41 762 ARG A C 1
ATOM 5865 O O . ARG A 1 762 ? 42.438 -15.284 -66.193 1.00 50.41 762 ARG A O 1
ATOM 5872 N N . GLN A 1 763 ? 44.313 -14.053 -66.271 1.00 52.28 763 GLN A N 1
ATOM 5873 C CA . GLN A 1 763 ? 44.177 -13.518 -64.904 1.00 52.28 763 GLN A CA 1
ATOM 5874 C C . GLN A 1 763 ? 43.029 -12.504 -64.771 1.00 52.28 763 GLN A C 1
ATOM 5876 O O . GLN A 1 763 ? 42.463 -12.341 -63.691 1.00 52.28 763 GLN A O 1
ATOM 5881 N N . ALA A 1 764 ? 42.625 -11.857 -65.871 1.00 55.66 764 ALA A N 1
ATOM 5882 C CA . ALA A 1 764 ? 41.445 -10.989 -65.888 1.00 55.66 764 ALA A CA 1
ATOM 5883 C C . ALA A 1 764 ? 40.134 -11.750 -65.582 1.00 55.66 764 ALA A C 1
ATOM 5885 O O . ALA A 1 764 ? 39.189 -11.161 -65.051 1.00 55.66 764 ALA A O 1
ATOM 5886 N N . LYS A 1 765 ? 40.087 -13.060 -65.871 1.00 55.38 765 LYS A N 1
ATOM 5887 C CA . LYS A 1 765 ? 38.939 -13.919 -65.553 1.00 55.38 765 LYS A CA 1
ATOM 5888 C C . LYS A 1 765 ? 38.841 -14.215 -64.051 1.00 55.38 765 LYS A C 1
ATOM 5890 O O . LYS A 1 765 ? 37.787 -14.042 -63.458 1.00 55.38 765 LYS A O 1
ATOM 5895 N N . GLU A 1 766 ? 39.948 -14.595 -63.419 1.00 55.62 766 GLU A N 1
ATOM 5896 C CA . GLU A 1 766 ? 39.965 -14.956 -61.991 1.00 55.62 766 GLU A CA 1
ATOM 5897 C C . GLU A 1 766 ? 39.529 -13.771 -61.107 1.00 55.62 766 GLU A C 1
ATOM 5899 O O . GLU A 1 766 ? 38.751 -13.934 -60.168 1.00 55.62 766 GLU A O 1
ATOM 5904 N N . ARG A 1 767 ? 39.922 -12.545 -61.484 1.00 57.44 767 ARG A N 1
ATOM 5905 C CA . ARG A 1 767 ? 39.524 -11.310 -60.785 1.00 57.44 767 ARG A CA 1
ATOM 5906 C C . ARG A 1 767 ? 38.030 -10.981 -60.876 1.00 57.44 767 ARG A C 1
ATOM 5908 O O . ARG A 1 767 ? 37.493 -10.306 -59.995 1.00 57.44 767 ARG A O 1
ATOM 5915 N N . THR A 1 768 ? 37.362 -11.401 -61.950 1.00 55.22 768 THR A N 1
ATOM 5916 C CA . THR A 1 768 ? 35.925 -11.149 -62.131 1.00 55.22 768 THR A CA 1
ATOM 5917 C C . THR A 1 768 ? 35.070 -12.146 -61.349 1.00 55.22 768 THR A C 1
ATOM 5919 O O . THR A 1 768 ? 34.048 -11.737 -60.801 1.00 55.22 768 THR A O 1
ATOM 5922 N N . ASP A 1 769 ? 35.533 -13.388 -61.177 1.00 59.31 769 ASP A N 1
ATOM 5923 C CA . ASP A 1 769 ? 34.886 -14.374 -60.300 1.00 59.31 769 ASP A CA 1
ATOM 5924 C C . ASP A 1 769 ? 34.994 -13.983 -58.803 1.00 59.31 769 ASP A C 1
ATOM 5926 O O . ASP A 1 769 ? 33.998 -14.076 -58.081 1.00 59.31 769 ASP A O 1
ATOM 5930 N N . GLU A 1 770 ? 36.138 -13.446 -58.339 1.00 62.62 770 GLU A N 1
ATOM 5931 C CA . GLU A 1 770 ? 36.273 -12.874 -56.977 1.00 62.62 770 GLU A CA 1
ATOM 5932 C C . GLU A 1 770 ? 35.274 -11.727 -56.737 1.00 62.62 770 GLU A C 1
ATOM 5934 O O . GLU A 1 770 ? 34.529 -11.730 -55.755 1.00 62.62 770 GLU A O 1
ATOM 5939 N N . THR A 1 771 ? 35.203 -10.772 -57.672 1.00 60.97 771 THR A N 1
ATOM 5940 C CA . THR A 1 771 ? 34.311 -9.602 -57.561 1.00 60.97 771 THR A CA 1
ATOM 5941 C C . THR A 1 771 ? 32.830 -10.016 -57.557 1.00 60.97 771 THR A C 1
ATOM 5943 O O . THR A 1 771 ? 32.009 -9.405 -56.874 1.00 60.97 771 THR A O 1
ATOM 5946 N N . LEU A 1 772 ? 32.470 -11.083 -58.284 1.00 62.69 772 LEU A N 1
ATOM 5947 C CA . LEU A 1 772 ? 31.114 -11.641 -58.295 1.00 62.69 772 LEU A CA 1
ATOM 5948 C C . LEU A 1 772 ? 30.752 -12.325 -56.963 1.00 62.69 772 LEU A C 1
ATOM 5950 O O . LEU A 1 772 ? 29.590 -12.287 -56.551 1.00 62.69 772 LEU A O 1
ATOM 5954 N N . ALA A 1 773 ? 31.727 -12.935 -56.281 1.00 63.53 773 ALA A N 1
ATOM 5955 C CA . ALA A 1 773 ? 31.535 -13.518 -54.955 1.00 63.53 773 ALA A CA 1
ATOM 5956 C C . ALA A 1 773 ? 31.354 -12.435 -53.877 1.00 63.53 773 ALA A C 1
ATOM 5958 O O . ALA A 1 773 ? 30.407 -12.519 -53.094 1.00 63.53 773 ALA A O 1
ATOM 5959 N N . GLU A 1 774 ? 32.184 -11.386 -53.883 1.00 65.00 774 GLU A N 1
ATOM 5960 C CA . GLU A 1 774 ? 32.024 -10.238 -52.976 1.00 65.00 774 GLU A CA 1
ATOM 5961 C C . GLU A 1 774 ? 30.684 -9.522 -53.194 1.00 65.00 774 GLU A C 1
ATOM 5963 O O . GLU A 1 774 ? 29.994 -9.213 -52.224 1.00 65.00 774 GLU A O 1
ATOM 5968 N N . LEU A 1 775 ? 30.257 -9.327 -54.450 1.00 63.34 775 LEU A N 1
ATOM 5969 C CA . LEU A 1 775 ? 28.961 -8.713 -54.756 1.00 63.34 775 LEU A CA 1
ATOM 5970 C C . LEU A 1 775 ? 27.784 -9.562 -54.246 1.00 63.34 775 LEU A C 1
ATOM 5972 O O . LEU A 1 775 ? 26.821 -9.011 -53.718 1.00 63.34 775 LEU A O 1
ATOM 5976 N N . ARG A 1 776 ? 27.866 -10.897 -54.350 1.00 58.91 776 ARG A N 1
ATOM 5977 C CA . ARG A 1 776 ? 26.852 -11.814 -53.798 1.00 58.91 776 ARG A CA 1
ATOM 5978 C C . ARG A 1 776 ? 26.820 -11.804 -52.272 1.00 58.91 776 ARG A C 1
ATOM 5980 O O . ARG A 1 776 ? 25.728 -11.821 -51.712 1.00 58.91 776 ARG A O 1
ATOM 5987 N N . GLN A 1 777 ? 27.974 -11.744 -51.605 1.00 64.81 777 GLN A N 1
ATOM 5988 C CA . GLN A 1 777 ? 28.021 -11.621 -50.146 1.00 64.81 777 GLN A CA 1
ATOM 5989 C C . GLN A 1 777 ? 27.453 -10.270 -49.696 1.00 64.81 777 GLN A C 1
ATOM 5991 O O . GLN A 1 777 ? 26.571 -10.240 -48.847 1.00 64.81 777 GLN A O 1
ATOM 5996 N N . ALA A 1 778 ? 27.861 -9.168 -50.332 1.00 63.12 778 ALA A N 1
ATOM 5997 C CA . ALA A 1 778 ? 27.326 -7.840 -50.047 1.00 63.12 778 ALA A CA 1
ATOM 5998 C C . ALA A 1 778 ? 25.814 -7.748 -50.317 1.00 63.12 778 ALA A C 1
ATOM 6000 O O . ALA A 1 778 ? 25.105 -7.097 -49.556 1.00 63.12 778 ALA A O 1
ATOM 6001 N N . GLN A 1 779 ? 25.301 -8.427 -51.352 1.00 61.50 779 GLN A N 1
ATOM 6002 C CA . GLN A 1 779 ? 23.865 -8.537 -51.623 1.00 61.50 779 GLN A CA 1
ATOM 6003 C C . GLN A 1 779 ? 23.140 -9.370 -50.553 1.00 61.50 779 GLN A C 1
ATOM 6005 O O . GLN A 1 779 ? 22.056 -8.982 -50.127 1.00 61.50 779 GLN A O 1
ATOM 6010 N N . ALA A 1 780 ? 23.716 -10.484 -50.092 1.00 55.03 780 ALA A N 1
ATOM 6011 C CA . ALA A 1 780 ? 23.156 -11.279 -48.998 1.00 55.03 780 ALA A CA 1
ATOM 6012 C C . ALA A 1 780 ? 23.133 -10.494 -47.674 1.00 55.03 780 ALA A C 1
ATOM 6014 O O . ALA A 1 780 ? 22.114 -10.492 -46.984 1.00 55.03 780 ALA A O 1
ATOM 6015 N N . ASP A 1 781 ? 24.208 -9.766 -47.364 1.00 59.94 781 ASP A N 1
ATOM 6016 C CA . ASP A 1 781 ? 24.306 -8.896 -46.191 1.00 59.94 781 ASP A CA 1
ATOM 6017 C C . ASP A 1 781 ? 23.320 -7.715 -46.282 1.00 59.94 781 ASP A C 1
ATOM 6019 O O . ASP A 1 781 ? 22.694 -7.367 -45.280 1.00 59.94 781 ASP A O 1
ATOM 6023 N N . LEU A 1 782 ? 23.103 -7.148 -47.479 1.00 51.03 782 LEU A N 1
ATOM 6024 C CA . LEU A 1 782 ? 22.063 -6.142 -47.743 1.00 51.03 782 LEU A CA 1
ATOM 6025 C C . LEU A 1 782 ? 20.656 -6.706 -47.550 1.00 51.03 782 LEU A C 1
ATOM 6027 O O . LEU A 1 782 ? 19.880 -6.108 -46.817 1.00 51.03 782 LEU A O 1
ATOM 6031 N N . ILE A 1 783 ? 20.341 -7.870 -48.124 1.00 52.56 783 ILE A N 1
ATOM 6032 C CA . ILE A 1 783 ? 19.049 -8.552 -47.936 1.00 52.56 783 ILE A CA 1
ATOM 6033 C C . ILE A 1 783 ? 18.831 -8.892 -46.455 1.00 52.56 783 ILE A C 1
ATOM 6035 O O . ILE A 1 783 ? 17.704 -8.845 -45.967 1.00 52.56 783 ILE A O 1
ATOM 6039 N N . GLN A 1 784 ? 19.886 -9.220 -45.706 1.00 50.34 784 GLN A N 1
ATOM 6040 C CA . GLN A 1 784 ? 19.786 -9.491 -44.273 1.00 50.34 784 GLN A CA 1
ATOM 6041 C C . GLN A 1 784 ? 19.615 -8.205 -43.446 1.00 50.34 784 GLN A C 1
ATOM 6043 O O . GLN A 1 784 ? 18.827 -8.196 -42.501 1.00 50.34 784 GLN A O 1
ATOM 6048 N N . ALA A 1 785 ? 20.272 -7.105 -43.822 1.00 51.31 785 ALA A N 1
ATOM 6049 C CA . ALA A 1 785 ? 20.053 -5.784 -43.234 1.00 51.31 785 ALA A CA 1
ATOM 6050 C C . ALA A 1 785 ? 18.652 -5.229 -43.556 1.00 51.31 785 ALA A C 1
ATOM 6052 O O . ALA A 1 785 ? 18.008 -4.653 -42.684 1.00 51.31 785 ALA A O 1
ATOM 6053 N N . GLU A 1 786 ? 18.148 -5.458 -44.768 1.00 46.91 786 GLU A N 1
ATOM 6054 C CA . GLU A 1 786 ? 16.804 -5.090 -45.221 1.00 46.91 786 GLU A CA 1
ATOM 6055 C C . GLU A 1 786 ? 15.730 -5.932 -44.522 1.00 46.91 786 GLU A C 1
ATOM 6057 O O . GLU A 1 786 ? 14.749 -5.380 -44.033 1.00 46.91 786 GLU A O 1
ATOM 6062 N N . LYS A 1 787 ? 15.956 -7.241 -44.333 1.00 48.00 787 LYS A N 1
ATOM 6063 C CA . LYS A 1 787 ? 15.117 -8.092 -43.468 1.00 48.00 787 LYS A CA 1
ATOM 6064 C C . LYS A 1 787 ? 15.092 -7.591 -42.022 1.00 48.00 787 LYS A C 1
ATOM 6066 O O . LYS A 1 787 ? 14.021 -7.547 -41.426 1.00 48.00 787 LYS A O 1
ATOM 6071 N N . LEU A 1 788 ? 16.230 -7.175 -41.460 1.00 45.41 788 LEU A N 1
ATOM 6072 C CA . LEU A 1 788 ? 16.296 -6.606 -40.106 1.00 45.41 788 LEU A CA 1
ATOM 6073 C C . LEU A 1 788 ? 15.608 -5.231 -40.011 1.00 45.41 788 LEU A C 1
ATOM 6075 O O . LEU A 1 788 ? 14.912 -4.968 -39.033 1.00 45.41 788 LEU A O 1
ATOM 6079 N N . ALA A 1 789 ? 15.737 -4.378 -41.030 1.00 42.53 789 ALA A N 1
ATOM 6080 C CA . ALA A 1 789 ? 15.046 -3.090 -41.102 1.00 42.53 789 ALA A CA 1
ATOM 6081 C C . ALA A 1 789 ? 13.525 -3.264 -41.265 1.00 42.53 789 ALA A C 1
ATOM 6083 O O . ALA A 1 789 ? 12.753 -2.637 -40.540 1.00 42.53 789 ALA A O 1
ATOM 6084 N N . SER A 1 790 ? 13.094 -4.177 -42.140 1.00 41.69 790 SER A N 1
ATOM 6085 C CA . SER A 1 790 ? 11.690 -4.556 -42.321 1.00 41.69 790 SER A CA 1
ATOM 6086 C C . SER A 1 790 ? 11.106 -5.204 -41.065 1.00 41.69 790 SER A C 1
ATOM 6088 O O . SER A 1 790 ? 9.936 -4.982 -40.766 1.00 41.69 790 SER A O 1
ATOM 6090 N N . LEU A 1 791 ? 11.897 -5.971 -40.303 1.00 44.78 791 LEU A N 1
ATOM 6091 C CA . LEU A 1 791 ? 11.487 -6.512 -39.005 1.00 44.78 791 LEU A CA 1
ATOM 6092 C C . LEU A 1 791 ? 11.344 -5.398 -37.954 1.00 44.78 791 LEU A C 1
ATOM 6094 O O . LEU A 1 791 ? 10.383 -5.398 -37.191 1.00 44.78 791 LEU A O 1
ATOM 6098 N N . GLY A 1 792 ? 12.239 -4.406 -37.953 1.00 47.22 792 GLY A N 1
ATOM 6099 C CA . GLY A 1 792 ? 12.109 -3.208 -37.119 1.00 47.22 792 GLY A CA 1
ATOM 6100 C C . GLY A 1 792 ? 10.854 -2.387 -37.445 1.00 47.22 792 GLY A C 1
ATOM 6101 O O . GLY A 1 792 ? 10.144 -1.960 -36.537 1.00 47.22 792 GLY A O 1
ATOM 6102 N N . GLN A 1 793 ? 10.531 -2.226 -38.732 1.00 43.28 793 GLN A N 1
ATOM 6103 C CA . GLN A 1 793 ? 9.294 -1.575 -39.180 1.00 43.28 793 GLN A CA 1
ATOM 6104 C C . GLN A 1 793 ? 8.040 -2.401 -38.850 1.00 43.28 793 GLN A C 1
ATOM 6106 O O . GLN A 1 793 ? 7.043 -1.823 -38.422 1.00 43.28 793 GLN A O 1
ATOM 6111 N N . LEU A 1 794 ? 8.098 -3.736 -38.964 1.00 47.06 794 LEU A N 1
ATOM 6112 C CA . LEU A 1 794 ? 7.048 -4.650 -38.492 1.00 47.06 794 LEU A CA 1
ATOM 6113 C C . LEU A 1 794 ? 6.767 -4.453 -37.002 1.00 47.06 794 LEU A C 1
ATOM 6115 O O . LEU A 1 794 ? 5.621 -4.228 -36.629 1.00 47.06 794 LEU A O 1
ATOM 6119 N N . VAL A 1 795 ? 7.799 -4.501 -36.156 1.00 48.16 795 VAL A N 1
ATOM 6120 C CA . VAL A 1 795 ? 7.648 -4.357 -34.699 1.00 48.16 795 VAL A CA 1
ATOM 6121 C C . VAL A 1 795 ? 7.105 -2.973 -34.332 1.00 48.16 795 VAL A C 1
ATOM 6123 O O . VAL A 1 795 ? 6.212 -2.883 -33.494 1.00 48.16 795 VAL A O 1
ATOM 6126 N N . ALA A 1 796 ? 7.566 -1.902 -34.988 1.00 45.84 796 ALA A N 1
ATOM 6127 C CA . ALA A 1 796 ? 7.044 -0.553 -34.760 1.00 45.84 796 ALA A CA 1
ATOM 6128 C C . ALA A 1 796 ? 5.567 -0.400 -35.184 1.00 45.84 796 ALA A C 1
ATOM 6130 O O . ALA A 1 796 ? 4.779 0.197 -34.449 1.00 45.84 796 ALA A O 1
ATOM 6131 N N . GLY A 1 797 ? 5.181 -0.961 -36.337 1.00 49.97 797 GLY A N 1
ATOM 6132 C CA . GLY A 1 797 ? 3.796 -0.953 -36.818 1.00 49.97 797 GLY A CA 1
ATOM 6133 C C . GLY A 1 797 ? 2.864 -1.766 -35.919 1.00 49.97 797 GLY A C 1
ATOM 6134 O O . GLY A 1 797 ? 1.869 -1.242 -35.428 1.00 49.97 797 GLY A O 1
ATOM 6135 N N . VAL A 1 798 ? 3.237 -3.012 -35.616 1.00 53.09 798 VAL A N 1
ATOM 6136 C CA . VAL A 1 798 ? 2.469 -3.909 -34.737 1.00 53.09 798 VAL A CA 1
ATOM 6137 C C . VAL A 1 798 ? 2.336 -3.332 -33.325 1.00 53.09 798 VAL A C 1
ATOM 6139 O O . VAL A 1 798 ? 1.254 -3.396 -32.749 1.00 53.09 798 VAL A O 1
ATOM 6142 N N . ALA A 1 799 ? 3.377 -2.696 -32.777 1.00 56.97 799 ALA A N 1
ATOM 6143 C CA . ALA A 1 799 ? 3.273 -2.001 -31.494 1.00 56.97 799 ALA A CA 1
ATOM 6144 C C . ALA A 1 799 ? 2.244 -0.854 -31.537 1.00 56.97 799 ALA A C 1
ATOM 6146 O O . ALA A 1 799 ? 1.459 -0.702 -30.604 1.00 56.97 799 ALA A O 1
ATOM 6147 N N . HIS A 1 800 ? 2.191 -0.069 -32.618 1.00 58.16 800 HIS A N 1
ATOM 6148 C CA . HIS A 1 800 ? 1.201 1.002 -32.776 1.00 58.16 800 HIS A CA 1
ATOM 6149 C C . HIS A 1 800 ? -0.236 0.462 -32.923 1.00 58.16 800 HIS A C 1
ATOM 6151 O O . HIS A 1 800 ? -1.168 0.965 -32.286 1.00 58.16 800 HIS A O 1
ATOM 6157 N N . GLU A 1 801 ? -0.412 -0.597 -33.716 1.00 61.25 801 GLU A N 1
ATOM 6158 C CA . GLU A 1 801 ? -1.709 -1.240 -33.955 1.00 61.25 801 GLU A CA 1
ATOM 6159 C C . GLU A 1 801 ? -2.225 -2.039 -32.741 1.00 61.25 801 GLU A C 1
ATOM 6161 O O . GLU A 1 801 ? -3.437 -2.140 -32.568 1.00 61.25 801 GLU A O 1
ATOM 6166 N N . ILE A 1 802 ? -1.349 -2.532 -31.853 1.00 72.62 802 ILE A N 1
ATOM 6167 C CA . ILE A 1 802 ? -1.719 -3.118 -30.547 1.00 72.62 802 ILE A CA 1
ATOM 6168 C C . ILE A 1 802 ? -2.027 -2.028 -29.505 1.00 72.62 802 ILE A C 1
ATOM 6170 O O . ILE A 1 802 ? -2.991 -2.146 -28.744 1.00 72.62 802 ILE A O 1
ATOM 6174 N N . ASN A 1 803 ? -1.248 -0.943 -29.472 1.00 62.97 803 ASN A N 1
ATOM 6175 C CA . ASN A 1 803 ? -1.413 0.119 -28.472 1.00 62.97 803 ASN A CA 1
ATOM 6176 C C . ASN A 1 803 ? -2.710 0.919 -28.648 1.00 62.97 803 ASN A C 1
ATOM 6178 O O . ASN A 1 803 ? -3.268 1.395 -27.663 1.00 62.97 803 ASN A O 1
ATOM 6182 N N . THR A 1 804 ? -3.221 1.048 -29.874 1.00 68.06 804 THR A N 1
ATOM 6183 C CA . THR A 1 804 ? -4.462 1.786 -30.158 1.00 68.06 804 THR A CA 1
ATOM 6184 C C . THR A 1 804 ? -5.707 1.147 -29.505 1.00 68.06 804 THR A C 1
ATOM 6186 O O . THR A 1 804 ? -6.373 1.834 -28.726 1.00 68.06 804 THR A O 1
ATOM 6189 N N . PRO A 1 805 ? -6.043 -0.144 -29.729 1.00 66.50 805 PRO A N 1
ATOM 6190 C CA . PRO A 1 805 ? -7.155 -0.797 -29.037 1.00 66.50 805 PRO A CA 1
ATOM 6191 C C . PRO A 1 805 ? -6.914 -0.932 -27.526 1.00 66.50 805 PRO A C 1
ATOM 6193 O O . PRO A 1 805 ? -7.866 -0.773 -26.766 1.00 66.50 805 PRO A O 1
ATOM 6196 N N . LEU A 1 806 ? -5.672 -1.151 -27.064 1.00 73.25 806 LEU A N 1
ATOM 6197 C CA . LEU A 1 806 ? -5.366 -1.159 -25.624 1.00 73.25 806 LEU A CA 1
ATOM 6198 C C . LEU A 1 806 ? -5.619 0.204 -24.965 1.00 73.25 806 LEU A C 1
ATOM 6200 O O . LEU A 1 806 ? -6.216 0.252 -23.893 1.00 73.25 806 LEU A O 1
ATOM 6204 N N . GLY A 1 807 ? -5.231 1.307 -25.611 1.00 71.75 807 GLY A N 1
ATOM 6205 C CA . GLY A 1 807 ? -5.506 2.661 -25.130 1.00 71.75 807 GLY A CA 1
ATOM 6206 C C . GLY A 1 807 ? -7.006 2.944 -25.033 1.00 71.75 807 GLY A C 1
ATOM 6207 O O . GLY A 1 807 ? -7.478 3.408 -23.999 1.00 71.75 807 GLY A O 1
ATOM 6208 N N . ILE A 1 808 ? -7.776 2.576 -26.064 1.00 68.19 808 ILE A N 1
ATOM 6209 C CA . ILE A 1 808 ? -9.241 2.720 -26.060 1.00 68.19 808 ILE A CA 1
ATOM 6210 C C . ILE A 1 808 ? -9.874 1.857 -24.957 1.00 68.19 808 ILE A C 1
ATOM 6212 O O . ILE A 1 808 ? -10.749 2.339 -24.235 1.00 68.19 808 ILE A O 1
ATOM 6216 N N . ALA A 1 809 ? -9.427 0.609 -24.780 1.00 82.31 809 ALA A N 1
ATOM 6217 C CA . ALA A 1 809 ? -9.909 -0.268 -23.713 1.00 82.31 809 ALA A CA 1
ATOM 6218 C C . ALA A 1 809 ? -9.588 0.296 -22.316 1.00 82.31 809 ALA A C 1
ATOM 6220 O O . ALA A 1 809 ? -10.459 0.282 -21.449 1.00 82.31 809 ALA A O 1
ATOM 6221 N N . LEU A 1 810 ? -8.387 0.853 -22.116 1.00 73.75 810 LEU A N 1
ATOM 6222 C CA . LEU A 1 810 ? -7.970 1.488 -20.864 1.00 73.75 810 LEU A CA 1
ATOM 6223 C C . LEU A 1 810 ? -8.808 2.734 -20.549 1.00 73.75 810 LEU A C 1
ATOM 6225 O O . LEU A 1 810 ? -9.368 2.822 -19.461 1.00 73.75 810 LEU A O 1
ATOM 6229 N N . THR A 1 811 ? -8.969 3.660 -21.500 1.00 76.62 811 THR A N 1
ATOM 6230 C CA . THR A 1 811 ? -9.830 4.843 -21.319 1.00 76.62 811 THR A CA 1
ATOM 6231 C C . THR A 1 811 ? -11.280 4.444 -21.037 1.00 76.62 811 THR A C 1
ATOM 6233 O O . THR A 1 811 ? -11.930 5.054 -20.191 1.00 76.62 811 THR A O 1
ATOM 6236 N N . THR A 1 812 ? -11.778 3.388 -21.687 1.00 86.38 812 THR A N 1
ATOM 6237 C CA . THR A 1 812 ? -13.123 2.853 -21.427 1.00 86.38 812 THR A CA 1
ATOM 6238 C C . THR A 1 812 ? -13.227 2.248 -20.021 1.00 86.38 812 THR A C 1
ATOM 6240 O O . THR A 1 812 ? -14.223 2.471 -19.340 1.00 86.38 812 THR A O 1
ATOM 6243 N N . ALA A 1 813 ? -12.195 1.542 -19.545 1.00 87.06 813 ALA A N 1
ATOM 6244 C CA . ALA A 1 813 ? -12.139 1.002 -18.185 1.00 87.06 813 ALA A CA 1
ATOM 6245 C C . ALA A 1 813 ? -12.130 2.108 -17.114 1.00 87.06 813 ALA A C 1
ATOM 6247 O O . ALA A 1 813 ? -12.865 2.008 -16.133 1.00 87.06 813 ALA A O 1
ATOM 6248 N N . THR A 1 814 ? -11.356 3.182 -17.316 1.00 89.00 814 THR A N 1
ATOM 6249 C CA . THR A 1 814 ? -11.362 4.356 -16.424 1.00 89.00 814 THR A CA 1
ATOM 6250 C C . THR A 1 814 ? -12.743 5.010 -16.387 1.00 89.00 814 THR A C 1
ATOM 6252 O O . THR A 1 814 ? -13.295 5.193 -15.307 1.00 89.00 814 THR A O 1
ATOM 6255 N N . LEU A 1 815 ? -13.350 5.255 -17.554 1.00 85.75 815 LEU A N 1
ATOM 6256 C CA . LEU A 1 815 ? -14.679 5.865 -17.676 1.00 85.75 815 LEU A CA 1
ATOM 6257 C C . LEU A 1 815 ? -15.776 5.052 -16.959 1.00 85.75 815 LEU A C 1
ATOM 6259 O O . LEU A 1 815 ? -16.652 5.628 -16.320 1.00 85.75 815 LEU A O 1
ATOM 6263 N N . LEU A 1 816 ? -15.716 3.717 -17.042 1.00 91.81 816 LEU A N 1
ATOM 6264 C CA . LEU A 1 816 ? -16.602 2.809 -16.302 1.00 91.81 816 LEU A CA 1
ATOM 6265 C C . LEU A 1 816 ? -16.383 2.896 -14.783 1.00 91.81 816 LEU A C 1
ATOM 6267 O O . LEU A 1 816 ? -17.347 2.851 -14.021 1.00 91.81 816 LEU A O 1
ATOM 6271 N N . GLY A 1 817 ? -15.129 3.024 -14.339 1.00 86.56 817 GLY A N 1
ATOM 6272 C CA . GLY A 1 817 ? -14.780 3.199 -12.928 1.00 86.56 817 GLY A CA 1
ATOM 6273 C C . GLY A 1 817 ? -15.284 4.523 -12.349 1.00 86.56 817 GLY A C 1
ATOM 6274 O O . GLY A 1 817 ? -15.860 4.533 -11.261 1.00 86.56 817 GLY A O 1
ATOM 6275 N N . ASP A 1 818 ? -15.129 5.621 -13.091 1.00 86.75 818 ASP A N 1
ATOM 6276 C CA . ASP A 1 818 ? -15.613 6.948 -12.696 1.00 86.75 818 ASP A CA 1
ATOM 6277 C C . ASP A 1 818 ? -17.147 6.983 -12.594 1.00 86.75 818 ASP A C 1
ATOM 6279 O O . ASP A 1 818 ? -17.695 7.436 -11.586 1.00 86.75 818 ASP A O 1
ATOM 6283 N N . GLU A 1 819 ? -17.845 6.433 -13.595 1.00 87.94 819 GLU A N 1
ATOM 6284 C CA . GLU A 1 819 ? -19.309 6.313 -13.613 1.00 87.94 819 GLU A CA 1
ATOM 6285 C C . GLU A 1 819 ? -19.817 5.448 -12.440 1.00 87.94 819 GLU A C 1
ATOM 6287 O O . GLU A 1 819 ? -20.793 5.808 -11.777 1.00 87.94 819 GLU A O 1
ATOM 6292 N N . ALA A 1 820 ? -19.129 4.345 -12.118 1.00 87.81 820 ALA A N 1
ATOM 6293 C CA . ALA A 1 820 ? -19.451 3.502 -10.965 1.00 87.81 820 ALA A CA 1
ATOM 6294 C C . ALA A 1 820 ? -19.254 4.228 -9.622 1.00 87.81 820 ALA A C 1
ATOM 6296 O O . ALA A 1 820 ? -20.107 4.110 -8.738 1.00 87.81 820 ALA A O 1
ATOM 6297 N N . GLN A 1 821 ? -18.189 5.023 -9.466 1.00 86.81 821 GLN A N 1
ATOM 6298 C CA . GLN A 1 821 ? -18.005 5.839 -8.262 1.00 86.81 821 GLN A CA 1
ATOM 6299 C C . GLN A 1 821 ? -19.046 6.960 -8.149 1.00 86.81 821 GLN A C 1
ATOM 6301 O O . GLN A 1 821 ? -19.535 7.228 -7.050 1.00 86.81 821 GLN A O 1
ATOM 6306 N N . GLU A 1 822 ? -19.409 7.636 -9.244 1.00 84.31 822 GLU A N 1
ATOM 6307 C CA . GLU A 1 822 ? -20.455 8.665 -9.191 1.00 84.31 822 GLU A CA 1
ATOM 6308 C C . GLU A 1 822 ? -21.823 8.052 -8.852 1.00 84.31 822 GLU A C 1
ATOM 6310 O O . GLU A 1 822 ? -22.565 8.606 -8.035 1.00 84.31 822 GLU A O 1
ATOM 6315 N N . PHE A 1 823 ? -22.121 6.865 -9.387 1.00 86.88 823 PHE A N 1
ATOM 6316 C CA . PHE A 1 823 ? -23.306 6.094 -9.023 1.00 86.88 823 PHE A CA 1
ATOM 6317 C C . PHE A 1 823 ? -23.319 5.707 -7.534 1.00 86.88 823 PHE A C 1
ATOM 6319 O O . PHE A 1 823 ? -24.338 5.888 -6.867 1.00 86.88 823 PHE A O 1
ATOM 6326 N N . GLU A 1 824 ? -22.194 5.250 -6.974 1.00 84.69 824 GLU A N 1
ATOM 6327 C CA . GLU A 1 824 ? -22.078 4.922 -5.544 1.00 84.69 824 GLU A CA 1
ATOM 6328 C C . GLU A 1 824 ? -22.311 6.154 -4.646 1.00 84.69 824 GLU A C 1
ATOM 6330 O O . GLU A 1 824 ? -23.035 6.081 -3.648 1.00 84.69 824 GLU A O 1
ATOM 6335 N N . ARG A 1 825 ? -21.753 7.316 -5.021 1.00 84.19 825 ARG A N 1
ATOM 6336 C CA . ARG A 1 825 ? -21.985 8.596 -4.323 1.00 84.19 825 ARG A CA 1
ATOM 6337 C C . ARG A 1 825 ? -23.461 9.004 -4.383 1.00 84.19 825 ARG A C 1
ATOM 6339 O O . ARG A 1 825 ? -24.017 9.409 -3.364 1.00 84.19 825 ARG A O 1
ATOM 6346 N N . ALA A 1 826 ? -24.111 8.855 -5.540 1.00 79.25 826 ALA A N 1
ATOM 6347 C CA . ALA A 1 826 ? -25.539 9.134 -5.699 1.00 79.25 826 ALA A CA 1
ATOM 6348 C C . ALA A 1 826 ? -26.419 8.181 -4.867 1.00 79.25 826 ALA A C 1
ATOM 6350 O O . ALA A 1 826 ? -27.402 8.615 -4.268 1.00 79.25 826 ALA A O 1
ATOM 6351 N N . LEU A 1 827 ? -26.044 6.901 -4.771 1.00 79.81 827 LEU A N 1
ATOM 6352 C CA . LEU A 1 827 ? -26.765 5.893 -3.991 1.00 79.81 827 LEU A CA 1
ATOM 6353 C C . LEU A 1 827 ? -26.711 6.182 -2.478 1.00 79.81 827 LEU A C 1
ATOM 6355 O O . LEU A 1 827 ? -27.723 6.049 -1.789 1.00 79.81 827 LEU A O 1
ATOM 6359 N N . LYS A 1 828 ? -25.575 6.688 -1.975 1.00 79.38 828 LYS A N 1
ATOM 6360 C CA . LYS A 1 828 ? -25.427 7.184 -0.589 1.00 79.38 828 LYS A CA 1
ATOM 6361 C C . LYS A 1 828 ? -26.269 8.437 -0.288 1.00 79.38 828 LYS A C 1
ATOM 6363 O O 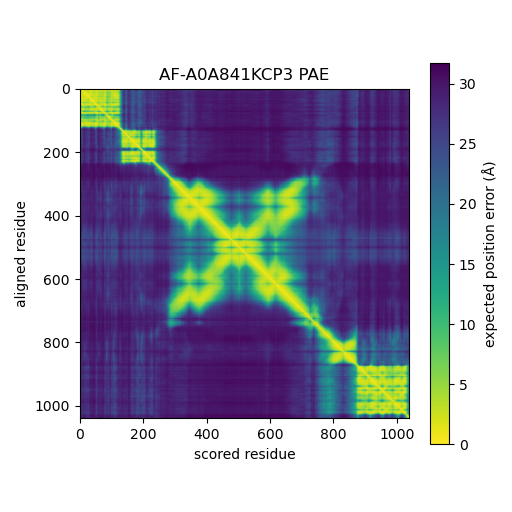. LYS A 1 828 ? -26.504 8.737 0.877 1.00 79.38 828 LYS A O 1
ATOM 6368 N N . GLY A 1 829 ? -26.776 9.132 -1.312 1.00 73.44 829 GLY A N 1
ATOM 6369 C CA . GLY A 1 829 ? -27.699 10.269 -1.185 1.00 73.44 829 GLY A CA 1
ATOM 6370 C C . GLY A 1 829 ? -29.147 9.900 -0.823 1.00 73.44 829 GLY A C 1
ATOM 6371 O O . GLY A 1 829 ? -29.990 10.787 -0.720 1.00 73.44 829 GLY A O 1
ATOM 6372 N N . ASN A 1 830 ? -29.454 8.610 -0.641 1.00 65.88 830 ASN A N 1
ATOM 6373 C CA . ASN A 1 830 ? -30.751 8.077 -0.197 1.00 65.88 830 ASN A CA 1
ATOM 6374 C C . ASN A 1 830 ? -31.963 8.364 -1.123 1.00 65.88 830 ASN A C 1
ATOM 6376 O O . ASN A 1 830 ? -33.098 8.036 -0.779 1.00 65.88 830 ASN A O 1
ATOM 6380 N N . GLN A 1 831 ? -31.742 8.935 -2.315 1.00 66.75 831 GLN A N 1
ATOM 6381 C CA . GLN A 1 831 ? -32.735 9.071 -3.389 1.00 66.75 831 GLN A CA 1
ATOM 6382 C C . GLN A 1 831 ? -32.077 8.849 -4.760 1.00 66.75 831 GLN A C 1
ATOM 6384 O O . GLN A 1 831 ? -31.302 9.681 -5.226 1.00 66.75 831 GLN A O 1
ATOM 6389 N N . LEU A 1 832 ? -32.423 7.750 -5.440 1.00 79.69 832 LEU A N 1
ATOM 6390 C CA . LEU A 1 832 ? -31.937 7.441 -6.789 1.00 79.69 832 LEU A CA 1
ATOM 6391 C C . LEU A 1 832 ? -33.119 7.331 -7.776 1.00 79.69 832 LEU A C 1
ATOM 6393 O O . LEU A 1 832 ? -33.914 6.393 -7.670 1.00 79.69 832 LEU A O 1
ATOM 6397 N N . PRO A 1 833 ? -33.265 8.244 -8.756 1.00 83.19 833 PRO A N 1
ATOM 6398 C CA . PRO A 1 833 ? -34.348 8.167 -9.728 1.00 83.19 833 PRO A CA 1
ATOM 6399 C C . PRO A 1 833 ? -34.124 7.024 -10.727 1.00 83.19 833 PRO A C 1
ATOM 6401 O O . PRO A 1 833 ? -33.014 6.792 -11.212 1.00 83.19 833 PRO A O 1
ATOM 6404 N N . ARG A 1 834 ? -35.212 6.335 -11.094 1.00 83.31 834 ARG A N 1
ATOM 6405 C CA . ARG A 1 834 ? -35.198 5.128 -11.946 1.00 83.31 834 ARG A CA 1
ATOM 6406 C C . ARG A 1 834 ? -34.567 5.353 -13.330 1.00 83.31 834 ARG A C 1
ATOM 6408 O O . ARG A 1 834 ? -33.996 4.427 -13.895 1.00 83.31 834 ARG A O 1
ATOM 6415 N N . SER A 1 835 ? -34.623 6.583 -13.844 1.00 83.56 835 SER A N 1
ATOM 6416 C CA . SER A 1 835 ? -33.947 7.014 -15.075 1.00 83.56 835 SER A CA 1
ATOM 6417 C C . SER A 1 835 ? -32.421 7.053 -14.948 1.00 83.56 835 SER A C 1
ATOM 6419 O O . SER A 1 835 ? -31.734 6.683 -15.895 1.00 83.56 835 SER A O 1
ATOM 6421 N N . ARG A 1 836 ? -31.874 7.439 -13.786 1.00 83.44 836 ARG A N 1
ATOM 6422 C CA . ARG A 1 836 ? -30.420 7.457 -13.554 1.00 83.44 836 ARG A CA 1
ATOM 6423 C C . ARG A 1 836 ? -29.860 6.047 -13.359 1.00 83.44 836 ARG A C 1
ATOM 6425 O O . ARG A 1 836 ? -28.774 5.767 -13.847 1.00 83.44 836 ARG A O 1
ATOM 6432 N N . LEU A 1 837 ? -30.638 5.143 -12.754 1.00 86.88 837 LEU A N 1
ATOM 6433 C CA . LEU A 1 837 ? -30.335 3.705 -12.754 1.00 86.88 837 LEU A CA 1
ATOM 6434 C C . LEU A 1 837 ? -30.314 3.124 -14.177 1.00 86.88 837 LEU A C 1
ATOM 6436 O O . LEU A 1 837 ? -29.384 2.402 -14.519 1.00 86.88 837 LEU A O 1
ATOM 6440 N N . ALA A 1 838 ? -31.307 3.446 -15.013 1.00 86.06 838 ALA A N 1
ATOM 6441 C CA . ALA A 1 838 ? -31.335 2.985 -16.402 1.00 86.06 838 ALA A CA 1
ATOM 6442 C C . ALA A 1 838 ? -30.131 3.511 -17.205 1.00 86.06 838 ALA A C 1
ATOM 6444 O O . ALA A 1 838 ? -29.443 2.727 -17.850 1.00 86.06 838 ALA A O 1
ATOM 6445 N N . HIS A 1 839 ? -29.822 4.809 -17.091 1.00 86.88 839 HIS A N 1
ATOM 6446 C CA . HIS A 1 839 ? -28.674 5.407 -17.775 1.00 86.88 839 HIS A CA 1
ATOM 6447 C C . HIS A 1 839 ? -27.342 4.785 -17.334 1.00 86.88 839 HIS A C 1
ATOM 6449 O O . HIS A 1 839 ? -26.538 4.424 -18.188 1.00 86.88 839 HIS A O 1
ATOM 6455 N N . PHE A 1 840 ? -27.146 4.578 -16.026 1.00 90.44 840 PHE A N 1
ATOM 6456 C CA . PHE A 1 840 ? -25.980 3.873 -15.488 1.00 90.44 840 PHE A CA 1
ATOM 6457 C C . PHE A 1 840 ? -25.825 2.473 -16.100 1.00 90.44 840 PHE A C 1
ATOM 6459 O O . PHE A 1 840 ? -24.753 2.123 -16.587 1.00 90.44 840 PHE A O 1
ATOM 6466 N N . LEU A 1 841 ? -26.905 1.684 -16.133 1.00 90.38 841 LEU A N 1
ATOM 6467 C CA . LEU A 1 841 ? -26.884 0.332 -16.697 1.00 90.38 841 LEU A CA 1
ATOM 6468 C C . LEU A 1 841 ? -26.563 0.326 -18.200 1.00 90.38 841 LEU A C 1
ATOM 6470 O O . LEU A 1 841 ? -25.796 -0.530 -18.642 1.00 90.38 841 LEU A O 1
ATOM 6474 N N . ASP A 1 842 ? -27.086 1.281 -18.972 1.00 89.88 842 ASP A N 1
ATOM 6475 C CA . ASP A 1 842 ? -26.753 1.414 -20.394 1.00 89.88 842 ASP A CA 1
ATOM 6476 C C . ASP A 1 842 ? -25.291 1.843 -20.605 1.00 89.88 842 ASP A C 1
ATOM 6478 O O . ASP A 1 842 ? -24.596 1.207 -21.398 1.00 89.88 842 ASP A O 1
ATOM 6482 N N . ARG A 1 843 ? -24.770 2.827 -19.850 1.00 89.62 843 ARG A N 1
ATOM 6483 C CA . ARG A 1 843 ? -23.351 3.233 -19.936 1.00 89.62 843 ARG A CA 1
ATOM 6484 C C . ARG A 1 843 ? -22.401 2.102 -19.540 1.00 89.62 843 ARG A C 1
ATOM 6486 O O . ARG A 1 843 ? -21.418 1.859 -20.240 1.00 89.62 843 ARG A O 1
ATOM 6493 N N . MET A 1 844 ? -22.716 1.364 -18.472 1.00 92.94 844 MET A N 1
ATOM 6494 C CA . MET A 1 844 ? -21.945 0.190 -18.049 1.00 92.94 844 MET A CA 1
ATOM 6495 C C . MET A 1 844 ? -21.930 -0.902 -19.125 1.00 92.94 844 MET A C 1
ATOM 6497 O O . MET A 1 844 ? -20.895 -1.517 -19.379 1.00 92.94 844 MET A O 1
ATOM 6501 N N . LYS A 1 845 ? -23.066 -1.134 -19.790 1.00 88.69 845 LYS A N 1
ATOM 6502 C CA . LYS A 1 845 ? -23.222 -2.138 -20.850 1.00 88.69 845 LYS A CA 1
ATOM 6503 C C . LYS A 1 845 ? -22.520 -1.740 -22.151 1.00 88.69 845 LYS A C 1
ATOM 6505 O O . LYS A 1 845 ? -21.876 -2.585 -22.771 1.00 88.69 845 LYS A O 1
ATOM 6510 N N . GLU A 1 846 ? -22.616 -0.474 -22.552 1.00 85.31 846 GLU A N 1
ATOM 6511 C CA . GLU A 1 846 ? -21.938 0.074 -23.730 1.00 85.31 846 GLU A CA 1
ATOM 6512 C C . GLU A 1 846 ? -20.417 0.086 -23.542 1.00 85.31 846 GLU A C 1
ATOM 6514 O O . GLU A 1 846 ? -19.692 -0.463 -24.372 1.00 85.31 846 GLU A O 1
ATOM 6519 N N . GLY A 1 847 ? -19.928 0.623 -22.419 1.00 86.56 847 GLY A N 1
ATOM 6520 C CA . GLY A 1 847 ? -18.500 0.637 -22.110 1.00 86.56 847 GLY A CA 1
ATOM 6521 C C . GLY A 1 847 ? -17.926 -0.772 -21.941 1.00 86.56 847 GLY A C 1
ATOM 6522 O O . GLY A 1 847 ? -16.875 -1.067 -22.501 1.00 86.56 847 GLY A O 1
ATOM 6523 N N . SER A 1 848 ? -18.627 -1.683 -21.254 1.00 88.56 848 SER A N 1
ATOM 6524 C CA . SER A 1 848 ? -18.194 -3.086 -21.139 1.00 88.56 848 SER A CA 1
ATOM 6525 C C . SER A 1 848 ? -18.060 -3.746 -22.515 1.00 88.56 848 SER A C 1
ATOM 6527 O O . SER A 1 848 ? -17.039 -4.369 -22.811 1.00 88.56 848 SER A O 1
ATOM 6529 N N . ARG A 1 849 ? -19.034 -3.528 -23.411 1.00 87.38 849 ARG A N 1
ATOM 6530 C CA . ARG A 1 849 ? -18.949 -4.008 -24.793 1.00 87.38 849 ARG A CA 1
ATOM 6531 C C . ARG A 1 849 ? -17.757 -3.409 -25.539 1.00 87.38 849 ARG A C 1
ATOM 6533 O O . ARG A 1 849 ? -17.000 -4.164 -26.137 1.00 87.38 849 ARG A O 1
ATOM 6540 N N . LEU A 1 850 ? -17.568 -2.089 -25.503 1.00 80.06 850 LEU A N 1
ATOM 6541 C CA . LEU A 1 850 ? -16.441 -1.426 -26.172 1.00 80.06 850 LEU A CA 1
ATOM 6542 C C . LEU A 1 850 ? -15.087 -1.914 -25.637 1.00 80.06 850 LEU A C 1
ATOM 6544 O O . LEU A 1 850 ? -14.146 -2.078 -26.413 1.00 80.06 850 LEU A O 1
ATOM 6548 N N . LEU A 1 851 ? -14.990 -2.190 -24.338 1.00 86.19 851 LEU A N 1
ATOM 6549 C CA . LEU A 1 851 ? -13.808 -2.760 -23.700 1.00 86.19 851 LEU A CA 1
ATOM 6550 C C . LEU A 1 851 ? -13.521 -4.171 -24.242 1.00 86.19 851 LEU A C 1
ATOM 6552 O O . LEU A 1 851 ? -12.415 -4.412 -24.727 1.00 86.19 851 LEU A O 1
ATOM 6556 N N . PHE A 1 852 ? -14.512 -5.072 -24.264 1.00 78.31 852 PHE A N 1
ATOM 6557 C CA . PHE A 1 852 ? -14.362 -6.410 -24.856 1.00 78.31 852 PHE A CA 1
ATOM 6558 C C . PHE A 1 852 ? -14.055 -6.364 -26.363 1.00 78.31 852 PHE A C 1
ATOM 6560 O O . PHE A 1 852 ? -13.117 -7.024 -26.813 1.00 78.31 852 PHE A O 1
ATOM 6567 N N . ASP A 1 853 ? -14.773 -5.543 -27.136 1.00 71.38 853 ASP A N 1
ATOM 6568 C CA . ASP A 1 853 ? -14.599 -5.405 -28.588 1.00 71.38 853 A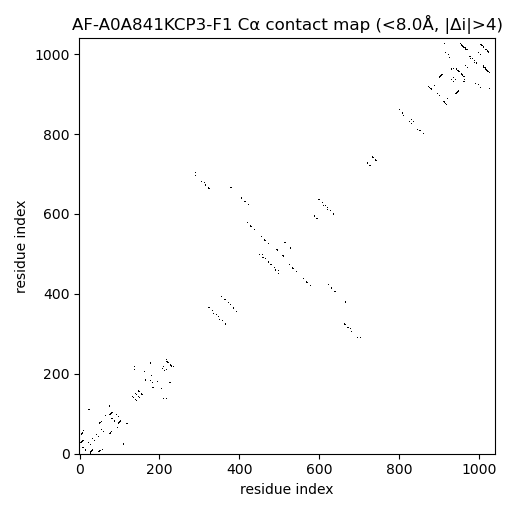SP A CA 1
ATOM 6569 C C . ASP A 1 853 ? -13.207 -4.842 -28.957 1.00 71.38 853 ASP A C 1
ATOM 6571 O O . ASP A 1 853 ? -12.752 -5.040 -30.086 1.00 71.38 853 ASP A O 1
ATOM 6575 N N . ASN A 1 854 ? -12.514 -4.128 -28.056 1.00 74.19 854 ASN A N 1
ATOM 6576 C CA . ASN A 1 854 ? -11.131 -3.667 -28.259 1.00 74.19 854 ASN A CA 1
ATOM 6577 C C . ASN A 1 854 ? -10.084 -4.652 -27.705 1.00 74.19 854 ASN A C 1
ATOM 6579 O O . ASN A 1 854 ? -9.095 -4.910 -28.392 1.00 74.19 854 ASN A O 1
ATOM 6583 N N . LEU A 1 855 ? -10.294 -5.256 -26.527 1.00 76.50 855 LEU A N 1
ATOM 6584 C CA . LEU A 1 855 ? -9.388 -6.289 -26.001 1.00 76.50 855 LEU A CA 1
ATOM 6585 C C . LEU A 1 855 ? -9.346 -7.534 -26.901 1.00 76.50 855 LEU A C 1
ATOM 6587 O O . LEU A 1 855 ? -8.270 -8.098 -27.093 1.00 76.50 855 LEU A O 1
ATOM 6591 N N . GLY A 1 856 ? -10.474 -7.915 -27.512 1.00 68.12 856 GLY A N 1
ATOM 6592 C CA . GLY A 1 856 ? -10.529 -8.964 -28.534 1.00 68.12 856 GLY A CA 1
ATOM 6593 C C . GLY A 1 856 ? -9.612 -8.650 -29.718 1.00 68.12 856 GLY A C 1
ATOM 6594 O O . GLY A 1 856 ? -8.700 -9.419 -30.000 1.00 68.12 856 GLY A O 1
ATOM 6595 N N . ARG A 1 857 ? -9.748 -7.456 -30.317 1.00 65.25 857 ARG A N 1
ATOM 6596 C CA . ARG A 1 857 ? -8.868 -6.996 -31.410 1.00 65.25 857 ARG A CA 1
ATOM 6597 C C . ARG A 1 857 ? -7.387 -6.965 -31.015 1.00 65.25 857 ARG A C 1
ATOM 6599 O O . ARG A 1 857 ? -6.547 -7.388 -31.802 1.00 65.25 857 ARG A O 1
ATOM 6606 N N . ALA A 1 858 ? -7.053 -6.512 -29.805 1.00 69.31 858 ALA A N 1
ATOM 6607 C CA . ALA A 1 858 ? -5.675 -6.565 -29.311 1.00 69.31 858 ALA A CA 1
ATOM 6608 C C . ALA A 1 858 ? -5.162 -8.017 -29.194 1.00 69.31 858 ALA A C 1
ATOM 6610 O O . ALA A 1 858 ? -4.022 -8.299 -29.563 1.00 69.31 858 ALA A O 1
ATOM 6611 N N . SER A 1 859 ? -6.012 -8.945 -28.740 1.00 66.69 859 SER A N 1
ATOM 6612 C CA . SER A 1 859 ? -5.703 -10.378 -28.666 1.00 66.69 859 SER A CA 1
ATOM 6613 C C . SER A 1 859 ? -5.502 -11.002 -30.052 1.00 66.69 859 SER A C 1
ATOM 6615 O O . SER A 1 859 ? -4.512 -11.702 -30.259 1.00 66.69 859 SER A O 1
ATOM 6617 N N . ASP A 1 860 ? -6.362 -10.682 -31.024 1.00 60.81 860 ASP A N 1
ATOM 6618 C CA . ASP A 1 860 ? -6.266 -11.159 -32.410 1.00 60.81 860 ASP A CA 1
ATOM 6619 C C . ASP A 1 860 ? -4.968 -10.691 -33.089 1.00 60.81 860 ASP A C 1
ATOM 6621 O O . ASP A 1 860 ? -4.306 -11.477 -33.776 1.00 60.81 860 ASP A O 1
ATOM 6625 N N . LEU A 1 861 ? -4.545 -9.438 -32.862 1.00 61.09 861 LEU A N 1
ATOM 6626 C CA . LEU A 1 861 ? -3.256 -8.937 -33.354 1.00 61.09 861 LEU A CA 1
ATOM 6627 C C . LEU A 1 861 ? -2.070 -9.642 -32.682 1.00 61.09 861 LEU A C 1
ATOM 6629 O O . LEU A 1 861 ? -1.138 -10.053 -33.375 1.00 61.09 861 LEU A O 1
ATOM 6633 N N . VAL A 1 862 ? -2.109 -9.835 -31.359 1.00 59.38 862 VAL A N 1
ATOM 6634 C CA . VAL A 1 862 ? -1.070 -10.583 -30.628 1.00 59.38 862 VAL A CA 1
ATOM 6635 C C . VAL A 1 862 ? -1.002 -12.038 -31.102 1.00 59.38 862 VAL A C 1
ATOM 6637 O O . VAL A 1 862 ? 0.096 -12.563 -31.283 1.00 59.38 862 VAL A O 1
ATOM 6640 N N . HIS A 1 863 ? -2.140 -12.685 -31.366 1.00 51.78 863 HIS A N 1
ATOM 6641 C CA . HIS A 1 863 ? -2.197 -14.041 -31.913 1.00 51.78 863 HIS A CA 1
ATOM 6642 C C . HIS A 1 863 ? -1.613 -14.103 -33.331 1.00 51.78 863 HIS A C 1
ATOM 6644 O O . HIS A 1 863 ? -0.768 -14.952 -33.613 1.00 51.78 863 HIS A O 1
ATOM 6650 N N . SER A 1 864 ? -1.995 -13.164 -34.198 1.00 51.28 864 SER A N 1
ATOM 6651 C CA . SER A 1 864 ? -1.508 -13.078 -35.582 1.00 51.28 864 SER A CA 1
ATOM 6652 C C . SER A 1 864 ? 0.005 -12.836 -35.642 1.00 51.28 864 SER A C 1
ATOM 6654 O O . SER A 1 864 ? 0.722 -13.529 -36.365 1.00 51.28 864 SER A O 1
ATOM 6656 N N . PHE A 1 865 ? 0.521 -11.910 -34.827 1.00 52.97 865 PHE A N 1
ATOM 6657 C CA . PHE A 1 865 ? 1.959 -11.661 -34.691 1.00 52.97 865 PHE A CA 1
ATOM 6658 C C . PHE A 1 865 ? 2.697 -12.884 -34.128 1.00 52.97 865 PHE A C 1
ATOM 6660 O O . PHE A 1 865 ? 3.757 -13.264 -34.628 1.00 52.97 865 PHE A O 1
ATOM 6667 N N . LYS A 1 866 ? 2.105 -13.559 -33.134 1.00 44.81 866 LYS A N 1
ATOM 6668 C CA . LYS A 1 866 ? 2.641 -14.799 -32.564 1.00 44.81 866 LYS A CA 1
ATOM 6669 C C . LYS A 1 866 ? 2.717 -15.922 -33.599 1.00 44.81 866 LYS A C 1
ATOM 6671 O O . LYS A 1 866 ? 3.721 -16.618 -33.605 1.00 44.81 866 LYS A O 1
ATOM 6676 N N . GLN A 1 867 ? 1.738 -16.087 -34.491 1.00 46.97 867 GLN A N 1
ATOM 6677 C CA . GLN A 1 867 ? 1.816 -17.084 -35.572 1.00 46.97 867 GLN A CA 1
ATOM 6678 C C . GLN A 1 867 ? 3.007 -16.810 -36.504 1.00 46.97 867 GLN A C 1
ATOM 6680 O O . GLN A 1 867 ? 3.836 -17.695 -36.707 1.00 46.97 867 GLN A O 1
ATOM 6685 N N . VAL A 1 868 ? 3.179 -15.560 -36.956 1.00 45.12 868 VAL A N 1
ATOM 6686 C CA . VAL A 1 868 ? 4.326 -15.149 -37.794 1.00 45.12 868 VAL A CA 1
ATOM 6687 C C . VAL A 1 868 ? 5.681 -15.398 -37.103 1.00 45.12 868 VAL A C 1
ATOM 6689 O O . VAL A 1 868 ? 6.666 -15.690 -37.778 1.00 45.12 868 VAL A O 1
ATOM 6692 N N . ALA A 1 869 ? 5.739 -15.333 -35.768 1.00 41.91 869 ALA A N 1
ATOM 6693 C CA . ALA A 1 869 ? 6.942 -15.631 -34.984 1.00 41.91 869 ALA A CA 1
ATOM 6694 C C . ALA A 1 869 ? 7.130 -17.124 -34.620 1.00 41.91 869 ALA A C 1
ATOM 6696 O O . ALA A 1 869 ? 8.257 -17.547 -34.366 1.00 41.91 869 ALA A O 1
ATOM 6697 N N . VAL A 1 870 ? 6.057 -17.925 -34.566 1.00 36.38 870 VAL A N 1
ATOM 6698 C CA . VAL A 1 870 ? 6.065 -19.323 -34.078 1.00 36.38 870 VAL A CA 1
ATOM 6699 C C . VAL A 1 870 ? 6.125 -20.359 -35.210 1.00 36.38 870 VAL A C 1
ATOM 6701 O O . VAL A 1 870 ? 6.608 -21.468 -34.979 1.00 36.38 870 VAL A O 1
ATOM 6704 N N . ASP A 1 871 ? 5.763 -20.003 -36.447 1.00 42.75 871 ASP A N 1
ATOM 6705 C CA . ASP A 1 871 ? 5.812 -20.891 -37.630 1.00 42.75 871 ASP A CA 1
ATOM 6706 C C . ASP A 1 871 ? 7.239 -21.382 -38.018 1.00 42.75 871 ASP A C 1
ATOM 6708 O O . ASP A 1 871 ? 7.405 -22.138 -38.978 1.00 42.75 871 ASP A O 1
ATOM 6712 N N . GLN A 1 872 ? 8.284 -21.017 -37.259 1.00 40.81 872 GLN A N 1
ATOM 6713 C CA . GLN A 1 872 ? 9.624 -21.626 -37.335 1.00 40.81 872 GLN A CA 1
ATOM 6714 C C . GLN A 1 872 ? 9.763 -22.956 -36.560 1.00 40.81 872 GLN A C 1
ATOM 6716 O O . GLN A 1 872 ? 10.795 -23.611 -36.673 1.00 40.81 872 GLN A O 1
ATOM 6721 N N . VAL A 1 873 ? 8.768 -23.371 -35.761 1.00 35.94 873 VAL A N 1
ATOM 6722 C CA . VAL A 1 873 ? 8.912 -24.477 -34.778 1.00 35.94 873 VAL A CA 1
ATOM 6723 C C . VAL A 1 873 ? 8.214 -25.786 -35.212 1.00 35.94 873 VAL A C 1
ATOM 6725 O O . VAL A 1 873 ? 8.069 -26.721 -34.430 1.00 35.94 873 VAL A O 1
ATOM 6728 N N . SER A 1 874 ? 7.820 -25.911 -36.483 1.00 46.69 874 SER A N 1
ATOM 6729 C CA . SER A 1 874 ? 7.437 -27.200 -37.086 1.00 46.69 874 SER A CA 1
ATOM 6730 C C . SER A 1 874 ? 7.955 -27.272 -38.523 1.00 46.69 874 SER A C 1
ATOM 6732 O O . SER A 1 874 ? 7.257 -26.928 -39.478 1.00 46.69 874 SER A O 1
ATOM 6734 N N . ASP A 1 875 ? 9.231 -27.646 -38.656 1.00 54.91 875 ASP A N 1
ATOM 6735 C CA . ASP A 1 875 ? 9.999 -27.519 -39.902 1.00 54.91 875 ASP A CA 1
ATOM 6736 C C . ASP A 1 875 ? 10.577 -28.849 -40.419 1.00 54.91 875 ASP A C 1
ATOM 6738 O O . ASP A 1 875 ? 11.663 -28.908 -40.993 1.00 54.91 875 ASP A O 1
ATOM 6742 N N . GLU A 1 876 ? 9.839 -29.941 -40.210 1.00 57.62 876 GLU A N 1
ATOM 6743 C CA . GLU A 1 876 ? 10.149 -31.244 -40.803 1.00 57.62 876 GLU A CA 1
ATOM 6744 C C . GLU A 1 876 ? 9.338 -31.441 -42.098 1.00 57.62 876 GLU A C 1
ATOM 6746 O O . GLU A 1 876 ? 8.102 -31.352 -42.074 1.00 57.62 876 GLU A O 1
ATOM 6751 N N . PRO A 1 877 ? 9.989 -31.702 -43.249 1.00 73.62 877 PRO A N 1
ATOM 6752 C CA . PRO A 1 877 ? 9.285 -32.098 -44.457 1.00 73.62 877 PRO A CA 1
ATOM 6753 C C . PRO A 1 877 ? 8.779 -33.536 -44.293 1.00 73.62 877 PRO A C 1
ATOM 6755 O O . PRO A 1 877 ? 9.475 -34.392 -43.748 1.00 73.62 877 PRO A O 1
ATOM 6758 N N . ARG A 1 878 ? 7.572 -33.828 -44.782 1.00 76.81 878 ARG A N 1
ATOM 6759 C CA . ARG A 1 878 ? 7.009 -35.189 -44.754 1.00 76.81 878 ARG A CA 1
ATOM 6760 C C . ARG A 1 878 ? 6.300 -35.514 -46.060 1.00 76.81 878 ARG A C 1
ATOM 6762 O O . ARG A 1 878 ? 5.794 -34.614 -46.730 1.00 76.81 878 ARG A O 1
ATOM 6769 N N . ARG A 1 879 ? 6.222 -36.804 -46.395 1.00 83.75 879 ARG A N 1
ATOM 6770 C CA . ARG A 1 879 ? 5.386 -37.306 -47.497 1.00 83.75 879 ARG A CA 1
ATOM 6771 C C . ARG A 1 879 ? 3.935 -37.436 -47.015 1.00 83.75 879 ARG A C 1
ATOM 6773 O O . ARG A 1 879 ? 3.701 -37.992 -45.942 1.00 83.75 879 ARG A O 1
ATOM 6780 N N . PHE A 1 880 ? 2.975 -36.890 -47.760 1.00 83.00 880 PHE A N 1
ATOM 6781 C CA . PHE A 1 880 ? 1.542 -36.979 -47.452 1.00 83.00 880 PHE A CA 1
ATOM 6782 C C . PHE A 1 880 ? 0.673 -37.008 -48.717 1.00 83.00 880 PHE A C 1
ATOM 6784 O O . PHE A 1 880 ? 1.088 -36.551 -49.782 1.00 83.00 880 PHE A O 1
ATOM 6791 N N . GLU A 1 881 ? -0.552 -37.528 -48.583 1.00 88.44 881 GLU A N 1
ATOM 6792 C CA . GLU A 1 881 ? -1.555 -37.532 -49.653 1.00 88.44 881 GLU A CA 1
ATOM 6793 C C . GLU A 1 881 ? -2.202 -36.142 -49.760 1.00 88.44 881 GLU A C 1
ATOM 6795 O O . GLU A 1 881 ? -2.759 -35.618 -48.791 1.00 88.44 881 GLU A O 1
ATOM 6800 N N . MET A 1 882 ? -2.070 -35.525 -50.932 1.00 88.50 882 MET A N 1
ATOM 6801 C CA . MET A 1 882 ? -2.364 -34.114 -51.165 1.00 88.50 882 MET A CA 1
ATOM 6802 C C . MET A 1 882 ? -3.857 -33.798 -51.085 1.00 88.50 882 MET A C 1
ATOM 6804 O O . MET A 1 882 ? -4.218 -32.733 -50.587 1.00 88.50 882 MET A O 1
ATOM 6808 N N . LYS A 1 883 ? -4.735 -34.689 -51.566 1.00 87.69 883 LYS A N 1
ATOM 6809 C CA . LYS A 1 883 ? -6.176 -34.420 -51.611 1.00 87.69 883 LYS A CA 1
ATOM 6810 C C . LYS A 1 883 ? -6.788 -34.404 -50.211 1.00 87.69 883 LYS A C 1
ATOM 6812 O O . LYS A 1 883 ? -7.412 -33.409 -49.853 1.00 87.69 883 LYS A O 1
ATOM 6817 N N . GLY A 1 884 ? -6.584 -35.454 -49.416 1.00 77.12 884 GLY A N 1
ATOM 6818 C CA . GLY A 1 884 ? -7.128 -35.531 -48.054 1.00 77.12 884 GLY A CA 1
ATOM 6819 C C . GLY A 1 884 ? -6.600 -34.409 -47.155 1.00 77.12 884 GLY A C 1
ATOM 6820 O O . GLY A 1 884 ? -7.362 -33.772 -46.431 1.00 77.12 884 GLY A O 1
ATOM 6821 N N . TRP A 1 885 ? -5.307 -34.092 -47.272 1.00 86.62 885 TRP A N 1
ATOM 6822 C CA . TRP A 1 885 ? -4.703 -32.972 -46.551 1.00 86.62 885 TRP A CA 1
ATOM 6823 C C . TRP A 1 885 ? -5.285 -31.608 -46.967 1.00 86.62 885 TRP A C 1
ATOM 6825 O O . TRP A 1 885 ? -5.579 -30.781 -46.104 1.00 86.62 885 TRP A O 1
ATOM 6835 N N . LEU A 1 886 ? -5.500 -31.376 -48.267 1.00 85.56 886 LEU A N 1
ATOM 6836 C CA . LEU A 1 886 ? -6.109 -30.143 -48.775 1.00 85.56 886 LEU A CA 1
ATOM 6837 C C . LEU A 1 886 ? -7.571 -30.001 -48.315 1.00 85.56 886 LEU A C 1
ATOM 6839 O O . LEU A 1 886 ? -7.986 -28.913 -47.914 1.00 85.56 886 LEU A O 1
ATOM 6843 N N . GLU A 1 887 ? -8.336 -31.095 -48.319 1.00 83.25 887 GLU A N 1
ATOM 6844 C CA . GLU A 1 887 ? -9.701 -31.125 -47.784 1.00 83.25 887 GLU A CA 1
ATOM 6845 C C . GLU A 1 887 ? -9.735 -30.750 -46.293 1.00 83.25 887 GLU A C 1
ATOM 6847 O O . GLU A 1 887 ? -10.586 -29.953 -45.896 1.00 83.25 887 GLU A O 1
ATOM 6852 N N . ASP A 1 888 ? -8.790 -31.227 -45.476 1.00 71.81 888 ASP A N 1
ATOM 6853 C CA . ASP A 1 888 ? -8.709 -30.881 -44.050 1.00 71.81 888 ASP A CA 1
ATOM 6854 C C . ASP A 1 888 ? -8.250 -29.436 -43.785 1.00 71.81 888 ASP A C 1
ATOM 6856 O O . ASP A 1 888 ? -8.796 -28.778 -42.892 1.00 71.81 888 ASP A O 1
ATOM 6860 N N . VAL A 1 889 ? -7.325 -28.891 -44.586 1.00 77.19 889 VAL A N 1
ATOM 6861 C CA . VAL A 1 889 ? -6.964 -27.461 -44.519 1.00 77.19 889 VAL A CA 1
ATOM 6862 C C . VAL A 1 889 ? -8.197 -26.593 -44.793 1.00 77.19 889 VAL A C 1
ATOM 6864 O O . VAL A 1 889 ? -8.505 -25.703 -44.000 1.00 77.19 889 VAL A O 1
ATOM 6867 N N . ILE A 1 890 ? -8.967 -26.883 -45.846 1.00 82.25 890 ILE A N 1
ATOM 6868 C CA . ILE A 1 890 ? -10.186 -26.119 -46.164 1.00 82.25 890 ILE A CA 1
ATOM 6869 C C . ILE A 1 890 ? -11.306 -26.362 -45.138 1.00 82.25 890 ILE A C 1
ATOM 6871 O O . ILE A 1 890 ? -12.023 -25.421 -44.789 1.00 82.25 890 ILE A O 1
ATOM 6875 N N . ARG A 1 891 ? -11.414 -27.571 -44.566 1.00 75.88 891 ARG A N 1
ATOM 6876 C CA . ARG A 1 891 ? -12.330 -27.881 -43.451 1.00 75.88 891 ARG A CA 1
ATOM 6877 C C . ARG A 1 891 ? -12.092 -26.955 -42.253 1.00 75.88 891 ARG A C 1
ATOM 6879 O O . ARG A 1 891 ? -13.063 -26.490 -41.656 1.00 75.88 891 ARG A O 1
ATOM 6886 N N . SER A 1 892 ? -10.830 -26.644 -41.935 1.00 63.94 892 SER A N 1
ATOM 6887 C CA . SER A 1 892 ? -10.472 -25.744 -40.825 1.00 63.94 892 SER A CA 1
ATOM 6888 C C . SER A 1 892 ? -10.960 -24.298 -41.023 1.00 63.94 892 SER A C 1
ATOM 6890 O O . SER A 1 892 ? -11.353 -23.643 -40.059 1.00 63.94 892 SER A O 1
ATOM 6892 N N . LEU A 1 893 ? -11.042 -23.829 -42.275 1.00 77.56 893 LEU A N 1
ATOM 6893 C CA . LEU A 1 893 ? -11.531 -22.489 -42.637 1.00 77.56 893 LEU A CA 1
ATOM 6894 C C . LEU A 1 893 ? -13.069 -22.402 -42.711 1.00 77.56 893 LEU A C 1
ATOM 6896 O O . LEU A 1 893 ? -13.630 -21.322 -42.916 1.00 77.56 893 LEU A O 1
ATOM 6900 N N . GLY A 1 894 ? -13.769 -23.523 -42.507 1.00 71.00 894 GLY A N 1
ATOM 6901 C CA . GLY A 1 894 ? -15.228 -23.635 -42.580 1.00 71.00 894 GLY A CA 1
ATOM 6902 C C . GLY A 1 894 ? -16.031 -22.579 -41.797 1.00 71.00 894 GLY A C 1
ATOM 6903 O O . GLY A 1 894 ? -17.030 -22.102 -42.339 1.00 71.00 894 GLY A O 1
ATOM 6904 N N . PRO A 1 895 ? -15.648 -22.159 -40.571 1.00 69.50 895 PRO A N 1
ATOM 6905 C CA . PRO A 1 895 ? -16.367 -21.112 -39.838 1.00 69.50 895 PRO A CA 1
ATOM 6906 C C . PRO A 1 895 ? -16.340 -19.743 -40.535 1.00 69.50 895 PRO A C 1
ATOM 6908 O O . PRO A 1 895 ? -17.357 -19.051 -40.556 1.00 69.50 895 PRO A O 1
ATOM 6911 N N . LEU A 1 896 ? -15.208 -19.372 -41.146 1.00 73.69 896 LEU A N 1
ATOM 6912 C CA . LEU A 1 896 ? -15.065 -18.121 -41.896 1.00 73.69 896 LEU A CA 1
ATOM 6913 C C . LEU A 1 896 ? -15.887 -18.172 -43.189 1.00 73.69 896 LEU A C 1
ATOM 6915 O O . LEU A 1 896 ? -16.705 -17.289 -43.434 1.00 73.69 896 LEU A O 1
ATOM 6919 N N . LEU A 1 897 ? -15.728 -19.248 -43.963 1.00 77.31 897 LEU A N 1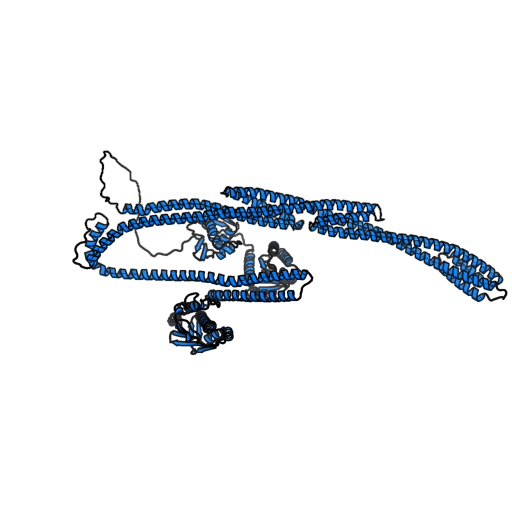
ATOM 6920 C CA . LEU A 1 897 ? -16.409 -19.444 -45.248 1.00 77.31 897 LEU A CA 1
ATOM 6921 C C . LEU A 1 897 ? -17.940 -19.509 -45.096 1.00 77.31 897 LEU A C 1
ATOM 6923 O O . LEU A 1 897 ? -18.672 -19.004 -45.943 1.00 77.31 897 LEU A O 1
ATOM 6927 N N . ARG A 1 898 ? -18.444 -20.056 -43.979 1.00 77.31 898 ARG A N 1
ATOM 6928 C CA . ARG A 1 898 ? -19.876 -20.006 -43.625 1.00 77.31 898 ARG A CA 1
ATOM 6929 C C . ARG A 1 898 ? -20.364 -18.596 -43.294 1.00 77.31 898 ARG A C 1
ATOM 6931 O O . ARG A 1 898 ? -21.505 -18.279 -43.613 1.00 77.31 898 ARG A O 1
ATOM 6938 N N . LYS A 1 899 ? -19.531 -17.758 -42.666 1.00 71.69 899 LYS A N 1
ATOM 6939 C CA . LYS A 1 899 ? -19.875 -16.362 -42.342 1.00 71.69 899 LYS A CA 1
ATOM 6940 C C . LYS A 1 899 ? -19.950 -15.489 -43.600 1.00 71.69 899 LYS A C 1
ATOM 6942 O O . LYS A 1 899 ? -20.801 -14.609 -43.658 1.00 71.69 899 LYS A O 1
ATOM 6947 N N . THR A 1 900 ? -19.092 -15.739 -44.590 1.00 73.38 900 THR A N 1
ATOM 6948 C CA . THR A 1 900 ? -19.052 -14.985 -45.858 1.00 73.38 900 THR A CA 1
ATOM 6949 C C . THR A 1 900 ? -19.855 -15.622 -47.000 1.00 73.38 900 THR A C 1
ATOM 6951 O O . THR A 1 900 ? -19.994 -15.019 -48.054 1.00 73.38 900 THR A O 1
ATOM 6954 N N . GLN A 1 901 ? -20.436 -16.809 -46.792 1.00 81.44 901 GLN A N 1
ATOM 6955 C CA . GLN A 1 901 ? -21.273 -17.535 -47.764 1.00 81.44 901 GLN A CA 1
ATOM 6956 C C . GLN A 1 901 ? -20.566 -17.903 -49.086 1.00 81.44 901 GLN A C 1
ATOM 6958 O O . GLN A 1 901 ? -21.218 -18.107 -50.111 1.00 81.44 901 GLN A O 1
ATOM 6963 N N . HIS A 1 902 ? -19.235 -18.017 -49.086 1.00 84.81 902 HIS A N 1
ATOM 6964 C CA . HIS A 1 902 ? -18.475 -18.411 -50.276 1.00 84.81 902 HIS A CA 1
ATOM 6965 C C . HIS A 1 902 ? -18.284 -19.931 -50.367 1.00 84.81 902 HIS A C 1
ATOM 6967 O O . HIS A 1 902 ? -18.087 -20.617 -49.360 1.00 84.81 902 HIS A O 1
ATOM 6973 N N . ALA A 1 903 ? -18.278 -20.458 -51.591 1.00 86.31 903 ALA A N 1
ATOM 6974 C CA . ALA A 1 903 ? -18.084 -21.879 -51.866 1.00 86.31 903 ALA A CA 1
ATOM 6975 C C . ALA A 1 903 ? -16.648 -22.170 -52.329 1.00 86.31 903 ALA A C 1
ATOM 6977 O O . ALA A 1 903 ? -16.176 -21.580 -53.301 1.00 86.31 903 ALA A O 1
ATOM 6978 N N . VAL A 1 904 ? -15.973 -23.126 -51.682 1.00 90.31 904 VAL A N 1
ATOM 6979 C CA . VAL A 1 904 ? -14.657 -23.625 -52.121 1.00 90.31 904 VAL A CA 1
ATOM 6980 C C . VAL A 1 904 ? -14.832 -24.934 -52.892 1.00 90.31 904 VAL A C 1
ATOM 6982 O O . VAL A 1 904 ? -15.452 -25.872 -52.392 1.00 90.31 904 VAL A O 1
ATOM 6985 N N . ALA A 1 905 ? -14.281 -25.007 -54.102 1.00 91.00 905 ALA A N 1
ATOM 6986 C CA . ALA A 1 905 ? -14.240 -26.206 -54.933 1.00 91.00 905 ALA A CA 1
ATOM 6987 C C . ALA A 1 905 ? -12.799 -26.729 -55.033 1.00 91.00 905 ALA A C 1
ATOM 6989 O O . ALA A 1 905 ? -11.895 -25.972 -55.379 1.00 91.00 905 ALA A O 1
ATOM 6990 N N . ILE A 1 906 ? -12.596 -28.018 -54.750 1.00 92.06 906 ILE A N 1
ATOM 6991 C CA . ILE A 1 906 ? -11.285 -28.681 -54.801 1.00 92.06 906 ILE A CA 1
ATOM 6992 C C . ILE A 1 906 ? -11.259 -29.658 -55.981 1.00 92.06 906 ILE A C 1
ATOM 6994 O O . ILE A 1 906 ? -12.066 -30.584 -56.047 1.00 92.06 906 ILE A O 1
ATOM 6998 N N . ASP A 1 907 ? -10.299 -29.471 -56.883 1.00 92.69 907 ASP A N 1
ATOM 6999 C CA . ASP A 1 907 ? -9.992 -30.361 -58.003 1.00 92.69 907 ASP A CA 1
ATOM 7000 C C . ASP A 1 907 ? -8.545 -30.857 -57.857 1.00 92.69 907 ASP A C 1
ATOM 7002 O O . ASP A 1 907 ? -7.591 -30.219 -58.303 1.00 92.69 907 ASP A O 1
ATOM 7006 N N . CYS A 1 908 ? -8.381 -31.995 -57.183 1.00 89.50 908 CYS A N 1
ATOM 7007 C CA . CYS A 1 908 ? -7.095 -32.653 -56.969 1.00 89.50 908 CYS A CA 1
ATOM 7008 C C . CYS A 1 908 ? -7.190 -34.124 -57.415 1.00 89.50 908 CYS A C 1
ATOM 7010 O O . CYS A 1 908 ? -8.112 -34.821 -56.966 1.00 89.50 908 CYS A O 1
ATOM 7012 N N . PRO A 1 909 ? -6.281 -34.623 -58.278 1.00 85.00 909 PRO A N 1
ATOM 7013 C CA . PRO A 1 909 ? -6.188 -36.048 -58.568 1.00 85.00 909 PRO A CA 1
ATOM 7014 C C . PRO A 1 909 ? -5.734 -36.805 -57.314 1.00 85.00 909 PRO A C 1
ATOM 7016 O O . PRO A 1 909 ? -4.955 -36.291 -56.517 1.00 85.00 909 PRO A O 1
ATOM 7019 N N . ALA A 1 910 ? -6.205 -38.040 -57.152 1.00 78.44 910 ALA A N 1
ATOM 7020 C CA . ALA A 1 910 ? -5.828 -38.905 -56.040 1.00 78.44 910 ALA A CA 1
ATOM 7021 C C . ALA A 1 910 ? -5.612 -40.349 -56.531 1.00 78.44 910 ALA A C 1
ATOM 7023 O O . ALA A 1 910 ? -6.347 -40.789 -57.421 1.00 78.44 910 ALA A O 1
ATOM 7024 N N . PRO A 1 911 ? -4.658 -41.103 -55.953 1.00 79.44 911 PRO A N 1
ATOM 7025 C CA . PRO A 1 911 ? -3.742 -40.686 -54.887 1.00 79.44 911 PRO A CA 1
ATOM 7026 C C . PRO A 1 911 ? -2.581 -39.831 -55.424 1.00 79.44 911 PRO A C 1
ATOM 7028 O O . PRO A 1 911 ? -1.885 -40.247 -56.348 1.00 79.44 911 PRO A O 1
ATOM 7031 N N . LEU A 1 912 ? -2.331 -38.668 -54.815 1.00 87.31 912 LEU A N 1
ATOM 7032 C CA . LEU A 1 912 ? -1.191 -37.808 -55.151 1.00 87.31 912 LEU A CA 1
ATOM 7033 C C . LEU A 1 912 ? -0.323 -37.591 -53.909 1.00 87.31 912 LEU A C 1
ATOM 7035 O O . LEU A 1 912 ? -0.714 -36.895 -52.979 1.00 87.31 912 LEU A O 1
ATOM 7039 N N . GLN A 1 913 ? 0.864 -38.197 -53.889 1.00 87.94 913 GLN A N 1
ATOM 7040 C CA . GLN A 1 913 ? 1.829 -38.042 -52.796 1.00 87.94 913 GLN A CA 1
ATOM 7041 C C . GLN A 1 913 ? 2.757 -36.847 -53.053 1.00 87.94 913 GLN A C 1
ATOM 7043 O O . GLN A 1 913 ? 3.293 -36.707 -54.154 1.00 87.94 913 GLN A O 1
ATOM 7048 N N . VAL A 1 914 ? 2.968 -36.017 -52.028 1.00 86.94 914 VAL A N 1
ATOM 7049 C CA . VAL A 1 914 ? 3.856 -34.840 -52.058 1.00 86.94 914 VAL A CA 1
ATOM 7050 C C . VAL A 1 914 ? 4.778 -34.868 -50.836 1.00 86.94 914 VAL A C 1
ATOM 7052 O O . VAL A 1 914 ? 4.313 -35.080 -49.718 1.00 86.94 914 VAL A O 1
ATOM 7055 N N . GLY A 1 915 ? 6.085 -34.673 -51.044 1.00 86.50 915 GLY A N 1
ATOM 7056 C CA . GLY A 1 915 ? 7.129 -34.661 -50.011 1.00 86.50 915 GLY A CA 1
ATOM 7057 C C . GLY A 1 915 ? 7.649 -33.251 -49.738 1.00 86.50 915 GLY A C 1
ATOM 7058 O O . GLY A 1 915 ? 8.632 -32.824 -50.343 1.00 86.50 915 GLY A O 1
ATOM 7059 N N . THR A 1 916 ? 6.983 -32.514 -48.847 1.00 87.94 916 THR A N 1
ATOM 7060 C CA . THR A 1 916 ? 7.263 -31.086 -48.606 1.00 87.94 916 THR A CA 1
ATOM 7061 C C . THR A 1 916 ? 6.902 -30.647 -47.181 1.00 87.94 916 THR A C 1
ATOM 7063 O O . THR A 1 916 ? 6.463 -31.459 -46.367 1.00 87.94 916 THR A O 1
ATOM 7066 N N . TYR A 1 917 ? 7.083 -29.360 -46.873 1.00 84.75 917 TYR A N 1
ATOM 7067 C CA . TYR A 1 917 ? 6.713 -28.724 -45.605 1.00 84.75 917 TYR A CA 1
ATOM 7068 C C . TYR A 1 917 ? 5.194 -28.457 -45.537 1.00 84.75 917 TYR A C 1
ATOM 7070 O O . TYR A 1 917 ? 4.720 -27.490 -46.146 1.00 84.75 917 TYR A O 1
ATOM 7078 N N . PRO A 1 918 ? 4.396 -29.238 -44.779 1.00 78.44 918 PRO A N 1
ATOM 7079 C CA . PRO A 1 918 ? 2.938 -29.108 -44.814 1.00 78.44 918 PRO A CA 1
ATOM 7080 C C . PRO A 1 918 ? 2.467 -27.809 -44.156 1.00 78.44 918 PRO A C 1
ATOM 7082 O O . PRO A 1 918 ? 1.526 -27.193 -44.638 1.00 78.44 918 PRO A O 1
ATOM 7085 N N . GLY A 1 919 ? 3.136 -27.354 -43.089 1.00 72.25 919 GLY A N 1
ATOM 7086 C CA . GLY A 1 919 ? 2.811 -26.083 -42.430 1.00 72.25 919 GLY A CA 1
ATOM 7087 C C . GLY A 1 919 ? 2.971 -24.884 -43.369 1.00 72.25 919 GLY A C 1
ATOM 7088 O O . GLY A 1 919 ? 2.069 -24.057 -43.474 1.00 72.25 919 GLY A O 1
ATOM 7089 N N . ALA A 1 920 ? 4.065 -24.839 -44.137 1.00 78.69 920 ALA A N 1
ATOM 7090 C CA . ALA A 1 920 ? 4.296 -23.783 -45.124 1.00 78.69 920 ALA A CA 1
ATOM 7091 C C . ALA A 1 920 ? 3.241 -23.795 -46.243 1.00 78.69 920 ALA A C 1
ATOM 7093 O O . ALA A 1 920 ? 2.730 -22.738 -46.610 1.00 78.69 920 ALA A O 1
ATOM 7094 N N . LEU A 1 921 ? 2.869 -24.975 -46.754 1.00 84.94 921 LEU A N 1
ATOM 7095 C CA . LEU A 1 921 ? 1.850 -25.091 -47.802 1.00 84.94 921 LEU A CA 1
ATOM 7096 C C . LEU A 1 921 ? 0.434 -24.772 -47.276 1.00 84.94 921 LEU A C 1
ATOM 7098 O O . LEU A 1 921 ? -0.338 -24.111 -47.970 1.00 84.94 921 LEU A O 1
ATOM 7102 N N . ALA A 1 922 ? 0.106 -25.162 -46.037 1.00 78.19 922 ALA A N 1
ATOM 7103 C CA . ALA A 1 922 ? -1.144 -24.784 -45.370 1.00 78.19 922 ALA A CA 1
ATOM 7104 C C . ALA A 1 922 ? -1.235 -23.267 -45.178 1.00 78.19 922 ALA A C 1
ATOM 7106 O O . ALA A 1 922 ? -2.282 -22.679 -45.448 1.00 78.19 922 ALA A O 1
ATOM 7107 N N . GLN A 1 923 ? -0.142 -22.625 -44.757 1.00 77.00 923 GLN A N 1
ATOM 7108 C CA . GLN A 1 923 ? -0.077 -21.178 -44.559 1.00 77.00 923 GLN A CA 1
ATOM 7109 C C . GLN A 1 923 ? -0.195 -20.418 -45.893 1.00 77.00 923 GLN A C 1
ATOM 7111 O O . GLN A 1 923 ? -0.897 -19.409 -45.964 1.00 77.00 923 GLN A O 1
ATOM 7116 N N . VAL A 1 924 ? 0.399 -20.933 -46.979 1.00 86.81 924 VAL A N 1
ATOM 7117 C CA . VAL A 1 924 ? 0.209 -20.398 -48.341 1.00 86.81 924 VAL A CA 1
ATOM 7118 C C . VAL A 1 924 ? -1.262 -20.462 -48.769 1.00 86.81 924 VAL A C 1
ATOM 7120 O O . VAL A 1 924 ? -1.839 -19.438 -49.137 1.00 86.81 924 VAL A O 1
ATOM 7123 N N . LEU A 1 925 ? -1.892 -21.638 -48.674 1.00 87.56 925 LEU A N 1
ATOM 7124 C CA . LEU A 1 925 ? -3.302 -21.827 -49.036 1.00 87.56 925 LEU A CA 1
ATOM 7125 C C . LEU A 1 925 ? -4.239 -20.969 -48.181 1.00 87.56 925 LEU A C 1
ATOM 7127 O O . LEU A 1 925 ? -5.137 -20.324 -48.714 1.00 87.56 925 LEU A O 1
ATOM 7131 N N . THR A 1 926 ? -4.004 -20.926 -46.869 1.00 80.25 926 THR A N 1
ATOM 7132 C CA . THR A 1 926 ? -4.815 -20.165 -45.911 1.00 80.25 926 THR A CA 1
ATOM 7133 C C . THR A 1 926 ? -4.802 -18.677 -46.242 1.00 80.25 926 THR A C 1
ATOM 7135 O O . THR A 1 926 ? -5.865 -18.074 -46.355 1.00 80.25 926 THR A O 1
ATOM 7138 N N . ASN A 1 927 ? -3.627 -18.091 -46.494 1.00 83.56 927 ASN A N 1
ATOM 7139 C CA . ASN A 1 927 ? -3.527 -16.683 -46.882 1.00 83.56 927 ASN A CA 1
ATOM 7140 C C . ASN A 1 927 ? -4.230 -16.394 -48.220 1.00 83.56 927 ASN A C 1
ATOM 7142 O O . ASN A 1 927 ? -4.927 -15.387 -48.329 1.00 83.56 927 ASN A O 1
ATOM 7146 N N . LEU A 1 928 ? -4.105 -17.266 -49.227 1.00 90.25 928 LEU A N 1
ATOM 7147 C CA . LEU A 1 928 ? -4.782 -17.073 -50.518 1.00 90.25 928 LEU A CA 1
ATOM 7148 C C . LEU A 1 928 ? -6.313 -17.195 -50.409 1.00 90.25 928 LEU A C 1
ATOM 7150 O O . LEU A 1 928 ? -7.029 -16.343 -50.935 1.00 90.25 928 LEU A O 1
ATOM 7154 N N . VAL A 1 929 ? -6.821 -18.195 -49.683 1.00 87.94 929 VAL A N 1
ATOM 7155 C CA . VAL A 1 929 ? -8.267 -18.407 -49.486 1.00 87.94 929 VAL A CA 1
ATOM 7156 C C . VAL A 1 929 ? -8.886 -17.303 -48.624 1.00 87.94 929 VAL A C 1
ATOM 7158 O O . VAL A 1 929 ? -9.973 -16.831 -48.949 1.00 87.94 929 VAL A O 1
ATOM 7161 N N . ILE A 1 930 ? -8.199 -16.835 -47.574 1.00 82.94 930 ILE A N 1
ATOM 7162 C CA . ILE A 1 930 ? -8.659 -15.700 -46.755 1.00 82.94 930 ILE A CA 1
ATOM 7163 C C . ILE A 1 930 ? -8.657 -14.398 -47.568 1.00 82.94 930 ILE A C 1
ATOM 7165 O O . ILE A 1 930 ? -9.634 -13.655 -47.506 1.00 82.94 930 ILE A O 1
ATOM 7169 N N . ASN A 1 931 ? -7.620 -14.133 -48.372 1.00 85.31 931 ASN A N 1
ATOM 7170 C CA . ASN A 1 931 ? -7.587 -12.951 -49.240 1.00 85.31 931 ASN A CA 1
ATOM 7171 C C . ASN A 1 931 ? -8.754 -12.952 -50.238 1.00 85.31 931 ASN A C 1
ATOM 7173 O O . ASN A 1 931 ? -9.443 -11.942 -50.363 1.00 85.31 931 ASN A O 1
ATOM 7177 N N . ALA A 1 932 ? -9.031 -14.082 -50.897 1.00 88.19 932 ALA A N 1
ATOM 7178 C CA . ALA A 1 932 ? -10.208 -14.203 -51.755 1.00 88.19 932 ALA A CA 1
ATOM 7179 C C . ALA A 1 932 ? -11.505 -13.959 -50.958 1.00 88.19 932 ALA A C 1
ATOM 7181 O O . ALA A 1 932 ? -12.317 -13.118 -51.340 1.00 88.19 932 ALA A O 1
ATOM 7182 N N . ALA A 1 933 ? -11.659 -14.614 -49.803 1.00 84.50 933 ALA A N 1
ATOM 7183 C CA . ALA A 1 933 ? -12.864 -14.549 -48.977 1.00 84.50 933 ALA A CA 1
ATOM 7184 C C . ALA A 1 933 ? -13.115 -13.216 -48.244 1.00 84.50 933 ALA A C 1
ATOM 7186 O O . ALA A 1 933 ? -14.185 -13.042 -47.667 1.00 84.50 933 ALA A O 1
ATOM 7187 N N . LEU A 1 934 ? -12.151 -12.290 -48.228 1.00 82.06 934 LEU A N 1
ATOM 7188 C CA . LEU A 1 934 ? -12.299 -10.964 -47.613 1.00 82.06 934 LEU A CA 1
ATOM 7189 C C . LEU A 1 934 ? -12.160 -9.804 -48.609 1.00 82.06 934 LEU A C 1
ATOM 7191 O O . LEU A 1 934 ? -12.527 -8.674 -48.273 1.00 82.06 934 LEU A O 1
ATOM 7195 N N . HIS A 1 935 ? -11.582 -10.034 -49.794 1.00 82.81 935 HIS A N 1
ATOM 7196 C CA . HIS A 1 935 ? -11.211 -8.958 -50.723 1.00 82.81 935 HIS A CA 1
ATOM 7197 C C . HIS A 1 935 ? -11.668 -9.162 -52.172 1.00 82.81 935 HIS A C 1
ATOM 7199 O O . HIS A 1 935 ? -11.759 -8.162 -52.883 1.00 82.81 935 HIS A O 1
ATOM 7205 N N . ALA A 1 936 ? -11.985 -10.381 -52.625 1.00 83.25 936 ALA A N 1
ATOM 7206 C CA . ALA A 1 936 ? -12.478 -10.587 -53.993 1.00 83.25 936 ALA A CA 1
ATOM 7207 C C . ALA A 1 936 ? -13.951 -10.158 -54.160 1.00 83.25 936 ALA A C 1
ATOM 7209 O O . ALA A 1 936 ? -14.329 -9.670 -55.221 1.00 83.25 936 ALA A O 1
ATOM 7210 N N . TYR A 1 937 ? -14.754 -10.262 -53.103 1.00 85.69 937 TYR A N 1
ATOM 7211 C CA . TYR A 1 937 ? -16.193 -9.957 -53.091 1.00 85.69 937 TYR A CA 1
ATOM 7212 C C . TYR A 1 937 ? -16.479 -8.722 -52.220 1.00 85.69 937 TYR A C 1
ATOM 7214 O O . TYR A 1 937 ? -15.564 -8.208 -51.564 1.00 85.69 937 TYR A O 1
ATOM 7222 N N . ASP A 1 938 ? -17.700 -8.193 -52.232 1.00 79.31 938 ASP A N 1
ATOM 7223 C CA . ASP A 1 938 ? -18.169 -7.198 -51.259 1.00 79.31 938 ASP A CA 1
ATOM 7224 C C . ASP A 1 938 ? -19.190 -7.782 -50.260 1.00 79.31 938 ASP A C 1
ATOM 7226 O O . ASP A 1 938 ? -19.588 -8.946 -50.329 1.00 79.31 938 ASP A O 1
ATOM 7230 N N . GLU A 1 939 ? -19.516 -7.010 -49.220 1.00 72.69 939 GLU A N 1
ATOM 7231 C CA . GLU A 1 939 ? -20.180 -7.522 -48.014 1.00 72.69 939 GLU A CA 1
ATOM 7232 C C . GLU A 1 939 ? -21.606 -8.028 -48.293 1.00 72.69 939 GLU A C 1
ATOM 7234 O O . GLU A 1 939 ? -22.532 -7.249 -48.511 1.00 72.69 939 GLU A O 1
ATOM 7239 N N . GLY A 1 940 ? -21.776 -9.354 -48.237 1.00 69.69 940 GLY A N 1
ATOM 7240 C CA . GLY A 1 940 ? -23.046 -10.048 -48.477 1.00 69.69 940 GLY A CA 1
ATOM 7241 C C . GLY A 1 940 ? -23.122 -10.802 -49.809 1.00 69.69 940 GLY A C 1
ATOM 7242 O O . GLY A 1 940 ? -24.089 -11.530 -50.022 1.00 69.69 940 GLY A O 1
ATOM 7243 N N . GLU A 1 941 ? -22.120 -10.682 -50.682 1.00 78.69 941 GLU A N 1
ATOM 7244 C CA . GLU A 1 941 ? -22.051 -11.443 -51.934 1.00 78.69 941 GLU A CA 1
ATOM 7245 C C . GLU A 1 941 ? -21.553 -12.883 -51.708 1.00 78.69 941 GLU A C 1
ATOM 7247 O O . GLU A 1 941 ? -20.553 -13.121 -51.031 1.00 78.69 941 GLU A O 1
ATOM 7252 N N . SER A 1 942 ? -22.214 -13.865 -52.326 1.00 81.62 942 SER A N 1
ATOM 7253 C CA . SER A 1 942 ? -21.711 -15.241 -52.424 1.00 81.62 942 SER A CA 1
ATOM 7254 C C . SER A 1 942 ? -20.821 -15.398 -53.661 1.00 81.62 942 SER A C 1
ATOM 7256 O O . SER A 1 942 ? -21.244 -15.019 -54.752 1.00 81.62 942 SER A O 1
ATOM 7258 N N . GLY A 1 943 ? -19.649 -16.019 -53.518 1.00 84.31 943 GLY A N 1
ATOM 7259 C CA . GLY A 1 943 ? -18.673 -16.202 -54.600 1.00 84.31 943 GLY A CA 1
ATOM 7260 C C . GLY A 1 943 ? -17.958 -17.551 -54.537 1.00 84.31 943 GLY A C 1
ATOM 7261 O O . GLY A 1 943 ? -18.161 -18.324 -53.589 1.00 84.31 943 GLY A O 1
ATOM 7262 N N . ARG A 1 944 ? -17.136 -17.861 -55.545 1.00 90.62 944 ARG A N 1
ATOM 7263 C CA . ARG A 1 944 ? -16.530 -19.184 -55.731 1.00 90.62 944 ARG A CA 1
ATOM 7264 C C . ARG A 1 944 ? -15.007 -19.135 -55.744 1.00 90.62 944 ARG A C 1
ATOM 7266 O O . ARG A 1 944 ? -14.383 -18.474 -56.564 1.00 90.62 944 ARG A O 1
ATOM 7273 N N . ILE A 1 945 ? -14.399 -19.933 -54.871 1.00 93.62 945 ILE A N 1
ATOM 7274 C CA . ILE A 1 945 ? -12.949 -20.135 -54.820 1.00 93.62 945 ILE A CA 1
ATOM 7275 C C . ILE A 1 945 ? -12.646 -21.532 -55.371 1.00 93.62 945 ILE A C 1
ATOM 7277 O O . ILE A 1 945 ? -13.127 -22.531 -54.838 1.00 93.62 945 ILE A O 1
ATOM 7281 N N . ALA A 1 946 ? -11.860 -21.622 -56.438 1.00 94.06 946 ALA A N 1
ATOM 7282 C CA . ALA A 1 946 ? -11.426 -22.875 -57.045 1.00 94.06 946 ALA A CA 1
ATOM 7283 C C . ALA A 1 946 ? -9.959 -23.161 -56.695 1.00 94.06 946 ALA A C 1
ATOM 7285 O O . ALA A 1 946 ? -9.087 -22.319 -56.912 1.00 94.06 946 ALA A O 1
ATOM 7286 N N . ILE A 1 947 ? -9.686 -24.358 -56.176 1.00 95.50 947 ILE A N 1
ATOM 7287 C CA . ILE A 1 947 ? -8.336 -24.848 -55.889 1.00 95.50 947 ILE A CA 1
ATOM 7288 C C . ILE A 1 947 ? -8.085 -26.077 -56.758 1.00 95.50 947 ILE A C 1
ATOM 7290 O O . ILE A 1 947 ? -8.687 -27.130 -56.549 1.00 95.50 947 ILE A O 1
ATOM 7294 N N . THR A 1 948 ? -7.182 -25.935 -57.721 1.00 94.81 948 THR A N 1
ATOM 7295 C CA . THR A 1 948 ? -6.854 -26.966 -58.708 1.00 94.81 948 THR A CA 1
ATOM 7296 C C . THR A 1 948 ? -5.418 -27.429 -58.513 1.00 94.81 948 THR A C 1
ATOM 7298 O O . THR A 1 948 ? -4.498 -26.615 -58.488 1.00 94.81 948 THR A O 1
ATOM 7301 N N . VAL A 1 949 ? -5.209 -28.739 -58.422 1.00 93.56 949 VAL A N 1
ATOM 7302 C CA . VAL A 1 949 ? -3.889 -29.369 -58.321 1.00 93.56 949 VAL A CA 1
ATOM 7303 C C . VAL A 1 949 ? -3.660 -30.248 -59.546 1.00 93.56 949 VAL A C 1
ATOM 7305 O O . VAL A 1 949 ? -4.553 -30.989 -59.968 1.00 93.56 949 VAL A O 1
ATOM 7308 N N . ARG A 1 950 ? -2.465 -30.179 -60.133 1.00 92.56 950 ARG A N 1
ATOM 7309 C CA . ARG A 1 950 ? -2.032 -31.026 -61.249 1.00 92.56 950 ARG A CA 1
ATOM 7310 C C . ARG A 1 950 ? -0.639 -31.587 -60.986 1.00 92.56 950 ARG A C 1
ATOM 7312 O O . ARG A 1 950 ? 0.243 -30.894 -60.482 1.00 92.56 950 ARG A O 1
ATOM 7319 N N . ASP A 1 951 ? -0.475 -32.856 -61.337 1.00 86.62 951 ASP A N 1
ATOM 7320 C CA . ASP A 1 951 ? 0.792 -33.578 -61.286 1.00 86.62 951 ASP A CA 1
ATOM 7321 C C . ASP A 1 951 ? 1.547 -33.352 -62.605 1.00 86.62 951 ASP A C 1
ATOM 7323 O O . ASP A 1 951 ? 0.999 -33.614 -63.678 1.00 86.62 951 ASP A O 1
ATOM 7327 N N . ALA A 1 952 ? 2.771 -32.831 -62.529 1.00 85.12 952 ALA A N 1
ATOM 7328 C CA . ALA A 1 952 ? 3.628 -32.513 -63.671 1.00 85.12 952 ALA A CA 1
ATOM 7329 C C . ALA A 1 952 ? 4.982 -33.248 -63.576 1.00 85.12 952 ALA A C 1
ATOM 7331 O O . ALA A 1 952 ? 6.031 -32.715 -63.940 1.00 85.12 952 ALA A O 1
ATOM 7332 N N . GLY A 1 953 ? 4.963 -34.487 -63.069 1.00 82.81 953 GLY A N 1
ATOM 7333 C CA . GLY A 1 953 ? 6.155 -35.323 -62.916 1.00 82.81 953 GLY A CA 1
ATOM 7334 C C . GLY A 1 953 ? 6.916 -34.958 -61.646 1.00 82.81 953 GLY A C 1
ATOM 7335 O O . GLY A 1 953 ? 6.434 -35.228 -60.547 1.00 82.81 953 GLY A O 1
ATOM 7336 N N . ASP A 1 954 ? 8.081 -34.327 -61.796 1.00 83.38 954 ASP A N 1
ATOM 7337 C CA . ASP A 1 954 ? 8.888 -33.831 -60.670 1.00 83.38 954 ASP A CA 1
ATOM 7338 C C . ASP A 1 954 ? 8.332 -32.520 -60.078 1.00 83.38 954 ASP A C 1
ATOM 7340 O O . ASP A 1 954 ? 8.724 -32.109 -58.984 1.00 83.38 954 ASP A O 1
ATOM 7344 N N . GLN A 1 955 ? 7.411 -31.857 -60.788 1.00 86.69 955 GLN A N 1
ATOM 7345 C CA . GLN A 1 955 ? 6.756 -30.617 -60.369 1.00 86.69 955 GLN A CA 1
ATOM 7346 C C . GLN A 1 955 ? 5.281 -30.845 -60.007 1.00 86.69 955 GLN A C 1
ATOM 7348 O O . GLN A 1 955 ? 4.587 -31.692 -60.570 1.00 86.69 955 GLN A O 1
ATOM 7353 N N . LEU A 1 956 ? 4.797 -30.035 -59.073 1.00 90.81 956 LEU A N 1
ATOM 7354 C CA . LEU A 1 956 ? 3.414 -29.925 -58.634 1.00 90.81 956 LEU A CA 1
ATOM 7355 C C . LEU A 1 956 ? 2.899 -28.540 -59.035 1.00 90.81 956 LEU A C 1
ATOM 7357 O O . LEU A 1 956 ? 3.479 -27.525 -58.649 1.00 90.81 956 LEU A O 1
ATOM 7361 N N . HIS A 1 957 ? 1.807 -28.499 -59.796 1.00 93.50 957 HIS A N 1
ATOM 7362 C CA . HIS A 1 957 ? 1.173 -27.254 -60.224 1.00 93.50 957 HIS A CA 1
ATOM 7363 C C . HIS A 1 957 ? -0.097 -27.040 -59.392 1.00 93.50 957 HIS A C 1
ATOM 7365 O O . HIS A 1 957 ? -1.088 -27.757 -59.550 1.00 93.50 957 HIS A O 1
ATOM 7371 N N . LEU A 1 958 ? -0.065 -26.055 -58.497 1.00 94.50 958 LEU A N 1
ATOM 7372 C CA . LEU A 1 958 ? -1.174 -25.642 -57.639 1.00 94.50 958 LEU A CA 1
ATOM 7373 C C . LEU A 1 958 ? -1.725 -24.305 -58.148 1.00 94.50 958 LEU A C 1
ATOM 7375 O O . LEU A 1 958 ? -0.994 -23.332 -58.277 1.00 94.50 958 LEU A O 1
ATOM 7379 N N . THR A 1 959 ? -3.021 -24.237 -58.433 1.00 95.50 959 THR A N 1
ATOM 7380 C CA . THR A 1 959 ? -3.706 -23.009 -58.855 1.00 95.50 959 THR A CA 1
ATOM 7381 C C . THR A 1 959 ? -4.822 -22.678 -57.874 1.00 95.50 959 THR A C 1
ATOM 7383 O O . THR A 1 959 ? -5.645 -23.539 -57.573 1.00 95.50 959 THR A O 1
ATOM 7386 N N . VAL A 1 960 ? -4.867 -21.434 -57.398 1.00 95.25 960 VAL A N 1
ATOM 7387 C CA . VAL A 1 960 ? -5.961 -20.897 -56.574 1.00 95.25 960 VAL A CA 1
ATOM 7388 C C . VAL A 1 960 ? -6.589 -19.730 -57.326 1.00 95.25 960 VAL A C 1
ATOM 7390 O O . VAL A 1 960 ? -5.882 -18.798 -57.706 1.00 95.25 960 VAL A O 1
ATOM 7393 N N . SER A 1 961 ? -7.898 -19.781 -57.555 1.00 94.56 961 SER A N 1
ATOM 7394 C CA . SER A 1 961 ? -8.644 -18.764 -58.299 1.00 94.56 961 SER A CA 1
ATOM 7395 C C . SER A 1 961 ? -9.924 -18.361 -57.572 1.00 94.56 961 SER A C 1
ATOM 7397 O O . SER A 1 961 ? -10.577 -19.199 -56.956 1.00 94.56 961 SER A O 1
ATOM 7399 N N . ASP A 1 962 ? -10.276 -17.083 -57.666 1.00 93.75 962 ASP A N 1
ATOM 7400 C CA . ASP A 1 962 ? -11.581 -16.521 -57.302 1.00 93.75 962 ASP A CA 1
ATOM 7401 C C . ASP A 1 962 ? -12.328 -16.030 -58.554 1.00 93.75 962 ASP A C 1
ATOM 7403 O O . ASP A 1 962 ? -11.699 -15.809 -59.591 1.00 93.75 962 ASP A O 1
ATOM 7407 N N . ASP A 1 963 ? -13.650 -15.852 -58.462 1.00 91.75 963 ASP A N 1
ATOM 7408 C CA . ASP A 1 963 ? -14.496 -15.256 -59.511 1.00 91.75 963 ASP A CA 1
ATOM 7409 C C . ASP A 1 963 ? -14.958 -13.819 -59.186 1.00 91.75 963 ASP A C 1
ATOM 7411 O O . ASP A 1 963 ? -15.921 -13.316 -59.764 1.00 91.75 963 ASP A O 1
ATOM 7415 N N . GLY A 1 964 ? -14.251 -13.135 -58.277 1.00 87.69 964 GLY A N 1
ATOM 7416 C CA . GLY A 1 964 ? -14.618 -11.808 -57.778 1.00 87.69 964 GLY A CA 1
ATOM 7417 C C . GLY A 1 964 ? -14.129 -10.621 -58.622 1.00 87.69 964 GLY A C 1
ATOM 7418 O O . GLY A 1 964 ? -13.809 -10.716 -59.807 1.00 87.69 964 GLY A O 1
ATOM 7419 N N . LYS A 1 965 ? -14.040 -9.442 -57.996 1.00 87.94 965 LYS A N 1
ATOM 7420 C CA . LYS A 1 965 ? -13.746 -8.165 -58.673 1.00 87.94 965 LYS A CA 1
ATOM 7421 C C . LYS A 1 965 ? -12.311 -7.998 -59.183 1.00 87.94 965 LYS A C 1
ATOM 7423 O O . LYS A 1 965 ? -12.060 -7.052 -59.929 1.00 87.94 965 LYS A O 1
ATOM 7428 N N . GLY A 1 966 ? -11.398 -8.913 -58.853 1.00 86.44 966 GLY A N 1
ATOM 7429 C CA . GLY A 1 966 ? -10.017 -8.916 -59.343 1.00 86.44 966 GLY A CA 1
ATOM 7430 C C . GLY A 1 966 ? -9.158 -7.738 -58.855 1.00 86.44 966 GLY A C 1
ATOM 7431 O O . GLY A 1 966 ? -9.540 -6.959 -57.981 1.00 86.44 966 GLY A O 1
ATOM 7432 N N . ILE A 1 967 ? -7.960 -7.613 -59.428 1.00 88.19 967 ILE A N 1
ATOM 7433 C CA . ILE A 1 967 ? -6.920 -6.650 -59.046 1.00 88.19 967 ILE A CA 1
ATOM 7434 C C . ILE A 1 967 ? -6.643 -5.709 -60.226 1.00 88.19 967 ILE A C 1
ATOM 7436 O O . ILE A 1 967 ? -6.455 -6.142 -61.364 1.00 88.19 967 ILE A O 1
ATOM 7440 N N . ALA A 1 968 ? -6.585 -4.401 -59.961 1.00 85.81 968 ALA A N 1
ATOM 7441 C CA . ALA A 1 968 ? -6.275 -3.407 -60.988 1.00 85.81 968 ALA A CA 1
ATOM 7442 C C . ALA A 1 968 ? -4.822 -3.559 -61.505 1.00 85.81 968 ALA A C 1
ATOM 7444 O O . ALA A 1 968 ? -3.908 -3.698 -60.686 1.00 85.81 968 ALA A O 1
ATOM 7445 N N . PRO A 1 969 ? -4.557 -3.454 -62.827 1.00 84.06 969 PRO A N 1
ATOM 7446 C CA . PRO A 1 969 ? -3.226 -3.706 -63.400 1.00 84.06 969 PRO A CA 1
ATOM 7447 C C . PRO A 1 969 ? -2.085 -2.890 -62.774 1.00 84.06 969 PRO A C 1
ATOM 7449 O O . PRO A 1 969 ? -0.993 -3.407 -62.565 1.00 84.06 969 PRO A O 1
ATOM 7452 N N . GLN A 1 970 ? -2.368 -1.642 -62.387 1.00 82.50 970 GLN A N 1
ATOM 7453 C CA . GLN A 1 970 ? -1.451 -0.729 -61.686 1.00 82.50 970 GLN A CA 1
ATOM 7454 C C . GLN A 1 970 ? -0.953 -1.230 -60.312 1.00 82.50 970 GLN A C 1
ATOM 7456 O O . GLN A 1 970 ? -0.041 -0.643 -59.735 1.00 82.50 970 GLN A O 1
ATOM 7461 N N . HIS A 1 971 ? -1.570 -2.277 -59.758 1.00 84.25 971 HIS A N 1
ATOM 7462 C CA . HIS A 1 971 ? -1.215 -2.862 -58.465 1.00 84.25 971 HIS A CA 1
ATOM 7463 C C . HIS A 1 971 ? -0.536 -4.231 -58.594 1.00 84.25 971 HIS A C 1
ATOM 7465 O O . HIS A 1 971 ? 0.183 -4.615 -57.678 1.00 84.25 971 HIS A O 1
ATOM 7471 N N . LEU A 1 972 ? -0.693 -4.941 -59.722 1.00 83.94 972 LEU A N 1
ATOM 7472 C CA . LEU A 1 972 ? -0.170 -6.305 -59.910 1.00 83.94 972 LEU A CA 1
ATOM 7473 C C . LEU A 1 972 ? 1.340 -6.413 -59.669 1.00 83.94 972 LEU A C 1
ATOM 7475 O O . LEU A 1 972 ? 1.778 -7.308 -58.954 1.00 83.94 972 LEU A O 1
ATOM 7479 N N . GLY A 1 973 ? 2.125 -5.456 -60.172 1.00 79.50 973 GLY A N 1
ATOM 7480 C CA . GLY A 1 973 ? 3.577 -5.402 -59.955 1.00 79.50 973 GLY A CA 1
ATOM 7481 C C . GLY A 1 973 ? 4.017 -5.071 -58.521 1.00 79.50 973 GLY A C 1
ATOM 7482 O O . GLY A 1 973 ? 5.202 -4.839 -58.315 1.00 79.50 973 GLY A O 1
ATOM 7483 N N . ARG A 1 974 ? 3.082 -4.984 -57.563 1.00 81.62 974 ARG A N 1
ATOM 7484 C CA . ARG A 1 974 ? 3.315 -4.587 -56.164 1.00 81.62 974 ARG A CA 1
ATOM 7485 C C . ARG A 1 974 ? 2.568 -5.429 -55.125 1.00 81.62 974 ARG A C 1
ATOM 7487 O O . ARG A 1 974 ? 2.750 -5.208 -53.934 1.00 81.62 974 ARG A O 1
ATOM 7494 N N . ILE A 1 975 ? 1.738 -6.402 -55.519 1.00 84.31 975 ILE A N 1
ATOM 7495 C CA . ILE A 1 975 ? 0.933 -7.171 -54.543 1.00 84.31 975 ILE A CA 1
ATOM 7496 C C . ILE A 1 975 ? 1.765 -8.071 -53.618 1.00 84.31 975 ILE A C 1
ATOM 7498 O O . ILE A 1 975 ? 1.255 -8.531 -52.601 1.00 84.31 975 ILE A O 1
ATOM 7502 N N . PHE A 1 976 ? 3.027 -8.322 -53.971 1.00 84.38 976 PHE A N 1
ATOM 7503 C CA . PHE A 1 976 ? 3.990 -9.067 -53.160 1.00 84.38 976 PHE A CA 1
ATOM 7504 C C . PHE A 1 976 ? 4.956 -8.150 -52.378 1.00 84.38 976 PHE A C 1
ATOM 7506 O O . PHE A 1 976 ? 5.816 -8.662 -51.659 1.00 84.38 976 PHE A O 1
ATOM 7513 N N . ASP A 1 977 ? 4.819 -6.818 -52.475 1.00 75.69 977 ASP A N 1
ATOM 7514 C CA . ASP A 1 977 ? 5.532 -5.860 -51.617 1.00 75.69 977 ASP A CA 1
ATOM 7515 C C . ASP A 1 977 ? 5.083 -6.038 -50.145 1.00 75.69 977 ASP A C 1
ATOM 7517 O O . ASP A 1 977 ? 3.884 -6.206 -49.887 1.00 75.69 977 ASP A O 1
ATOM 7521 N N . PRO A 1 978 ? 5.981 -5.918 -49.149 1.00 63.62 978 PRO A N 1
ATOM 7522 C CA . PRO A 1 978 ? 5.585 -5.837 -47.744 1.00 63.62 978 PRO A CA 1
ATOM 7523 C C . PRO A 1 978 ? 4.588 -4.695 -47.482 1.00 63.62 978 PRO A C 1
ATOM 7525 O O . PRO A 1 978 ? 4.765 -3.574 -47.963 1.00 63.62 978 PRO A O 1
ATOM 7528 N N . PHE A 1 979 ? 3.567 -4.961 -46.663 1.00 64.88 979 PHE A N 1
ATOM 7529 C CA . PHE A 1 979 ? 2.521 -4.011 -46.245 1.00 64.88 979 PHE A CA 1
ATOM 7530 C C . PHE A 1 979 ? 1.648 -3.427 -47.373 1.00 64.88 979 PHE A C 1
ATOM 7532 O O . PHE A 1 979 ? 0.857 -2.505 -47.122 1.00 64.88 979 PHE A O 1
ATOM 7539 N N . PHE A 1 980 ? 1.755 -3.917 -48.611 1.00 75.81 980 PHE A N 1
ATOM 7540 C CA . PHE A 1 980 ? 0.931 -3.422 -49.708 1.00 75.81 980 PHE A CA 1
ATOM 7541 C C . PHE A 1 980 ? -0.504 -3.946 -49.600 1.00 75.81 980 PHE A C 1
ATOM 7543 O O . PHE A 1 980 ? -0.759 -5.138 -49.449 1.00 75.81 980 PHE A O 1
ATOM 7550 N N . THR A 1 981 ? -1.471 -3.032 -49.659 1.00 77.50 981 THR A N 1
ATOM 7551 C CA . THR A 1 981 ? -2.897 -3.353 -49.558 1.00 77.50 981 THR A CA 1
ATOM 7552 C C . THR A 1 981 ? -3.739 -2.237 -50.172 1.00 77.50 981 THR A C 1
ATOM 7554 O O . THR A 1 981 ? -3.447 -1.054 -49.999 1.00 77.50 981 THR A O 1
ATOM 7557 N N . THR A 1 982 ? -4.812 -2.615 -50.863 1.00 75.81 982 THR A N 1
ATOM 7558 C CA . THR A 1 982 ? -5.868 -1.708 -51.340 1.00 75.81 982 THR A CA 1
ATOM 7559 C C . THR A 1 982 ? -6.978 -1.499 -50.301 1.00 75.81 982 THR A C 1
ATOM 7561 O O . THR A 1 982 ? -7.820 -0.624 -50.473 1.00 75.81 982 THR A O 1
ATOM 7564 N N . ALA A 1 983 ? -6.975 -2.270 -49.207 1.00 67.12 983 ALA A N 1
ATOM 7565 C CA . ALA A 1 983 ? -8.051 -2.355 -48.218 1.00 67.12 983 ALA A CA 1
ATOM 7566 C C . ALA A 1 983 ? -7.636 -1.875 -46.810 1.00 67.12 983 ALA A C 1
ATOM 7568 O O . ALA A 1 983 ? -8.266 -2.244 -45.821 1.00 67.12 983 ALA A O 1
ATOM 7569 N N . ARG A 1 984 ? -6.592 -1.038 -46.687 1.00 65.75 984 ARG A N 1
ATOM 7570 C CA . ARG A 1 984 ? -6.028 -0.607 -45.386 1.00 65.75 984 ARG A CA 1
ATOM 7571 C C . ARG A 1 984 ? -7.074 -0.024 -44.418 1.00 65.75 984 ARG A C 1
ATOM 7573 O O . ARG A 1 984 ? -6.990 -0.250 -43.217 1.00 65.75 984 ARG A O 1
ATOM 7580 N N . HIS A 1 985 ? -8.101 0.651 -44.937 1.00 49.00 985 HIS A N 1
ATOM 7581 C CA . HIS A 1 985 ? -9.212 1.216 -44.155 1.00 49.00 985 HIS A CA 1
ATOM 7582 C C . HIS A 1 985 ? -10.142 0.165 -43.510 1.00 49.00 985 HIS A C 1
ATOM 7584 O O . HIS A 1 985 ? -10.886 0.506 -42.597 1.00 49.00 985 HIS A O 1
ATOM 7590 N N . ARG A 1 986 ? -10.098 -1.100 -43.959 1.00 54.78 986 ARG A N 1
ATOM 7591 C CA . ARG A 1 986 ? -10.816 -2.252 -43.378 1.00 54.78 986 ARG A CA 1
ATOM 7592 C C . ARG A 1 986 ? -9.918 -3.112 -42.457 1.00 54.78 986 ARG A C 1
ATOM 7594 O O . ARG A 1 986 ? -10.291 -4.228 -42.117 1.00 54.78 986 ARG A O 1
ATOM 7601 N N . GLY A 1 987 ? -8.742 -2.614 -42.051 1.00 48.12 987 GLY A N 1
ATOM 7602 C CA . GLY A 1 987 ? -7.844 -3.290 -41.096 1.00 48.12 987 GLY A CA 1
ATOM 7603 C C . GLY A 1 987 ? -6.882 -4.327 -41.696 1.00 48.12 987 GLY A C 1
ATOM 7604 O O . GLY A 1 987 ? -6.253 -5.082 -40.962 1.00 48.12 987 GLY A O 1
ATOM 7605 N N . SER A 1 988 ? -6.749 -4.391 -43.022 1.00 59.59 988 SER A N 1
ATOM 7606 C CA . SER A 1 988 ? -5.869 -5.358 -43.694 1.00 59.59 988 SER A CA 1
ATOM 7607 C C . SER A 1 988 ? -4.393 -4.944 -43.625 1.00 59.59 988 SER A C 1
ATOM 7609 O O . SER A 1 988 ? -4.018 -3.914 -44.184 1.00 59.59 988 SER A O 1
ATOM 7611 N N . THR A 1 989 ? -3.538 -5.781 -43.028 1.00 60.59 989 THR A N 1
ATOM 7612 C CA . THR A 1 989 ? -2.103 -5.493 -42.788 1.00 60.59 989 THR A CA 1
ATOM 7613 C C . THR A 1 989 ? -1.229 -5.441 -44.048 1.00 60.59 989 THR A C 1
ATOM 7615 O O . THR A 1 989 ? -0.141 -4.869 -44.027 1.00 60.59 989 THR A O 1
ATOM 7618 N N . GLY A 1 990 ? -1.667 -6.051 -45.157 1.00 71.12 990 GLY A N 1
ATOM 7619 C CA . GLY A 1 990 ? -0.891 -6.127 -46.404 1.00 71.12 990 GLY A CA 1
ATOM 7620 C C . GLY A 1 990 ? 0.325 -7.063 -46.351 1.00 71.12 990 GLY A C 1
ATOM 7621 O O . GLY A 1 990 ? 1.229 -6.939 -47.170 1.00 71.12 990 GLY A O 1
ATOM 7622 N N . LEU A 1 991 ? 0.383 -7.986 -45.383 1.00 72.25 991 LEU A N 1
ATOM 7623 C CA . LEU A 1 991 ? 1.507 -8.922 -45.220 1.00 72.25 991 LEU A CA 1
ATOM 7624 C C . LEU A 1 991 ? 1.262 -10.302 -45.853 1.00 72.25 991 LEU A C 1
ATOM 7626 O O . LEU A 1 991 ? 2.220 -10.964 -46.247 1.00 72.25 991 LEU A O 1
ATOM 7630 N N . GLY A 1 992 ? 0.004 -10.737 -45.988 1.00 76.25 992 GLY A N 1
ATOM 7631 C CA . GLY A 1 992 ? -0.338 -12.115 -46.373 1.00 76.25 992 GLY A CA 1
ATOM 7632 C C . GLY A 1 992 ? 0.240 -12.564 -47.721 1.00 76.25 992 GLY A C 1
ATOM 7633 O O . GLY A 1 992 ? 0.827 -13.639 -47.809 1.00 76.25 992 GLY A O 1
ATOM 7634 N N . LEU A 1 993 ? 0.153 -11.734 -48.768 1.00 84.62 993 LEU A N 1
ATOM 7635 C CA . LEU A 1 993 ? 0.724 -12.070 -50.082 1.00 84.62 993 LEU A CA 1
ATOM 7636 C C . LEU A 1 993 ? 2.262 -12.039 -50.092 1.00 84.62 993 LEU A C 1
ATOM 7638 O O . LEU A 1 993 ? 2.879 -12.878 -50.745 1.00 84.62 993 LEU A O 1
ATOM 7642 N N . HIS A 1 994 ? 2.892 -11.147 -49.322 1.00 80.50 994 HIS A N 1
ATOM 7643 C CA . HIS A 1 994 ? 4.348 -11.148 -49.148 1.00 80.50 994 HIS A CA 1
ATOM 7644 C C . HIS A 1 994 ? 4.833 -12.424 -48.427 1.00 80.50 994 HIS A C 1
ATOM 7646 O O . HIS A 1 994 ? 5.829 -13.032 -48.824 1.00 80.50 994 HIS A O 1
ATOM 7652 N N . ILE A 1 995 ? 4.090 -12.887 -47.414 1.00 73.69 995 ILE A N 1
ATOM 7653 C CA . ILE A 1 995 ? 4.332 -14.170 -46.734 1.00 73.69 995 ILE A CA 1
ATOM 7654 C C . ILE A 1 995 ? 4.178 -15.340 -47.719 1.00 73.69 995 ILE A C 1
ATOM 7656 O O . ILE A 1 995 ? 5.068 -16.187 -47.784 1.00 73.69 995 ILE A O 1
ATOM 7660 N N . VAL A 1 996 ? 3.116 -15.360 -48.536 1.00 85.19 996 VAL A N 1
ATOM 7661 C CA . VAL A 1 996 ? 2.917 -16.370 -49.595 1.00 85.19 996 VAL A CA 1
ATOM 7662 C C . VAL A 1 996 ? 4.109 -16.412 -50.555 1.00 85.19 996 VAL A C 1
ATOM 7664 O O . VAL A 1 996 ? 4.674 -17.485 -50.771 1.00 85.19 996 VAL A O 1
ATOM 7667 N N . TYR A 1 997 ? 4.531 -15.261 -51.089 1.00 84.06 997 TYR A N 1
ATOM 7668 C CA . TYR A 1 997 ? 5.668 -15.170 -52.008 1.00 84.06 997 TYR A CA 1
ATOM 7669 C C . TYR A 1 997 ? 6.952 -15.725 -51.378 1.00 84.06 997 TYR A C 1
ATOM 7671 O O . TYR A 1 997 ? 7.642 -16.545 -51.988 1.00 84.06 997 TYR A O 1
ATOM 7679 N N . ASN A 1 998 ? 7.249 -15.339 -50.133 1.00 75.81 998 ASN A N 1
ATOM 7680 C CA . ASN A 1 998 ? 8.437 -15.808 -49.422 1.00 75.81 998 ASN A CA 1
ATOM 7681 C C . ASN A 1 998 ? 8.406 -17.314 -49.131 1.00 75.81 998 ASN A C 1
ATOM 7683 O O . ASN A 1 998 ? 9.437 -17.972 -49.282 1.00 75.81 998 ASN A O 1
ATOM 7687 N N . LEU A 1 999 ? 7.255 -17.865 -48.730 1.00 79.62 999 LEU A N 1
ATOM 7688 C CA . LEU A 1 999 ? 7.105 -19.296 -48.451 1.00 79.62 999 LEU A CA 1
ATOM 7689 C C . LEU A 1 999 ? 7.260 -20.134 -49.723 1.00 79.62 999 LEU A C 1
ATOM 7691 O O . LEU A 1 999 ? 8.004 -21.116 -49.704 1.00 79.62 999 LEU A O 1
ATOM 7695 N N . VAL A 1 1000 ? 6.634 -19.727 -50.833 1.00 86.75 1000 VAL A N 1
ATOM 7696 C CA . VAL A 1 1000 ? 6.777 -20.419 -52.123 1.00 86.75 1000 VAL A CA 1
ATOM 7697 C C . VAL A 1 1000 ? 8.230 -20.381 -52.606 1.00 86.75 1000 VAL A C 1
ATOM 7699 O O . VAL A 1 1000 ? 8.818 -21.434 -52.847 1.00 86.75 1000 VAL A O 1
ATOM 7702 N N . THR A 1 1001 ? 8.834 -19.192 -52.680 1.00 84.38 1001 THR A N 1
ATOM 7703 C CA . THR A 1 1001 ? 10.166 -19.017 -53.290 1.00 84.38 1001 THR A CA 1
ATOM 7704 C C . THR A 1 1001 ? 11.322 -19.542 -52.440 1.00 84.38 1001 THR A C 1
ATOM 7706 O O . THR A 1 1001 ? 12.224 -20.182 -52.974 1.00 84.38 1001 THR A O 1
ATOM 7709 N N . ASN A 1 1002 ? 11.315 -19.317 -51.121 1.00 78.31 1002 ASN A N 1
ATOM 7710 C CA . ASN A 1 1002 ? 12.456 -19.668 -50.263 1.00 78.31 1002 ASN A CA 1
ATOM 7711 C C . ASN A 1 1002 ? 12.320 -21.050 -49.606 1.00 78.31 1002 ASN A C 1
ATOM 7713 O O . ASN A 1 1002 ? 13.333 -21.713 -49.391 1.00 78.31 1002 ASN A O 1
ATOM 7717 N N . LYS A 1 1003 ? 11.098 -21.472 -49.242 1.00 78.38 1003 LYS A N 1
ATOM 7718 C CA . LYS A 1 1003 ? 10.872 -22.655 -48.387 1.00 78.38 1003 LYS A CA 1
ATOM 7719 C C . LYS A 1 1003 ? 10.300 -23.854 -49.143 1.00 78.38 1003 LYS A C 1
ATOM 7721 O O . LYS A 1 1003 ? 10.745 -24.974 -48.921 1.00 78.38 1003 LYS A O 1
ATOM 7726 N N . LEU A 1 1004 ? 9.372 -23.629 -50.073 1.00 84.50 1004 LEU A N 1
ATOM 7727 C CA . LEU A 1 1004 ? 8.847 -24.672 -50.966 1.00 84.50 1004 LEU A CA 1
ATOM 7728 C C . LEU A 1 1004 ? 9.694 -24.851 -52.242 1.00 84.50 1004 LEU A C 1
ATOM 7730 O O . LEU A 1 1004 ? 9.425 -25.767 -53.011 1.00 84.50 1004 LEU A O 1
ATOM 7734 N N . GLN A 1 1005 ? 10.719 -24.009 -52.449 1.00 84.75 1005 GLN A N 1
ATOM 7735 C CA . GLN A 1 1005 ? 11.624 -24.015 -53.614 1.00 84.75 1005 GLN A CA 1
ATOM 7736 C C . GLN A 1 1005 ? 10.894 -23.901 -54.966 1.00 84.75 1005 GLN A C 1
ATOM 7738 O O . GLN A 1 1005 ? 11.328 -24.463 -55.971 1.00 84.75 1005 GLN A O 1
ATOM 7743 N N . GLY A 1 1006 ? 9.771 -23.180 -54.977 1.00 87.19 1006 GLY A N 1
ATOM 7744 C CA . GLY A 1 1006 ? 8.906 -22.997 -56.136 1.00 87.19 1006 GLY A CA 1
ATOM 7745 C C . GLY A 1 1006 ? 8.851 -21.562 -56.660 1.00 87.19 1006 GLY A C 1
ATOM 7746 O O . GLY A 1 1006 ? 9.559 -20.662 -56.208 1.00 87.19 1006 GLY A O 1
ATOM 7747 N N . ARG A 1 1007 ? 7.946 -21.343 -57.609 1.00 90.38 1007 ARG A N 1
ATOM 7748 C CA . ARG A 1 1007 ? 7.608 -20.060 -58.224 1.00 90.38 1007 ARG A CA 1
ATOM 7749 C C . ARG A 1 1007 ? 6.126 -19.760 -57.998 1.00 90.38 1007 ARG A C 1
ATOM 7751 O O . ARG A 1 1007 ? 5.313 -20.679 -57.961 1.00 90.38 1007 ARG A O 1
ATOM 7758 N N . ILE A 1 1008 ? 5.778 -18.480 -57.858 1.00 92.56 1008 ILE A N 1
ATOM 7759 C CA . ILE A 1 1008 ? 4.390 -18.007 -57.894 1.00 92.56 1008 ILE A CA 1
ATOM 7760 C C . ILE A 1 1008 ? 4.234 -16.902 -58.941 1.00 92.56 1008 ILE A C 1
ATOM 7762 O O . ILE A 1 1008 ? 5.024 -15.960 -58.977 1.00 92.56 1008 ILE A O 1
ATOM 7766 N N . ASP A 1 1009 ? 3.185 -17.006 -59.751 1.00 91.62 1009 ASP A N 1
ATOM 7767 C CA . ASP A 1 1009 ? 2.730 -15.978 -60.685 1.00 91.62 1009 ASP A CA 1
ATOM 7768 C C . ASP A 1 1009 ? 1.261 -15.635 -60.415 1.00 91.62 1009 ASP A C 1
ATOM 7770 O O . ASP A 1 1009 ? 0.508 -16.418 -59.828 1.00 91.62 1009 ASP A O 1
ATOM 7774 N N . VAL A 1 1010 ? 0.847 -14.450 -60.862 1.00 92.88 1010 VAL A N 1
ATOM 7775 C CA . VAL A 1 1010 ? -0.518 -13.945 -60.706 1.00 92.88 1010 VAL A CA 1
ATOM 7776 C C . VAL A 1 1010 ? -1.065 -13.449 -62.041 1.00 92.88 1010 VAL A C 1
ATOM 7778 O O . VAL A 1 1010 ? -0.431 -12.663 -62.744 1.00 92.88 1010 VAL A O 1
ATOM 7781 N N . GLU A 1 1011 ? -2.281 -13.870 -62.364 1.00 91.81 1011 GLU A N 1
ATOM 7782 C CA . GLU A 1 1011 ? -3.106 -13.283 -63.413 1.00 91.81 1011 GLU A CA 1
ATOM 7783 C C . GLU A 1 1011 ? -4.388 -12.750 -62.771 1.00 91.81 1011 GLU A C 1
ATOM 7785 O O . GLU A 1 1011 ? -5.031 -13.432 -61.979 1.00 91.81 1011 GLU A O 1
ATOM 7790 N N . SER A 1 1012 ? -4.767 -11.515 -63.084 1.00 91.44 1012 SER A N 1
ATOM 7791 C CA . SER A 1 1012 ? -6.009 -10.916 -62.591 1.00 91.44 1012 SER A CA 1
ATOM 7792 C C . SER A 1 1012 ? -6.537 -9.916 -63.604 1.00 91.44 1012 SER A C 1
ATOM 7794 O O . SER A 1 1012 ? -5.757 -9.285 -64.327 1.00 91.44 1012 SER A O 1
ATOM 7796 N N . ARG A 1 1013 ? -7.859 -9.761 -63.659 1.00 85.38 1013 ARG A N 1
ATOM 7797 C CA . ARG A 1 1013 ? -8.524 -8.737 -64.470 1.00 85.38 1013 ARG A CA 1
ATOM 7798 C C . ARG A 1 1013 ? -9.698 -8.162 -63.673 1.00 85.38 1013 ARG A C 1
ATOM 7800 O O . ARG A 1 1013 ? -10.463 -8.946 -63.113 1.00 85.38 1013 ARG A O 1
ATOM 7807 N N . PRO A 1 1014 ? -9.881 -6.829 -63.633 1.00 84.88 1014 PRO A N 1
ATOM 7808 C CA . PRO A 1 1014 ? -11.043 -6.227 -62.988 1.00 84.88 1014 PRO A CA 1
ATOM 7809 C C . PRO A 1 1014 ? -12.360 -6.832 -63.495 1.00 84.88 1014 PRO A C 1
ATOM 7811 O O . PRO A 1 1014 ? -12.595 -6.868 -64.702 1.00 84.88 1014 PRO A O 1
ATOM 7814 N N . GLY A 1 1015 ? -13.193 -7.316 -62.572 1.00 79.19 1015 GLY A N 1
ATOM 7815 C CA . GLY A 1 1015 ? -14.479 -7.960 -62.864 1.00 79.19 1015 GLY A CA 1
ATOM 7816 C C . GLY A 1 1015 ? -14.411 -9.382 -63.445 1.00 79.19 1015 GLY A C 1
ATOM 7817 O O . GLY A 1 1015 ? -15.420 -9.854 -63.960 1.00 79.19 1015 GLY A O 1
ATOM 7818 N N . ALA A 1 1016 ? -13.254 -10.052 -63.409 1.00 83.69 1016 ALA A N 1
ATOM 7819 C CA . ALA A 1 1016 ? -13.097 -11.436 -63.878 1.00 83.69 1016 ALA A CA 1
ATOM 7820 C C . ALA A 1 1016 ? -12.148 -12.270 -62.990 1.00 83.69 1016 ALA A C 1
ATOM 7822 O O . ALA A 1 1016 ? -11.455 -13.162 -63.481 1.00 83.69 1016 ALA A O 1
ATOM 7823 N N . GLY A 1 1017 ? -12.116 -11.960 -61.692 1.00 89.38 1017 GLY A N 1
ATOM 7824 C CA . GLY A 1 1017 ? -11.383 -12.708 -60.676 1.00 89.38 1017 GLY A CA 1
ATOM 7825 C C . GLY A 1 1017 ? -9.862 -12.542 -60.678 1.00 89.38 1017 GLY A C 1
ATOM 7826 O O . GLY A 1 1017 ? -9.260 -11.833 -61.496 1.00 89.38 1017 GLY A O 1
ATOM 7827 N N . THR A 1 1018 ? -9.230 -13.226 -59.727 1.00 93.94 1018 THR A N 1
ATOM 7828 C CA . THR A 1 1018 ? -7.777 -13.444 -59.662 1.00 93.94 1018 THR A CA 1
ATOM 7829 C C . THR A 1 1018 ? -7.455 -14.930 -59.765 1.00 93.94 1018 THR A C 1
ATOM 7831 O O . THR A 1 1018 ? -8.241 -15.795 -59.389 1.00 93.94 1018 THR A O 1
ATOM 7834 N N . THR A 1 1019 ? -6.279 -15.242 -60.299 1.00 95.56 1019 THR A N 1
ATOM 7835 C CA . THR A 1 1019 ? -5.695 -16.580 -60.370 1.00 95.56 1019 THR A CA 1
ATOM 7836 C C . THR A 1 1019 ? -4.231 -16.502 -59.954 1.00 95.56 1019 THR A C 1
ATOM 7838 O O . THR A 1 1019 ? -3.419 -15.866 -60.624 1.00 95.56 1019 THR A O 1
ATOM 7841 N N . PHE A 1 1020 ? -3.880 -17.184 -58.869 1.00 95.38 1020 PHE A N 1
ATOM 7842 C CA . PHE A 1 1020 ? -2.500 -17.436 -58.467 1.00 95.38 1020 PHE A CA 1
ATOM 7843 C C . PHE A 1 1020 ? -2.089 -18.827 -58.951 1.00 95.38 1020 PHE A C 1
ATOM 7845 O O . PHE A 1 1020 ? -2.779 -19.807 -58.660 1.00 95.38 1020 PHE A O 1
ATOM 7852 N N . ARG A 1 1021 ? -0.968 -18.924 -59.671 1.00 94.56 1021 ARG A N 1
ATOM 7853 C CA . ARG A 1 1021 ? -0.351 -20.200 -60.063 1.00 94.56 1021 ARG A CA 1
ATOM 7854 C C . ARG A 1 1021 ? 0.936 -20.392 -59.279 1.00 94.56 1021 ARG A C 1
ATOM 7856 O O . ARG A 1 1021 ? 1.753 -19.481 -59.219 1.00 94.56 1021 ARG A O 1
ATOM 7863 N N . ILE A 1 1022 ? 1.096 -21.568 -58.689 1.00 95.38 1022 ILE A N 1
ATOM 7864 C CA . ILE A 1 1022 ? 2.254 -21.984 -57.905 1.00 95.38 1022 ILE A CA 1
ATOM 7865 C C . ILE A 1 1022 ? 2.829 -23.239 -58.560 1.00 95.38 1022 ILE A C 1
ATOM 7867 O O . ILE A 1 1022 ? 2.136 -24.247 -58.696 1.00 95.38 1022 ILE A O 1
ATOM 7871 N N . GLU A 1 1023 ? 4.096 -23.172 -58.946 1.00 92.31 1023 GLU A N 1
ATOM 7872 C CA . GLU A 1 1023 ? 4.874 -24.287 -59.491 1.00 92.31 1023 GLU A CA 1
ATOM 7873 C C . GLU A 1 1023 ? 5.935 -24.651 -58.450 1.00 92.31 1023 GLU A C 1
ATOM 7875 O O . GLU A 1 1023 ? 6.714 -23.789 -58.048 1.00 92.31 1023 GLU A O 1
ATOM 7880 N N . MET A 1 1024 ? 5.952 -25.885 -57.947 1.00 92.19 1024 MET A N 1
ATOM 7881 C CA . MET A 1 1024 ? 6.877 -26.294 -56.880 1.00 92.19 1024 MET A CA 1
ATOM 7882 C C . MET A 1 1024 ? 7.309 -27.758 -57.021 1.00 92.19 1024 MET A C 1
ATOM 7884 O O . MET A 1 1024 ? 6.505 -28.580 -57.462 1.00 92.19 1024 MET A O 1
ATOM 7888 N N . PRO A 1 1025 ? 8.535 -28.132 -56.611 1.00 87.94 1025 PRO A N 1
ATOM 7889 C CA . PRO A 1 1025 ? 8.976 -29.520 -56.649 1.00 87.94 1025 PRO A CA 1
ATOM 7890 C C . PRO A 1 1025 ? 8.072 -30.418 -55.795 1.00 87.94 1025 PRO A C 1
ATOM 7892 O O . PRO A 1 1025 ? 7.750 -30.114 -54.644 1.00 87.94 1025 PRO A O 1
ATOM 7895 N N . LYS A 1 1026 ? 7.695 -31.566 -56.361 1.00 84.50 1026 LYS A N 1
ATOM 7896 C CA . LYS A 1 1026 ? 6.855 -32.591 -55.722 1.00 84.50 1026 LYS A CA 1
ATOM 7897 C C . LYS A 1 1026 ? 7.548 -33.268 -54.535 1.00 84.50 1026 LYS A C 1
ATOM 7899 O O . LYS A 1 1026 ? 6.881 -33.772 -53.630 1.00 84.50 1026 LYS A O 1
ATOM 7904 N N . GLN A 1 1027 ? 8.880 -33.258 -54.535 1.00 82.31 1027 GLN A N 1
ATOM 7905 C CA . GLN A 1 1027 ? 9.748 -33.777 -53.485 1.00 82.31 1027 GLN A CA 1
ATOM 7906 C C . GLN A 1 1027 ? 10.999 -32.894 -53.382 1.00 82.31 1027 GLN A C 1
ATOM 7908 O O . GLN A 1 1027 ? 11.615 -32.557 -54.393 1.00 82.31 1027 GLN A O 1
ATOM 7913 N N . LEU A 1 1028 ? 11.378 -32.497 -52.166 1.00 76.25 1028 LEU A N 1
ATOM 7914 C CA . LEU A 1 1028 ? 12.535 -31.621 -51.942 1.00 76.25 1028 LEU A CA 1
ATOM 7915 C C . LEU A 1 1028 ? 13.865 -32.357 -52.195 1.00 76.25 1028 LEU A C 1
ATOM 7917 O O . LEU A 1 1028 ? 14.058 -33.495 -51.763 1.00 76.25 1028 LEU A O 1
ATOM 7921 N N . ALA A 1 1029 ? 14.820 -31.675 -52.836 1.00 58.41 1029 ALA A N 1
ATOM 7922 C CA . ALA A 1 1029 ? 16.043 -32.262 -53.408 1.00 58.41 1029 ALA A CA 1
ATOM 7923 C C . ALA A 1 1029 ? 17.055 -32.881 -52.408 1.00 58.41 1029 ALA A C 1
ATOM 7925 O O . ALA A 1 1029 ? 18.128 -33.329 -52.814 1.00 58.41 1029 ALA A O 1
ATOM 7926 N N . GLY A 1 1030 ? 16.743 -32.915 -51.108 1.00 54.41 1030 GLY A N 1
ATOM 7927 C CA . GLY A 1 1030 ? 17.566 -33.569 -50.087 1.00 54.41 1030 GLY A CA 1
ATOM 7928 C C . GLY A 1 1030 ? 17.469 -35.100 -50.100 1.00 54.41 1030 GLY A C 1
ATOM 7929 O O . GLY A 1 1030 ? 18.481 -35.772 -49.915 1.00 54.41 1030 GLY A O 1
ATOM 7930 N N . GLU A 1 1031 ? 16.283 -35.666 -50.353 1.00 46.31 1031 GLU A N 1
ATOM 7931 C CA . GLU A 1 1031 ? 16.050 -37.115 -50.194 1.00 46.31 1031 GLU A CA 1
ATOM 7932 C C . GLU A 1 1031 ? 16.678 -37.969 -51.308 1.00 46.31 1031 GLU A C 1
ATOM 7934 O O . GLU A 1 1031 ? 17.115 -39.090 -51.045 1.00 46.31 1031 GLU A O 1
ATOM 7939 N N . ALA A 1 1032 ? 16.815 -37.426 -52.524 1.00 43.97 1032 ALA A N 1
ATOM 7940 C CA . ALA A 1 1032 ? 17.366 -38.141 -53.682 1.00 43.97 1032 ALA A CA 1
ATOM 7941 C C . ALA A 1 1032 ? 18.825 -38.610 -53.490 1.00 43.97 1032 ALA A C 1
ATOM 7943 O O . ALA A 1 1032 ? 19.272 -39.543 -54.155 1.00 43.97 1032 ALA A O 1
ATOM 7944 N N . ARG A 1 1033 ? 19.579 -37.993 -52.565 1.00 41.47 1033 ARG A N 1
ATOM 7945 C CA . ARG A 1 1033 ? 20.910 -38.477 -52.156 1.00 41.47 1033 ARG A CA 1
ATOM 7946 C C . ARG A 1 1033 ? 20.858 -39.572 -51.095 1.00 41.47 1033 ARG A C 1
ATOM 7948 O O . ARG A 1 1033 ? 21.761 -40.399 -51.060 1.00 41.47 1033 ARG A O 1
ATOM 7955 N N . THR A 1 1034 ? 19.839 -39.583 -50.242 1.00 39.41 1034 THR A N 1
ATOM 7956 C CA . THR A 1 1034 ? 19.722 -40.540 -49.135 1.00 39.41 1034 THR A CA 1
ATOM 7957 C C . THR A 1 1034 ? 19.312 -41.917 -49.644 1.00 39.41 1034 THR A C 1
ATOM 7959 O O . THR A 1 1034 ? 19.940 -42.905 -49.277 1.00 39.41 1034 THR A O 1
ATOM 7962 N N . GLU A 1 1035 ? 18.330 -41.992 -50.548 1.00 39.75 1035 GLU A N 1
ATOM 7963 C CA . GLU A 1 1035 ? 17.915 -43.265 -51.161 1.00 39.75 1035 GLU A CA 1
ATOM 7964 C C . GLU A 1 1035 ? 19.040 -43.857 -52.035 1.00 39.75 1035 GLU A C 1
ATOM 7966 O O . GLU A 1 1035 ? 19.352 -45.042 -51.927 1.00 39.75 1035 GLU A O 1
ATOM 7971 N N . ALA A 1 1036 ? 19.749 -43.022 -52.807 1.00 42.41 1036 ALA A N 1
ATOM 7972 C CA . ALA A 1 1036 ? 20.896 -43.446 -53.619 1.00 42.41 1036 ALA A CA 1
ATOM 7973 C C . ALA A 1 1036 ? 22.114 -43.928 -52.799 1.00 42.41 1036 ALA A C 1
ATOM 7975 O O . ALA A 1 1036 ? 22.941 -44.670 -53.323 1.00 42.41 1036 ALA A O 1
ATOM 7976 N N . MET A 1 1037 ? 22.233 -43.521 -51.529 1.00 40.25 1037 MET A N 1
ATOM 7977 C CA . MET A 1 1037 ? 23.317 -43.928 -50.619 1.00 40.25 1037 MET A CA 1
ATOM 7978 C C . MET A 1 1037 ? 22.891 -45.033 -49.631 1.00 40.25 1037 MET A C 1
ATOM 7980 O O . MET A 1 1037 ? 23.695 -45.461 -48.811 1.00 40.25 1037 MET A O 1
ATOM 7984 N N . ALA A 1 1038 ? 21.640 -45.502 -49.716 1.00 39.69 1038 ALA A N 1
ATOM 7985 C CA . ALA A 1 1038 ? 21.133 -46.694 -49.028 1.00 39.69 1038 ALA A CA 1
ATOM 7986 C C . ALA A 1 1038 ? 21.003 -47.915 -49.967 1.00 39.69 1038 ALA A C 1
ATOM 7988 O O . ALA A 1 1038 ? 20.658 -49.007 -49.519 1.00 39.69 1038 ALA A O 1
ATOM 7989 N N . ALA A 1 1039 ? 21.272 -47.726 -51.265 1.00 40.25 1039 ALA A N 1
ATOM 7990 C CA . ALA A 1 1039 ? 21.279 -48.752 -52.311 1.00 40.25 1039 ALA A CA 1
ATOM 7991 C C . ALA A 1 1039 ? 22.704 -49.104 -52.808 1.00 40.25 1039 ALA A C 1
ATOM 7993 O O . ALA A 1 1039 ? 22.854 -49.694 -53.881 1.00 40.25 1039 ALA A O 1
ATOM 7994 N N . LEU A 1 1040 ? 23.731 -48.719 -52.038 1.00 37.25 1040 LEU A N 1
ATOM 7995 C CA . LEU A 1 1040 ? 25.168 -48.935 -52.260 1.00 37.25 1040 LEU A CA 1
ATOM 7996 C C . LEU A 1 1040 ? 25.819 -49.513 -50.995 1.00 37.25 1040 LEU A C 1
ATOM 7998 O O . LEU A 1 1040 ? 26.723 -50.359 -51.165 1.00 37.25 1040 LEU A O 1
#

Radius of gyration: 56.81 Å; Cα contacts (8 Å, |Δi|>4): 1039; chains: 1; bounding box: 171×93×173 Å

Organism: NCBI:txid1743235

Solvent-accessible surface area (backbone atoms only — not comparable to full-atom values): 57341 Å² total; per-residue (Å²): 132,84,90,34,65,33,35,34,41,30,34,61,52,63,68,62,43,49,53,53,41,53,54,42,40,74,72,52,34,36,68,51,84,22,66,36,72,68,48,43,51,63,43,49,77,76,49,78,50,65,28,38,40,34,40,42,86,39,88,94,60,49,28,67,60,50,44,44,53,45,60,75,74,39,92,61,43,31,34,39,36,32,83,57,89,50,72,60,65,54,47,54,44,44,74,54,63,39,73,46,75,48,45,49,92,66,59,70,65,58,51,52,50,49,52,58,52,49,48,62,52,61,74,64,70,64,90,71,75,93,68,80,78,73,58,44,62,44,69,61,23,33,36,34,66,91,73,56,29,38,27,39,86,88,65,53,75,44,84,53,54,75,43,57,43,39,48,53,46,53,35,70,79,36,63,72,40,80,43,38,60,66,63,54,41,61,64,33,68,68,90,58,95,83,63,77,76,66,58,53,65,51,52,53,51,55,50,31,68,70,23,38,96,41,60,91,67,48,50,33,68,32,79,40,85,99,56,32,38,27,26,34,76,82,46,71,77,84,81,81,83,78,82,85,86,80,92,88,85,87,88,86,89,85,82,89,83,82,84,87,84,90,81,89,86,86,83,90,83,86,91,85,85,87,81,94,79,85,91,82,84,86,81,58,68,75,63,56,53,49,60,60,50,51,55,55,51,54,53,51,52,52,50,52,53,52,52,53,57,53,49,62,48,41,57,44,30,45,50,32,21,58,49,31,53,44,38,41,50,42,46,54,51,29,52,51,32,47,54,48,35,74,71,44,56,84,92,57,26,61,67,29,53,52,52,27,52,52,32,51,53,48,37,51,54,50,49,63,64,38,50,86,51,39,82,48,76,62,52,41,50,49,46,52,57,44,52,58,46,52,52,51,50,50,55,48,50,52,55,49,48,56,53,45,58,52,44,56,49,50,54,51,57,49,52,57,50,46,52,52,54,50,52,54,36,50,53,52,42,54,53,45,53,54,53,52,51,53,52,52,51,52,49,52,54,51,50,58,50,47,52,51,43,47,52,30,44,53,27,41,51,49,24,46,51,28,43,54,51,32,52,56,38,70,70,42,93,84,69,57,81,48,66,67,38,50,53,50,27,48,53,28,47,48,53,26,33,59,51,38,36,80,90,37,48,63,62,28,45,54,50,53,51,53,49,50,51,48,74,73,43,56,79,76,55,31,53,59,46,45,50,54,48,44,58,48,44,54,52,48,46,58,51,45,54,50,52,43,50,53,51,51,51,54,50,51,51,52,51,51,52,53,48,56,54,46,54,49,42,51,53,45,50,51,50,37,53,49,49,54,51,49,44,51,63,34,51,55,18,58,76,69,57,36,38,70,58,32,48,54,44,56,54,56,51,48,60,52,42,57,53,49,74,67,53,96,64,60,70,66,60,44,47,58,49,43,51,53,50,48,62,47,48,55,52,49,52,55,46,35,54,50,37,50,53,49,57,52,48,52,52,57,47,50,57,49,48,55,52,47,54,52,47,36,48,51,48,27,50,62,27,39,53,52,24,50,51,47,49,52,51,50,52,51,53,51,52,54,51,49,52,52,51,50,50,53,47,50,54,43,48,49,55,54,48,53,73,52,48,57,62,49,52,51,56,47,50,55,51,53,56,42,70,77,37,91,80,55,76,82,75,91,58,58,83,48,93,49,80,65,14,54,49,46,52,48,46,69,54,44,61,75,45,52,86,57,48,77,64,53,59,60,57,60,51,59,56,51,55,53,52,53,50,52,50,51,51,54,48,51,53,48,52,50,51,48,50,53,50,52,47,52,51,46,53,55,50,51,51,54,66,38,46,52,31,47,49,53,23,49,54,34,51,50,54,48,50,53,53,49,52,53,50,52,58,43,56,74,64,79,64,75,59,72,67,59,55,50,50,51,53,49,52,50,53,53,36,52,46,53,26,50,64,19,48,49,54,32,47,53,50,52,50,55,54,45,47,77,68,49,70,75,79,66,81,67,65,46,75,42,55,48,45,67,50,51,52,51,57,53,56,71,47,42,71,59,36,63,74,47,54,42,47,79,46,82,46,55,64,76,94,35,76,36,33,41,48,60,61,56,53,50,52,38,51,49,41,53,54,49,47,41,71,70,62,30,56,61,99,86,48,68,51,47,36,41,38,39,47,46,85,61,81,67,32,33,41,41,33,45,30,38,67,27,44,39,45,58,76,95,46,64,95,42,51,60,37,79,57,39,60,94,48,51,93,78,71,48,70,21,42,53,49,24,50,34,51,48,38,33,46,73,71,53,64,23,46,75,51,78,50,58,36,69,70,64,3,36,35,40,42,34,44,26,50,31,53,56,85,71,54,72,57,54,58,62,64,73,76,112

Mean predicted aligned error: 23.8 Å

Sequence (1040 aa):
MNTGPHIAVVDDELATREMVGDYLRMHGFAVTLCDGAASLRHFMARQQPDLVVLDLNMPGEDGLSVVRQLKASGDVPVIMLTATASAIDRIVGLELGADDYLAKPCELRELVARIRSVLRRSARSAPAQPEAGRSVRFGTKWFDIDTHRLRDEDGRTQPLTKSEFLLLKAFADHPRRVLSREYLLDIADARDAEAFDRAIDVRITRIRRKIEPDPANPRFIRTVRGLGYAFEPDGALPRVSCPTGTRNIVSCRKRNGALPHRRRKSPATARGQDACQSVGELMRIRNKIMLVGGIPIAIAAGIAVAAWLLLSEAERARSGAVLAGAIYRDLLVAMSVRDDYVGANPAERDPHAERFRELAARAQVQLASLAPLARTQEQRREVTSFQDTLARYAARMDDYIAVTTVNDRLIAEMSLRAARLVTLAEEARARQHASNADIITTLTEKDQQLRRLRDIVDSAYQLRATLWGLQTVLQRPDGSDPSFALAQMQHAATGLGEALGTRRGGEARELGDLSRAAASAERADLAAITERLLAWCDRLLKIEVTAQRALQEEVAQLLTYSVEANETEQATQNVAVATLRLGQETHEALTRRDADLAERKLARSGELADIAAALPISPLIQTDMIDAITEWRERLGTTIEGIRKQNAMIADMDQTAAAMVAKARSLNDLFTGDADWLGDFIGHVLVIGATVGLLFGSVAAFAAARSITMPLRRLQGSMLALAADPLAGRIAESDRRDELGDMARAANIFVTEISRRERDLRQAKERTDETLAELRQAQADLIQAEKLASLGQLVAGVAHEINTPLGIALTTATLLGDEAQEFERALKGNQLPRSRLAHFLDRMKEGSRLLFDNLGRASDLVHSFKQVAVDQVSDEPRRFEMKGWLEDVIRSLGPLLRKTQHAVAIDCPAPLQVGTYPGALAQVLTNLVINAALHAYDEGESGRIAITVRDAGDQLHLTVSDDGKGIAPQHLGRIFDPFFTTARHRGSTGLGLHIVYNLVTNKLQGRIDVESRPGAGTTFRIEMPKQLAGEARTEAMAAL

pLDDT: mean 76.61, std 17.36, range [22.86, 95.62]

InterPro domains:
  IPR001789 Signal transduction response regulator, receiver domain [PF00072] (7-116)
  IPR001789 Signal transduction response regulator, receiver domain [PS50110] (6-119)
  IPR001789 Signal transduction response regulator, receiver domain [SM00448] (5-115)
  IPR001867 OmpR/PhoB-type DNA-binding domain [PF00486] (158-231)
  IPR001867 OmpR/PhoB-type DNA-binding domain [PS51755] (133-233)
  IPR001867 OmpR/PhoB-type DNA-binding domain [SM00862] (155-231)
  IPR001867 OmpR/PhoB-type DNA-binding domain [cd00383] (143-231)
  IPR003594 Histidine kinase/HSP90-like ATPase domain [PF02518] (920-1027)
  IPR003594 Histidine kinase/HSP90-like ATPase domain [SM00387] (916-1028)
  IPR003660 HAMP domain [PF00672] (705-752)
  IPR003660 HAMP domain [PS50885] (706-759)
  IPR003660 HAMP domain [SM00304] (706-759)
  IPR003661 Signal transduction histidine kinase, dimerisation/phosphoacceptor domain [cd00082] (788-826)
  IPR004358 Signal transduction histidine kinase-related protein, C-terminal [PR00344] (956-970)
  IPR004358 Signal transduction histidine kinase-related protein, C-terminal [PR00344] (974-984)
  IPR004358 Signal transduction histidine kinase-related protein, C-terminal [PR00344] (987-1005)
  IPR004358 Signal transduction histidine kinase-related protein, C-terminal [PR00344] (1012-1025)
  IPR005467 Histidine kinase domain [PS50109] (797-1028)
  IPR011006 CheY-like superfamily [SSF52172] (3-128)
  IPR016032 Signal transduction response regulator, C-terminal effector [SSF46894] (132-233)